Protein AF-0000000078013774 (afdb_homodimer)

Solvent-accessible surface area (backbone atoms only — not comparable to full-atom values): 55124 Å² total; per-residue (Å²): 116,83,86,61,81,76,75,61,69,45,79,46,66,41,76,89,61,37,30,29,32,62,32,47,60,67,56,46,52,55,38,48,50,50,49,50,28,40,75,67,67,68,34,90,62,67,68,72,53,64,69,54,53,68,85,49,68,51,45,74,60,80,77,76,83,80,83,87,81,87,75,79,74,72,76,68,76,72,75,56,80,78,71,54,80,72,62,84,61,72,70,81,76,43,47,41,57,32,49,48,34,25,52,51,40,51,54,38,51,59,55,63,69,50,75,80,60,71,46,20,76,64,46,51,44,51,51,28,47,47,43,35,52,53,22,43,51,50,44,40,52,52,42,60,54,20,75,74,36,95,52,56,60,60,62,47,75,78,45,40,63,32,43,49,48,28,32,51,25,50,41,51,42,38,51,49,56,54,43,37,44,73,57,35,76,83,39,58,72,61,42,56,56,44,50,54,36,48,44,52,32,45,50,29,49,26,45,26,26,41,14,52,59,51,64,35,64,61,39,25,53,52,22,44,54,50,33,54,54,30,46,33,53,40,29,17,47,49,16,28,44,54,30,69,43,70,82,73,67,50,60,76,78,58,81,78,53,53,64,68,44,54,50,24,20,51,50,19,29,49,52,42,46,53,51,48,51,53,48,52,47,56,54,53,56,54,60,72,61,54,80,75,77,54,92,46,69,71,25,46,66,50,43,53,39,50,51,51,29,50,50,31,46,52,51,27,44,51,35,49,48,52,37,51,54,51,51,55,54,55,64,67,43,85,63,90,50,69,69,69,57,52,69,64,54,46,52,49,49,47,27,39,49,39,49,37,55,49,48,33,51,52,24,43,54,50,24,52,51,41,55,50,36,51,44,39,84,84,45,88,52,60,56,68,56,32,46,51,24,38,51,52,24,31,50,32,40,44,51,47,30,51,52,49,42,52,53,45,53,42,48,39,71,44,41,84,47,76,70,41,52,58,48,51,51,38,38,52,50,26,41,50,28,22,50,49,26,36,53,33,37,49,52,42,44,52,48,47,50,54,49,49,52,49,44,54,53,44,46,60,53,42,58,66,65,61,72,65,80,82,76,81,82,81,85,82,80,82,81,80,78,81,81,79,82,83,69,62,73,46,50,55,56,54,48,49,50,52,50,55,60,59,66,66,60,79,77,133,124,84,88,61,81,78,75,61,70,44,79,47,68,42,74,89,60,38,30,29,31,61,33,46,62,66,55,46,54,56,39,48,48,50,47,49,30,39,74,68,65,67,34,89,60,66,69,72,54,64,69,51,55,65,85,50,69,52,45,73,61,80,79,77,83,80,86,87,79,88,74,81,76,73,77,68,76,71,77,57,76,78,70,52,79,73,62,85,63,71,70,82,76,42,47,41,57,31,50,48,31,25,52,50,40,52,52,37,52,59,54,62,69,49,72,83,60,71,45,21,74,64,46,51,44,52,50,27,46,46,42,35,52,54,23,45,50,51,45,42,52,53,42,60,53,19,74,75,35,95,52,56,61,60,62,48,74,77,45,39,64,33,43,48,48,28,34,50,26,48,42,51,41,36,52,51,57,53,43,38,44,74,57,35,74,82,39,58,73,62,42,55,57,43,50,53,36,49,43,50,31,46,49,29,50,26,45,26,26,41,14,53,60,50,65,34,64,61,40,25,52,53,22,44,54,49,32,55,53,30,47,33,53,38,29,16,48,48,15,29,43,57,32,69,42,70,86,73,67,49,62,78,77,57,82,78,54,54,66,68,45,55,51,24,19,51,49,19,28,51,52,42,47,52,51,48,51,53,48,52,47,54,55,52,57,55,58,72,62,54,79,75,77,53,92,46,71,72,27,47,66,50,43,53,40,49,51,50,30,49,50,32,45,51,52,27,45,50,36,49,48,52,41,50,53,49,50,55,55,56,62,69,44,83,61,89,51,69,69,69,57,53,68,63,55,48,52,50,50,49,26,42,49,39,50,36,54,50,48,35,51,54,24,42,53,50,24,52,52,42,54,50,37,52,43,38,85,84,45,88,50,60,55,67,58,34,46,50,24,38,50,51,25,31,52,34,39,44,52,47,31,50,51,51,43,50,52,45,52,42,48,37,70,44,40,83,48,74,72,41,52,60,48,51,52,39,39,53,50,26,41,50,29,22,51,48,25,37,54,34,36,50,52,42,45,53,50,45,51,54,49,50,53,50,46,52,52,45,47,59,53,42,59,66,63,62,72,66,79,82,74,80,83,82,83,81,80,81,76,82,78,80,78,78,84,82,68,63,74,56,51,53,57,55,47,49,52,52,50,56,60,58,65,66,59,78,76,133

pLDDT: mean 70.12, std 23.45, range [17.61, 98.38]

Radius of gyration: 36.24 Å; Cα contacts (8 Å, |Δi|>4): 1149; chains: 2; bounding box: 91×122×96 Å

Foldseek 3Di:
DPPPPPFDWDWAADPVLQKIWTDTPVLVVVLVVLCVCVVVVNNPADNVLSPLPLPTQMARNDDDDDPDDDDDDPPCPDPPVVPPPPPPPPPLPPDDPVRLVVVLVVVVVVVVPDPPPPFDLLLLLLVLLVLLLVLLVQLLVLLVVVVVPVDQSPNVPRSVVSLSSNVSSLVSNQVSLVCVCVVFPPCVVLSVVLNNLSVQLVSLSSQLVSCSVNVRSSSSVVSSVSNLVSSLSNLLSSLLVLLQGADRGPNPPCVPGDPSSLVSSLNSLLVNLLVLLVVLLVVLVVLLPPPLPDVDPLSVLLVVLLNQLSVLVNQLSVLVNVLSVLLVVLVVPDQPDDQLDDSVLSSLLSSLLSVLSVLLSVLSVQLSVLSSVSSVVPDDRPLVSNLVSLVSNLVSLQVNLVSLVLSLLRSCVRDVDPSSVVSVVSSVVSNVSSVSSNVSSVVSNVSSVVVVVVVVVVVVVVVVVPVPDPDPDDDDDPDDPPPDDDNPVSVVSVVVSVVVVVPPDDDD/DPPPPPFDWDWADDPVLQKIWTDTPVLVVVLVVLLVCVVVVNNPADNVLSPLPLPTQMARNDDDDDPDDDDDDPPCPDPPCVPPPPPPPPPLPPDDPVRLVVVLVVVVVVVVPDPPPPFDLLLLLLVLLVLLLVLLVQLLVLLVVVVVPVDQSPNVPRSVVSLSSNVSSLVSNQVSLVCVCVRFPPCVVLSVVLNNLSVQLVSLSSQLVSCSVNVRSSSSVVSSVSNVVSSLSNLLSSLLVLLVGADRGPNPPCVPGDPSSLVSSLNSLLVNLLVLLVVLLVVLVVLLPPPLPDVDPLSVLLVVLLNQLSVLVNQLSVLVNVLSVLLVVLVVPDQPDDQLDDSVLSSLLSSLLSVLSVLLSVLSVQLSVLSSVSSVVPDDRPLVSNLVSLVSNLVSLQVNLVSLVLSLVRSCVRDVDPSSVVSVVSSVSSNVSSVSSNVSSVSSNVSSVVVVVVVVVVVVVVCVPPVPDPDPDDDPPPDDPPPDDDPPPSVVSVVVSVVVVVPPPDDD

Organism: NCBI:txid55544

InterPro domains:
  IPR056523 KIF14, four-helical bundle [PF23313] (126-248)

Sequence (1016 aa):
MNGEPTTVCIRVTNTKLGICTLWNLEKFEERLVSLREMYQGSYDGNGDSLFYDLTGTWEAVVKPPSPNRGRSPLSRQTSGKLLGKVPLDAPVQNASCAAVCKLLIDSAMEALGKEEESGSLLLKMLLDLKAVLDSSAAIAQACEQCVYSTAMVSDDSSIQPHCIKVSSAIDQLAVCVRLLETCAPGSGALKDHLEAEVKKLGGNVAFLLNGCECEITSMILESKEQIEQSVIAVASWLGQLMVAVGPEANLERTEFLPNNVTKAVTGGAESYIDMQIDKNTEELLDLQRQNLSSGKQLAEEVRRPLLSVGSYLQCFMEKCKIFWREFESLKKQKSEKPPSLSFQERVSCYKTLSCDLNALQVTWKQASTIALQCLKADQDPDLAKLKQATETFSKTAVLLAKTFDALCSAAHAESPHHSVYQLAVVTKQTEAAASQIHSSARDLLQLAQRLGCDNCLRSGMETLKNKRQLPMNPGPDSSIRLRGRSGNYVRVAVAKLNRALIKREPLPMNGEPTTVCIRVTNTKLGICTLWNLEKFEERLVSLREMYQGSYDGNGDSLFYDLTGTWEAVVKPPSPNRGRSPLSRQTSGKLLGKVPLDAPVQNASCAAVCKLLIDSAMEALGKEEESGSLLLKMLLDLKAVLDSSAAIAQACEQCVYSTAMVSDDSSIQPHCIKVSSAIDQLAVCVRLLETCAPGSGALKDHLEAEVKKLGGNVAFLLNGCECEITSMILESKEQIEQSVIAVASWLGQLMVAVGPEANLERTEFLPNNVTKAVTGGAESYIDMQIDKNTEELLDLQRQNLSSGKQLAEEVRRPLLSVGSYLQCFMEKCKIFWREFESLKKQKSEKPPSLSFQERVSCYKTLSCDLNALQVTWKQASTIALQCLKADQDPDLAKLKQATETFSKTAVLLAKTFDALCSAAHAESPHHSVYQLAVVTKQTEAAASQIHSSARDLLQLAQRLGCDNCLRSGMETLKNKRQLPMNPGPDSSIRLRGRSGNYVRVAVAKLNRALIKREPLP

Structure (mmCIF, N/CA/C/O backbone):
data_AF-0000000078013774-model_v1
#
loop_
_entity.id
_entity.type
_entity.pdbx_description
1 polymer 'Alpha-2,8-sialyltransferase 8F'
#
loop_
_atom_site.group_PDB
_atom_site.id
_atom_site.type_symbol
_atom_site.label_atom_id
_atom_site.label_alt_id
_atom_site.label_comp_id
_atom_site.label_asym_id
_atom_site.label_entity_id
_atom_site.label_seq_id
_atom_site.pdbx_PDB_ins_code
_atom_site.Cartn_x
_atom_site.Cartn_y
_atom_site.Cartn_z
_atom_site.occupancy
_atom_site.B_iso_or_equiv
_atom_site.auth_seq_id
_atom_site.auth_comp_id
_atom_site.auth_asym_id
_atom_site.auth_atom_id
_atom_site.pdbx_PDB_model_num
ATOM 1 N N . MET A 1 1 ? -5.719 -26.453 -49.625 1 29.47 1 MET A N 1
ATOM 2 C CA . MET A 1 1 ? -5.066 -27.734 -49.844 1 29.47 1 MET A CA 1
ATOM 3 C C . MET A 1 1 ? -5.535 -28.781 -48.812 1 29.47 1 MET A C 1
ATOM 5 O O . MET A 1 1 ? -5.879 -28.438 -47.688 1 29.47 1 MET A O 1
ATOM 9 N N . ASN A 1 2 ? -6.098 -30.016 -48.281 1 31.59 2 ASN A N 1
ATOM 10 C CA . ASN A 1 2 ? -7.531 -30.031 -48.031 1 31.59 2 ASN A CA 1
ATOM 11 C C . ASN A 1 2 ? -7.949 -28.891 -47.094 1 31.59 2 ASN A C 1
ATOM 13 O O . ASN A 1 2 ? -7.113 -28.328 -46.375 1 31.59 2 ASN A O 1
ATOM 17 N N . GLY A 1 3 ? -9.164 -28.125 -47.094 1 34.81 3 GLY A N 1
ATOM 18 C CA . GLY A 1 3 ? -9.859 -26.938 -46.656 1 34.81 3 GLY A CA 1
ATOM 19 C C . GLY A 1 3 ? -9.477 -26.531 -45.219 1 34.81 3 GLY A C 1
ATOM 20 O O . GLY A 1 3 ? -10.25 -25.859 -44.531 1 34.81 3 GLY A O 1
ATOM 21 N N . GLU A 1 4 ? -8.719 -27.422 -44.562 1 36.5 4 GLU A N 1
ATOM 22 C CA . GLU A 1 4 ? -8.43 -27.078 -43.156 1 36.5 4 GLU A CA 1
ATOM 23 C C . GLU A 1 4 ? -7.684 -25.766 -43.062 1 36.5 4 GLU A C 1
ATOM 25 O O . GLU A 1 4 ? -6.871 -25.438 -43.938 1 36.5 4 GLU A O 1
ATOM 30 N N . PRO A 1 5 ? -8.32 -24.672 -42.531 1 42.69 5 PRO A N 1
ATOM 31 C CA . PRO A 1 5 ? -7.617 -23.406 -42.344 1 42.69 5 PRO A CA 1
ATOM 32 C C . PRO A 1 5 ? -6.145 -23.594 -42 1 42.69 5 PRO A C 1
ATOM 34 O O . PRO A 1 5 ? -5.805 -24.438 -41.188 1 42.69 5 PRO A O 1
ATOM 37 N N . THR A 1 6 ? -5.289 -23.5 -43.031 1 42.56 6 THR A N 1
ATOM 38 C CA . THR A 1 6 ? -3.836 -23.516 -42.875 1 42.56 6 THR A CA 1
ATOM 39 C C . THR A 1 6 ? -3.387 -22.562 -41.781 1 42.56 6 THR A C 1
ATOM 41 O O . THR A 1 6 ? -3.637 -21.359 -41.875 1 42.56 6 THR A O 1
ATOM 44 N N . THR A 1 7 ? -3.488 -22.969 -40.594 1 49.28 7 THR A N 1
ATOM 45 C CA . THR A 1 7 ? -2.934 -22.156 -39.531 1 49.28 7 THR A CA 1
ATOM 46 C C . THR A 1 7 ? -1.45 -21.891 -39.75 1 49.28 7 THR A C 1
ATOM 48 O O . THR A 1 7 ? -0.679 -22.812 -40 1 49.28 7 THR A O 1
ATOM 51 N N . VAL A 1 8 ? -1.128 -20.719 -40.344 1 55.44 8 VAL A N 1
ATOM 52 C CA . VAL A 1 8 ? 0.258 -20.297 -40.531 1 55.44 8 VAL A CA 1
ATOM 53 C C . VAL A 1 8 ? 0.977 -20.25 -39.188 1 55.44 8 VAL A C 1
ATOM 55 O O . VAL A 1 8 ? 0.465 -19.672 -38.25 1 55.44 8 VAL A O 1
ATOM 58 N N . CYS A 1 9 ? 1.896 -21.172 -39 1 57.75 9 CYS A N 1
ATOM 59 C CA . CYS A 1 9 ? 2.781 -21.109 -37.844 1 57.75 9 CYS A CA 1
ATOM 60 C C . CYS A 1 9 ? 4.152 -20.562 -38.25 1 57.75 9 CYS A C 1
ATOM 62 O O . CYS A 1 9 ? 4.684 -20.906 -39.281 1 57.75 9 CYS A O 1
ATOM 64 N N . ILE A 1 10 ? 4.605 -19.484 -37.594 1 60.5 10 ILE A N 1
ATOM 65 C CA . ILE A 1 10 ? 5.91 -18.875 -37.844 1 60.5 10 ILE A CA 1
ATOM 66 C C . ILE A 1 10 ? 6.906 -19.359 -36.781 1 60.5 10 ILE A C 1
ATOM 68 O O . ILE A 1 10 ? 6.668 -19.219 -35.594 1 60.5 10 ILE A O 1
ATOM 72 N N . ARG A 1 11 ? 8.008 -19.938 -37.25 1 63.56 11 ARG A N 1
ATOM 73 C CA . ARG A 1 11 ? 9.078 -20.359 -36.344 1 63.56 11 ARG A CA 1
ATOM 74 C C . ARG A 1 11 ? 10.008 -19.188 -36.031 1 63.56 11 ARG A C 1
ATOM 76 O O . ARG A 1 11 ? 10.539 -18.531 -36.938 1 63.56 11 ARG A O 1
ATOM 83 N N . VAL A 1 12 ? 10.062 -18.859 -34.781 1 62.97 12 VAL A N 1
ATOM 84 C CA . VAL A 1 12 ? 10.984 -17.844 -34.312 1 62.97 12 VAL A CA 1
ATOM 85 C C . VAL A 1 12 ? 12.148 -18.5 -33.562 1 62.97 12 VAL A C 1
ATOM 87 O O . VAL A 1 12 ? 11.945 -19.297 -32.656 1 62.97 12 VAL A O 1
ATOM 90 N N . THR A 1 13 ? 13.406 -18.234 -34.062 1 59.84 13 THR A N 1
ATOM 91 C CA . THR A 1 13 ? 14.594 -18.875 -33.531 1 59.84 13 THR A CA 1
ATOM 92 C C . THR A 1 13 ? 15.5 -17.859 -32.844 1 59.84 13 THR A C 1
ATOM 94 O O . THR A 1 13 ? 15.758 -16.781 -33.375 1 59.84 13 THR A O 1
ATOM 97 N N . ASN A 1 14 ? 15.75 -18.172 -31.625 1 55.75 14 ASN A N 1
ATOM 98 C CA . ASN A 1 14 ? 16.844 -17.5 -30.938 1 55.75 14 ASN A CA 1
ATOM 99 C C . ASN A 1 14 ? 18.188 -18.172 -31.219 1 55.75 14 ASN A C 1
ATOM 101 O O . ASN A 1 14 ? 18.516 -19.188 -30.625 1 55.75 14 ASN A O 1
ATOM 105 N N . THR A 1 15 ? 18.797 -17.609 -32.219 1 61.28 15 THR A N 1
ATOM 106 C CA . THR A 1 15 ? 20.016 -18.234 -32.719 1 61.28 15 THR A CA 1
ATOM 107 C C . THR A 1 15 ? 21.094 -18.25 -31.625 1 61.28 15 THR A C 1
ATOM 109 O O . THR A 1 15 ? 21.938 -19.156 -31.578 1 61.28 15 THR A O 1
ATOM 112 N N . LYS A 1 16 ? 20.953 -17.234 -30.797 1 59.78 16 LYS A N 1
ATOM 113 C CA . LYS A 1 16 ? 21.953 -17.141 -29.75 1 59.78 16 LYS A CA 1
ATOM 114 C C . LYS A 1 16 ? 21.828 -18.312 -28.781 1 59.78 16 LYS A C 1
ATOM 116 O O . LYS A 1 16 ? 22.828 -18.891 -28.344 1 59.78 16 LYS A O 1
ATOM 121 N N . LEU A 1 17 ? 20.594 -18.719 -28.516 1 55.28 17 LEU A N 1
ATOM 122 C CA . LEU A 1 17 ? 20.359 -19.75 -27.5 1 55.28 17 LEU A CA 1
ATOM 123 C C . LEU A 1 17 ? 20.094 -21.094 -28.172 1 55.28 17 LEU A C 1
ATOM 125 O O . LEU A 1 17 ? 20.047 -22.125 -27.5 1 55.28 17 LEU A O 1
ATOM 129 N N . GLY A 1 18 ? 20.062 -21.109 -29.5 1 56.12 18 GLY A N 1
ATOM 130 C CA . GLY A 1 18 ? 19.75 -22.328 -30.234 1 56.12 18 GLY A CA 1
ATOM 131 C C . GLY A 1 18 ? 18.359 -22.875 -29.922 1 56.12 18 GLY A C 1
ATOM 132 O O . GLY A 1 18 ? 18.203 -24.078 -29.719 1 56.12 18 GLY A O 1
ATOM 133 N N . ILE A 1 19 ? 17.422 -21.938 -29.578 1 59.44 19 ILE A N 1
ATOM 134 C CA . ILE A 1 19 ? 16.062 -22.375 -29.266 1 59.44 19 ILE A CA 1
ATOM 135 C C . ILE A 1 19 ? 15.07 -21.734 -30.25 1 59.44 19 ILE A C 1
ATOM 137 O O . ILE A 1 19 ? 15.383 -20.734 -30.891 1 59.44 19 ILE A O 1
ATOM 141 N N . CYS A 1 20 ? 13.969 -22.359 -30.484 1 60.53 20 CYS A N 1
ATOM 142 C CA . CYS A 1 20 ? 12.961 -21.812 -31.391 1 60.53 20 CYS A CA 1
ATOM 143 C C . CYS A 1 20 ? 11.562 -21.969 -30.812 1 60.53 20 CYS A C 1
ATOM 145 O O . CYS A 1 20 ? 11.352 -22.766 -29.891 1 60.53 20 CYS A O 1
ATOM 147 N N . THR A 1 21 ? 10.68 -21.016 -31.078 1 65.38 21 THR A N 1
ATOM 148 C CA . THR A 1 21 ? 9.266 -21.109 -30.719 1 65.38 21 THR A CA 1
ATOM 149 C C . THR A 1 21 ? 8.391 -20.844 -31.953 1 65.38 21 THR A C 1
ATOM 151 O O . THR A 1 21 ? 8.891 -20.422 -33 1 65.38 21 THR A O 1
ATOM 154 N N . LEU A 1 22 ? 7.086 -21.266 -31.938 1 63.47 22 LEU A N 1
ATOM 155 C CA . LEU A 1 22 ? 6.141 -21.047 -33.031 1 63.47 22 LEU A CA 1
ATOM 156 C C . LEU A 1 22 ? 5.125 -19.969 -32.656 1 63.47 22 LEU A C 1
ATOM 158 O O . LEU A 1 22 ? 4.566 -19.984 -31.562 1 63.47 22 LEU A O 1
ATOM 162 N N . TRP A 1 23 ? 5.121 -18.969 -33.438 1 63.06 23 TRP A N 1
ATOM 163 C CA . TRP A 1 23 ? 4.105 -17.938 -33.281 1 63.06 23 TRP A CA 1
ATOM 164 C C . TRP A 1 23 ? 2.969 -18.141 -34.281 1 63.06 23 TRP A C 1
ATOM 166 O O . TRP A 1 23 ? 3.193 -18.609 -35.406 1 63.06 23 TRP A O 1
ATOM 176 N N . ASN A 1 24 ? 1.727 -17.844 -33.781 1 63 24 ASN A N 1
ATOM 177 C CA . ASN A 1 24 ? 0.667 -17.703 -34.781 1 63 24 ASN A CA 1
ATOM 178 C C . ASN A 1 24 ? 0.757 -16.344 -35.5 1 63 24 ASN A C 1
ATOM 180 O O . ASN A 1 24 ? 1.601 -15.516 -35.156 1 63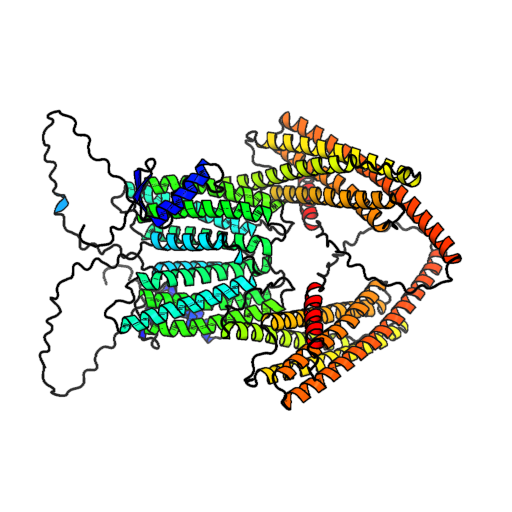 24 ASN A O 1
ATOM 184 N N . LEU A 1 25 ? 0.028 -16.234 -36.562 1 61.66 25 LEU A N 1
ATOM 185 C CA . LEU A 1 25 ? 0.106 -15.047 -37.406 1 61.66 25 LEU A CA 1
ATOM 186 C C . LEU A 1 25 ? -0.208 -13.789 -36.594 1 61.66 25 LEU A C 1
ATOM 188 O O . LEU A 1 25 ? 0.455 -12.758 -36.781 1 61.66 25 LEU A O 1
ATOM 192 N N . GLU A 1 26 ? -1.132 -13.898 -35.75 1 65.75 26 GLU A N 1
ATOM 193 C CA . GLU A 1 26 ? -1.54 -12.727 -34.969 1 65.75 26 GLU A CA 1
ATOM 194 C C . GLU A 1 26 ? -0.422 -12.266 -34.031 1 65.75 26 GLU A C 1
ATOM 196 O O . GLU A 1 26 ? -0.102 -11.078 -34 1 65.75 26 GLU A O 1
ATOM 201 N N . LYS A 1 27 ? 0.135 -13.242 -33.344 1 66.94 27 LYS A N 1
ATOM 202 C CA . LYS A 1 27 ? 1.235 -12.914 -32.438 1 66.94 27 LYS A CA 1
ATOM 203 C C . LYS A 1 27 ? 2.428 -12.352 -33.188 1 66.94 27 LYS A C 1
ATOM 205 O O . LYS A 1 27 ? 3.078 -11.406 -32.719 1 66.94 27 LYS A O 1
ATOM 210 N N . PHE A 1 28 ? 2.684 -12.922 -34.281 1 63.28 28 PHE A N 1
ATOM 211 C CA . PHE A 1 28 ? 3.801 -12.469 -35.125 1 63.28 28 PHE A CA 1
ATOM 212 C C . PHE A 1 28 ? 3.592 -11.023 -35.562 1 63.28 28 PHE A C 1
ATOM 214 O O . PHE A 1 28 ? 4.52 -10.211 -35.5 1 63.28 28 PHE A O 1
ATOM 221 N N . GLU A 1 29 ? 2.414 -10.688 -35.906 1 64.19 29 GLU A N 1
ATOM 222 C CA . GLU A 1 29 ? 2.123 -9.328 -36.375 1 64.19 29 GLU A CA 1
ATOM 223 C C . GLU A 1 29 ? 2.266 -8.328 -35.219 1 64.19 29 GLU A C 1
ATOM 225 O O . GLU A 1 29 ? 2.797 -7.227 -35.406 1 64.19 29 GLU A O 1
ATOM 230 N N . GLU A 1 30 ? 1.809 -8.75 -34.031 1 68.62 30 GLU A N 1
ATOM 231 C CA . GLU A 1 30 ? 1.919 -7.883 -32.875 1 68.62 30 GLU A CA 1
ATOM 232 C C . GLU A 1 30 ? 3.379 -7.617 -32.531 1 68.62 30 GLU A C 1
ATOM 234 O O . GLU A 1 30 ? 3.752 -6.484 -32.219 1 68.62 30 GLU A O 1
ATOM 239 N N . ARG A 1 31 ? 4.133 -8.727 -32.656 1 65.38 31 ARG A N 1
ATOM 240 C CA . ARG A 1 31 ? 5.543 -8.602 -32.312 1 65.38 31 ARG A CA 1
ATOM 241 C C . ARG A 1 31 ? 6.312 -7.844 -33.375 1 65.38 31 ARG A C 1
ATOM 243 O O . ARG A 1 31 ? 7.281 -7.141 -33.062 1 65.38 31 ARG A O 1
ATOM 250 N N . LEU A 1 32 ? 5.809 -7.934 -34.594 1 63.91 32 LEU A N 1
ATOM 251 C CA . LEU A 1 32 ? 6.418 -7.195 -35.688 1 63.91 32 LEU A CA 1
ATOM 252 C C . LEU A 1 32 ? 6.25 -5.691 -35.5 1 63.91 32 LEU A C 1
ATOM 254 O O . LEU A 1 32 ? 7.156 -4.918 -35.812 1 63.91 32 LEU A O 1
ATOM 258 N N . VAL A 1 33 ? 5.191 -5.398 -34.938 1 65.94 33 VAL A N 1
ATOM 259 C CA . VAL A 1 33 ? 4.977 -3.98 -34.656 1 65.94 33 VAL A CA 1
ATOM 260 C C . VAL A 1 33 ? 5.941 -3.51 -33.594 1 65.94 33 VAL A C 1
ATOM 262 O O . VAL A 1 33 ? 6.562 -2.451 -33.719 1 65.94 33 VAL A O 1
ATOM 265 N N . SER A 1 34 ? 6.043 -4.336 -32.562 1 64.31 34 SER A N 1
ATOM 266 C CA . SER A 1 34 ? 6.949 -3.984 -31.484 1 64.31 34 SER A CA 1
ATOM 267 C C . SER A 1 34 ? 8.398 -3.938 -31.953 1 64.31 34 SER A C 1
ATOM 269 O O . SER A 1 34 ? 9.172 -3.082 -31.516 1 64.31 34 SER A O 1
ATOM 271 N N . LEU A 1 35 ? 8.742 -4.793 -32.844 1 59.44 35 LEU A N 1
ATOM 272 C CA . LEU A 1 35 ? 10.078 -4.816 -33.438 1 59.44 35 LEU A CA 1
ATOM 273 C C . LEU A 1 35 ? 10.328 -3.566 -34.25 1 59.44 35 LEU A C 1
ATOM 275 O O . LEU A 1 35 ? 11.422 -3.002 -34.219 1 59.44 35 LEU A O 1
ATOM 279 N N . ARG A 1 36 ? 9.312 -3.26 -34.938 1 57.22 36 ARG A N 1
ATOM 280 C CA . ARG A 1 36 ? 9.414 -2.025 -35.688 1 57.22 36 ARG A CA 1
ATOM 281 C C . ARG A 1 36 ? 9.641 -0.827 -34.781 1 57.22 36 ARG A C 1
ATOM 283 O O . ARG A 1 36 ? 10.492 0.024 -35.062 1 57.22 36 ARG A O 1
ATOM 290 N N . GLU A 1 37 ? 8.914 -0.88 -33.719 1 60.09 37 GLU A N 1
ATOM 291 C CA . GLU A 1 37 ? 9.062 0.221 -32.75 1 60.09 37 GLU A CA 1
ATOM 292 C C . GLU A 1 37 ? 10.445 0.214 -32.125 1 60.09 37 GLU A C 1
ATOM 294 O O . GLU A 1 37 ? 11.023 1.272 -31.875 1 60.09 37 GLU A O 1
ATOM 299 N N . MET A 1 38 ? 10.922 -0.949 -31.859 1 56.69 38 MET A N 1
ATOM 300 C CA . MET A 1 38 ? 12.266 -1.09 -31.312 1 56.69 38 MET A CA 1
ATOM 301 C C . MET A 1 38 ? 13.312 -0.561 -32.312 1 56.69 38 MET A C 1
ATOM 303 O O . MET A 1 38 ? 14.227 0.165 -31.906 1 56.69 38 MET A O 1
ATOM 307 N N . TYR A 1 39 ? 13.164 -0.953 -33.531 1 53.19 39 TYR A N 1
ATOM 308 C CA . TYR A 1 39 ? 14.109 -0.51 -34.562 1 53.19 39 TYR A CA 1
ATOM 309 C C . TYR A 1 39 ? 14.008 0.996 -34.781 1 53.19 39 TYR A C 1
ATOM 311 O O . TYR A 1 39 ? 15 1.646 -35.094 1 53.19 39 TYR A O 1
ATOM 319 N N . GLN A 1 40 ? 12.844 1.435 -34.531 1 53.16 40 GLN A N 1
ATOM 320 C CA . GLN A 1 40 ? 12.656 2.867 -34.75 1 53.16 40 GLN A CA 1
ATOM 321 C C . GLN A 1 40 ? 12.992 3.645 -33.469 1 53.16 40 GLN A C 1
ATOM 323 O O . GLN A 1 40 ? 12.969 4.879 -33.469 1 53.16 40 GLN A O 1
ATOM 328 N N . GLY A 1 41 ? 13.508 2.891 -32.438 1 56.38 41 GLY A N 1
ATOM 329 C CA . GLY A 1 41 ? 13.93 3.531 -31.188 1 56.38 41 GLY A CA 1
ATOM 330 C C . GLY A 1 41 ? 12.773 3.943 -30.312 1 56.38 41 GLY A C 1
ATOM 331 O O . GLY A 1 41 ? 12.961 4.691 -29.344 1 56.38 41 GLY A O 1
ATOM 332 N N . SER A 1 42 ? 11.633 3.713 -30.75 1 53.66 42 SER A N 1
ATOM 333 C CA . SER A 1 42 ? 10.453 4.152 -30.016 1 53.66 42 SER A CA 1
ATOM 334 C C . SER A 1 42 ? 9.953 3.068 -29.062 1 53.66 42 SER A C 1
ATOM 336 O O . SER A 1 42 ? 8.875 3.191 -28.484 1 53.66 42 SER A O 1
ATOM 338 N N . TYR A 1 43 ? 10.602 2.057 -29.203 1 49.06 43 TYR A N 1
ATOM 339 C CA . TYR A 1 43 ? 10.203 0.94 -28.344 1 49.06 43 TYR A CA 1
ATOM 340 C C . TYR A 1 43 ? 10.672 1.154 -26.906 1 49.06 43 TYR A C 1
ATOM 342 O O . TYR A 1 43 ? 11.859 1.37 -26.672 1 49.06 43 TYR A O 1
ATOM 350 N N . ASP A 1 44 ? 9.859 1.521 -26.016 1 50.91 44 ASP A N 1
ATOM 351 C CA . ASP A 1 44 ? 10.172 1.761 -24.609 1 50.91 44 ASP A CA 1
ATOM 352 C C . ASP A 1 44 ? 10.609 0.473 -23.922 1 50.91 44 ASP A C 1
ATOM 354 O O . ASP A 1 44 ? 11.016 0.495 -22.75 1 50.91 44 ASP A O 1
ATOM 358 N N . GLY A 1 45 ? 10.422 -0.725 -24.609 1 45.75 45 GLY A N 1
ATOM 359 C CA . GLY A 1 45 ? 10.75 -1.948 -23.891 1 45.75 45 GLY A CA 1
ATOM 360 C C . GLY A 1 45 ? 12.086 -2.537 -24.297 1 45.75 45 GLY A C 1
ATOM 361 O O . GLY A 1 45 ? 12.766 -2.002 -25.188 1 45.75 45 GLY A O 1
ATOM 362 N N . ASN A 1 46 ? 12.812 -3.332 -23.531 1 43.41 46 ASN A N 1
ATOM 363 C CA . ASN A 1 46 ? 14.023 -4.047 -23.922 1 43.41 46 ASN A CA 1
ATOM 364 C C . ASN A 1 46 ? 13.766 -5 -25.078 1 43.41 46 ASN A C 1
ATOM 366 O O . ASN A 1 46 ? 12.781 -5.738 -25.078 1 43.41 46 ASN A O 1
ATOM 370 N N . GLY A 1 47 ? 14.383 -4.711 -26.328 1 46.66 47 GLY A N 1
ATOM 371 C CA . GLY A 1 47 ? 14.32 -5.504 -27.531 1 46.66 47 GLY A CA 1
ATOM 372 C C . GLY A 1 47 ? 14.336 -6.996 -27.281 1 46.66 47 GLY A C 1
ATOM 373 O O . GLY A 1 47 ? 13.68 -7.766 -28 1 46.66 47 GLY A O 1
ATOM 374 N N . ASP A 1 48 ? 14.984 -7.336 -26.375 1 47.34 48 ASP A N 1
ATOM 375 C CA . ASP A 1 48 ? 15.086 -8.773 -26.125 1 47.34 48 ASP A CA 1
ATOM 376 C C . ASP A 1 48 ? 13.766 -9.336 -25.609 1 47.34 48 ASP A C 1
ATOM 378 O O . ASP A 1 48 ? 13.438 -10.5 -25.859 1 47.34 48 ASP A O 1
ATOM 382 N N . SER A 1 49 ? 13.07 -8.5 -25.047 1 47.66 49 SER A N 1
ATOM 383 C CA . SER A 1 49 ? 11.805 -8.906 -24.469 1 47.66 49 SER A CA 1
ATOM 384 C C . SER A 1 49 ? 10.742 -9.125 -25.547 1 47.66 49 SER A C 1
ATOM 386 O O . SER A 1 49 ? 9.695 -9.719 -25.281 1 47.66 49 SER A O 1
ATOM 388 N N . LEU A 1 50 ? 10.945 -8.523 -26.688 1 50.84 50 LEU A N 1
ATOM 389 C CA . LEU A 1 50 ? 10.008 -8.633 -27.797 1 50.84 50 LEU A CA 1
ATOM 390 C C . LEU A 1 50 ? 9.82 -10.086 -28.219 1 50.84 50 LEU A C 1
ATOM 392 O O . LEU A 1 50 ? 8.758 -10.469 -28.719 1 50.84 50 LEU A O 1
ATOM 396 N N . PHE A 1 51 ? 10.859 -10.781 -28.062 1 48.84 51 PHE A N 1
ATOM 397 C CA . PHE A 1 51 ? 10.828 -12.156 -28.531 1 48.84 51 PHE A CA 1
ATOM 398 C C . PHE A 1 51 ? 10.406 -13.102 -27.422 1 48.84 51 PHE A C 1
ATOM 400 O O . PHE A 1 51 ? 10.195 -14.297 -27.656 1 48.84 51 PHE A O 1
ATOM 407 N N . TYR A 1 52 ? 10.477 -12.43 -26.359 1 43 52 TYR A N 1
ATOM 408 C CA . TYR A 1 52 ? 10.133 -13.305 -25.25 1 43 52 TYR A CA 1
ATOM 409 C C . TYR A 1 52 ? 8.633 -13.547 -25.188 1 43 52 TYR A C 1
ATOM 411 O O . TYR A 1 52 ? 7.863 -12.625 -24.891 1 43 52 TYR A O 1
ATOM 419 N N . ASP A 1 53 ? 8.211 -14.336 -26.047 1 43.66 53 ASP A N 1
ATOM 420 C CA . ASP A 1 53 ? 6.836 -14.82 -25.953 1 43.66 53 ASP A CA 1
ATOM 421 C C . ASP A 1 53 ? 6.605 -15.555 -24.641 1 43.66 53 ASP A C 1
ATOM 423 O O . ASP A 1 53 ? 7.113 -16.672 -24.453 1 43.66 53 ASP A O 1
ATOM 427 N N . LEU A 1 54 ? 6.266 -14.914 -23.672 1 44.62 54 LEU A N 1
ATOM 428 C CA . LEU A 1 54 ? 5.992 -15.5 -22.375 1 44.62 54 LEU A CA 1
ATOM 429 C C . LEU A 1 54 ? 5.078 -16.719 -22.5 1 44.62 54 LEU A C 1
ATOM 431 O O . LEU A 1 54 ? 5.137 -17.625 -21.688 1 44.62 54 LEU A O 1
ATOM 435 N N . THR A 1 55 ? 4.242 -16.734 -23.562 1 41.88 55 THR A N 1
ATOM 436 C CA . THR A 1 55 ? 3.205 -17.766 -23.625 1 41.88 55 THR A CA 1
ATOM 437 C C . THR A 1 55 ? 3.629 -18.906 -24.547 1 41.88 55 THR A C 1
ATOM 439 O O . THR A 1 55 ? 2.949 -19.938 -24.625 1 41.88 55 THR A O 1
ATOM 442 N N . GLY A 1 56 ? 4.824 -18.891 -25.297 1 47.41 56 GLY A N 1
ATOM 443 C CA . GLY A 1 56 ? 5.105 -19.906 -26.281 1 47.41 56 GLY A CA 1
ATOM 444 C C . GLY A 1 56 ? 5.973 -21.031 -25.75 1 47.41 56 GLY A C 1
ATOM 445 O O . GLY A 1 56 ? 6.609 -20.891 -24.719 1 47.41 56 GLY A O 1
ATOM 446 N N . THR A 1 57 ? 5.754 -22.344 -26.219 1 52.12 57 THR A N 1
ATOM 447 C CA . THR A 1 57 ? 6.641 -23.469 -25.969 1 52.12 57 THR A CA 1
ATOM 448 C C . THR A 1 57 ? 7.922 -23.344 -26.781 1 52.12 57 THR A C 1
ATOM 450 O O . THR A 1 57 ? 7.883 -22.969 -27.953 1 52.12 57 THR A O 1
ATOM 453 N N . TRP A 1 58 ? 9.07 -23.422 -26.141 1 51.75 58 TRP A N 1
ATOM 454 C CA . TRP A 1 58 ? 10.359 -23.312 -26.828 1 51.75 58 TRP A CA 1
ATOM 455 C C . TRP A 1 58 ? 11 -24.688 -27 1 51.75 58 TRP A C 1
ATOM 457 O O . TRP A 1 58 ? 10.781 -25.594 -26.172 1 51.75 58 TRP A O 1
ATOM 467 N N . GLU A 1 59 ? 11.594 -25.016 -28.281 1 54.03 59 GLU A N 1
ATOM 468 C CA . GLU A 1 59 ? 12.328 -26.25 -28.578 1 54.03 59 GLU A CA 1
ATOM 469 C C . GLU A 1 59 ? 13.781 -25.938 -28.938 1 54.03 59 GLU A C 1
ATOM 471 O O . GLU A 1 59 ? 14.07 -24.906 -29.531 1 54.03 59 GLU A O 1
ATOM 476 N N . ALA A 1 60 ? 14.727 -26.703 -28.438 1 54.81 60 ALA A N 1
ATOM 477 C CA . ALA A 1 60 ? 16.125 -26.578 -28.859 1 54.81 60 ALA A CA 1
ATOM 478 C C . ALA A 1 60 ? 16.281 -26.891 -30.344 1 54.81 60 ALA A C 1
ATOM 480 O O . ALA A 1 60 ? 15.664 -27.828 -30.859 1 54.81 60 ALA A O 1
ATOM 481 N N . VAL A 1 61 ? 16.953 -26.062 -31.109 1 52.72 61 VAL A N 1
ATOM 482 C CA . VAL A 1 61 ? 17.219 -26.281 -32.531 1 52.72 61 VAL A CA 1
ATOM 483 C C . VAL A 1 61 ? 18.312 -27.328 -32.688 1 52.72 61 VAL A C 1
ATOM 485 O O . VAL A 1 61 ? 19.422 -27.156 -32.188 1 52.72 61 VAL A O 1
ATOM 488 N N . VAL A 1 62 ? 18.125 -28.547 -32.969 1 43.81 62 VAL A N 1
ATOM 489 C CA . VAL A 1 62 ? 19.125 -29.562 -33.25 1 43.81 62 VAL A CA 1
ATOM 490 C C . VAL A 1 62 ? 19.734 -29.328 -34.625 1 43.81 62 VAL A C 1
ATOM 492 O O . VAL A 1 62 ? 19.016 -29.234 -35.625 1 43.81 62 VAL A O 1
ATOM 495 N N . LYS A 1 63 ? 21.094 -28.922 -34.875 1 45.5 63 LYS A N 1
ATOM 496 C CA . LYS A 1 63 ? 21.812 -28.812 -36.156 1 45.5 63 LYS A CA 1
ATOM 497 C C . LYS A 1 63 ? 21.844 -30.141 -36.906 1 45.5 63 LYS A C 1
ATOM 499 O O . LYS A 1 63 ? 22.109 -31.188 -36.281 1 45.5 63 LYS A O 1
ATOM 504 N N . PRO A 1 64 ? 21.359 -30.219 -38.031 1 35.72 64 PRO A N 1
ATOM 505 C CA . PRO A 1 64 ? 21.656 -31.438 -38.812 1 35.72 64 PRO A CA 1
ATOM 506 C C . PRO A 1 64 ? 23.141 -31.703 -38.969 1 35.72 64 PRO A C 1
ATOM 508 O O . PRO A 1 64 ? 23.953 -30.75 -38.969 1 35.72 64 PRO A O 1
ATOM 511 N N . PRO A 1 65 ? 23.766 -32.875 -38.812 1 32.72 65 PRO A N 1
ATOM 512 C CA . PRO A 1 65 ? 25.156 -33.219 -39.031 1 32.72 65 PRO A CA 1
ATOM 513 C C . PRO A 1 65 ? 25.672 -32.75 -40.406 1 32.72 65 PRO A C 1
ATOM 515 O O . PRO A 1 65 ? 24.906 -32.656 -41.375 1 32.72 65 PRO A O 1
ATOM 518 N N . SER A 1 66 ? 26.703 -32.031 -40.531 1 31.08 66 SER A N 1
ATOM 519 C CA . SER A 1 66 ? 27.438 -31.672 -41.75 1 31.08 66 SER A CA 1
ATOM 520 C C . SER A 1 66 ? 27.75 -32.906 -42.562 1 31.08 66 SER A C 1
ATOM 522 O O . SER A 1 66 ? 28.125 -33.938 -42.031 1 31.08 66 SER A O 1
ATOM 524 N N . PRO A 1 67 ? 27.578 -33.156 -43.906 1 32.78 67 PRO A N 1
ATOM 525 C CA . PRO A 1 67 ? 27.938 -34.25 -44.812 1 32.78 67 PRO A CA 1
ATOM 526 C C . PRO A 1 67 ? 29.438 -34.406 -45 1 32.78 67 PRO A C 1
ATOM 528 O O . PRO A 1 67 ? 29.891 -34.969 -46 1 32.78 67 PRO A O 1
ATOM 531 N N . ASN A 1 68 ? 30.578 -34.031 -44.438 1 28.78 68 ASN A N 1
ATOM 532 C CA . ASN A 1 68 ? 31.938 -34.312 -44.875 1 28.78 68 ASN A CA 1
ATOM 533 C C . ASN A 1 68 ? 32.125 -35.781 -45.219 1 28.78 68 ASN A C 1
ATOM 535 O O . ASN A 1 68 ? 31.453 -36.656 -44.656 1 28.78 68 ASN A O 1
ATOM 539 N N . ARG A 1 69 ? 33.281 -36.375 -46.219 1 29.09 69 ARG A N 1
ATOM 540 C CA . ARG A 1 69 ? 33.906 -37.469 -46.969 1 29.09 69 ARG A CA 1
ATOM 541 C C . ARG A 1 69 ? 34.312 -38.594 -46.031 1 29.09 69 ARG A C 1
ATOM 543 O O . ARG A 1 69 ? 34.312 -39.75 -46.438 1 29.09 69 ARG A O 1
ATOM 550 N N . GLY A 1 70 ? 35.594 -38.562 -45.375 1 26.27 70 GLY A N 1
ATOM 551 C CA . GLY A 1 70 ? 36.406 -39.75 -45.25 1 26.27 70 GLY A CA 1
ATOM 552 C C . GLY A 1 70 ? 35.625 -40.938 -44.656 1 26.27 70 GLY A C 1
ATOM 553 O O . GLY A 1 70 ? 34.531 -40.75 -44.156 1 26.27 70 GLY A O 1
ATOM 554 N N . ARG A 1 71 ? 36.281 -42.344 -44.688 1 26.14 71 ARG A N 1
ATOM 555 C CA . ARG A 1 71 ? 36.281 -43.781 -44.469 1 26.14 71 ARG A CA 1
ATOM 556 C C . ARG A 1 71 ? 35.844 -44.125 -43.062 1 26.14 71 ARG A C 1
ATOM 558 O O . ARG A 1 71 ? 35.75 -45.312 -42.719 1 26.14 71 ARG A O 1
ATOM 565 N N . SER A 1 72 ? 36.375 -43.281 -42.156 1 23.12 72 SER A N 1
ATOM 566 C CA . SER A 1 72 ? 36.594 -44.094 -40.969 1 23.12 72 SER A CA 1
ATOM 567 C C . SER A 1 72 ? 35.375 -44.969 -40.625 1 23.12 72 SER A C 1
ATOM 569 O O . SER A 1 72 ? 34.25 -44.625 -41 1 23.12 72 SER A O 1
ATOM 571 N N . PRO A 1 73 ? 35.688 -46.344 -40.25 1 23.69 73 PRO A N 1
ATOM 572 C CA . PRO A 1 73 ? 34.844 -47.531 -39.969 1 23.69 73 PRO A CA 1
ATOM 573 C C . PRO A 1 73 ? 33.562 -47.188 -39.219 1 23.69 73 PRO A C 1
ATOM 575 O O . PRO A 1 73 ? 33.469 -46.125 -38.594 1 23.69 73 PRO A O 1
ATOM 578 N N . LEU A 1 74 ? 32.469 -47.812 -39.719 1 23.25 74 LEU A N 1
ATOM 579 C CA . LEU A 1 74 ? 31.125 -48 -39.219 1 23.25 74 LEU A CA 1
ATOM 580 C C . LEU A 1 74 ? 31.109 -48.281 -37.719 1 23.25 74 LEU A C 1
ATOM 582 O O . LEU A 1 74 ? 30.141 -48.812 -37.188 1 23.25 74 LEU A O 1
ATOM 586 N N . SER A 1 75 ? 32.219 -47.938 -37.062 1 20.31 75 SER A N 1
ATOM 587 C CA . SER A 1 75 ? 31.984 -48.594 -35.781 1 20.31 75 SER A CA 1
ATOM 588 C C . SER A 1 75 ? 30.531 -48.531 -35.344 1 20.31 75 SER A C 1
ATOM 590 O O . SER A 1 75 ? 29.906 -47.469 -35.438 1 20.31 75 SER A O 1
ATOM 592 N N . ARG A 1 76 ? 29.875 -49.719 -35.375 1 22.95 76 ARG A N 1
ATOM 593 C CA . ARG A 1 76 ? 28.641 -50.406 -34.969 1 22.95 76 ARG A CA 1
ATOM 594 C C . ARG A 1 76 ? 28.109 -49.844 -33.656 1 22.95 76 ARG A C 1
ATOM 596 O O . ARG A 1 76 ? 28.172 -50.5 -32.625 1 22.95 76 ARG A O 1
ATOM 603 N N . GLN A 1 77 ? 28.734 -48.812 -33.281 1 21.92 77 GLN A N 1
ATOM 604 C CA . GLN A 1 77 ? 28.156 -48.688 -31.938 1 21.92 77 GLN A CA 1
ATOM 605 C C . GLN A 1 77 ? 26.641 -48.844 -31.984 1 21.92 77 GLN A C 1
ATOM 607 O O . GLN A 1 77 ? 25.953 -48.125 -32.719 1 21.92 77 GLN A O 1
ATOM 612 N N . THR A 1 78 ? 26.141 -50.094 -31.844 1 19.81 78 THR A N 1
ATOM 613 C CA . THR A 1 78 ? 24.844 -50.719 -31.562 1 19.81 78 THR A CA 1
ATOM 614 C C . THR A 1 78 ? 23.906 -49.719 -30.891 1 19.81 78 THR A C 1
ATOM 616 O O . THR A 1 78 ? 24.312 -48.969 -29.984 1 19.81 78 THR A O 1
ATOM 619 N N . SER A 1 79 ? 23 -49.219 -31.609 1 23.28 79 SER A N 1
ATOM 620 C CA . SER A 1 79 ? 21.656 -48.656 -31.391 1 23.28 79 SER A CA 1
ATOM 621 C C . SER A 1 79 ? 20.969 -49.344 -30.219 1 23.28 79 SER A C 1
ATOM 623 O O . SER A 1 79 ? 19.797 -49.719 -30.312 1 23.28 79 SER A O 1
ATOM 625 N N . GLY A 1 80 ? 21.688 -50.25 -29.578 1 22.8 80 GLY A N 1
ATOM 626 C CA . GLY A 1 80 ? 21 -51.125 -28.641 1 22.8 80 GLY A CA 1
ATOM 627 C C . GLY A 1 80 ? 20.016 -50.375 -27.75 1 22.8 80 GLY A C 1
ATOM 628 O O . GLY A 1 80 ? 19.156 -51 -27.109 1 22.8 80 GLY A O 1
ATOM 629 N N . LYS A 1 81 ? 20.438 -49.375 -27.172 1 24.69 81 LYS A N 1
ATOM 630 C CA . LYS A 1 81 ? 19.672 -48.844 -26.047 1 24.69 81 LYS A CA 1
ATOM 631 C C . LYS A 1 81 ? 18.297 -48.344 -26.5 1 24.69 81 LYS A C 1
ATOM 633 O O . LYS A 1 81 ? 17.625 -47.625 -25.766 1 24.69 81 LYS A O 1
ATOM 638 N N . LEU A 1 82 ? 17.719 -48.406 -27.703 1 25.19 82 LEU A N 1
ATOM 639 C CA . LEU A 1 82 ? 16.359 -48.375 -28.219 1 25.19 82 LEU A CA 1
ATOM 640 C C . LEU A 1 82 ? 15.438 -49.281 -27.406 1 25.19 82 LEU A C 1
ATOM 642 O O . LEU A 1 82 ? 14.227 -49.062 -27.344 1 25.19 82 LEU A O 1
ATOM 646 N N . LEU A 1 83 ? 15.75 -50.625 -27.375 1 24.55 83 LEU A N 1
ATOM 647 C CA . LEU A 1 83 ? 15.016 -51.719 -26.781 1 24.55 83 LEU A CA 1
ATOM 648 C C . LEU A 1 83 ? 14.867 -51.531 -25.266 1 24.55 83 LEU A C 1
ATOM 650 O O . LEU A 1 83 ? 14.531 -52.469 -24.547 1 24.55 83 LEU A O 1
ATOM 654 N N . GLY A 1 84 ? 15.758 -50.906 -24.719 1 25.44 84 GLY A N 1
ATOM 655 C CA . GLY A 1 84 ? 15.859 -51.156 -23.281 1 25.44 84 GLY A CA 1
ATOM 656 C C . GLY A 1 84 ? 14.523 -51.094 -22.578 1 25.44 84 GLY A C 1
ATOM 657 O O . GLY A 1 84 ? 13.547 -50.562 -23.109 1 25.44 84 GLY A O 1
ATOM 658 N N . LYS A 1 85 ? 14.305 -51.969 -21.484 1 28.05 85 LYS A N 1
ATOM 659 C CA . LYS A 1 85 ? 13.156 -52.094 -20.578 1 28.05 85 LYS A CA 1
ATOM 660 C C . LYS A 1 85 ? 12.531 -50.719 -20.281 1 28.05 85 LYS A C 1
ATOM 662 O O . LYS A 1 85 ? 13.203 -49.844 -19.781 1 28.05 85 LYS A O 1
ATOM 667 N N . VAL A 1 86 ? 11.688 -50.312 -21.047 1 30.17 86 VAL A N 1
ATOM 668 C CA . VAL A 1 86 ? 10.672 -49.312 -20.703 1 30.17 86 VAL A CA 1
ATOM 669 C C . VAL A 1 86 ? 10.438 -49.312 -19.188 1 30.17 86 VAL A C 1
ATOM 671 O O . VAL A 1 86 ? 9.805 -50.25 -18.656 1 30.17 86 VAL A O 1
ATOM 674 N N . PRO A 1 87 ? 11.492 -49.312 -18.422 1 29.61 87 PRO A N 1
ATOM 675 C CA . PRO A 1 87 ? 11.023 -49.438 -17.031 1 29.61 87 PRO A CA 1
ATOM 676 C C . PRO A 1 87 ? 9.703 -48.719 -16.797 1 29.61 87 PRO A C 1
ATOM 678 O O . PRO A 1 87 ? 9.398 -47.75 -17.5 1 29.61 87 PRO A O 1
ATOM 681 N N . LEU A 1 88 ? 8.625 -49.406 -16.422 1 28.3 88 LEU A N 1
ATOM 682 C CA . LEU A 1 88 ? 7.418 -48.938 -15.758 1 28.3 88 LEU A CA 1
ATOM 683 C C . LEU A 1 88 ? 7.684 -47.625 -15 1 28.3 88 LEU A C 1
ATOM 685 O O . LEU A 1 88 ? 7.707 -47.625 -13.773 1 28.3 88 LEU A O 1
ATOM 689 N N . ASP A 1 89 ? 8.766 -47.031 -15.32 1 31.25 89 ASP A N 1
ATOM 690 C CA . ASP A 1 89 ? 9.055 -45.812 -14.602 1 31.25 89 ASP A CA 1
ATOM 691 C C . ASP A 1 89 ? 7.84 -44.875 -14.586 1 31.25 89 ASP A C 1
ATOM 693 O O . ASP A 1 89 ? 7.281 -44.562 -15.633 1 31.25 89 ASP A O 1
ATOM 697 N N . ALA A 1 90 ? 7.199 -44.938 -13.562 1 33.34 90 ALA A N 1
ATOM 698 C CA . ALA A 1 90 ? 6.031 -44.156 -13.148 1 33.34 90 ALA A CA 1
ATOM 699 C C . ALA A 1 90 ? 6.07 -42.75 -13.734 1 33.34 90 ALA A C 1
ATOM 701 O O . ALA A 1 90 ? 7.086 -42.062 -13.625 1 33.34 90 ALA A O 1
ATOM 702 N N . PRO A 1 91 ? 5.543 -42.375 -14.891 1 32.81 91 PRO A N 1
ATOM 703 C CA . PRO A 1 91 ? 5.414 -41.031 -15.477 1 32.81 91 PRO A CA 1
ATOM 704 C C . PRO A 1 91 ? 5.586 -39.938 -14.445 1 32.81 91 PRO A C 1
ATOM 706 O O . PRO A 1 91 ? 5.184 -40.094 -13.289 1 32.81 91 PRO A O 1
ATOM 709 N N . VAL A 1 92 ? 6.715 -39.219 -14.406 1 36.78 92 VAL A N 1
ATOM 710 C CA . VAL A 1 92 ? 6.926 -37.969 -13.656 1 36.78 92 VAL A CA 1
ATOM 711 C C . VAL A 1 92 ? 5.594 -37.281 -13.445 1 36.78 92 VAL A C 1
ATOM 713 O O . VAL A 1 92 ? 4.926 -36.875 -14.406 1 36.78 92 VAL A O 1
ATOM 716 N N . GLN A 1 93 ? 4.785 -37.656 -12.594 1 40.25 93 GLN A N 1
ATOM 717 C CA . GLN A 1 93 ? 3.471 -37.188 -12.188 1 40.25 93 GLN A CA 1
ATOM 718 C C . GLN A 1 93 ? 3.439 -35.656 -12.109 1 40.25 93 GLN A C 1
ATOM 720 O O . GLN A 1 93 ? 4 -35.062 -11.18 1 40.25 93 GLN A O 1
ATOM 725 N N . ASN A 1 94 ? 3.713 -34.781 -13.375 1 47.97 94 ASN A N 1
ATOM 726 C CA . ASN A 1 94 ? 3.441 -33.375 -13.492 1 47.97 94 ASN A CA 1
ATOM 727 C C . ASN A 1 94 ? 2.275 -32.938 -12.602 1 47.97 94 ASN A C 1
ATOM 729 O O . ASN A 1 94 ? 1.253 -33.625 -12.547 1 47.97 94 ASN A O 1
ATOM 733 N N . ALA A 1 95 ? 2.68 -32.188 -11.578 1 58.16 95 ALA A N 1
ATOM 734 C CA . ALA A 1 95 ? 1.623 -31.719 -10.695 1 58.16 95 ALA A CA 1
ATOM 735 C C . ALA A 1 95 ? 0.522 -31.016 -11.484 1 58.16 95 ALA A C 1
ATOM 737 O O . ALA A 1 95 ? 0.792 -30.391 -12.508 1 58.16 95 ALA A O 1
ATOM 738 N N . SER A 1 96 ? -0.7 -31.422 -11.367 1 72.62 96 SER A N 1
ATOM 739 C CA . SER A 1 96 ? -1.848 -30.734 -11.953 1 72.62 96 SER A CA 1
ATOM 740 C C . SER A 1 96 ? -1.799 -29.234 -11.664 1 72.62 96 SER A C 1
ATOM 742 O O . SER A 1 96 ? -1.089 -28.797 -10.758 1 72.62 96 SER A O 1
ATOM 744 N N . CYS A 1 97 ? -2.18 -28.391 -12.492 1 79.62 97 CYS A N 1
ATOM 745 C CA . CYS A 1 97 ? -2.303 -26.953 -12.297 1 79.62 97 CYS A CA 1
ATOM 746 C C . CYS A 1 97 ? -2.887 -26.625 -10.922 1 79.62 97 CYS A C 1
ATOM 748 O O . CYS A 1 97 ? -2.396 -25.734 -10.227 1 79.62 97 CYS A O 1
ATOM 750 N N . ALA A 1 98 ? -3.809 -27.469 -10.531 1 82 98 ALA A N 1
ATOM 751 C CA . ALA A 1 98 ? -4.453 -27.281 -9.234 1 82 98 ALA A CA 1
ATOM 752 C C . ALA A 1 98 ? -3.471 -27.516 -8.094 1 82 98 ALA A C 1
ATOM 754 O O . ALA A 1 98 ? -3.482 -26.797 -7.09 1 82 98 ALA A O 1
ATOM 755 N N . ALA A 1 99 ? -2.652 -28.484 -8.258 1 83.12 99 ALA A N 1
ATOM 756 C CA . ALA A 1 99 ? -1.667 -28.797 -7.23 1 83.12 99 ALA A CA 1
ATOM 757 C C . ALA A 1 99 ? -0.671 -27.656 -7.051 1 83.12 99 ALA A C 1
ATOM 759 O O . ALA A 1 99 ? -0.324 -27.297 -5.922 1 83.12 99 ALA A O 1
ATOM 760 N N . VAL A 1 100 ? -0.19 -27.109 -8.141 1 84.25 100 VAL A N 1
ATOM 761 C CA . VAL A 1 100 ? 0.762 -26.016 -8.102 1 84.25 100 VAL A CA 1
ATOM 762 C C . VAL A 1 100 ? 0.101 -24.781 -7.48 1 84.25 100 VAL A C 1
ATOM 764 O O . VAL A 1 100 ? 0.703 -24.094 -6.652 1 84.25 100 VAL A O 1
ATOM 767 N N . CYS A 1 101 ? -1.104 -24.469 -7.891 1 89 101 CYS A N 1
ATOM 768 C CA . CYS A 1 101 ? -1.839 -23.328 -7.352 1 89 101 CYS A CA 1
ATOM 769 C C . CYS A 1 101 ? -2.049 -23.484 -5.852 1 89 101 CYS A C 1
ATOM 771 O O . CYS A 1 101 ? -1.978 -22.5 -5.113 1 89 101 CYS A O 1
ATOM 773 N N . LYS A 1 102 ? -2.303 -24.672 -5.457 1 87 102 LYS A N 1
ATOM 774 C CA . LYS A 1 102 ? -2.445 -24.938 -4.031 1 87 102 LYS A CA 1
ATOM 775 C C . LYS A 1 102 ? -1.17 -24.578 -3.273 1 87 102 LYS A C 1
ATOM 777 O O . LYS A 1 102 ? -1.229 -23.984 -2.191 1 87 102 LYS A O 1
ATOM 782 N N . LEU A 1 103 ? -0.079 -24.984 -3.809 1 84.88 103 LEU A N 1
ATOM 783 C CA . LEU A 1 103 ? 1.202 -24.672 -3.18 1 84.88 103 LEU A CA 1
ATOM 784 C C . LEU A 1 103 ? 1.433 -23.172 -3.113 1 84.88 103 LEU A C 1
ATOM 786 O O . LEU A 1 103 ? 2.004 -22.672 -2.143 1 84.88 103 LEU A O 1
ATOM 790 N N . LEU A 1 104 ? 1.021 -22.5 -4.156 1 86.88 104 LEU A N 1
ATOM 791 C CA . LEU A 1 104 ? 1.138 -21.047 -4.184 1 86.88 104 LEU A CA 1
ATOM 792 C C . LEU A 1 104 ? 0.314 -20.406 -3.066 1 86.88 104 LEU A C 1
ATOM 794 O O . LEU A 1 104 ? 0.782 -19.5 -2.389 1 86.88 104 LEU A O 1
ATOM 798 N N . ILE A 1 105 ? -0.855 -20.844 -2.844 1 90.69 105 ILE A N 1
ATOM 799 C CA . ILE A 1 105 ? -1.745 -20.328 -1.814 1 90.69 105 ILE A CA 1
ATOM 800 C C . ILE A 1 105 ? -1.167 -20.625 -0.433 1 90.69 105 ILE A C 1
ATOM 802 O O . ILE A 1 105 ? -1.16 -19.75 0.444 1 90.69 105 ILE A O 1
ATOM 806 N N . ASP A 1 106 ? -0.673 -21.797 -0.316 1 83.94 106 ASP A N 1
ATOM 807 C CA . ASP A 1 106 ? -0.068 -22.188 0.955 1 83.94 106 ASP A CA 1
ATOM 808 C C . ASP A 1 106 ? 1.103 -21.266 1.305 1 83.94 106 ASP A C 1
ATOM 810 O O . ASP A 1 106 ? 1.255 -20.859 2.457 1 83.94 106 ASP A O 1
ATOM 814 N N . SER A 1 107 ? 1.856 -21.047 0.343 1 83 107 SER A N 1
ATOM 815 C CA . SER A 1 107 ? 3 -20.172 0.545 1 83 107 SER A CA 1
ATOM 816 C C . SER A 1 107 ? 2.553 -18.766 0.933 1 83 107 SER A C 1
ATOM 818 O O . SER A 1 107 ? 3.141 -18.141 1.82 1 83 107 SER A O 1
ATOM 820 N N . ALA A 1 108 ? 1.558 -18.25 0.273 1 88 108 ALA A N 1
ATOM 821 C CA . ALA A 1 108 ? 1.034 -16.922 0.564 1 88 108 ALA A CA 1
ATOM 822 C C . ALA A 1 108 ? 0.453 -16.859 1.975 1 88 108 ALA A C 1
ATOM 824 O O . ALA A 1 108 ? 0.65 -15.875 2.689 1 88 108 ALA A O 1
ATOM 825 N N . MET A 1 109 ? -0.243 -17.875 2.426 1 87.06 109 MET A N 1
ATOM 826 C CA . MET A 1 109 ? -0.87 -17.906 3.744 1 87.06 109 MET A CA 1
ATOM 827 C C . MET A 1 109 ? 0.181 -18.016 4.844 1 87.06 109 MET A C 1
ATOM 829 O O . MET A 1 109 ? 0.012 -17.453 5.93 1 87.06 109 MET A O 1
ATOM 833 N N . GLU A 1 110 ? 1.19 -18.703 4.57 1 80.56 110 GLU A N 1
ATOM 834 C CA . GLU A 1 110 ? 2.289 -18.797 5.527 1 80.56 110 GLU A CA 1
ATOM 835 C C . GLU A 1 110 ? 2.969 -17.453 5.73 1 80.56 110 GLU A C 1
ATOM 837 O O . GLU A 1 110 ? 3.361 -17.109 6.844 1 80.56 110 GLU A O 1
ATOM 842 N N . ALA A 1 111 ? 3.072 -16.672 4.684 1 80.62 111 ALA A N 1
ATOM 843 C CA . ALA A 1 111 ? 3.707 -15.359 4.742 1 80.62 111 ALA A CA 1
ATOM 844 C C . ALA A 1 111 ? 2.822 -14.352 5.469 1 80.62 111 ALA A C 1
ATOM 846 O O . ALA A 1 111 ? 3.322 -13.422 6.109 1 80.62 111 ALA A O 1
ATOM 847 N N . LEU A 1 112 ? 1.478 -14.234 5.312 1 83.31 112 LEU A N 1
ATOM 848 C CA . LEU A 1 112 ? 0.518 -13.305 5.895 1 83.31 112 LEU A CA 1
ATOM 849 C C . LEU A 1 112 ? 0.579 -13.344 7.418 1 83.31 112 LEU A C 1
ATOM 851 O O . LEU A 1 112 ? 0.403 -12.312 8.078 1 83.31 112 LEU A O 1
ATOM 855 N N . GLY A 1 113 ? 1.019 -14.352 8.141 1 65.75 113 GLY A N 1
ATOM 856 C CA . GLY A 1 113 ? 1.047 -14.461 9.594 1 65.75 113 GLY A CA 1
ATOM 857 C C . GLY A 1 113 ? 2.412 -14.156 10.188 1 65.75 113 GLY A C 1
ATOM 858 O O . GLY A 1 113 ? 2.543 -13.984 11.398 1 65.75 113 GLY A O 1
ATOM 859 N N . LYS A 1 114 ? 3.318 -14.094 9.445 1 67.12 114 LYS A N 1
ATOM 860 C CA . LYS A 1 114 ? 4.66 -13.938 10 1 67.12 114 LYS A CA 1
ATOM 861 C C . LYS A 1 114 ? 5.016 -12.461 10.172 1 67.12 114 LYS A C 1
ATOM 863 O O . LYS A 1 114 ? 4.742 -11.641 9.297 1 67.12 114 LYS A O 1
ATOM 868 N N . GLU A 1 115 ? 4.789 -11.883 11.477 1 57.25 115 GLU A N 1
ATOM 869 C CA . GLU A 1 115 ? 4.977 -10.539 12.023 1 57.25 115 GLU A CA 1
ATOM 870 C C . GLU A 1 115 ? 6.102 -9.797 11.297 1 57.25 115 GLU A C 1
ATOM 872 O O . GLU A 1 115 ? 6.156 -8.57 11.32 1 57.25 115 GLU A O 1
ATOM 877 N N . GLU A 1 116 ? 6.984 -10.531 10.859 1 53.19 116 GLU A N 1
ATOM 878 C CA . GLU A 1 116 ? 8.234 -9.82 10.586 1 53.19 116 GLU A CA 1
ATOM 879 C C . GLU A 1 116 ? 8.016 -8.664 9.617 1 53.19 116 GLU A C 1
ATOM 881 O O . GLU A 1 116 ? 8.789 -7.711 9.594 1 53.19 116 GLU A O 1
ATOM 886 N N . GLU A 1 117 ? 7.098 -8.82 8.672 1 51.59 117 GLU A N 1
ATOM 887 C CA . GLU A 1 117 ? 7.363 -8.023 7.477 1 51.59 117 GLU A CA 1
ATOM 888 C C . GLU A 1 117 ? 6.617 -6.695 7.52 1 51.59 117 GLU A C 1
ATOM 890 O O . GLU A 1 117 ? 6.016 -6.281 6.523 1 51.59 117 GLU A O 1
ATOM 895 N N . SER A 1 118 ? 6.027 -6.371 8.602 1 51.72 118 SER A N 1
ATOM 896 C CA . SER A 1 118 ? 5.332 -5.09 8.602 1 51.72 118 SER A CA 1
ATOM 897 C C . SER A 1 118 ? 6.125 -4.031 7.848 1 51.72 118 SER A C 1
ATOM 899 O O . SER A 1 118 ? 5.988 -2.836 8.117 1 51.72 118 SER A O 1
ATOM 901 N N . GLY A 1 119 ? 7.191 -4.383 7.195 1 59.31 119 GLY A N 1
ATOM 902 C CA . GLY A 1 119 ? 8.125 -3.365 6.75 1 59.31 119 GLY A CA 1
ATOM 903 C C . GLY A 1 119 ? 7.566 -2.482 5.648 1 59.31 119 GLY A C 1
ATOM 904 O O . GLY A 1 119 ? 6.445 -2.697 5.184 1 59.31 119 GLY A O 1
ATOM 905 N N . SER A 1 120 ? 8.117 -1.446 5.363 1 73.75 120 SER A N 1
ATOM 906 C CA . SER A 1 120 ? 7.988 -0.459 4.297 1 73.75 120 SER A CA 1
ATOM 907 C C . SER A 1 120 ? 7.797 -1.131 2.943 1 73.75 120 SER A C 1
ATOM 909 O O . SER A 1 120 ? 8.25 -2.26 2.734 1 73.75 120 SER A O 1
ATOM 911 N N . LEU A 1 121 ? 6.75 -0.738 2.195 1 82.88 121 LEU A N 1
ATOM 912 C CA . LEU A 1 121 ? 6.508 -1.178 0.825 1 82.88 121 LEU A CA 1
ATOM 913 C C . LEU A 1 121 ? 7.824 -1.382 0.08 1 82.88 121 LEU A C 1
ATOM 915 O O . LEU A 1 121 ? 7.992 -2.377 -0.628 1 82.88 121 LEU A O 1
ATOM 919 N N . LEU A 1 122 ? 8.805 -0.584 0.316 1 86.5 122 LEU A N 1
ATOM 920 C CA . LEU A 1 122 ? 10.078 -0.644 -0.393 1 86.5 122 LEU A CA 1
ATOM 921 C C . LEU A 1 122 ? 10.922 -1.815 0.1 1 86.5 122 LEU A C 1
ATOM 923 O O . LEU A 1 122 ? 11.57 -2.498 -0.696 1 86.5 122 LEU A O 1
ATOM 927 N N . LEU A 1 123 ? 10.906 -1.993 1.416 1 86.31 123 LEU A N 1
ATOM 928 C CA . LEU A 1 123 ? 11.625 -3.139 1.957 1 86.31 123 LEU A CA 1
ATOM 929 C C . LEU A 1 123 ? 11.055 -4.445 1.424 1 86.31 123 LEU A C 1
ATOM 931 O O . LEU A 1 123 ? 11.805 -5.371 1.105 1 86.31 123 LEU A O 1
ATOM 935 N N . LYS A 1 124 ? 9.766 -4.523 1.408 1 87.06 124 LYS A N 1
ATOM 936 C CA . LYS A 1 124 ? 9.125 -5.715 0.861 1 87.06 124 LYS A CA 1
ATOM 937 C C . LYS A 1 124 ? 9.57 -5.969 -0.576 1 87.06 124 LYS A C 1
ATOM 939 O O . LYS A 1 124 ? 9.852 -7.109 -0.952 1 87.06 124 LYS A O 1
ATOM 944 N N . MET A 1 125 ? 9.617 -4.977 -1.386 1 92.19 125 MET A N 1
ATOM 945 C CA . MET A 1 125 ? 10.039 -5.117 -2.777 1 92.19 125 MET A CA 1
ATOM 946 C C . MET A 1 125 ? 11.484 -5.59 -2.865 1 92.19 125 MET A C 1
ATOM 948 O O . MET A 1 125 ? 11.82 -6.414 -3.719 1 92.19 125 MET A O 1
ATOM 952 N N . LEU A 1 126 ? 12.305 -5.086 -1.964 1 92.88 126 LEU A N 1
ATOM 953 C CA . LEU A 1 126 ? 13.703 -5.5 -1.953 1 92.88 126 LEU A CA 1
ATOM 954 C C . LEU A 1 126 ? 13.828 -6.969 -1.569 1 92.88 126 LEU A C 1
ATOM 956 O O . LEU A 1 126 ? 14.656 -7.691 -2.129 1 92.88 126 LEU A O 1
ATOM 960 N N . LEU A 1 127 ? 13.047 -7.359 -0.641 1 91.12 127 LEU A N 1
ATOM 961 C CA . LEU A 1 127 ? 13.055 -8.766 -0.236 1 91.12 127 LEU A CA 1
ATOM 962 C C . LEU A 1 127 ? 12.547 -9.656 -1.361 1 91.12 127 LEU A C 1
ATOM 964 O O . LEU A 1 127 ? 13.023 -10.781 -1.526 1 91.12 127 LEU A O 1
ATOM 968 N N . ASP A 1 128 ? 11.555 -9.188 -2.059 1 93.94 128 ASP A N 1
ATOM 969 C CA . ASP A 1 128 ? 11.086 -9.93 -3.229 1 93.94 128 ASP A CA 1
ATOM 970 C C . ASP A 1 128 ? 12.195 -10.07 -4.27 1 93.94 128 ASP A C 1
ATOM 972 O O . ASP A 1 128 ? 12.328 -11.117 -4.898 1 93.94 128 ASP A O 1
ATOM 976 N N . LEU A 1 129 ? 12.953 -9.008 -4.484 1 97.06 129 LEU A N 1
ATOM 977 C CA . LEU A 1 129 ? 14.07 -9.07 -5.418 1 97.06 129 LEU A CA 1
ATOM 978 C C . LEU A 1 129 ? 15.094 -10.117 -4.969 1 97.06 129 LEU A C 1
ATOM 980 O O . LEU A 1 129 ? 15.625 -10.867 -5.79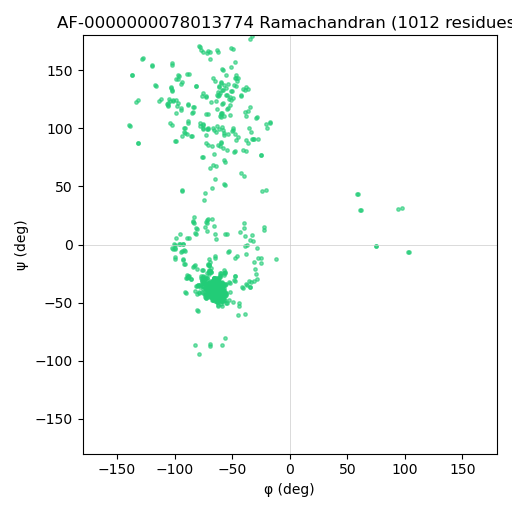7 1 97.06 129 LEU A O 1
ATOM 984 N N . LYS A 1 130 ? 15.336 -10.133 -3.711 1 96.31 130 LYS A N 1
ATOM 985 C CA . LYS A 1 130 ? 16.234 -11.148 -3.174 1 96.31 130 LYS A CA 1
ATOM 986 C C . LYS A 1 130 ? 15.711 -12.555 -3.455 1 96.31 130 LYS A C 1
ATOM 988 O O . LYS A 1 130 ? 16.469 -13.445 -3.822 1 96.31 130 LYS A O 1
ATOM 993 N N . ALA A 1 131 ? 14.43 -12.734 -3.205 1 95.25 131 ALA A N 1
ATOM 994 C CA . ALA A 1 131 ? 13.812 -14.031 -3.457 1 95.25 131 ALA A CA 1
ATOM 995 C C . ALA A 1 131 ? 13.961 -14.438 -4.922 1 95.25 131 ALA A C 1
ATOM 997 O O . ALA A 1 131 ? 14.188 -15.609 -5.227 1 95.25 131 ALA A O 1
ATOM 998 N N . VAL A 1 132 ? 13.781 -13.508 -5.836 1 97.81 132 VAL A N 1
ATOM 999 C CA . VAL A 1 132 ? 13.93 -13.766 -7.266 1 97.81 132 VAL A CA 1
ATOM 1000 C C . VAL A 1 132 ? 15.367 -14.211 -7.562 1 97.81 132 VAL A C 1
ATOM 1002 O O . VAL A 1 132 ? 15.578 -15.195 -8.273 1 97.81 132 VAL A O 1
ATOM 1005 N N . LEU A 1 133 ? 16.312 -13.516 -7.004 1 97.75 133 LEU A N 1
ATOM 1006 C CA . LEU A 1 133 ? 17.719 -13.844 -7.219 1 97.75 133 LEU A CA 1
ATOM 1007 C C . LEU A 1 133 ? 18.031 -15.234 -6.672 1 97.75 133 LEU A C 1
ATOM 1009 O O . LEU A 1 133 ? 18.625 -16.062 -7.371 1 97.75 133 LEU A O 1
ATOM 1013 N N . ASP A 1 134 ? 17.625 -15.469 -5.449 1 96.5 134 ASP A N 1
ATOM 1014 C CA . ASP A 1 134 ? 17.906 -16.734 -4.793 1 96.5 134 ASP A CA 1
ATOM 1015 C C . ASP A 1 134 ? 17.281 -17.906 -5.559 1 96.5 134 ASP A C 1
ATOM 1017 O O . ASP A 1 134 ? 17.938 -18.922 -5.785 1 96.5 134 ASP A O 1
ATOM 1021 N N . SER A 1 135 ? 16.062 -17.75 -5.914 1 96.75 135 SER A N 1
ATOM 1022 C CA . SER A 1 135 ? 15.336 -18.828 -6.582 1 96.75 135 SER A CA 1
ATOM 1023 C C . SER A 1 135 ? 15.891 -19.078 -7.984 1 96.75 135 SER A C 1
ATOM 1025 O O . SER A 1 135 ? 16.016 -20.234 -8.406 1 96.75 135 SER A O 1
ATOM 1027 N N . SER A 1 136 ? 16.188 -18.047 -8.766 1 96.5 136 SER A N 1
ATOM 1028 C CA . SER A 1 136 ? 16.75 -18.219 -10.094 1 96.5 136 SER A CA 1
ATOM 1029 C C . SER A 1 136 ? 18.125 -18.875 -10.039 1 96.5 136 SER A C 1
ATOM 1031 O O . SER A 1 136 ? 18.453 -19.703 -10.891 1 96.5 136 SER A O 1
ATOM 1033 N N . ALA A 1 137 ? 18.875 -18.5 -9.023 1 95.56 137 ALA A N 1
ATOM 1034 C CA . ALA A 1 137 ? 20.188 -19.125 -8.828 1 95.56 137 ALA A CA 1
ATOM 1035 C C . ALA A 1 137 ? 20.047 -20.609 -8.492 1 95.56 137 ALA A C 1
ATOM 1037 O O . ALA A 1 137 ? 20.812 -21.453 -8.984 1 95.56 137 ALA A O 1
ATOM 1038 N N . ALA A 1 138 ? 19.109 -20.922 -7.625 1 94.56 138 ALA A N 1
ATOM 1039 C CA . ALA A 1 138 ? 18.875 -22.297 -7.238 1 94.56 138 ALA A CA 1
ATOM 1040 C C . ALA A 1 138 ? 18.422 -23.141 -8.43 1 94.56 138 ALA A C 1
ATOM 1042 O O . ALA A 1 138 ? 18.844 -24.281 -8.586 1 94.56 138 ALA A O 1
ATOM 1043 N N . ILE A 1 139 ? 17.547 -22.609 -9.281 1 92.75 139 ILE A N 1
ATOM 1044 C CA . ILE A 1 139 ? 17.078 -23.297 -10.469 1 92.75 139 ILE A CA 1
ATOM 1045 C C . ILE A 1 139 ? 18.25 -23.562 -11.414 1 92.75 139 ILE A C 1
ATOM 1047 O O . ILE A 1 139 ? 18.406 -24.672 -11.938 1 92.75 139 ILE A O 1
ATOM 1051 N N . ALA A 1 140 ? 19.047 -22.547 -11.648 1 91.56 140 ALA A N 1
ATOM 1052 C CA . ALA A 1 140 ? 20.203 -22.688 -12.531 1 91.56 140 ALA A CA 1
ATOM 1053 C C . ALA A 1 140 ? 21.188 -23.734 -12.008 1 91.56 140 ALA A C 1
ATOM 1055 O O . ALA A 1 140 ? 21.719 -24.531 -12.773 1 91.56 140 ALA A O 1
ATOM 1056 N N . GLN A 1 141 ? 21.406 -23.734 -10.727 1 89.88 141 GLN A N 1
ATOM 1057 C CA . GLN A 1 141 ? 22.312 -24.703 -10.109 1 89.88 141 GLN A CA 1
ATOM 1058 C C . GLN A 1 141 ? 21.781 -26.125 -10.258 1 89.88 141 GLN A C 1
ATOM 1060 O O . GLN A 1 141 ? 22.547 -27.047 -10.516 1 89.88 141 GLN A O 1
ATOM 1065 N N . ALA A 1 142 ? 20.5 -26.312 -10 1 85.62 142 ALA A N 1
ATOM 1066 C CA . ALA A 1 142 ? 19.891 -27.625 -10.141 1 85.62 142 ALA A CA 1
ATOM 1067 C C . ALA A 1 142 ? 20 -28.141 -11.578 1 85.62 142 ALA A C 1
ATOM 1069 O O . ALA A 1 142 ? 20.188 -29.328 -11.805 1 85.62 142 ALA A O 1
ATOM 1070 N N . CYS A 1 143 ? 19.906 -27.297 -12.562 1 79.19 143 CYS A N 1
ATOM 1071 C CA . CYS A 1 143 ? 19.984 -27.656 -13.969 1 79.19 143 CYS A CA 1
ATOM 1072 C C . CYS A 1 143 ? 21.406 -28.031 -14.359 1 79.19 143 CYS A C 1
ATOM 1074 O O . CYS A 1 143 ? 21.625 -28.922 -15.172 1 79.19 143 CYS A O 1
ATOM 1076 N N . GLU A 1 144 ? 22.375 -27.344 -13.805 1 78.31 144 GLU A N 1
ATOM 1077 C CA . GLU A 1 144 ? 23.766 -27.641 -14.078 1 78.31 144 GLU A CA 1
ATOM 1078 C C . GLU A 1 144 ? 24.141 -29.016 -13.531 1 78.31 144 GLU A C 1
ATOM 1080 O O . GLU A 1 144 ? 24.938 -29.75 -14.148 1 78.31 144 GLU A O 1
ATOM 1085 N N . GLN A 1 145 ? 23.578 -29.375 -12.453 1 75.25 145 GLN A N 1
ATOM 1086 C CA . GLN A 1 145 ? 23.859 -30.672 -11.852 1 75.25 145 GLN A CA 1
ATOM 1087 C C . GLN A 1 145 ? 23.188 -31.797 -12.633 1 75.25 145 GLN A C 1
ATOM 1089 O O . GLN A 1 145 ? 23.688 -32.938 -12.641 1 75.25 145 GLN A O 1
ATOM 1094 N N . CYS A 1 146 ? 22.031 -31.516 -13.203 1 63.94 146 CYS A N 1
ATOM 1095 C CA . CYS A 1 146 ? 21.297 -32.531 -13.961 1 63.94 146 CYS A CA 1
ATOM 1096 C C . CYS A 1 146 ? 22.016 -32.844 -15.258 1 63.94 146 CYS A C 1
ATOM 1098 O O . CYS A 1 146 ? 21.891 -33.969 -15.773 1 63.94 146 CYS A O 1
ATOM 1100 N N . VAL A 1 147 ? 22.578 -31.875 -15.867 1 58.31 147 VAL A N 1
ATOM 1101 C CA . VAL A 1 147 ? 23.328 -32.125 -17.094 1 58.31 147 VAL A CA 1
ATOM 1102 C C . VAL A 1 147 ? 24.344 -33.25 -16.875 1 58.31 147 VAL A C 1
ATOM 1104 O O . VAL A 1 147 ? 24.547 -34.094 -17.75 1 58.31 147 VAL A O 1
ATOM 1107 N N . TYR A 1 148 ? 24.812 -33.281 -15.734 1 55.91 148 TYR A N 1
ATOM 1108 C CA . TYR A 1 148 ? 25.812 -34.281 -15.445 1 55.91 148 TYR A CA 1
ATOM 1109 C C . TYR A 1 148 ? 25.156 -35.594 -14.977 1 55.91 148 TYR A C 1
ATOM 1111 O O . TYR A 1 148 ? 25.75 -36.656 -15.055 1 55.91 148 TYR A O 1
ATOM 1119 N N . SER A 1 149 ? 23.969 -35.344 -14.391 1 52.09 149 SER A N 1
ATOM 1120 C CA . SER A 1 149 ? 23.281 -36.531 -13.906 1 52.09 149 SER A CA 1
ATOM 1121 C C . SER A 1 149 ? 22.125 -36.906 -14.828 1 52.09 149 SER A C 1
ATOM 1123 O O . SER A 1 149 ? 21.625 -36.062 -15.586 1 52.09 149 SER A O 1
ATOM 1125 N N . THR A 1 150 ? 21.984 -38.125 -15.445 1 46.03 150 THR A N 1
ATOM 1126 C CA . THR A 1 150 ? 20.906 -38.656 -16.281 1 46.03 150 THR A CA 1
ATOM 1127 C C . THR A 1 150 ? 19.547 -38.188 -15.773 1 46.03 150 THR A C 1
ATOM 1129 O O . THR A 1 150 ? 18.5 -38.594 -16.297 1 46.03 150 THR A O 1
ATOM 1132 N N . ALA A 1 151 ? 19.547 -37.438 -14.719 1 46.84 151 ALA A N 1
ATOM 1133 C CA . ALA A 1 151 ? 18.25 -37.094 -14.156 1 46.84 151 ALA A CA 1
ATOM 1134 C C . ALA A 1 151 ? 17.656 -35.875 -14.867 1 46.84 151 ALA A C 1
ATOM 1136 O O . ALA A 1 151 ? 18.391 -35.031 -15.352 1 46.84 151 ALA A O 1
ATOM 1137 N N . MET A 1 152 ? 16.609 -36.062 -15.57 1 48.34 152 MET A N 1
ATOM 1138 C CA . MET A 1 152 ? 15.922 -34.969 -16.297 1 48.34 152 MET A CA 1
ATOM 1139 C C . MET A 1 152 ? 15.578 -33.812 -15.367 1 48.34 152 MET A C 1
ATOM 1141 O O . MET A 1 152 ? 15.227 -34.031 -14.211 1 48.34 152 MET A O 1
ATOM 1145 N N . VAL A 1 153 ? 16.141 -32.625 -15.602 1 51.19 153 VAL A N 1
ATOM 1146 C CA . VAL A 1 153 ? 15.898 -31.391 -14.883 1 51.19 153 VAL A CA 1
ATOM 1147 C C . VAL A 1 153 ? 14.438 -31.312 -14.453 1 51.19 153 VAL A C 1
ATOM 1149 O O . VAL A 1 153 ? 14.125 -30.75 -13.398 1 51.19 153 VAL A O 1
ATOM 1152 N N . SER A 1 154 ? 13.695 -31.953 -15.359 1 47.88 154 SER A N 1
ATOM 1153 C CA . SER A 1 154 ? 12.266 -31.844 -15.094 1 47.88 154 SER A CA 1
ATOM 1154 C C . SER A 1 154 ? 11.867 -32.656 -13.859 1 47.88 154 SER A C 1
ATOM 1156 O O . SER A 1 154 ? 10.695 -32.656 -13.469 1 47.88 154 SER A O 1
ATOM 1158 N N . ASP A 1 155 ? 13.008 -33.594 -13.438 1 50.06 155 ASP A N 1
ATOM 1159 C CA . ASP A 1 155 ? 12.602 -34.312 -12.227 1 50.06 155 ASP A CA 1
ATOM 1160 C C . ASP A 1 155 ? 12.242 -33.312 -11.109 1 50.06 155 ASP A C 1
ATOM 1162 O O . ASP A 1 155 ? 13.117 -32.656 -10.547 1 50.06 155 ASP A O 1
ATOM 1166 N N . ASP A 1 156 ? 11.039 -32.656 -11.312 1 56.53 156 ASP A N 1
ATOM 1167 C CA . ASP A 1 156 ? 10.062 -31.609 -10.977 1 56.53 156 ASP A CA 1
ATOM 1168 C C . ASP A 1 156 ? 10.109 -31.281 -9.492 1 56.53 156 ASP A C 1
ATOM 1170 O O . ASP A 1 156 ? 9.945 -30.109 -9.109 1 56.53 156 ASP A O 1
ATOM 1174 N N . SER A 1 157 ? 10.836 -32.281 -8.688 1 64.31 157 SER A N 1
ATOM 1175 C CA . SER A 1 157 ? 10.516 -32.094 -7.281 1 64.31 157 SER A CA 1
ATOM 1176 C C . SER A 1 157 ? 11.477 -31.094 -6.629 1 64.31 157 SER A C 1
ATOM 1178 O O . SER A 1 157 ? 11.102 -30.375 -5.691 1 64.31 157 SER A O 1
ATOM 1180 N N . SER A 1 158 ? 12.742 -31 -7.195 1 74.94 158 SER A N 1
ATOM 1181 C CA . SER A 1 158 ? 13.711 -30.141 -6.527 1 74.94 158 SER A CA 1
ATOM 1182 C C . SER A 1 158 ? 13.57 -28.703 -6.98 1 74.94 158 SER A C 1
ATOM 1184 O O . SER A 1 158 ? 13.883 -27.766 -6.23 1 74.94 158 SER A O 1
ATOM 1186 N N . ILE A 1 159 ? 13.117 -28.484 -8.25 1 85.25 159 ILE A N 1
ATOM 1187 C CA . ILE A 1 159 ? 13.078 -27.125 -8.805 1 85.25 159 ILE A CA 1
ATOM 1188 C C . ILE A 1 159 ? 11.719 -26.5 -8.531 1 85.25 159 ILE A C 1
ATOM 1190 O O . ILE A 1 159 ? 11.586 -25.266 -8.57 1 85.25 159 ILE A O 1
ATOM 1194 N N . GLN A 1 160 ? 10.789 -27.344 -8.195 1 85.06 160 GLN A N 1
ATOM 1195 C CA . GLN A 1 160 ? 9.398 -26.922 -8.086 1 85.06 160 GLN A CA 1
ATOM 1196 C C . GLN A 1 160 ? 9.234 -25.812 -7.039 1 85.06 160 GLN A C 1
ATOM 1198 O O . GLN A 1 160 ? 8.617 -24.781 -7.305 1 85.06 160 GLN A O 1
ATOM 1203 N N . PRO A 1 161 ? 9.859 -25.938 -5.828 1 86.69 161 PRO A N 1
ATOM 1204 C CA . PRO A 1 161 ? 9.703 -24.875 -4.828 1 86.69 161 PRO A CA 1
ATOM 1205 C C . PRO A 1 161 ? 10.289 -23.547 -5.281 1 86.69 161 PRO A C 1
ATOM 1207 O O . PRO A 1 161 ? 9.766 -22.484 -4.941 1 86.69 161 PRO A O 1
ATOM 1210 N N . HIS A 1 162 ? 11.289 -23.641 -6.055 1 92.94 162 HIS A N 1
ATOM 1211 C CA . HIS A 1 162 ? 11.938 -22.422 -6.516 1 92.94 162 HIS A CA 1
ATOM 1212 C C . HIS A 1 162 ? 11.133 -21.766 -7.629 1 92.94 162 HIS A C 1
ATOM 1214 O O . HIS A 1 162 ? 11.117 -20.531 -7.746 1 92.94 162 HIS A O 1
ATOM 1220 N N . CYS A 1 163 ? 10.484 -22.594 -8.484 1 91.06 163 CYS A N 1
ATOM 1221 C CA . CYS A 1 163 ? 9.594 -22.047 -9.508 1 91.06 163 CYS A CA 1
ATOM 1222 C C . CYS A 1 163 ? 8.43 -21.297 -8.867 1 91.06 163 CYS A C 1
ATOM 1224 O O . CYS A 1 163 ? 8.062 -20.203 -9.312 1 91.06 163 CYS A O 1
ATOM 1226 N N . ILE A 1 164 ? 7.941 -21.859 -7.836 1 89.5 164 ILE A N 1
ATOM 1227 C CA . ILE A 1 164 ? 6.809 -21.266 -7.129 1 89.5 164 ILE A CA 1
ATOM 1228 C C . ILE A 1 164 ? 7.246 -19.969 -6.441 1 89.5 164 ILE A C 1
ATOM 1230 O O . ILE A 1 164 ? 6.57 -18.953 -6.551 1 89.5 164 ILE A O 1
ATOM 1234 N N . LYS A 1 165 ? 8.383 -20.016 -5.789 1 92.25 165 LYS A N 1
ATOM 1235 C CA . LYS A 1 165 ? 8.883 -18.859 -5.035 1 92.25 165 LYS A CA 1
ATOM 1236 C C . LYS A 1 165 ? 9.172 -17.688 -5.957 1 92.25 165 LYS A C 1
ATOM 1238 O O . LYS A 1 165 ? 8.836 -16.547 -5.633 1 92.25 165 LYS A O 1
ATOM 1243 N N . VAL A 1 166 ? 9.805 -17.953 -7.031 1 95.25 166 VAL A N 1
ATOM 1244 C CA . VAL A 1 166 ? 10.164 -16.875 -7.945 1 95.25 166 VAL A CA 1
ATOM 1245 C C . VAL A 1 166 ? 8.898 -16.266 -8.547 1 95.25 166 VAL A C 1
ATOM 1247 O O . VAL A 1 166 ? 8.812 -15.055 -8.734 1 95.25 166 VAL A O 1
ATOM 1250 N N . SER A 1 167 ? 7.953 -17.094 -8.914 1 92.38 167 SER A N 1
ATOM 1251 C CA . SER A 1 167 ? 6.695 -16.609 -9.477 1 92.38 167 SER A CA 1
ATOM 1252 C C . SER A 1 167 ? 5.93 -15.766 -8.461 1 92.38 167 SER A C 1
ATOM 1254 O O . SER A 1 167 ? 5.371 -14.719 -8.805 1 92.38 167 SER A O 1
ATOM 1256 N N . SER A 1 168 ? 5.895 -16.234 -7.207 1 90.69 168 SER A N 1
ATOM 1257 C CA . SER A 1 168 ? 5.23 -15.5 -6.137 1 90.69 168 SER A CA 1
ATOM 1258 C C . SER A 1 168 ? 5.887 -14.148 -5.906 1 90.69 168 SER A C 1
ATOM 1260 O O . SER A 1 168 ? 5.199 -13.141 -5.711 1 90.69 168 SER A O 1
ATOM 1262 N N . ALA A 1 169 ? 7.172 -14.117 -5.891 1 94.56 169 ALA A N 1
ATOM 1263 C CA . ALA A 1 169 ? 7.906 -12.867 -5.688 1 94.56 169 ALA A CA 1
ATOM 1264 C C . ALA A 1 169 ? 7.582 -11.852 -6.781 1 94.56 169 ALA A C 1
ATOM 1266 O O . ALA A 1 169 ? 7.41 -10.664 -6.504 1 94.56 169 ALA A O 1
ATOM 1267 N N . ILE A 1 170 ? 7.496 -12.305 -8.031 1 95.12 170 ILE A N 1
ATOM 1268 C CA . ILE A 1 170 ? 7.195 -11.422 -9.156 1 95.12 170 ILE A CA 1
ATOM 1269 C C . ILE A 1 170 ? 5.773 -10.883 -9.016 1 95.12 170 ILE A C 1
ATOM 1271 O O . ILE A 1 170 ? 5.523 -9.703 -9.281 1 95.12 170 ILE A O 1
ATOM 1275 N N . ASP A 1 171 ? 4.91 -11.766 -8.672 1 90.31 171 ASP A N 1
ATOM 1276 C CA . ASP A 1 171 ? 3.525 -11.344 -8.469 1 90.31 171 ASP A CA 1
ATOM 1277 C C . ASP A 1 171 ? 3.424 -10.289 -7.371 1 90.31 171 ASP A C 1
ATOM 1279 O O . ASP A 1 171 ? 2.705 -9.305 -7.516 1 90.31 171 ASP A O 1
ATOM 1283 N N . GLN A 1 172 ? 4.105 -10.539 -6.293 1 90.81 172 GLN A N 1
ATOM 1284 C CA . GLN A 1 172 ? 4.105 -9.602 -5.176 1 90.81 172 GLN A CA 1
ATOM 1285 C C . GLN A 1 172 ? 4.688 -8.25 -5.594 1 90.81 172 GLN A C 1
ATOM 1287 O O . GLN A 1 172 ? 4.164 -7.203 -5.219 1 90.81 172 GLN A O 1
ATOM 1292 N N . LEU A 1 173 ? 5.758 -8.281 -6.332 1 93.62 173 LEU A N 1
ATOM 1293 C CA . LEU A 1 173 ? 6.367 -7.051 -6.836 1 93.62 173 LEU A CA 1
ATOM 1294 C C . LEU A 1 173 ? 5.371 -6.262 -7.684 1 93.62 173 LEU A C 1
ATOM 1296 O O . LEU A 1 173 ? 5.281 -5.039 -7.562 1 93.62 173 LEU A O 1
ATOM 1300 N N . ALA A 1 174 ? 4.711 -6.98 -8.531 1 91.62 174 ALA A N 1
ATOM 1301 C CA . ALA A 1 174 ? 3.734 -6.34 -9.406 1 91.62 174 ALA A CA 1
ATOM 1302 C C . ALA A 1 174 ? 2.648 -5.641 -8.594 1 91.62 174 ALA A C 1
ATOM 1304 O O . ALA A 1 174 ? 2.262 -4.508 -8.906 1 91.62 174 ALA A O 1
ATOM 1305 N N . VAL A 1 175 ? 2.164 -6.254 -7.57 1 87.69 175 VAL A N 1
ATOM 1306 C CA . VAL A 1 175 ? 1.13 -5.672 -6.723 1 87.69 175 VAL A CA 1
ATOM 1307 C C . VAL A 1 175 ? 1.679 -4.441 -6.008 1 87.69 175 VAL A C 1
ATOM 1309 O O . VAL A 1 175 ? 0.999 -3.416 -5.91 1 87.69 175 VAL A O 1
ATOM 1312 N N . CYS A 1 176 ? 2.877 -4.547 -5.469 1 89.12 176 CYS A N 1
ATOM 1313 C CA . CYS A 1 176 ? 3.492 -3.428 -4.766 1 89.12 176 CYS A CA 1
ATOM 1314 C C . CYS A 1 176 ? 3.627 -2.217 -5.684 1 89.12 176 CYS A C 1
ATOM 1316 O O . CYS A 1 176 ? 3.377 -1.086 -5.266 1 89.12 176 CYS A O 1
ATOM 1318 N N . VAL A 1 177 ? 4.027 -2.469 -6.93 1 91.19 177 VAL A N 1
ATOM 1319 C CA . VAL A 1 177 ? 4.188 -1.372 -7.879 1 91.19 177 VAL A CA 1
ATOM 1320 C C . VAL A 1 177 ? 2.832 -0.728 -8.156 1 91.19 177 VAL A C 1
ATOM 1322 O O . VAL A 1 177 ? 2.73 0.497 -8.266 1 91.19 177 VAL A O 1
ATOM 1325 N N . ARG A 1 178 ? 1.86 -1.514 -8.234 1 85.5 178 ARG A N 1
ATOM 1326 C CA . ARG A 1 178 ? 0.517 -1.007 -8.5 1 85.5 178 ARG A CA 1
ATOM 1327 C C . ARG A 1 178 ? 0.028 -0.134 -7.348 1 85.5 178 ARG A C 1
ATOM 1329 O O . ARG A 1 178 ? -0.687 0.847 -7.566 1 85.5 178 ARG A O 1
ATOM 1336 N N . LEU A 1 179 ? 0.426 -0.452 -6.141 1 82.56 179 LEU A N 1
ATOM 1337 C CA . LEU A 1 179 ? -0.056 0.243 -4.953 1 82.56 179 LEU A CA 1
ATOM 1338 C C . LEU A 1 179 ? 0.876 1.391 -4.578 1 82.56 179 LEU A C 1
ATOM 1340 O O . LEU A 1 179 ? 0.628 2.105 -3.605 1 82.56 179 LEU A O 1
ATOM 1344 N N . LEU A 1 180 ? 1.898 1.553 -5.355 1 85.88 180 LEU A N 1
ATOM 1345 C CA . LEU A 1 180 ? 2.955 2.494 -5 1 85.88 180 LEU A CA 1
ATOM 1346 C C . LEU A 1 180 ? 2.398 3.906 -4.855 1 85.88 180 LEU A C 1
ATOM 1348 O O . LEU A 1 180 ? 2.691 4.594 -3.875 1 85.88 180 LEU A O 1
ATOM 1352 N N . GLU A 1 181 ? 1.575 4.379 -5.715 1 80.56 181 GLU A N 1
ATOM 1353 C CA . GLU A 1 181 ? 1.073 5.75 -5.688 1 80.56 181 GLU A CA 1
ATOM 1354 C C . GLU A 1 181 ? 0.108 5.957 -4.523 1 80.56 181 GLU A C 1
ATOM 1356 O O . GLU A 1 181 ? 0.013 7.062 -3.98 1 80.56 181 GLU A O 1
ATOM 1361 N N . THR A 1 182 ? -0.609 4.898 -4.227 1 76.62 182 THR A N 1
ATOM 1362 C CA . THR A 1 182 ? -1.521 4.98 -3.092 1 76.62 182 THR A CA 1
ATOM 1363 C C . THR A 1 182 ? -0.747 5.094 -1.783 1 76.62 182 THR A C 1
ATOM 1365 O O . THR A 1 182 ? -1.157 5.816 -0.873 1 76.62 182 THR A O 1
ATOM 1368 N N . CYS A 1 183 ? 0.316 4.352 -1.705 1 76.12 183 CYS A N 1
ATOM 1369 C CA . CYS A 1 183 ? 1.122 4.324 -0.49 1 76.12 183 CYS A CA 1
ATOM 1370 C C . CYS A 1 183 ? 2.035 5.543 -0.415 1 76.12 183 CYS A C 1
ATOM 1372 O O . CYS A 1 183 ? 2.371 6.008 0.676 1 76.12 183 CYS A O 1
ATOM 1374 N N . ALA A 1 184 ? 2.484 5.957 -1.56 1 78.31 184 ALA A N 1
ATOM 1375 C CA . ALA A 1 184 ? 3.389 7.102 -1.637 1 78.31 184 ALA A CA 1
ATOM 1376 C C . ALA A 1 184 ? 2.932 8.094 -2.705 1 78.31 184 ALA A C 1
ATOM 1378 O O . ALA A 1 184 ? 3.428 8.07 -3.834 1 78.31 184 ALA A O 1
ATOM 1379 N N . PRO A 1 185 ? 2.068 8.953 -2.182 1 76 185 PRO A N 1
ATOM 1380 C CA . PRO A 1 185 ? 1.581 9.938 -3.152 1 76 185 PRO A CA 1
ATOM 1381 C C . PRO A 1 185 ? 2.707 10.758 -3.781 1 76 185 PRO A C 1
ATOM 1383 O O . PRO A 1 185 ? 3.67 11.109 -3.098 1 76 185 PRO A O 1
ATOM 1386 N N . GLY A 1 186 ? 2.836 10.984 -5.016 1 74.81 186 GLY A N 1
ATOM 1387 C CA . GLY A 1 186 ? 3.865 11.719 -5.73 1 74.81 186 GLY A CA 1
ATOM 1388 C C . GLY A 1 186 ? 4.863 10.82 -6.434 1 74.81 186 GLY A C 1
ATOM 1389 O O . GLY A 1 186 ? 5.758 11.305 -7.133 1 74.81 186 GLY A O 1
ATOM 1390 N N . SER A 1 187 ? 4.734 9.586 -6.195 1 80.5 187 SER A N 1
ATOM 1391 C CA . SER A 1 187 ? 5.672 8.641 -6.797 1 80.5 187 SER A CA 1
ATOM 1392 C C . SER A 1 187 ? 5.281 8.312 -8.234 1 80.5 187 SER A C 1
ATOM 1394 O O . SER A 1 187 ? 5.82 7.383 -8.836 1 80.5 187 SER A O 1
ATOM 1396 N N . GLY A 1 188 ? 4.391 9.062 -8.852 1 80.5 188 GLY A N 1
ATOM 1397 C CA . GLY A 1 188 ? 3.824 8.719 -10.148 1 80.5 188 GLY A CA 1
ATOM 1398 C C . GLY A 1 188 ? 4.871 8.578 -11.234 1 80.5 188 GLY A C 1
ATOM 1399 O O . GLY A 1 188 ? 4.902 7.578 -11.953 1 80.5 188 GLY A O 1
ATOM 1400 N N . ALA A 1 189 ? 5.758 9.555 -11.32 1 82.12 189 ALA A N 1
ATOM 1401 C CA . ALA A 1 189 ? 6.762 9.523 -12.383 1 82.12 189 ALA A CA 1
ATOM 1402 C C . ALA A 1 189 ? 7.727 8.359 -12.195 1 82.12 189 ALA A C 1
ATOM 1404 O O . ALA A 1 189 ? 8.078 7.672 -13.156 1 82.12 189 ALA A O 1
ATOM 1405 N N . LEU A 1 190 ? 8.133 8.148 -11.078 1 89 190 LEU A N 1
ATOM 1406 C CA . LEU A 1 190 ? 9.07 7.074 -10.797 1 89 190 LEU A CA 1
ATOM 1407 C C . LEU A 1 190 ? 8.383 5.715 -10.898 1 89 190 LEU A C 1
ATOM 1409 O O . LEU A 1 190 ? 9.023 4.719 -11.258 1 89 190 LEU A O 1
ATOM 1413 N N . LYS A 1 191 ? 7.086 5.652 -10.633 1 90.12 191 LYS A N 1
ATOM 1414 C CA . LYS A 1 191 ? 6.301 4.422 -10.727 1 90.12 191 LYS A CA 1
ATOM 1415 C C . LYS A 1 191 ? 6.316 3.869 -12.148 1 90.12 191 LYS A C 1
ATOM 1417 O O . LYS A 1 191 ? 6.43 2.658 -12.352 1 90.12 191 LYS A O 1
ATOM 1422 N N . ASP A 1 192 ? 6.188 4.742 -13.141 1 88.56 192 ASP A N 1
ATOM 1423 C CA . ASP A 1 192 ? 6.172 4.312 -14.539 1 88.56 192 ASP A CA 1
ATOM 1424 C C . ASP A 1 192 ? 7.473 3.605 -14.906 1 88.56 192 ASP A C 1
ATOM 1426 O O . ASP A 1 192 ? 7.453 2.566 -15.57 1 88.56 192 ASP A O 1
ATOM 1430 N N . HIS A 1 193 ? 8.57 4.168 -14.5 1 90.81 193 HIS A N 1
ATOM 1431 C CA . HIS A 1 193 ? 9.867 3.559 -14.766 1 90.81 193 HIS A CA 1
ATOM 1432 C C . HIS A 1 193 ? 10.016 2.227 -14.039 1 90.81 193 HIS A C 1
ATOM 1434 O O . HIS A 1 193 ? 10.531 1.261 -14.602 1 90.81 193 HIS A O 1
ATOM 1440 N N . LEU A 1 194 ? 9.555 2.211 -12.828 1 94.12 194 LEU A N 1
ATOM 1441 C CA . LEU A 1 194 ? 9.625 0.982 -12.047 1 94.12 194 LEU A CA 1
ATOM 1442 C C . LEU A 1 194 ? 8.75 -0.105 -12.664 1 94.12 194 LEU A C 1
ATOM 1444 O O . LEU A 1 194 ? 9.133 -1.276 -12.688 1 94.12 194 LEU A O 1
ATOM 1448 N N . GLU A 1 195 ? 7.551 0.319 -13.125 1 92.75 195 GLU A N 1
ATOM 1449 C CA . GLU A 1 195 ? 6.641 -0.612 -13.789 1 92.75 195 GLU A CA 1
ATOM 1450 C C . GLU A 1 195 ? 7.293 -1.253 -15.008 1 92.75 195 GLU A C 1
ATOM 1452 O O . GLU A 1 195 ? 7.195 -2.465 -15.203 1 92.75 195 GLU A O 1
ATOM 1457 N N . ALA A 1 196 ? 7.965 -0.456 -15.797 1 91.19 196 ALA A N 1
ATOM 1458 C CA . ALA A 1 196 ? 8.633 -0.954 -16.984 1 91.19 196 ALA A CA 1
ATOM 1459 C C . ALA A 1 196 ? 9.75 -1.937 -16.625 1 91.19 196 ALA A C 1
ATOM 1461 O O . ALA A 1 196 ? 9.891 -2.98 -17.266 1 91.19 196 ALA A O 1
ATOM 1462 N N . GLU A 1 197 ? 10.523 -1.616 -15.648 1 94.94 197 GLU A N 1
ATOM 1463 C CA . GLU A 1 197 ? 11.633 -2.469 -15.25 1 94.94 197 GLU A CA 1
ATOM 1464 C C . GLU A 1 197 ? 11.133 -3.777 -14.641 1 94.94 197 GLU A C 1
ATOM 1466 O O . GLU A 1 197 ? 11.758 -4.824 -14.812 1 94.94 197 GLU A O 1
ATOM 1471 N N . VAL A 1 198 ? 10.039 -3.736 -13.883 1 96.31 198 VAL A N 1
ATOM 1472 C CA . VAL A 1 198 ? 9.484 -4.941 -13.281 1 96.31 198 VAL A CA 1
ATOM 1473 C C . VAL A 1 198 ? 8.898 -5.84 -14.367 1 96.31 198 VAL A C 1
ATOM 1475 O O . VAL A 1 198 ? 8.977 -7.066 -14.273 1 96.31 198 VAL A O 1
ATOM 1478 N N . LYS A 1 199 ? 8.289 -5.219 -15.383 1 90.88 199 LYS A N 1
ATOM 1479 C CA . LYS A 1 199 ? 7.801 -6 -16.516 1 90.88 199 LYS A CA 1
ATOM 1480 C C . LYS A 1 199 ? 8.945 -6.734 -17.219 1 90.88 199 LYS A C 1
ATOM 1482 O O . LYS A 1 199 ? 8.805 -7.902 -17.578 1 90.88 199 LYS A O 1
ATOM 1487 N N . LYS A 1 200 ? 10.023 -6.023 -17.375 1 91.5 200 LYS A N 1
ATOM 1488 C CA . LYS A 1 200 ? 11.211 -6.641 -17.969 1 91.5 200 LYS A CA 1
ATOM 1489 C C . LYS A 1 200 ? 11.695 -7.805 -17.109 1 91.5 200 LYS A C 1
ATOM 1491 O O . LYS A 1 200 ? 12.039 -8.867 -17.641 1 91.5 200 LYS A O 1
ATOM 1496 N N . LEU A 1 201 ? 11.75 -7.605 -15.828 1 97 201 LEU A N 1
ATOM 1497 C CA . LEU A 1 201 ? 12.141 -8.656 -14.898 1 97 201 LEU A CA 1
ATOM 1498 C C . LEU A 1 201 ? 11.203 -9.852 -15 1 97 201 LEU A C 1
ATOM 1500 O O . LEU A 1 201 ? 11.648 -11 -15.055 1 97 201 LEU A O 1
ATOM 1504 N N . GLY A 1 202 ? 9.875 -9.562 -14.984 1 94.94 202 GLY A N 1
ATOM 1505 C CA . GLY A 1 202 ? 8.898 -10.617 -15.164 1 94.94 202 GLY A CA 1
ATOM 1506 C C . GLY A 1 202 ? 9.094 -11.406 -16.438 1 94.94 202 GLY A C 1
ATOM 1507 O O . GLY A 1 202 ? 8.984 -12.633 -16.453 1 94.94 202 GLY A O 1
ATOM 1508 N N . GLY A 1 203 ? 9.391 -10.703 -17.5 1 89.56 203 GLY A N 1
ATOM 1509 C CA . GLY A 1 203 ? 9.68 -11.359 -18.766 1 89.56 203 GLY A CA 1
ATOM 1510 C C . GLY A 1 203 ? 10.883 -12.281 -18.703 1 89.56 203 GLY A C 1
ATOM 1511 O O . GLY A 1 203 ? 10.852 -13.391 -19.234 1 89.56 203 GLY A O 1
ATOM 1512 N N . ASN A 1 204 ? 11.93 -11.812 -18.094 1 92.31 204 ASN A N 1
ATOM 1513 C CA . ASN A 1 204 ? 13.133 -12.625 -17.938 1 92.31 204 ASN A CA 1
ATOM 1514 C C . ASN A 1 204 ? 12.867 -13.867 -17.094 1 92.31 204 ASN A C 1
ATOM 1516 O O . ASN A 1 204 ? 13.43 -14.93 -17.359 1 92.31 204 ASN A O 1
ATOM 1520 N N . VAL A 1 205 ? 12.062 -13.742 -16.047 1 95.62 205 VAL A N 1
ATOM 1521 C CA . VAL A 1 205 ? 11.719 -14.883 -15.211 1 95.62 205 VAL A CA 1
ATOM 1522 C C . VAL A 1 205 ? 10.859 -15.867 -16 1 95.62 205 VAL A C 1
ATOM 1524 O O . VAL A 1 205 ? 11.031 -17.078 -15.891 1 95.62 205 VAL A O 1
ATOM 1527 N N . ALA A 1 206 ? 9.906 -15.32 -16.781 1 90.06 206 ALA A N 1
ATOM 1528 C CA . ALA A 1 206 ? 9.102 -16.188 -17.656 1 90.06 206 ALA A CA 1
ATOM 1529 C C . ALA A 1 206 ? 9.992 -16.969 -18.609 1 90.06 206 ALA A C 1
ATOM 1531 O O . ALA A 1 206 ? 9.734 -18.141 -18.891 1 90.06 206 ALA A O 1
ATOM 1532 N N . PHE A 1 207 ? 11.023 -16.297 -19.109 1 86.88 207 PHE A N 1
ATOM 1533 C CA . PHE A 1 207 ? 11.984 -16.938 -20 1 86.88 207 PHE A CA 1
ATOM 1534 C C . PHE A 1 207 ? 12.727 -18.047 -19.281 1 86.88 207 PHE A C 1
ATOM 1536 O O . PHE A 1 207 ? 12.984 -19.109 -19.859 1 86.88 207 PHE A O 1
ATOM 1543 N N . LEU A 1 208 ? 13.102 -17.875 -18.078 1 91.38 208 LEU A N 1
ATOM 1544 C CA . LEU A 1 208 ? 13.734 -18.891 -17.25 1 91.38 208 LEU A CA 1
ATOM 1545 C C . LEU A 1 208 ? 12.828 -20.109 -17.094 1 91.38 208 LEU A C 1
ATOM 1547 O O . LEU A 1 208 ? 13.273 -21.234 -17.25 1 91.38 208 LEU A O 1
ATOM 1551 N N . LEU A 1 209 ? 11.578 -19.875 -16.797 1 89.12 209 LEU A N 1
ATOM 1552 C CA . LEU A 1 209 ? 10.617 -20.938 -16.578 1 89.12 209 LEU A CA 1
ATOM 1553 C C . LEU A 1 209 ? 10.352 -21.703 -17.875 1 89.12 209 LEU A C 1
ATOM 1555 O O . LEU A 1 209 ? 10.117 -22.906 -17.859 1 89.12 209 LEU A O 1
ATOM 1559 N N . ASN A 1 210 ? 10.422 -20.969 -19.016 1 83 210 ASN A N 1
ATOM 1560 C CA . ASN A 1 210 ? 10.328 -21.625 -20.312 1 83 210 ASN A CA 1
ATOM 1561 C C . ASN A 1 210 ? 11.477 -22.609 -20.516 1 83 210 ASN A C 1
ATOM 1563 O O . ASN A 1 210 ? 11.273 -23.703 -21.047 1 83 210 ASN A O 1
ATOM 1567 N N . GLY A 1 211 ? 12.617 -22.172 -20.156 1 82.31 211 GLY A N 1
ATOM 1568 C CA . GLY A 1 211 ? 13.758 -23.078 -20.219 1 82.31 211 GLY A CA 1
ATOM 1569 C C . GLY A 1 211 ? 13.586 -24.328 -19.375 1 82.31 211 GLY A C 1
ATOM 1570 O O . GLY A 1 211 ? 13.969 -25.422 -19.797 1 82.31 211 GLY A O 1
ATOM 1571 N N . CYS A 1 212 ? 13.031 -24.172 -18.172 1 82.12 212 CYS A N 1
ATOM 1572 C CA . CYS A 1 212 ? 12.758 -25.297 -17.297 1 82.12 212 CYS A CA 1
ATOM 1573 C C . CYS A 1 212 ? 11.711 -26.234 -17.906 1 82.12 212 CYS A C 1
ATOM 1575 O O . CYS A 1 212 ? 11.867 -27.453 -17.875 1 82.12 212 CYS A O 1
ATOM 1577 N N . GLU A 1 213 ? 10.625 -25.609 -18.406 1 76.19 213 GLU A N 1
ATOM 1578 C CA . GLU A 1 213 ? 9.531 -26.359 -19 1 76.19 213 GLU A CA 1
ATOM 1579 C C . GLU A 1 213 ? 10.023 -27.188 -20.188 1 76.19 213 GLU A C 1
ATOM 1581 O O . GLU A 1 213 ? 9.625 -28.344 -20.359 1 76.19 213 GLU A O 1
ATOM 1586 N N . CYS A 1 214 ? 10.969 -26.609 -20.984 1 71.75 214 CYS A N 1
ATOM 1587 C CA . CYS A 1 214 ? 11.438 -27.25 -22.219 1 71.75 214 CYS A CA 1
ATOM 1588 C C . CYS A 1 214 ? 12.773 -27.953 -22 1 71.75 214 CYS A C 1
ATOM 1590 O O . CYS A 1 214 ? 13.352 -28.5 -22.938 1 71.75 214 CYS A O 1
ATOM 1592 N N . GLU A 1 215 ? 13.281 -27.875 -20.812 1 74.81 215 GLU A N 1
ATOM 1593 C CA . GLU A 1 215 ? 14.531 -28.516 -20.422 1 74.81 215 GLU A CA 1
ATOM 1594 C C . GLU A 1 215 ? 15.695 -28.031 -21.281 1 74.81 215 GLU A C 1
ATOM 1596 O O . GLU A 1 215 ? 16.438 -28.844 -21.828 1 74.81 215 GLU A O 1
ATOM 1601 N N . ILE A 1 216 ? 15.766 -26.797 -21.516 1 74.44 216 ILE A N 1
ATOM 1602 C CA . ILE A 1 216 ? 16.844 -26.156 -22.266 1 74.44 216 ILE A CA 1
ATOM 1603 C C . ILE A 1 216 ? 17.781 -25.438 -21.297 1 74.44 216 ILE A C 1
ATOM 1605 O O . ILE A 1 216 ? 17.469 -24.359 -20.812 1 74.44 216 ILE A O 1
ATOM 1609 N N . THR A 1 217 ? 18.922 -26 -21.047 1 77.81 217 THR A N 1
ATOM 1610 C CA . THR A 1 217 ? 19.859 -25.5 -20.047 1 77.81 217 THR A CA 1
ATOM 1611 C C . THR A 1 217 ? 20.438 -24.156 -20.469 1 77.81 217 THR A C 1
ATOM 1613 O O . THR A 1 217 ? 20.672 -23.281 -19.641 1 77.81 217 THR A O 1
ATOM 1616 N N . SER A 1 218 ? 20.781 -23.953 -21.781 1 78.25 218 SER A N 1
ATOM 1617 C CA . SER A 1 218 ? 21.344 -22.703 -22.25 1 78.25 218 SER A CA 1
ATOM 1618 C C . SER A 1 218 ? 20.375 -21.531 -21.984 1 78.25 218 SER A C 1
ATOM 1620 O O . SER A 1 218 ? 20.812 -20.438 -21.641 1 78.25 218 SER A O 1
ATOM 1622 N N . MET A 1 219 ? 19.078 -21.766 -22.188 1 80.69 219 MET A N 1
ATOM 1623 C CA . MET A 1 219 ? 18.062 -20.75 -21.922 1 80.69 219 MET A CA 1
ATOM 1624 C C . MET A 1 219 ? 18.016 -20.406 -20.438 1 80.69 219 MET A C 1
ATOM 1626 O O . MET A 1 219 ? 17.844 -19.234 -20.078 1 80.69 219 MET A O 1
ATOM 1630 N N . ILE A 1 220 ? 18.141 -21.406 -19.562 1 88.06 220 ILE A N 1
ATOM 1631 C CA . ILE A 1 220 ? 18.109 -21.219 -18.125 1 88.06 220 ILE A CA 1
ATOM 1632 C C . ILE A 1 220 ? 19.281 -20.375 -17.672 1 88.06 220 ILE A C 1
ATOM 1634 O O . ILE A 1 220 ? 19.109 -19.391 -16.938 1 88.06 220 ILE A O 1
ATOM 1638 N N . LEU A 1 221 ? 20.438 -20.641 -18.172 1 87.5 221 LEU A N 1
ATOM 1639 C CA . LEU A 1 221 ? 21.656 -19.938 -17.766 1 87.5 221 LEU A CA 1
ATOM 1640 C C . LEU A 1 221 ? 21.641 -18.5 -18.281 1 87.5 221 LEU A C 1
ATOM 1642 O O . LEU A 1 221 ? 22.031 -17.578 -17.562 1 87.5 221 LEU A O 1
ATOM 1646 N N . GLU A 1 222 ? 21.234 -18.25 -19.516 1 86.12 222 GLU A N 1
ATOM 1647 C CA . GLU A 1 222 ? 21.125 -16.906 -20.078 1 86.12 222 GLU A CA 1
ATOM 1648 C C . GLU A 1 222 ? 20.094 -16.078 -19.297 1 86.12 222 GLU A C 1
ATOM 1650 O O . GLU A 1 222 ? 20.328 -14.898 -19.016 1 86.12 222 GLU A O 1
ATOM 1655 N N . SER A 1 223 ? 18.984 -16.688 -19.047 1 91.56 223 SER A N 1
ATOM 1656 C CA . SER A 1 223 ? 17.938 -15.984 -18.312 1 91.56 223 SER A CA 1
ATOM 1657 C C . SER A 1 223 ? 18.406 -15.578 -16.922 1 91.56 223 SER A C 1
ATOM 1659 O O . SER A 1 223 ? 18.047 -14.516 -16.422 1 91.56 223 SER A O 1
ATOM 1661 N N . LYS A 1 224 ? 19.156 -16.453 -16.266 1 94.69 224 LYS A N 1
ATOM 1662 C CA . LYS A 1 224 ? 19.688 -16.156 -14.945 1 94.69 224 LYS A CA 1
ATOM 1663 C C . LYS A 1 224 ? 20.516 -14.875 -14.953 1 94.69 224 LYS A C 1
ATOM 1665 O O . LYS A 1 224 ? 20.359 -14.031 -14.062 1 94.69 224 LYS A O 1
ATOM 1670 N N . GLU A 1 225 ? 21.297 -14.688 -15.93 1 92.62 225 GLU A N 1
ATOM 1671 C CA . GLU A 1 225 ? 22.109 -13.477 -16.062 1 92.62 225 GLU A CA 1
ATOM 1672 C C . GLU A 1 225 ? 21.234 -12.25 -16.312 1 92.62 225 GLU A C 1
ATOM 1674 O O . GLU A 1 225 ? 21.469 -11.188 -15.742 1 92.62 225 GLU A O 1
ATOM 1679 N N . GLN A 1 226 ? 20.297 -12.43 -17.188 1 91.69 226 GLN A N 1
ATOM 1680 C CA . GLN A 1 226 ? 19.375 -11.336 -17.5 1 91.69 226 GLN A CA 1
ATOM 1681 C C . GLN A 1 226 ? 18.578 -10.938 -16.266 1 91.69 226 GLN A C 1
ATOM 1683 O O . GLN A 1 226 ? 18.297 -9.75 -16.062 1 91.69 226 GLN A O 1
ATOM 1688 N N . ILE A 1 227 ? 18.188 -11.891 -15.484 1 97.38 227 ILE A N 1
ATOM 1689 C CA . ILE A 1 227 ? 17.438 -11.648 -14.258 1 97.38 227 ILE A CA 1
ATOM 1690 C C . ILE A 1 227 ? 18.281 -10.836 -13.281 1 97.38 227 ILE A C 1
ATOM 1692 O O . ILE A 1 227 ? 17.797 -9.875 -12.672 1 97.38 227 ILE A O 1
ATOM 1696 N N . GLU A 1 228 ? 19.5 -11.172 -13.141 1 97.12 228 GLU A N 1
ATOM 1697 C CA . GLU A 1 228 ? 20.406 -10.445 -12.242 1 97.12 228 GLU A CA 1
ATOM 1698 C C . GLU A 1 228 ? 20.516 -8.977 -12.656 1 97.12 228 GLU A C 1
ATOM 1700 O O . GLU A 1 228 ? 20.453 -8.086 -11.805 1 97.12 228 GLU A O 1
ATOM 1705 N N . GLN A 1 229 ? 20.641 -8.75 -13.961 1 95.31 229 GLN A N 1
ATOM 1706 C CA . GLN A 1 229 ? 20.734 -7.387 -14.469 1 95.31 229 GLN A CA 1
ATOM 1707 C C . GLN A 1 229 ? 19.438 -6.617 -14.227 1 95.31 229 GLN A C 1
ATOM 1709 O O . GLN A 1 229 ? 19.469 -5.449 -13.836 1 95.31 229 GLN A O 1
ATOM 1714 N N . SER A 1 230 ? 18.375 -7.285 -14.508 1 96.62 230 SER A N 1
ATOM 1715 C CA . SER A 1 230 ? 17.062 -6.648 -14.32 1 96.62 230 SER A CA 1
ATOM 1716 C C . SER A 1 230 ? 16.812 -6.336 -12.852 1 96.62 230 SER A C 1
ATOM 1718 O O . SER A 1 230 ? 16.188 -5.32 -12.523 1 96.62 230 SER A O 1
ATOM 1720 N N . VAL A 1 231 ? 17.219 -7.246 -11.938 1 98.38 231 VAL A N 1
ATOM 1721 C CA . VAL A 1 231 ? 17.062 -7.023 -10.508 1 98.38 231 VAL A CA 1
ATOM 1722 C C . VAL A 1 231 ? 17.828 -5.766 -10.094 1 98.38 231 VAL A C 1
ATOM 1724 O O . VAL A 1 231 ? 17.328 -4.957 -9.312 1 98.38 231 VAL A O 1
ATOM 1727 N N . ILE A 1 232 ? 19.031 -5.57 -10.641 1 97.62 232 ILE A N 1
ATOM 1728 C CA . ILE A 1 232 ? 19.859 -4.406 -10.328 1 97.62 232 ILE A CA 1
ATOM 1729 C C . ILE A 1 232 ? 19.156 -3.137 -10.812 1 97.62 232 ILE A C 1
ATOM 1731 O O . ILE A 1 232 ? 19.156 -2.119 -10.117 1 97.62 232 ILE A O 1
ATOM 1735 N N . ALA A 1 233 ? 18.578 -3.207 -11.992 1 96.88 233 ALA A N 1
ATOM 1736 C CA . ALA A 1 233 ? 17.875 -2.053 -12.539 1 96.88 233 ALA A CA 1
ATOM 1737 C C . ALA A 1 233 ? 16.688 -1.681 -11.656 1 96.88 233 ALA A C 1
ATOM 1739 O O . ALA A 1 233 ? 16.469 -0.504 -11.352 1 96.88 233 ALA A O 1
ATOM 1740 N N . VAL A 1 234 ? 15.906 -2.682 -11.242 1 98.19 234 VAL A N 1
ATOM 1741 C CA . VAL A 1 234 ? 14.758 -2.432 -10.375 1 98.19 234 VAL A CA 1
ATOM 1742 C C . VAL A 1 234 ? 15.234 -1.869 -9.039 1 98.19 234 VAL A C 1
ATOM 1744 O O . VAL A 1 234 ? 14.648 -0.923 -8.508 1 98.19 234 VAL A O 1
ATOM 1747 N N . ALA A 1 235 ? 16.281 -2.451 -8.5 1 97.5 235 ALA A N 1
ATOM 1748 C CA . ALA A 1 235 ? 16.844 -1.989 -7.23 1 97.5 235 ALA A CA 1
ATOM 1749 C C . ALA A 1 235 ? 17.281 -0.533 -7.324 1 97.5 235 ALA A C 1
ATOM 1751 O O . ALA A 1 235 ? 17.094 0.243 -6.387 1 97.5 235 ALA A O 1
ATOM 1752 N N . SER A 1 236 ? 17.875 -0.163 -8.43 1 96.88 236 SER A N 1
ATOM 1753 C CA . SER A 1 236 ? 18.312 1.215 -8.641 1 96.88 236 SER A CA 1
ATOM 1754 C C . SER A 1 236 ? 17.125 2.176 -8.609 1 96.88 236 SER A C 1
ATOM 1756 O O . SER A 1 236 ? 17.203 3.24 -7.996 1 96.88 236 SER A O 1
ATOM 1758 N N . TRP A 1 237 ? 16.125 1.805 -9.266 1 95.5 237 TRP A N 1
ATOM 1759 C CA . TRP A 1 237 ? 14.93 2.645 -9.281 1 95.5 237 TRP A CA 1
ATOM 1760 C C . TRP A 1 237 ? 14.297 2.711 -7.898 1 95.5 237 TRP A C 1
ATOM 1762 O O . TRP A 1 237 ? 13.727 3.738 -7.516 1 95.5 237 TRP A O 1
ATOM 1772 N N . LEU A 1 238 ? 14.336 1.607 -7.141 1 94 238 LEU A N 1
ATOM 1773 C CA . LEU A 1 238 ? 13.844 1.621 -5.766 1 94 238 LEU A CA 1
ATOM 1774 C C . LEU A 1 238 ? 14.656 2.584 -4.91 1 94 238 LEU A C 1
ATOM 1776 O O . LEU A 1 238 ? 14.109 3.238 -4.016 1 94 238 LEU A O 1
ATOM 1780 N N . GLY A 1 239 ? 15.953 2.672 -5.203 1 94 239 GLY A N 1
ATOM 1781 C CA . GLY A 1 239 ? 16.781 3.654 -4.52 1 94 239 GLY A CA 1
ATOM 1782 C C . GLY A 1 239 ? 16.328 5.086 -4.77 1 94 239 GLY A C 1
ATOM 1783 O O . GLY A 1 239 ? 16.266 5.891 -3.842 1 94 239 GLY A O 1
ATOM 1784 N N . GLN A 1 240 ? 16.031 5.379 -6.004 1 93.88 240 GLN A N 1
ATOM 1785 C CA . GLN A 1 240 ? 15.516 6.703 -6.344 1 93.88 240 GLN A CA 1
ATOM 1786 C C . GLN A 1 240 ? 14.219 6.992 -5.605 1 93.88 240 GLN A C 1
ATOM 1788 O O . GLN A 1 240 ? 14.031 8.086 -5.062 1 93.88 240 GLN A O 1
ATOM 1793 N N . LEU A 1 241 ? 13.43 5.969 -5.559 1 91.19 241 LEU A N 1
ATOM 1794 C CA . LEU A 1 241 ? 12.125 6.113 -4.922 1 91.19 241 LEU A CA 1
ATOM 1795 C C . LEU A 1 241 ? 12.273 6.336 -3.42 1 91.19 241 LEU A C 1
ATOM 1797 O O . LEU A 1 241 ? 11.516 7.105 -2.822 1 91.19 241 LEU A O 1
ATOM 1801 N N . MET A 1 242 ? 13.148 5.641 -2.857 1 89.12 242 MET A N 1
ATOM 1802 C CA . MET A 1 242 ? 13.359 5.723 -1.416 1 89.12 242 MET A CA 1
ATOM 1803 C C . MET A 1 242 ? 13.703 7.148 -0.999 1 89.12 242 MET A C 1
ATOM 1805 O O . MET A 1 242 ? 13.273 7.613 0.059 1 89.12 242 MET A O 1
ATOM 1809 N N . VAL A 1 243 ? 14.414 7.805 -1.814 1 89.81 243 VAL A N 1
ATOM 1810 C CA . VAL A 1 243 ? 14.852 9.156 -1.464 1 89.81 243 VAL A CA 1
ATOM 1811 C C . VAL A 1 243 ? 13.797 10.172 -1.897 1 89.81 243 VAL A C 1
ATOM 1813 O O . VAL A 1 243 ? 13.695 11.25 -1.312 1 89.81 243 VAL A O 1
ATOM 1816 N N . ALA A 1 244 ? 13.125 9.75 -2.893 1 87.06 244 ALA A N 1
ATOM 1817 C CA . ALA A 1 244 ? 12.109 10.672 -3.4 1 87.06 244 ALA A CA 1
ATOM 1818 C C . ALA A 1 244 ? 10.906 10.727 -2.461 1 87.06 244 ALA A C 1
ATOM 1820 O O . ALA A 1 244 ? 10.242 11.766 -2.359 1 87.06 244 ALA A O 1
ATOM 1821 N N . VAL A 1 245 ? 10.641 9.461 -1.919 1 77.19 245 VAL A N 1
ATOM 1822 C CA . VAL A 1 245 ? 9.414 9.367 -1.126 1 77.19 245 VAL A CA 1
ATOM 1823 C C . VAL A 1 245 ? 9.742 9.578 0.351 1 77.19 245 VAL A C 1
ATOM 1825 O O . VAL A 1 245 ? 10.812 9.172 0.82 1 77.19 245 VAL A O 1
ATOM 1828 N N . GLY A 1 246 ? 9.297 10.5 0.966 1 59.31 246 GLY A N 1
ATOM 1829 C CA . GLY A 1 246 ? 9.492 10.977 2.326 1 59.31 246 GLY A CA 1
ATOM 1830 C C . GLY A 1 246 ? 9.711 9.852 3.324 1 59.31 246 GLY A C 1
ATOM 1831 O O . GLY A 1 246 ? 9.82 8.688 2.941 1 59.31 246 GLY A O 1
ATOM 1832 N N . PRO A 1 247 ? 9.961 10.008 4.594 1 53.03 247 PRO A N 1
ATOM 1833 C CA . PRO A 1 247 ? 10.531 9.305 5.746 1 53.03 247 PRO A CA 1
ATOM 1834 C C . PRO A 1 247 ? 9.898 7.93 5.961 1 53.03 247 PRO A C 1
ATOM 1836 O O . PRO A 1 247 ? 10.398 7.137 6.766 1 53.03 247 PRO A O 1
ATOM 1839 N N . GLU A 1 248 ? 8.938 7.414 5.348 1 58.47 248 GLU A N 1
ATOM 1840 C CA . GLU A 1 248 ? 8.258 6.238 5.875 1 58.47 248 GLU A CA 1
ATOM 1841 C C . GLU A 1 248 ? 8.992 4.957 5.5 1 58.47 248 GLU A C 1
ATOM 1843 O O . GLU A 1 248 ? 8.562 3.859 5.863 1 58.47 248 GLU A O 1
ATOM 1848 N N . ALA A 1 249 ? 10.391 5.082 5.082 1 59.16 249 ALA A N 1
ATOM 1849 C CA . ALA A 1 249 ? 10.922 3.785 4.672 1 59.16 249 ALA A CA 1
ATOM 1850 C C . ALA A 1 249 ? 11.742 3.148 5.793 1 59.16 249 ALA A C 1
ATOM 1852 O O . ALA A 1 249 ? 12.789 3.668 6.18 1 59.16 249 ALA A O 1
ATOM 1853 N N . ASN A 1 250 ? 11.031 2.367 6.668 1 63.75 250 ASN A N 1
ATOM 1854 C CA . ASN A 1 250 ? 11.781 1.604 7.66 1 63.75 250 ASN A CA 1
ATOM 1855 C C . ASN A 1 250 ? 12.539 0.445 7.02 1 63.75 250 ASN A C 1
ATOM 1857 O O . ASN A 1 250 ? 11.93 -0.511 6.539 1 63.75 250 ASN A O 1
ATOM 1861 N N . LEU A 1 251 ? 13.844 0.677 6.793 1 69.88 251 LEU A N 1
ATOM 1862 C CA . LEU A 1 251 ? 14.695 -0.342 6.184 1 69.88 251 LEU A CA 1
ATOM 1863 C C . LEU A 1 251 ? 15.398 -1.174 7.254 1 69.88 251 LEU A C 1
ATOM 1865 O O . LEU A 1 251 ? 16.562 -1.523 7.102 1 69.88 251 LEU A O 1
ATOM 1869 N N . GLU A 1 252 ? 14.508 -1.522 8.172 1 66.38 252 GLU A N 1
ATOM 1870 C CA . GLU A 1 252 ? 15.086 -2.391 9.188 1 66.38 252 GLU A CA 1
ATOM 1871 C C . GLU A 1 252 ? 15.281 -3.809 8.656 1 66.38 252 GLU A C 1
ATOM 1873 O O . GLU A 1 252 ? 14.594 -4.23 7.727 1 66.38 252 GLU A O 1
ATOM 1878 N N . ARG A 1 253 ? 16.469 -4.527 8.773 1 64.25 253 ARG A N 1
ATOM 1879 C CA . ARG A 1 253 ? 16.766 -5.918 8.461 1 64.25 253 ARG A CA 1
ATOM 1880 C C . ARG A 1 253 ? 17.328 -6.051 7.055 1 64.25 253 ARG A C 1
ATOM 1882 O O . ARG A 1 253 ? 16.953 -6.949 6.305 1 64.25 253 ARG A O 1
ATOM 1889 N N . THR A 1 254 ? 17.953 -5.113 6.68 1 77 254 THR A N 1
ATOM 1890 C CA . THR A 1 254 ? 18.516 -5.121 5.332 1 77 254 THR A CA 1
ATOM 1891 C C . THR A 1 254 ? 19.828 -5.906 5.293 1 77 254 THR A C 1
ATOM 1893 O O . THR A 1 254 ? 20.484 -5.969 4.258 1 77 254 THR A O 1
ATOM 1896 N N . GLU A 1 255 ? 20.109 -6.586 6.441 1 77.75 255 GLU A N 1
ATOM 1897 C CA . GLU A 1 255 ? 21.359 -7.332 6.527 1 77.75 255 GLU A CA 1
ATOM 1898 C C . GLU A 1 255 ? 21.328 -8.555 5.613 1 77.75 255 GLU A C 1
ATOM 1900 O O . GLU A 1 255 ? 22.391 -9.047 5.207 1 77.75 255 GLU A O 1
ATOM 1905 N N . PHE A 1 256 ? 20.156 -8.906 5.227 1 83.31 256 PHE A N 1
ATOM 1906 C CA . PHE A 1 256 ? 20.047 -10.125 4.441 1 83.31 256 PHE A CA 1
ATOM 1907 C C . PHE A 1 256 ? 20.031 -9.812 2.949 1 83.31 256 PHE A C 1
ATOM 1909 O O . PHE A 1 256 ? 20.078 -10.719 2.117 1 83.31 256 PHE A O 1
ATOM 1916 N N . LEU A 1 257 ? 20.109 -8.617 2.582 1 91.31 257 LEU A N 1
ATOM 1917 C CA . LEU A 1 257 ? 20.078 -8.258 1.17 1 91.31 257 LEU A CA 1
ATOM 1918 C C . LEU A 1 257 ? 21.453 -8.438 0.536 1 91.31 257 LEU A C 1
ATOM 1920 O O . LEU A 1 257 ? 22.484 -8.148 1.164 1 91.31 257 LEU A O 1
ATOM 1924 N N . PRO A 1 258 ? 21.484 -8.977 -0.585 1 93.31 258 PRO A N 1
ATOM 1925 C CA . PRO A 1 258 ? 22.766 -9.109 -1.286 1 93.31 258 PRO A CA 1
ATOM 1926 C C . PRO A 1 258 ? 23.453 -7.77 -1.53 1 93.31 258 PRO A C 1
ATOM 1928 O O . PRO A 1 258 ? 22.781 -6.758 -1.748 1 93.31 258 PRO A O 1
ATOM 1931 N N . ASN A 1 259 ? 24.766 -7.785 -1.581 1 91.06 259 ASN A N 1
ATOM 1932 C CA . ASN A 1 259 ? 25.562 -6.574 -1.731 1 91.06 259 ASN A CA 1
ATOM 1933 C C . ASN A 1 259 ? 25.281 -5.871 -3.055 1 91.06 259 ASN A C 1
ATOM 1935 O O . ASN A 1 259 ? 25.25 -4.641 -3.115 1 91.06 259 ASN A O 1
ATOM 1939 N N . ASN A 1 260 ? 25.156 -6.645 -4.086 1 92.75 260 ASN A N 1
ATOM 1940 C CA . ASN A 1 260 ? 24.891 -6.051 -5.395 1 92.75 260 ASN A CA 1
ATOM 1941 C C . ASN A 1 260 ? 23.578 -5.273 -5.402 1 92.75 260 ASN A C 1
ATOM 1943 O O . ASN A 1 260 ? 23.469 -4.246 -6.074 1 92.75 260 ASN A O 1
ATOM 1947 N N . VAL A 1 261 ? 22.641 -5.797 -4.633 1 95.56 261 VAL A N 1
ATOM 1948 C CA . VAL A 1 261 ? 21.344 -5.129 -4.559 1 95.56 261 VAL A CA 1
ATOM 1949 C C . VAL A 1 261 ? 21.469 -3.846 -3.74 1 95.56 261 VAL A C 1
ATOM 1951 O O . VAL A 1 261 ? 20.984 -2.789 -4.152 1 95.56 261 VAL A O 1
ATOM 1954 N N . THR A 1 262 ? 22.125 -3.887 -2.588 1 93.38 262 THR A N 1
ATOM 1955 C CA . THR A 1 262 ? 22.297 -2.711 -1.741 1 93.38 262 THR A CA 1
ATOM 1956 C C . THR A 1 262 ? 23.094 -1.63 -2.467 1 93.38 262 THR A C 1
ATOM 1958 O O . THR A 1 262 ? 22.797 -0.441 -2.338 1 93.38 262 THR A O 1
ATOM 1961 N N . LYS A 1 263 ? 24.078 -2.023 -3.211 1 92.69 263 LYS A N 1
ATOM 1962 C CA . LYS A 1 263 ? 24.875 -1.079 -3.998 1 92.69 263 LYS A CA 1
ATOM 1963 C C . LYS A 1 263 ? 24.016 -0.418 -5.078 1 92.69 263 LYS A C 1
ATOM 1965 O O . LYS A 1 263 ? 24.156 0.781 -5.332 1 92.69 263 LYS A O 1
ATOM 1970 N N . ALA A 1 264 ? 23.172 -1.197 -5.727 1 96.06 264 ALA A N 1
ATOM 1971 C CA . ALA A 1 264 ? 22.297 -0.659 -6.762 1 96.06 264 ALA A CA 1
ATOM 1972 C C . ALA A 1 264 ? 21.312 0.354 -6.176 1 96.06 264 ALA A C 1
ATOM 1974 O O . ALA A 1 264 ? 21.047 1.392 -6.789 1 96.06 264 ALA A O 1
ATOM 1975 N N . VAL A 1 265 ? 20.797 0.038 -4.996 1 95 265 VAL A N 1
ATOM 1976 C CA . VAL A 1 265 ? 19.859 0.94 -4.324 1 95 265 VAL A CA 1
ATOM 1977 C C . VAL A 1 265 ? 20.562 2.258 -4.004 1 95 265 VAL A C 1
ATOM 1979 O O . VAL A 1 265 ? 20.031 3.336 -4.281 1 95 265 VAL A O 1
ATOM 1982 N N . THR A 1 266 ? 21.734 2.158 -3.408 1 93.19 266 THR A N 1
ATOM 1983 C CA . THR A 1 266 ? 22.484 3.352 -3.047 1 93.19 266 THR A CA 1
ATOM 1984 C C . THR A 1 266 ? 22.844 4.164 -4.289 1 93.19 266 THR A C 1
ATOM 1986 O O . THR A 1 266 ? 22.781 5.395 -4.27 1 93.19 266 THR A O 1
ATOM 1989 N N . GLY A 1 267 ? 23.25 3.465 -5.281 1 94.12 267 GLY A N 1
ATOM 1990 C CA . GLY A 1 267 ? 23.531 4.141 -6.535 1 94.12 267 GLY A CA 1
ATOM 1991 C C . GLY A 1 267 ? 22.344 4.875 -7.109 1 94.12 267 GLY A C 1
ATOM 1992 O O . GLY A 1 267 ? 22.484 5.98 -7.637 1 94.12 267 GLY A O 1
ATOM 1993 N N . GLY A 1 268 ? 21.188 4.234 -7.082 1 95.56 268 GLY A N 1
ATOM 1994 C CA . GLY A 1 268 ? 19.969 4.898 -7.52 1 95.56 268 GLY A CA 1
ATOM 1995 C C . GLY A 1 268 ? 19.656 6.145 -6.715 1 95.56 268 GLY A C 1
ATOM 1996 O O . GLY A 1 268 ? 19.266 7.172 -7.277 1 95.56 268 GLY A O 1
ATOM 1997 N N . ALA A 1 269 ? 19.781 6.027 -5.426 1 94.5 269 ALA A N 1
ATOM 1998 C CA . ALA A 1 269 ? 19.562 7.168 -4.543 1 94.5 269 ALA A CA 1
ATOM 1999 C C . ALA A 1 269 ? 20.484 8.328 -4.902 1 94.5 269 ALA A C 1
ATOM 2001 O O . ALA A 1 269 ? 20.062 9.484 -4.957 1 94.5 269 ALA A O 1
ATOM 2002 N N . GLU A 1 270 ? 21.688 8 -5.133 1 94.94 270 GLU A N 1
ATOM 2003 C CA . GLU A 1 270 ? 22.688 9.008 -5.488 1 94.94 270 GLU A CA 1
ATOM 2004 C C . GLU A 1 270 ? 22.344 9.68 -6.812 1 94.94 270 GLU A C 1
ATOM 2006 O O . GLU A 1 270 ? 22.484 10.898 -6.945 1 94.94 270 GLU A O 1
ATOM 2011 N N . SER A 1 271 ? 21.953 8.883 -7.707 1 94.44 271 SER A N 1
ATOM 2012 C CA . SER A 1 271 ? 21.562 9.43 -9 1 94.44 271 SER A CA 1
ATOM 2013 C C . SER A 1 271 ? 20.391 10.398 -8.867 1 94.44 271 SER A C 1
ATOM 2015 O O . SER A 1 271 ? 20.328 11.406 -9.57 1 94.44 271 SER A O 1
ATOM 2017 N N . TYR A 1 272 ? 19.531 10.086 -8.016 1 95.06 272 TYR A N 1
ATOM 2018 C CA . TYR A 1 272 ? 18.375 10.961 -7.805 1 95.06 272 TYR A CA 1
ATOM 2019 C C . TYR A 1 272 ? 18.812 12.297 -7.215 1 95.06 272 TYR A C 1
ATOM 2021 O O . TYR A 1 272 ? 18.312 13.352 -7.609 1 95.06 272 TYR A O 1
ATOM 2029 N N . ILE A 1 273 ? 19.672 12.227 -6.262 1 95.19 273 ILE A N 1
ATOM 2030 C CA . ILE A 1 273 ? 20.172 13.438 -5.625 1 95.19 273 ILE A CA 1
ATOM 2031 C C . ILE A 1 273 ? 20.891 14.297 -6.656 1 95.19 273 ILE A C 1
ATOM 2033 O O . ILE A 1 273 ? 20.734 15.523 -6.672 1 95.19 273 ILE A O 1
ATOM 2037 N N . ASP A 1 274 ? 21.641 13.672 -7.453 1 95.06 274 ASP A N 1
ATOM 2038 C CA . ASP A 1 274 ? 22.328 14.367 -8.523 1 95.06 274 ASP A CA 1
ATOM 2039 C C . ASP A 1 274 ? 21.359 15.117 -9.422 1 95.06 274 ASP A C 1
ATOM 2041 O O . ASP A 1 274 ? 21.547 16.297 -9.719 1 95.06 274 ASP A O 1
ATOM 2045 N N . MET A 1 275 ? 20.359 14.461 -9.797 1 93.31 275 MET A N 1
ATOM 2046 C CA . MET A 1 275 ? 19.328 15.047 -10.641 1 93.31 275 MET A CA 1
ATOM 2047 C C . MET A 1 275 ? 18.641 16.203 -9.922 1 93.31 275 MET A C 1
ATOM 2049 O O . MET A 1 275 ? 18.344 17.234 -10.531 1 93.31 275 MET A O 1
ATOM 2053 N N . GLN A 1 276 ? 18.359 16 -8.656 1 93 276 GLN A N 1
ATOM 2054 C CA . GLN A 1 276 ? 17.703 17.031 -7.855 1 93 276 GLN A CA 1
ATOM 2055 C C . GLN A 1 276 ? 18.547 18.297 -7.77 1 93 276 GLN A C 1
ATOM 2057 O O . GLN A 1 276 ? 18.016 19.406 -7.875 1 93 276 GLN A O 1
ATOM 2062 N N . ILE A 1 277 ? 19.812 18.109 -7.539 1 94.5 277 ILE A N 1
ATOM 2063 C CA . ILE A 1 277 ? 20.719 19.25 -7.441 1 94.5 277 ILE A CA 1
ATOM 2064 C C . ILE A 1 277 ? 20.75 20 -8.773 1 94.5 277 ILE A C 1
ATOM 2066 O O . ILE A 1 277 ? 20.672 21.234 -8.797 1 94.5 277 ILE A O 1
ATOM 2070 N N . ASP A 1 278 ? 20.828 19.297 -9.836 1 92.62 278 ASP A N 1
ATOM 2071 C CA . ASP A 1 278 ? 20.844 19.906 -11.164 1 92.62 278 ASP A CA 1
ATOM 2072 C C . ASP A 1 278 ? 19.547 20.672 -11.422 1 92.62 278 ASP A C 1
ATOM 2074 O O . ASP A 1 278 ? 19.562 21.797 -11.914 1 92.62 278 ASP A O 1
ATOM 2078 N N . LYS A 1 279 ? 18.484 20.078 -11.07 1 89.38 279 LYS A N 1
ATOM 2079 C CA . LYS A 1 279 ? 17.172 20.703 -11.289 1 89.38 279 LYS A CA 1
ATOM 2080 C C . LYS A 1 279 ? 17.031 21.969 -10.461 1 89.38 279 LYS A C 1
ATOM 2082 O O . LYS A 1 279 ? 16.531 22.984 -10.953 1 89.38 279 LYS A O 1
ATOM 2087 N N . ASN A 1 280 ? 17.406 21.859 -9.188 1 90 280 ASN A N 1
ATOM 2088 C CA . ASN A 1 280 ? 17.328 23.031 -8.305 1 90 280 ASN A CA 1
ATOM 2089 C C . ASN A 1 280 ? 18.188 24.172 -8.82 1 90 280 ASN A C 1
ATOM 2091 O O . ASN A 1 280 ? 17.797 25.344 -8.727 1 90 280 ASN A O 1
ATOM 2095 N N . THR A 1 281 ? 19.328 23.844 -9.352 1 88.12 281 THR A N 1
ATOM 2096 C CA . THR A 1 281 ? 20.234 24.844 -9.867 1 88.12 281 THR A CA 1
ATOM 2097 C C . THR A 1 281 ? 19.672 25.516 -11.117 1 88.12 281 THR A C 1
ATOM 2099 O O . THR A 1 281 ? 19.75 26.734 -11.266 1 88.12 281 THR A O 1
ATOM 2102 N N . GLU A 1 282 ? 19.016 24.797 -11.938 1 85.75 282 GLU A N 1
ATOM 2103 C CA . GLU A 1 282 ? 18.422 25.328 -13.172 1 85.75 282 GLU A CA 1
ATOM 2104 C C . GLU A 1 282 ? 17.219 26.203 -12.875 1 85.75 282 GLU A C 1
ATOM 2106 O O . GLU A 1 282 ? 17.047 27.25 -13.5 1 85.75 282 GLU A O 1
ATOM 2111 N N . GLU A 1 283 ? 16.422 25.844 -11.922 1 81.19 283 GLU A N 1
ATOM 2112 C CA . GLU A 1 283 ? 15.203 26.594 -11.578 1 81.19 283 GLU A CA 1
ATOM 2113 C C . GLU A 1 283 ? 15.539 27.922 -10.914 1 81.19 283 GLU A C 1
ATOM 2115 O O . GLU A 1 283 ? 14.828 28.906 -11.094 1 81.19 283 GLU A O 1
ATOM 2120 N N . LEU A 1 284 ? 16.578 27.969 -10.141 1 77.75 284 LEU A N 1
ATOM 2121 C CA . LEU A 1 284 ? 17 29.188 -9.484 1 77.75 284 LEU A CA 1
ATOM 2122 C C . LEU A 1 284 ? 17.5 30.219 -10.5 1 77.75 284 LEU A C 1
ATOM 2124 O O . LEU A 1 284 ? 17.219 31.406 -10.375 1 77.75 284 LEU A O 1
ATOM 2128 N N . LEU A 1 285 ? 18.156 29.812 -11.469 1 67 285 LEU A N 1
ATOM 2129 C CA . LEU A 1 285 ? 18.656 30.703 -12.508 1 67 285 LEU A CA 1
ATOM 2130 C C . LEU A 1 285 ? 17.5 31.375 -13.258 1 67 285 LEU A C 1
ATOM 2132 O O . LEU A 1 285 ? 17.578 32.562 -13.594 1 67 285 LEU A O 1
ATOM 2136 N N . ASP A 1 286 ? 16.422 30.75 -13.336 1 67.5 286 ASP A N 1
ATOM 2137 C CA . ASP A 1 286 ? 15.258 31.266 -14.062 1 67.5 286 ASP A CA 1
ATOM 2138 C C . ASP A 1 286 ? 14.562 32.375 -13.281 1 67.5 286 ASP A C 1
ATOM 2140 O O . ASP A 1 286 ? 14.148 33.375 -13.852 1 67.5 286 ASP A O 1
ATOM 2144 N N . LEU A 1 287 ? 14.523 32.281 -12.016 1 64.31 287 LEU A N 1
ATOM 2145 C CA . LEU A 1 287 ? 13.852 33.25 -11.172 1 64.31 287 LEU A CA 1
ATOM 2146 C C . LEU A 1 287 ? 14.648 34.562 -11.125 1 64.31 287 LEU A C 1
ATOM 2148 O O . LEU A 1 287 ? 14.062 35.656 -11.109 1 64.31 287 LEU A O 1
ATOM 2152 N N . GLN A 1 288 ? 15.969 34.438 -11.148 1 62.72 288 GLN A N 1
ATOM 2153 C CA . GLN A 1 288 ? 16.828 35.625 -11.078 1 62.72 288 GLN A CA 1
ATOM 2154 C C . GLN A 1 288 ? 16.734 36.438 -12.359 1 62.72 288 GLN A C 1
ATOM 2156 O O . GLN A 1 288 ? 16.922 37.656 -12.336 1 62.72 288 GLN A O 1
ATOM 2161 N N . ARG A 1 289 ? 16.344 35.75 -13.406 1 59.56 289 ARG A N 1
ATOM 2162 C CA . ARG A 1 289 ? 16.234 36.406 -14.688 1 59.56 289 ARG A CA 1
ATOM 2163 C C . ARG A 1 289 ? 14.93 37.188 -14.797 1 59.56 289 ARG A C 1
ATOM 2165 O O . ARG A 1 289 ? 14.789 38.062 -15.648 1 59.56 289 ARG A O 1
ATOM 2172 N N . GLN A 1 290 ? 13.992 36.812 -13.969 1 58.22 290 GLN A N 1
ATOM 2173 C CA . GLN A 1 290 ? 12.711 37.5 -14.07 1 58.22 290 GLN A CA 1
ATOM 2174 C C . GLN A 1 290 ? 12.844 38.969 -13.688 1 58.22 290 GLN A C 1
ATOM 2176 O O . GLN A 1 290 ? 13.562 39.312 -12.742 1 58.22 290 GLN A O 1
ATOM 2181 N N . ASN A 1 291 ? 12.953 39.875 -14.711 1 50.06 291 ASN A N 1
ATOM 2182 C CA . ASN A 1 291 ? 13.039 41.344 -14.734 1 50.06 291 ASN A CA 1
ATOM 2183 C C . ASN A 1 291 ? 12.133 41.969 -13.68 1 50.06 291 ASN A C 1
ATOM 2185 O O . ASN A 1 291 ? 10.914 42 -13.844 1 50.06 291 ASN A O 1
ATOM 2189 N N . LEU A 1 292 ? 12.57 42 -12.5 1 53.94 292 LEU A N 1
ATOM 2190 C CA . LEU A 1 292 ? 11.891 42.625 -11.375 1 53.94 292 LEU A CA 1
ATOM 2191 C C . LEU A 1 292 ? 11.922 44.156 -11.5 1 53.94 292 LEU A C 1
ATOM 2193 O O . LEU A 1 292 ? 12.625 44.812 -10.742 1 53.94 292 LEU A O 1
ATOM 2197 N N . SER A 1 293 ? 12.094 44.75 -12.648 1 49.16 293 SER A N 1
ATOM 2198 C CA . SER A 1 293 ? 12.18 46.219 -12.734 1 49.16 293 SER A CA 1
ATOM 2199 C C . SER A 1 293 ? 10.875 46.875 -12.305 1 49.16 293 SER A C 1
ATOM 2201 O O . SER A 1 293 ? 9.852 46.75 -12.977 1 49.16 293 SER A O 1
ATOM 2203 N N . SER A 1 294 ? 10.539 46.781 -11.062 1 51.97 294 SER A N 1
ATOM 2204 C CA . SER A 1 294 ? 9.445 47.719 -10.844 1 51.97 294 SER A CA 1
ATOM 2205 C C . SER A 1 294 ? 9.961 49.094 -10.469 1 51.97 294 SER A C 1
ATOM 2207 O O . SER A 1 294 ? 11.055 49.219 -9.914 1 51.97 294 SER A O 1
ATOM 2209 N N . GLY A 1 295 ? 9.938 50.156 -11.312 1 52.09 295 GLY A N 1
ATOM 2210 C CA . GLY A 1 295 ? 10.203 51.594 -11.148 1 52.09 295 GLY A CA 1
ATOM 2211 C C . GLY A 1 295 ? 9.922 52.094 -9.75 1 52.09 295 GLY A C 1
ATOM 2212 O O . GLY A 1 295 ? 10.211 53.25 -9.422 1 52.09 295 GLY A O 1
ATOM 2213 N N . LYS A 1 296 ? 9.312 51.406 -8.883 1 58 296 LYS A N 1
ATOM 2214 C CA . LYS A 1 296 ? 8.945 52.031 -7.621 1 58 296 LYS A CA 1
ATOM 2215 C C . LYS A 1 296 ? 10.008 51.781 -6.551 1 58 296 LYS A C 1
ATOM 2217 O O . LYS A 1 296 ? 10.656 50.719 -6.551 1 58 296 LYS A O 1
ATOM 2222 N N . GLN A 1 297 ? 10.391 52.719 -5.723 1 58.34 297 GLN A N 1
ATOM 2223 C CA . GLN A 1 297 ? 11.414 52.75 -4.68 1 58.34 297 GLN A CA 1
ATOM 2224 C C . GLN A 1 297 ? 11.289 51.531 -3.756 1 58.34 297 GLN A C 1
ATOM 2226 O O . GLN A 1 297 ? 12.289 50.906 -3.416 1 58.34 297 GLN A O 1
ATOM 2231 N N . LEU A 1 298 ? 10.031 51.219 -3.234 1 60.03 298 LEU A N 1
ATOM 2232 C CA . LEU A 1 298 ? 9.789 50.094 -2.33 1 60.03 298 LEU A CA 1
ATOM 2233 C C . LEU A 1 298 ? 10.156 48.781 -2.998 1 60.03 298 LEU A C 1
ATOM 2235 O O . LEU A 1 298 ? 10.711 47.875 -2.354 1 60.03 298 LEU A O 1
ATOM 2239 N N . ALA A 1 299 ? 9.969 48.781 -4.246 1 63.62 299 ALA A N 1
ATOM 2240 C CA . ALA A 1 299 ? 10.273 47.594 -5.023 1 63.62 299 ALA A CA 1
ATOM 2241 C C . ALA A 1 299 ? 11.781 47.344 -5.082 1 63.62 299 ALA A C 1
ATOM 2243 O O . ALA A 1 299 ? 12.234 46.188 -4.988 1 63.62 299 ALA A O 1
ATOM 2244 N N . GLU A 1 300 ? 12.43 48.5 -5.121 1 68.44 300 GLU A N 1
ATOM 2245 C CA . GLU A 1 300 ? 13.875 48.344 -5.211 1 68.44 300 GLU A CA 1
ATOM 2246 C C . GLU A 1 300 ? 14.477 47.906 -3.877 1 68.44 300 GLU A C 1
ATOM 2248 O O . GLU A 1 300 ? 15.469 47.188 -3.842 1 68.44 300 GLU A O 1
ATOM 2253 N N . GLU A 1 301 ? 13.875 48.375 -2.762 1 72.5 301 GLU A N 1
ATOM 2254 C CA . GLU A 1 301 ? 14.352 48.031 -1.424 1 72.5 301 GLU A CA 1
ATOM 2255 C C . GLU A 1 301 ? 14.18 46.531 -1.143 1 72.5 301 GLU A C 1
ATOM 2257 O O . GLU A 1 301 ? 14.961 45.938 -0.393 1 72.5 301 GLU A O 1
ATOM 2262 N N . VAL A 1 302 ? 13.227 45.938 -1.735 1 73.44 302 VAL A N 1
ATOM 2263 C CA . VAL A 1 302 ? 12.984 44.531 -1.535 1 73.44 302 VAL A CA 1
ATOM 2264 C C . VAL A 1 302 ? 13.781 43.719 -2.557 1 73.44 302 VAL A C 1
ATOM 2266 O O . VAL A 1 302 ? 14.258 42.625 -2.254 1 73.44 302 VAL A O 1
ATOM 2269 N N . ARG A 1 303 ? 13.969 44.344 -3.617 1 73.94 303 ARG A N 1
ATOM 2270 C CA . ARG A 1 303 ? 14.617 43.656 -4.73 1 73.94 303 ARG A CA 1
ATOM 2271 C C . ARG A 1 303 ? 16.078 43.375 -4.414 1 73.94 303 ARG A C 1
ATOM 2273 O O . ARG A 1 303 ? 16.578 42.281 -4.719 1 73.94 303 ARG A O 1
ATOM 2280 N N . ARG A 1 304 ? 16.781 44.312 -3.811 1 78.75 304 ARG A N 1
ATOM 2281 C CA . ARG A 1 304 ? 18.219 44.188 -3.57 1 78.75 304 ARG A CA 1
ATOM 2282 C C . ARG A 1 304 ? 18.516 43 -2.646 1 78.75 304 ARG A C 1
ATOM 2284 O O . ARG A 1 304 ? 19.312 42.125 -2.979 1 78.75 304 ARG A O 1
ATOM 2291 N N . PRO A 1 305 ? 17.828 43 -1.491 1 80.88 305 PRO A N 1
ATOM 2292 C CA . PRO A 1 305 ? 18.078 41.844 -0.625 1 80.88 305 PRO A CA 1
ATOM 2293 C C . PRO A 1 305 ? 17.672 40.5 -1.269 1 80.88 305 PRO A C 1
ATOM 2295 O O . PRO A 1 305 ? 18.312 39.469 -1.057 1 80.88 305 PRO A O 1
ATOM 2298 N N . LEU A 1 306 ? 16.625 40.594 -2.018 1 81.38 306 LEU A N 1
ATOM 2299 C CA . LEU A 1 306 ? 16.156 39.375 -2.68 1 81.38 306 LEU A CA 1
ATOM 2300 C C . LEU A 1 306 ? 17.188 38.875 -3.691 1 81.38 306 LEU A C 1
ATOM 2302 O O . LEU A 1 306 ? 17.453 37.656 -3.777 1 81.38 306 LEU A O 1
ATOM 2306 N N . LEU A 1 307 ? 17.75 39.75 -4.438 1 81.25 307 LEU A N 1
ATOM 2307 C CA . LEU A 1 307 ? 18.75 39.406 -5.43 1 81.25 307 LEU A CA 1
ATOM 2308 C C . LEU A 1 307 ? 20.016 38.906 -4.754 1 81.25 307 LEU A C 1
ATOM 2310 O O . LEU A 1 307 ? 20.688 38 -5.277 1 81.25 307 LEU A O 1
ATOM 2314 N N . SER A 1 308 ? 20.312 39.5 -3.605 1 85.31 308 SER A N 1
ATOM 2315 C CA . SER A 1 308 ? 21.484 39.062 -2.859 1 85.31 308 SER A CA 1
ATOM 2316 C C . SER A 1 308 ? 21.312 37.625 -2.387 1 85.31 308 SER A C 1
ATOM 2318 O O . SER A 1 308 ? 22.219 36.781 -2.541 1 85.31 308 SER A O 1
ATOM 2320 N N . VAL A 1 309 ? 20.156 37.312 -1.859 1 87.75 309 VAL A N 1
ATOM 2321 C CA . VAL A 1 309 ? 19.875 35.969 -1.397 1 87.75 309 VAL A CA 1
ATOM 2322 C C . VAL A 1 309 ? 19.922 35 -2.578 1 87.75 309 VAL A C 1
ATOM 2324 O O . VAL A 1 309 ? 20.453 33.906 -2.463 1 87.75 309 VAL A O 1
ATOM 2327 N N . GLY A 1 310 ? 19.375 35.406 -3.637 1 86 310 GLY A N 1
ATOM 2328 C CA . GLY A 1 310 ? 19.375 34.594 -4.832 1 86 310 GLY A CA 1
ATOM 2329 C C . GLY A 1 310 ? 20.766 34.25 -5.336 1 86 310 GLY A C 1
ATOM 2330 O O . GLY A 1 310 ? 21.031 33.125 -5.754 1 86 310 GLY A O 1
ATOM 2331 N N . SER A 1 311 ? 21.609 35.219 -5.293 1 87.12 311 SER A N 1
ATOM 2332 C CA . SER A 1 311 ? 22.984 35 -5.746 1 87.12 311 SER A CA 1
ATOM 2333 C C . SER A 1 311 ? 23.734 34.031 -4.828 1 87.12 311 SER A C 1
ATOM 2335 O O . SER A 1 311 ? 24.5 33.188 -5.297 1 87.12 311 SER A O 1
ATOM 2337 N N . TYR A 1 312 ? 23.547 34.25 -3.553 1 89.69 312 TYR A N 1
ATOM 2338 C CA . TYR A 1 312 ? 24.188 33.375 -2.6 1 89.69 312 TYR A CA 1
ATOM 2339 C C . TYR A 1 312 ? 23.641 31.938 -2.73 1 89.69 312 TYR A C 1
ATOM 2341 O O . TYR A 1 312 ? 24.359 30.969 -2.539 1 89.69 312 TYR A O 1
ATOM 2349 N N . LEU A 1 313 ? 22.344 31.875 -2.996 1 91.62 313 LEU A N 1
ATOM 2350 C CA . LEU A 1 313 ? 21.734 30.562 -3.205 1 91.62 313 LEU A CA 1
ATOM 2351 C C . LEU A 1 313 ? 22.328 29.875 -4.43 1 91.62 313 LEU A C 1
ATOM 2353 O O . LEU A 1 313 ? 22.578 28.672 -4.406 1 91.62 313 LEU A O 1
ATOM 2357 N N . GLN A 1 314 ? 22.547 30.625 -5.477 1 89.38 314 GLN A N 1
ATOM 2358 C CA . GLN A 1 314 ? 23.172 30.078 -6.676 1 89.38 314 GLN A CA 1
ATOM 2359 C C . GLN A 1 314 ? 24.578 29.562 -6.379 1 89.38 314 GLN A C 1
ATOM 2361 O O . GLN A 1 314 ? 24.953 28.484 -6.844 1 89.38 314 GLN A O 1
ATOM 2366 N N . CYS A 1 315 ? 25.25 30.344 -5.621 1 90.38 315 CYS A N 1
ATOM 2367 C CA . CYS A 1 315 ? 26.594 29.938 -5.223 1 90.38 315 CYS A CA 1
ATOM 2368 C C . CYS A 1 315 ? 26.547 28.672 -4.379 1 90.38 315 CYS A C 1
ATOM 2370 O O . CYS A 1 315 ? 27.359 27.75 -4.586 1 90.38 315 CYS A O 1
ATOM 2372 N N . PHE A 1 316 ? 25.656 28.641 -3.543 1 94.31 316 PHE A N 1
ATOM 2373 C CA . PHE A 1 316 ? 25.5 27.484 -2.666 1 94.31 316 PHE A CA 1
ATOM 2374 C C . PHE A 1 316 ? 25.188 26.219 -3.473 1 94.31 316 PHE A C 1
ATOM 2376 O O . PHE A 1 316 ? 25.797 25.172 -3.256 1 94.31 316 PHE A O 1
ATOM 2383 N N . MET A 1 317 ? 24.266 26.344 -4.395 1 93.75 317 MET A N 1
ATOM 2384 C CA . MET A 1 317 ? 23.875 25.203 -5.203 1 93.75 317 MET A CA 1
ATOM 2385 C C . MET A 1 317 ? 25.016 24.734 -6.086 1 93.75 317 MET A C 1
ATOM 2387 O O . MET A 1 317 ? 25.172 23.531 -6.324 1 93.75 317 MET A O 1
ATOM 2391 N N . GLU A 1 318 ? 25.766 25.594 -6.566 1 92.44 318 GLU A N 1
ATOM 2392 C CA . GLU A 1 318 ? 26.938 25.234 -7.355 1 92.44 318 GLU A CA 1
ATOM 2393 C C . GLU A 1 318 ? 27.938 24.453 -6.523 1 92.44 318 GLU A C 1
ATOM 2395 O O . GLU A 1 318 ? 28.531 23.469 -7.004 1 92.44 318 GLU A O 1
ATOM 2400 N N . LYS A 1 319 ? 28.172 24.953 -5.32 1 93.75 319 LYS A N 1
ATOM 2401 C CA . LYS A 1 319 ? 29.078 24.234 -4.434 1 93.75 319 LYS A CA 1
ATOM 2402 C C . LYS A 1 319 ? 28.547 22.844 -4.105 1 93.75 319 LYS A C 1
ATOM 2404 O O . LYS A 1 319 ? 29.312 21.875 -4 1 93.75 319 LYS A O 1
ATOM 2409 N N . CYS A 1 320 ? 27.25 22.75 -3.93 1 94.25 320 CYS A N 1
ATOM 2410 C CA . CYS A 1 320 ? 26.625 21.453 -3.695 1 94.25 320 CYS A CA 1
ATOM 2411 C C . CYS A 1 320 ? 26.859 20.516 -4.875 1 94.25 320 CYS A C 1
ATOM 2413 O O . CYS A 1 320 ? 27.109 19.328 -4.691 1 94.25 320 CYS A O 1
ATOM 2415 N N . LYS A 1 321 ? 26.766 21.062 -6.027 1 94.38 321 LYS A N 1
ATOM 2416 C CA . LYS A 1 321 ? 26.969 20.281 -7.246 1 94.38 321 LYS A CA 1
ATOM 2417 C C . LYS A 1 321 ? 28.391 19.75 -7.332 1 94.38 321 LYS A C 1
ATOM 2419 O O . LYS A 1 321 ? 28.609 18.578 -7.652 1 94.38 321 LYS A O 1
ATOM 2424 N N . ILE A 1 322 ? 29.297 20.578 -7.035 1 94.25 322 ILE A N 1
ATOM 2425 C CA . ILE A 1 322 ? 30.703 20.188 -7.066 1 94.25 322 ILE A CA 1
ATOM 2426 C C . ILE A 1 322 ? 30.984 19.141 -5.988 1 94.25 322 ILE A C 1
ATOM 2428 O O . ILE A 1 322 ? 31.672 18.156 -6.234 1 94.25 322 ILE A O 1
ATOM 2432 N N . PHE A 1 323 ? 30.469 19.375 -4.887 1 93.88 323 PHE A N 1
ATOM 2433 C CA . PHE A 1 323 ? 30.625 18.422 -3.797 1 93.88 323 PHE A CA 1
ATOM 2434 C C . PHE A 1 323 ? 30.141 17.047 -4.215 1 93.88 323 PHE A C 1
ATOM 2436 O O . PHE A 1 323 ? 30.828 16.047 -4.016 1 93.88 323 PHE A O 1
ATOM 2443 N N . TRP A 1 324 ? 28.953 17.047 -4.75 1 94.62 324 TRP A N 1
ATOM 2444 C CA . TRP A 1 324 ? 28.312 15.773 -5.055 1 94.62 324 TRP A CA 1
ATOM 2445 C C . TRP A 1 324 ? 29.078 15.023 -6.137 1 94.62 324 TRP A C 1
ATOM 2447 O O . TRP A 1 324 ? 29.25 13.797 -6.055 1 94.62 324 TRP A O 1
ATOM 2457 N N . ARG A 1 325 ? 29.547 15.727 -7.066 1 91.44 325 ARG A N 1
ATOM 2458 C CA . ARG A 1 325 ? 30.359 15.117 -8.125 1 91.44 325 ARG A CA 1
ATOM 2459 C C . ARG A 1 325 ? 31.641 14.516 -7.562 1 91.44 325 ARG A C 1
ATOM 2461 O O . ARG A 1 325 ? 32.031 13.406 -7.934 1 91.44 325 ARG A O 1
ATOM 2468 N N . GLU A 1 326 ? 32.25 15.25 -6.672 1 89.5 326 GLU A N 1
ATOM 2469 C CA . GLU A 1 326 ? 33.469 14.766 -6.039 1 89.5 326 GLU A CA 1
ATOM 2470 C C . GLU A 1 326 ? 33.188 13.562 -5.148 1 89.5 326 GLU A C 1
ATOM 2472 O O . GLU A 1 326 ? 34 12.633 -5.078 1 89.5 326 GLU A O 1
ATOM 2477 N N . PHE A 1 327 ? 32.156 13.625 -4.535 1 90.44 327 PHE A N 1
ATOM 2478 C CA . PHE A 1 327 ? 31.75 12.555 -3.631 1 90.44 327 PHE A CA 1
ATOM 2479 C C . PHE A 1 327 ? 31.484 11.266 -4.398 1 90.44 327 PHE A C 1
ATOM 2481 O O . PHE A 1 327 ? 31.953 10.188 -3.994 1 90.44 327 PHE A O 1
ATOM 2488 N N . GLU A 1 328 ? 30.766 11.328 -5.484 1 88.38 328 GLU A N 1
ATOM 2489 C CA . GLU A 1 328 ? 30.469 10.172 -6.32 1 88.38 328 GLU A CA 1
ATOM 2490 C C . GLU A 1 328 ? 31.734 9.586 -6.93 1 88.38 328 GLU A C 1
ATOM 2492 O O . GLU A 1 328 ? 31.875 8.359 -7.039 1 88.38 328 GLU A O 1
ATOM 2497 N N . SER A 1 329 ? 32.625 10.461 -7.297 1 85.38 329 SER A N 1
ATOM 2498 C CA . SER A 1 329 ? 33.875 10.031 -7.891 1 85.38 329 SER A CA 1
ATOM 2499 C C . SER A 1 329 ? 34.75 9.266 -6.887 1 85.38 329 SER A C 1
ATOM 2501 O O . SER A 1 329 ? 35.406 8.281 -7.238 1 85.38 329 SER A O 1
ATOM 2503 N N . LEU A 1 330 ? 34.75 9.703 -5.672 1 83.12 330 LEU A N 1
ATOM 2504 C CA . LEU A 1 330 ? 35.531 9.047 -4.613 1 83.12 330 LEU A CA 1
ATOM 2505 C C . LEU A 1 330 ? 34.969 7.652 -4.332 1 83.12 330 LEU A C 1
ATOM 2507 O O . LEU A 1 330 ? 35.75 6.727 -4.062 1 83.12 330 LEU A O 1
ATOM 2511 N N . LYS A 1 331 ? 33.719 7.473 -4.371 1 80.5 331 LYS A N 1
ATOM 2512 C CA . LYS A 1 331 ? 33.062 6.199 -4.078 1 80.5 331 LYS A CA 1
ATOM 2513 C C . LYS A 1 331 ? 33.375 5.164 -5.156 1 80.5 331 LYS A C 1
ATOM 2515 O O . LYS A 1 331 ? 33.469 3.967 -4.871 1 80.5 331 LYS A O 1
ATOM 2520 N N . LYS A 1 332 ? 33.406 5.668 -6.301 1 78.5 332 LYS A N 1
ATOM 2521 C CA . LYS A 1 332 ? 33.688 4.766 -7.414 1 78.5 332 LYS A CA 1
ATOM 2522 C C . LYS A 1 332 ? 35.125 4.258 -7.352 1 78.5 332 LYS A C 1
ATOM 2524 O O . LYS A 1 332 ? 35.438 3.189 -7.883 1 78.5 332 LYS A O 1
ATOM 2529 N N . GLN A 1 333 ? 35.844 5.047 -6.699 1 73.94 333 GLN A N 1
ATOM 2530 C CA . GLN A 1 333 ? 37.25 4.621 -6.566 1 73.94 333 GLN A CA 1
ATOM 2531 C C . GLN A 1 333 ? 37.375 3.539 -5.5 1 73.94 333 GLN A C 1
ATOM 2533 O O . GLN A 1 333 ? 36.688 3.555 -4.492 1 73.94 333 GLN A O 1
ATOM 2538 N N . LYS A 1 334 ? 37.562 2.232 -5.961 1 59.94 334 LYS A N 1
ATOM 2539 C CA . LYS A 1 334 ? 37.625 0.961 -5.25 1 59.94 334 LYS A CA 1
ATOM 2540 C C . LYS A 1 334 ? 38.219 1.148 -3.852 1 59.94 334 LYS A C 1
ATOM 2542 O O . LYS A 1 334 ? 39.344 1.589 -3.703 1 59.94 334 LYS A O 1
ATOM 2547 N N . SER A 1 335 ? 37.188 1.39 -2.955 1 57.97 335 SER A N 1
ATOM 2548 C CA . SER A 1 335 ? 37.75 1.379 -1.601 1 57.97 335 SER A CA 1
ATOM 2549 C C . SER A 1 335 ? 37.75 -0.032 -1.022 1 57.97 335 SER A C 1
ATOM 2551 O O . SER A 1 335 ? 36.812 -0.805 -1.233 1 57.97 335 SER A O 1
ATOM 2553 N N . GLU A 1 336 ? 38.906 -0.504 -0.675 1 58.16 336 GLU A N 1
ATOM 2554 C CA . GLU A 1 336 ? 39.125 -1.786 -0.013 1 58.16 336 GLU A CA 1
ATOM 2555 C C . GLU A 1 336 ? 38.406 -1.833 1.346 1 58.16 336 GLU A C 1
ATOM 2557 O O . GLU A 1 336 ? 38.188 -2.912 1.889 1 58.16 336 GLU A O 1
ATOM 2562 N N . LYS A 1 337 ? 38.219 -0.748 1.874 1 58.25 337 LYS A N 1
ATOM 2563 C CA . LYS A 1 337 ? 37.719 -0.773 3.254 1 58.25 337 LYS A CA 1
ATOM 2564 C C . LYS A 1 337 ? 36.219 -0.84 3.307 1 58.25 337 LYS A C 1
ATOM 2566 O O . LYS A 1 337 ? 35.531 -0.327 2.416 1 58.25 337 LYS A O 1
ATOM 2571 N N . PRO A 1 338 ? 35.781 -1.458 4.242 1 61.12 338 PRO A N 1
ATOM 2572 C CA . PRO A 1 338 ? 34.312 -1.49 4.438 1 61.12 338 PRO A CA 1
ATOM 2573 C C . PRO A 1 338 ? 33.719 -0.099 4.625 1 61.12 338 PRO A C 1
ATOM 2575 O O . PRO A 1 338 ? 34.344 0.782 5.203 1 61.12 338 PRO A O 1
ATOM 2578 N N . PRO A 1 339 ? 32.656 0.083 4.035 1 63.44 339 PRO A N 1
ATOM 2579 C CA . PRO A 1 339 ? 32 1.395 4.168 1 63.44 339 PRO A CA 1
ATOM 2580 C C . PRO A 1 339 ? 31.781 1.793 5.625 1 63.44 339 PRO A C 1
ATOM 2582 O O . PRO A 1 339 ? 31.422 0.948 6.453 1 63.44 339 PRO A O 1
ATOM 2585 N N . SER A 1 340 ? 32.188 2.912 5.949 1 70.94 340 SER A N 1
ATOM 2586 C CA . SER A 1 340 ? 32.031 3.459 7.293 1 70.94 340 SER A CA 1
ATOM 2587 C C . SER A 1 340 ? 30.562 3.531 7.691 1 70.94 340 SER A C 1
ATOM 2589 O O . SER A 1 340 ? 30.219 3.252 8.836 1 70.94 340 SER A O 1
ATOM 2591 N N . LEU A 1 341 ? 29.781 3.777 6.668 1 78.56 341 LEU A N 1
ATOM 2592 C CA . LEU A 1 341 ? 28.359 3.865 6.938 1 78.56 341 LEU A CA 1
ATOM 2593 C C . LEU A 1 341 ? 27.641 2.59 6.512 1 78.56 341 LEU A C 1
ATOM 2595 O O . LEU A 1 341 ? 27.938 2.025 5.457 1 78.56 341 LEU A O 1
ATOM 2599 N N . SER A 1 342 ? 26.828 2.148 7.469 1 82.44 342 SER A N 1
ATOM 2600 C CA . SER A 1 342 ? 25.984 1.017 7.105 1 82.44 342 SER A CA 1
ATOM 2601 C C . SER A 1 342 ? 25.031 1.379 5.969 1 82.44 342 SER A C 1
ATOM 2603 O O . SER A 1 342 ? 24.891 2.553 5.621 1 82.44 342 SER A O 1
ATOM 2605 N N . PHE A 1 343 ? 24.484 0.499 5.418 1 88.12 343 PHE A N 1
ATOM 2606 C CA . PHE A 1 343 ? 23.531 0.714 4.324 1 88.12 343 PHE A CA 1
ATOM 2607 C C . PHE A 1 343 ? 22.375 1.603 4.77 1 88.12 343 PHE A C 1
ATOM 2609 O O . PHE A 1 343 ? 22.031 2.561 4.082 1 88.12 343 PHE A O 1
ATOM 2616 N N . GLN A 1 344 ? 21.828 1.243 5.895 1 82 344 GLN A N 1
ATOM 2617 C CA . GLN A 1 344 ? 20.688 1.982 6.43 1 82 344 GLN A CA 1
ATOM 2618 C C . GLN A 1 344 ? 21.062 3.436 6.707 1 82 344 GLN A C 1
ATOM 2620 O O . GLN A 1 344 ? 20.266 4.344 6.453 1 82 344 GLN A O 1
ATOM 2625 N N . GLU A 1 345 ? 22.25 3.67 7.172 1 83.19 345 GLU A N 1
ATOM 2626 C CA . GLU A 1 345 ? 22.703 5.02 7.488 1 83.19 345 GLU A CA 1
ATOM 2627 C C . GLU A 1 345 ? 22.891 5.848 6.223 1 83.19 345 GLU A C 1
ATOM 2629 O O . GLU A 1 345 ? 22.562 7.035 6.191 1 83.19 345 GLU A O 1
ATOM 2634 N N . ARG A 1 346 ? 23.438 5.219 5.27 1 85.88 346 ARG A N 1
ATOM 2635 C CA . ARG A 1 346 ? 23.656 5.91 4.004 1 85.88 346 ARG A CA 1
ATOM 2636 C C . ARG A 1 346 ? 22.344 6.332 3.365 1 85.88 346 ARG A C 1
ATOM 2638 O O . ARG A 1 346 ? 22.203 7.48 2.934 1 85.88 346 ARG A O 1
ATOM 2645 N N . VAL A 1 347 ? 21.422 5.426 3.377 1 86.81 347 VAL A N 1
ATOM 2646 C CA . VAL A 1 347 ? 20.141 5.707 2.766 1 86.81 347 VAL A CA 1
ATOM 2647 C C . VAL A 1 347 ? 19.422 6.797 3.559 1 86.81 347 VAL A C 1
ATOM 2649 O O . VAL A 1 347 ? 18.766 7.668 2.979 1 86.81 347 VAL A O 1
ATOM 2652 N N . SER A 1 348 ? 19.547 6.699 4.848 1 83.81 348 SER A N 1
ATOM 2653 C CA . SER A 1 348 ? 18.938 7.719 5.695 1 83.81 348 SER A CA 1
ATOM 2654 C C . SER A 1 348 ? 19.531 9.094 5.426 1 83.81 348 SER A C 1
ATOM 2656 O O . SER A 1 348 ? 18.812 10.094 5.418 1 83.81 348 SER A O 1
ATOM 2658 N N . CYS A 1 349 ? 20.828 9.156 5.215 1 86.94 349 CYS A N 1
ATOM 2659 C CA . CYS A 1 349 ? 21.516 10.414 4.902 1 86.94 349 CYS A CA 1
ATOM 2660 C C . CYS A 1 349 ? 21.031 10.969 3.568 1 86.94 349 CYS A C 1
ATOM 2662 O O . CYS A 1 349 ? 20.781 12.172 3.447 1 86.94 349 CYS A O 1
ATOM 2664 N N . TYR A 1 350 ? 20.953 10.102 2.611 1 91.19 350 TYR A N 1
ATOM 2665 C CA . TYR A 1 350 ? 20.5 10.531 1.289 1 91.19 350 TYR A CA 1
ATOM 2666 C C . TYR A 1 350 ? 19.062 11 1.325 1 91.19 350 TYR A C 1
ATOM 2668 O O . TYR A 1 350 ? 18.688 11.953 0.634 1 91.19 350 TYR A O 1
ATOM 2676 N N . LYS A 1 351 ? 18.312 10.328 2.102 1 88.88 351 LYS A N 1
ATOM 2677 C CA . LYS A 1 351 ? 16.922 10.742 2.256 1 88.88 351 LYS A CA 1
ATOM 2678 C C . LYS A 1 351 ? 16.828 12.133 2.867 1 88.88 351 LYS A C 1
ATOM 2680 O O . LYS A 1 351 ? 16.031 12.961 2.422 1 88.88 351 LYS A O 1
ATOM 2685 N N . THR A 1 352 ? 17.562 12.383 3.881 1 87.56 352 THR A N 1
ATOM 2686 C CA . THR A 1 352 ? 17.594 13.695 4.52 1 87.56 352 THR A CA 1
ATOM 2687 C C . THR A 1 352 ? 18.031 14.766 3.527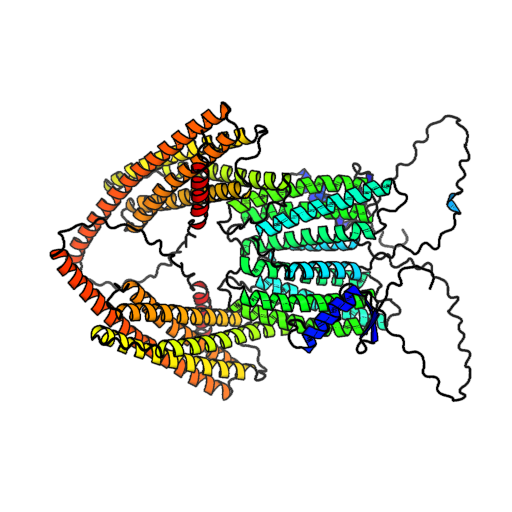 1 87.56 352 THR A C 1
ATOM 2689 O O . THR A 1 352 ? 17.453 15.852 3.479 1 87.56 352 THR A O 1
ATOM 2692 N N . LEU A 1 353 ? 19.047 14.414 2.803 1 92.25 353 LEU A N 1
ATOM 2693 C CA . LEU A 1 353 ? 19.562 15.336 1.795 1 92.25 353 LEU A CA 1
ATOM 2694 C C . LEU A 1 353 ? 18.484 15.672 0.77 1 92.25 353 LEU A C 1
ATOM 2696 O O . LEU A 1 353 ? 18.297 16.844 0.42 1 92.25 353 LEU A O 1
ATOM 2700 N N . SER A 1 354 ? 17.828 14.68 0.3 1 92.88 354 SER A N 1
ATOM 2701 C CA . SER A 1 354 ? 16.766 14.883 -0.691 1 92.88 354 SER A CA 1
ATOM 2702 C C . SER A 1 354 ? 15.641 15.742 -0.133 1 92.88 354 SER A C 1
ATOM 2704 O O . SER A 1 354 ? 15.141 16.641 -0.812 1 92.88 354 SER A O 1
ATOM 2706 N N . CYS A 1 355 ? 15.266 15.477 1.103 1 89.31 355 CYS A N 1
ATOM 2707 C CA . CYS A 1 355 ? 14.203 16.234 1.753 1 89.31 355 CYS A CA 1
ATOM 2708 C C . CYS A 1 355 ? 14.594 17.703 1.898 1 89.31 355 CYS A C 1
ATOM 2710 O O . CYS A 1 355 ? 13.789 18.594 1.604 1 89.31 355 CYS A O 1
ATOM 2712 N N . ASP A 1 356 ? 15.789 17.922 2.312 1 91.62 356 ASP A N 1
ATOM 2713 C CA . ASP A 1 356 ? 16.25 19.297 2.527 1 91.62 356 ASP A CA 1
ATOM 2714 C C . ASP A 1 356 ? 16.406 20.031 1.201 1 91.62 356 ASP A C 1
ATOM 2716 O O . ASP A 1 356 ? 16.172 21.234 1.124 1 91.62 356 ASP A O 1
ATOM 2720 N N . LEU A 1 357 ? 16.906 19.344 0.204 1 93.12 357 LEU A N 1
ATOM 2721 C CA . LEU A 1 357 ? 17.016 19.953 -1.118 1 93.12 357 LEU A CA 1
ATOM 2722 C C . LEU A 1 357 ? 15.648 20.375 -1.642 1 93.12 357 LEU A C 1
ATOM 2724 O O . LEU A 1 357 ? 15.508 21.453 -2.217 1 93.12 357 LEU A O 1
ATOM 2728 N N . ASN A 1 358 ? 14.695 19.578 -1.45 1 90.75 358 ASN A N 1
ATOM 2729 C CA . ASN A 1 358 ? 13.336 19.906 -1.856 1 90.75 358 ASN A CA 1
ATOM 2730 C C . ASN A 1 358 ? 12.766 21.062 -1.041 1 90.75 358 ASN A C 1
ATOM 2732 O O . ASN A 1 358 ? 12.117 21.953 -1.591 1 90.75 358 ASN A O 1
ATOM 2736 N N . ALA A 1 359 ? 12.984 20.953 0.252 1 90.25 359 ALA A N 1
ATOM 2737 C CA . ALA A 1 359 ? 12.5 22.016 1.133 1 90.25 359 ALA A CA 1
ATOM 2738 C C . ALA A 1 359 ? 13.125 23.359 0.759 1 90.25 359 ALA A C 1
ATOM 2740 O O . ALA A 1 359 ? 12.445 24.391 0.796 1 90.25 359 ALA A O 1
ATOM 2741 N N . LEU A 1 360 ? 14.406 23.344 0.473 1 92.31 360 LEU A N 1
ATOM 2742 C CA . LEU A 1 360 ? 15.117 24.547 0.079 1 92.31 360 LEU A CA 1
ATOM 2743 C C . LEU A 1 360 ? 14.477 25.172 -1.158 1 92.31 360 LEU A C 1
ATOM 2745 O O . LEU A 1 360 ? 14.25 26.391 -1.2 1 92.31 360 LEU A O 1
ATOM 2749 N N . GLN A 1 361 ? 14.195 24.406 -2.072 1 90.25 361 GLN A N 1
ATOM 2750 C CA . GLN A 1 361 ? 13.609 24.875 -3.326 1 90.25 361 GLN A CA 1
ATOM 2751 C C . GLN A 1 361 ? 12.203 25.422 -3.105 1 90.25 361 GLN A C 1
ATOM 2753 O O . GLN A 1 361 ? 11.867 26.5 -3.609 1 90.25 361 GLN A O 1
ATOM 2758 N N . VAL A 1 362 ? 11.398 24.734 -2.373 1 89.56 362 VAL A N 1
ATOM 2759 C CA . VAL A 1 362 ? 10.008 25.109 -2.154 1 89.56 362 VAL A CA 1
ATOM 2760 C C . VAL A 1 362 ? 9.945 26.406 -1.354 1 89.56 362 VAL A C 1
ATOM 2762 O O . VAL A 1 362 ? 9.172 27.312 -1.69 1 89.56 362 VAL A O 1
ATOM 2765 N N . THR A 1 363 ? 10.711 26.469 -0.338 1 89.06 363 THR A N 1
ATOM 2766 C CA . THR A 1 363 ? 10.672 27.641 0.527 1 89.06 363 THR A CA 1
ATOM 2767 C C . THR A 1 363 ? 11.242 28.859 -0.191 1 89.06 363 THR A C 1
ATOM 2769 O O . THR A 1 363 ? 10.766 29.984 0.007 1 89.06 363 THR A O 1
ATOM 2772 N N . TRP A 1 364 ? 12.242 28.672 -1.001 1 89.56 364 TRP A N 1
ATOM 2773 C CA . TRP A 1 364 ? 12.781 29.781 -1.789 1 89.56 364 TRP A CA 1
ATOM 2774 C C . TRP A 1 364 ? 11.742 30.297 -2.781 1 89.56 364 TRP A C 1
ATOM 2776 O O . TRP A 1 364 ? 11.562 31.5 -2.928 1 89.56 364 TRP A O 1
ATOM 2786 N N . LYS A 1 365 ? 11.117 29.438 -3.463 1 87.69 365 LYS A N 1
ATOM 2787 C CA . LYS A 1 365 ? 10.078 29.828 -4.41 1 87.69 365 LYS A CA 1
ATOM 2788 C C . LYS A 1 365 ? 8.953 30.594 -3.709 1 87.69 365 LYS A C 1
ATOM 2790 O O . LYS A 1 365 ? 8.438 31.578 -4.246 1 87.69 365 LYS A O 1
ATOM 2795 N N . GLN A 1 366 ? 8.656 30.109 -2.533 1 86.5 366 GLN A N 1
ATOM 2796 C CA . GLN A 1 366 ? 7.617 30.781 -1.762 1 86.5 366 GLN A CA 1
ATOM 2797 C C . GLN A 1 366 ? 8.062 32.188 -1.342 1 86.5 366 GLN A C 1
ATOM 2799 O O . GLN A 1 366 ? 7.316 33.156 -1.501 1 86.5 366 GLN A O 1
ATOM 2804 N N . ALA A 1 367 ? 9.25 32.25 -0.816 1 83.94 367 ALA A N 1
ATOM 2805 C CA . ALA A 1 367 ? 9.781 33.531 -0.354 1 83.94 367 ALA A CA 1
ATOM 2806 C C . ALA A 1 367 ? 9.922 34.531 -1.511 1 83.94 367 ALA A C 1
ATOM 2808 O O . ALA A 1 367 ? 9.555 35.688 -1.383 1 83.94 367 ALA A O 1
ATOM 2809 N N . SER A 1 368 ? 10.422 34.062 -2.623 1 83.5 368 SER A N 1
ATOM 2810 C CA . SER A 1 368 ? 10.633 34.938 -3.779 1 83.5 368 SER A CA 1
ATOM 2811 C C . SER A 1 368 ? 9.305 35.406 -4.375 1 83.5 368 SER A C 1
ATOM 2813 O O . SER A 1 368 ? 9.18 36.531 -4.801 1 83.5 368 SER A O 1
ATOM 2815 N N . THR A 1 369 ? 8.344 34.5 -4.367 1 82.69 369 THR A N 1
ATOM 2816 C CA . THR A 1 369 ? 7.031 34.844 -4.91 1 82.69 369 THR A CA 1
ATOM 2817 C C . THR A 1 369 ? 6.348 35.906 -4.043 1 82.69 369 THR A C 1
ATOM 2819 O O . THR A 1 369 ? 5.77 36.875 -4.566 1 82.69 369 THR A O 1
ATOM 2822 N N . ILE A 1 370 ? 6.434 35.719 -2.754 1 80.19 370 ILE A N 1
ATOM 2823 C CA . ILE A 1 370 ? 5.812 36.688 -1.844 1 80.19 370 ILE A CA 1
ATOM 2824 C C . ILE A 1 370 ? 6.551 38 -1.918 1 80.19 370 ILE A C 1
ATOM 2826 O O . ILE A 1 370 ? 5.922 39.062 -1.913 1 80.19 370 ILE A O 1
ATOM 2830 N N . ALA A 1 371 ? 7.887 37.969 -1.946 1 76.62 371 ALA A N 1
ATOM 2831 C CA . ALA A 1 371 ? 8.688 39.156 -2.035 1 76.62 371 ALA A CA 1
ATOM 2832 C C . ALA A 1 371 ? 8.383 39.938 -3.318 1 76.62 371 ALA A C 1
ATOM 2834 O O . ALA A 1 371 ? 8.336 41.156 -3.312 1 76.62 371 ALA A O 1
ATOM 2835 N N . LEU A 1 372 ? 8.117 39.25 -4.367 1 76.12 372 LEU A N 1
ATOM 2836 C CA . LEU A 1 372 ? 7.809 39.875 -5.645 1 76.12 372 LEU A CA 1
ATOM 2837 C C . LEU A 1 372 ? 6.406 40.469 -5.629 1 76.12 372 LEU A C 1
ATOM 2839 O O . LEU A 1 372 ? 6.148 41.5 -6.289 1 76.12 372 LEU A O 1
ATOM 2843 N N . GLN A 1 373 ? 5.555 39.812 -4.914 1 74.44 373 GLN A N 1
ATOM 2844 C CA . GLN A 1 373 ? 4.207 40.375 -4.77 1 74.44 373 GLN A CA 1
ATOM 2845 C C . GLN A 1 373 ? 4.227 41.688 -3.986 1 74.44 373 GLN A C 1
ATOM 2847 O O . GLN A 1 373 ? 3.389 42.562 -4.211 1 74.44 373 GLN A O 1
ATOM 2852 N N . CYS A 1 374 ? 5.082 41.75 -3.029 1 66.12 374 CYS A N 1
ATOM 2853 C CA . CYS A 1 374 ? 5.23 42.969 -2.279 1 66.12 374 CYS A CA 1
ATOM 2854 C C . CYS A 1 374 ? 5.66 44.125 -3.195 1 66.12 374 CYS A C 1
ATOM 2856 O O . CYS A 1 374 ? 5.367 45.281 -2.922 1 66.12 374 CYS A O 1
ATOM 2858 N N . LEU A 1 375 ? 6.316 43.719 -4.211 1 64.25 375 LEU A N 1
ATOM 2859 C CA . LEU A 1 375 ? 6.789 44.719 -5.168 1 64.25 375 LEU A CA 1
ATOM 2860 C C . LEU A 1 375 ? 5.648 45.188 -6.055 1 64.25 375 LEU A C 1
ATOM 2862 O O . LEU A 1 375 ? 5.645 46.344 -6.484 1 64.25 375 LEU A O 1
ATOM 2866 N N . LYS A 1 376 ? 4.793 44.188 -6.09 1 62 376 LYS A N 1
ATOM 2867 C CA . LYS A 1 376 ? 3.678 44.594 -6.953 1 62 376 LYS A CA 1
ATOM 2868 C C . LYS A 1 376 ? 2.559 45.25 -6.152 1 62 376 LYS A C 1
ATOM 2870 O O . LYS A 1 376 ? 2.338 44.906 -4.988 1 62 376 LYS A O 1
ATOM 2875 N N . ALA A 1 377 ? 2.424 46.625 -6.102 1 53.66 377 ALA A N 1
ATOM 2876 C CA . ALA A 1 377 ? 1.575 47.594 -5.398 1 53.66 377 ALA A CA 1
ATOM 2877 C C . ALA A 1 377 ? 0.202 47 -5.102 1 53.66 377 ALA A C 1
ATOM 2879 O O . ALA A 1 377 ? -0.52 47.5 -4.23 1 53.66 377 ALA A O 1
ATOM 2880 N N . ASP A 1 378 ? -0.2 46.031 -5.777 1 52.25 378 ASP A N 1
ATOM 2881 C CA . ASP A 1 378 ? -1.642 45.812 -5.746 1 52.25 378 ASP A CA 1
ATOM 2882 C C . ASP A 1 378 ? -2.016 44.781 -4.672 1 52.25 378 ASP A C 1
ATOM 2884 O O . ASP A 1 378 ? -3.199 44.562 -4.406 1 52.25 378 ASP A O 1
ATOM 2888 N N . GLN A 1 379 ? -1.041 44.188 -4.078 1 56.81 379 GLN A N 1
ATOM 2889 C CA . GLN A 1 379 ? -1.521 43.094 -3.209 1 56.81 379 GLN A CA 1
ATOM 2890 C C . GLN A 1 379 ? -0.853 43.156 -1.839 1 56.81 379 GLN A C 1
ATOM 2892 O O . GLN A 1 379 ? 0.28 43.625 -1.715 1 56.81 379 GLN A O 1
ATOM 2897 N N . ASP A 1 380 ? -1.627 43.25 -0.752 1 61.28 380 ASP A N 1
ATOM 2898 C CA . ASP A 1 380 ? -1.131 43.156 0.618 1 61.28 380 ASP A CA 1
ATOM 2899 C C . ASP A 1 380 ? -0.323 41.875 0.834 1 61.28 380 ASP A C 1
ATOM 2901 O O . ASP A 1 380 ? -0.888 40.781 0.893 1 61.28 380 ASP A O 1
ATOM 2905 N N . PRO A 1 381 ? 0.985 42.094 0.675 1 67.62 381 PRO A N 1
ATOM 2906 C CA . PRO A 1 381 ? 1.79 40.875 0.811 1 67.62 381 PRO A CA 1
ATOM 2907 C C . PRO A 1 381 ? 1.674 40.219 2.195 1 67.62 381 PRO A C 1
ATOM 2909 O O . PRO A 1 381 ? 1.512 40.938 3.191 1 67.62 381 PRO A O 1
ATOM 2912 N N . ASP A 1 382 ? 1.52 38.969 2.287 1 76.25 382 ASP A N 1
ATOM 2913 C CA . ASP A 1 382 ? 1.504 38.219 3.545 1 76.25 382 ASP A CA 1
ATOM 2914 C C . ASP A 1 382 ? 2.896 38.156 4.168 1 76.25 382 ASP A C 1
ATOM 2916 O O . ASP A 1 382 ? 3.645 37.219 3.945 1 76.25 382 ASP A O 1
ATOM 2920 N N . LEU A 1 383 ? 3.184 39.188 4.914 1 76.19 383 LEU A N 1
ATOM 2921 C CA . LEU A 1 383 ? 4.523 39.344 5.469 1 76.19 383 LEU A CA 1
ATOM 2922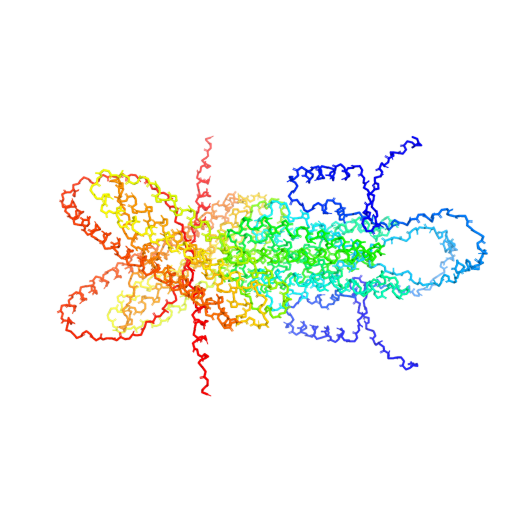 C C . LEU A 1 383 ? 4.848 38.25 6.469 1 76.19 383 LEU A C 1
ATOM 2924 O O . LEU A 1 383 ? 6.012 37.875 6.645 1 76.19 383 LEU A O 1
ATOM 2928 N N . ALA A 1 384 ? 3.83 37.781 7.066 1 79.44 384 ALA A N 1
ATOM 2929 C CA . ALA A 1 384 ? 4.039 36.656 7.996 1 79.44 384 ALA A CA 1
ATOM 2930 C C . ALA A 1 384 ? 4.523 35.406 7.258 1 79.44 384 ALA A C 1
ATOM 2932 O O . ALA A 1 384 ? 5.422 34.719 7.73 1 79.44 384 ALA A O 1
ATOM 2933 N N . LYS A 1 385 ? 3.963 35.25 6.102 1 83.62 385 LYS A N 1
ATOM 2934 C CA . LYS A 1 385 ? 4.355 34.094 5.289 1 83.62 385 LYS A CA 1
ATOM 2935 C C . LYS A 1 385 ? 5.762 34.281 4.719 1 83.62 385 LYS A C 1
ATOM 2937 O O . LYS A 1 385 ? 6.508 33.312 4.57 1 83.62 385 LYS A O 1
ATOM 2942 N N . LEU A 1 386 ? 6.078 35.469 4.395 1 83.38 386 LEU A N 1
ATOM 2943 C CA . LEU A 1 386 ? 7.422 35.781 3.9 1 83.38 386 LEU A CA 1
ATOM 2944 C C . LEU A 1 386 ? 8.469 35.5 4.977 1 83.38 386 LEU A C 1
ATOM 2946 O O . LEU A 1 386 ? 9.523 34.938 4.695 1 83.38 386 LEU A O 1
ATOM 2950 N N . LYS A 1 387 ? 8.102 35.938 6.172 1 83.81 387 LYS A N 1
ATOM 2951 C CA . LYS A 1 387 ? 9.008 35.719 7.293 1 83.81 387 LYS A CA 1
ATOM 2952 C C . LYS A 1 387 ? 9.211 34.25 7.551 1 83.81 387 LYS A C 1
ATOM 2954 O O . LYS A 1 387 ? 10.352 33.781 7.715 1 83.81 387 LYS A O 1
ATOM 2959 N N . GLN A 1 388 ? 8.18 33.531 7.543 1 87.44 388 GLN A N 1
ATOM 2960 C CA . GLN A 1 388 ? 8.242 32.094 7.805 1 87.44 388 GLN A CA 1
ATOM 2961 C C . GLN A 1 388 ? 9.039 31.359 6.715 1 87.44 388 GLN A C 1
ATOM 2963 O O . GLN A 1 388 ? 9.883 30.516 7.012 1 87.44 388 GLN A O 1
ATOM 2968 N N . ALA A 1 389 ? 8.766 31.703 5.492 1 88.12 389 ALA A N 1
ATOM 2969 C CA . ALA A 1 389 ? 9.438 31.062 4.363 1 88.12 389 ALA A CA 1
ATOM 2970 C C . ALA A 1 389 ? 10.93 31.375 4.363 1 88.12 389 ALA A C 1
ATOM 2972 O O . ALA A 1 389 ? 11.758 30.5 4.078 1 88.12 389 ALA A O 1
ATOM 2973 N N . THR A 1 390 ? 11.227 32.562 4.676 1 88.25 390 THR A N 1
ATOM 2974 C CA . THR A 1 390 ? 12.625 33 4.672 1 88.25 390 THR A CA 1
ATOM 2975 C C . THR A 1 390 ? 13.391 32.344 5.812 1 88.25 390 THR A C 1
ATOM 2977 O O . THR A 1 390 ? 14.555 31.953 5.645 1 88.25 390 THR A O 1
ATOM 2980 N N . GLU A 1 391 ? 12.781 32.219 6.906 1 88.75 391 GLU A N 1
ATOM 2981 C CA . GLU A 1 391 ? 13.414 31.562 8.039 1 88.75 391 GLU A CA 1
ATOM 2982 C C . GLU A 1 391 ? 13.68 30.094 7.746 1 88.75 391 GLU A C 1
ATOM 2984 O O . GLU A 1 391 ? 14.766 29.578 8.023 1 88.75 391 GLU A O 1
ATOM 2989 N N . THR A 1 392 ? 12.664 29.422 7.25 1 89.56 392 THR A N 1
ATOM 2990 C CA . THR A 1 392 ? 12.789 28.016 6.922 1 89.56 392 THR A CA 1
ATOM 2991 C C . THR A 1 392 ? 13.852 27.797 5.852 1 89.56 392 THR A C 1
ATOM 2993 O O . THR A 1 392 ? 14.633 26.844 5.93 1 89.56 392 THR A O 1
ATOM 2996 N N . PHE A 1 393 ? 13.836 28.688 4.91 1 89.88 393 PHE A N 1
ATOM 2997 C CA . PHE A 1 393 ? 14.805 28.641 3.826 1 89.88 393 PHE A CA 1
ATOM 2998 C C . PHE A 1 393 ? 16.219 28.75 4.367 1 89.88 393 PHE A C 1
ATOM 3000 O O . PHE A 1 393 ? 17.094 27.938 4.027 1 89.88 393 PHE A O 1
ATOM 3007 N N . SER A 1 394 ? 16.422 29.75 5.168 1 90.62 394 SER A N 1
ATOM 3008 C CA . SER A 1 394 ? 17.734 29.984 5.734 1 90.62 394 SER A CA 1
ATOM 3009 C C . SER A 1 394 ? 18.188 28.812 6.594 1 90.62 394 SER A C 1
ATOM 3011 O O . SER A 1 394 ? 19.344 28.391 6.516 1 90.62 394 SER A O 1
ATOM 3013 N N . LYS A 1 395 ? 17.344 28.281 7.379 1 91.12 395 LYS A N 1
ATOM 3014 C CA . LYS A 1 395 ? 17.656 27.141 8.242 1 91.12 395 LYS A CA 1
ATOM 3015 C C . LYS A 1 395 ? 17.969 25.906 7.414 1 91.12 395 LYS A C 1
ATOM 3017 O O . LYS A 1 395 ? 18.875 25.141 7.762 1 91.12 395 LYS A O 1
ATOM 3022 N N . THR A 1 396 ? 17.25 25.656 6.375 1 93 396 THR A N 1
ATOM 3023 C CA . THR A 1 396 ? 17.422 24.484 5.523 1 93 396 THR A CA 1
ATOM 3024 C C . THR A 1 396 ? 18.797 24.5 4.855 1 93 396 THR A C 1
ATOM 3026 O O . THR A 1 396 ? 19.422 23.453 4.695 1 93 396 THR A O 1
ATOM 3029 N N . ALA A 1 397 ? 19.234 25.656 4.465 1 92.94 397 ALA A N 1
ATOM 3030 C CA . ALA A 1 397 ? 20.547 25.766 3.848 1 92.94 397 ALA A CA 1
ATOM 3031 C C . ALA A 1 397 ? 21.641 25.344 4.816 1 92.94 397 ALA A C 1
ATOM 3033 O O . ALA A 1 397 ? 22.594 24.641 4.426 1 92.94 397 ALA A O 1
ATOM 3034 N N . VAL A 1 398 ? 21.469 25.734 6.035 1 92.62 398 VAL A N 1
ATOM 3035 C CA . VAL A 1 398 ? 22.453 25.391 7.055 1 92.62 398 VAL A CA 1
ATOM 3036 C C . VAL A 1 398 ? 22.422 23.891 7.32 1 92.62 398 VAL A C 1
ATOM 3038 O O . VAL A 1 398 ? 23.469 23.25 7.477 1 92.62 398 VAL A O 1
ATOM 3041 N N . LEU A 1 399 ? 21.266 23.344 7.359 1 91.69 399 LEU A N 1
ATOM 3042 C CA . LEU A 1 399 ? 21.109 21.906 7.586 1 91.69 399 LEU A CA 1
ATOM 3043 C C . LEU A 1 399 ? 21.734 21.109 6.445 1 91.69 399 LEU A C 1
ATOM 3045 O O . LEU A 1 399 ? 22.359 20.078 6.68 1 91.69 399 LEU A O 1
ATOM 3049 N N . LEU A 1 400 ? 21.531 21.562 5.262 1 93.5 400 LEU A N 1
ATOM 3050 C CA . LEU A 1 400 ? 22.109 20.906 4.098 1 93.5 400 LEU A CA 1
ATOM 3051 C C . LEU A 1 400 ? 23.641 20.891 4.195 1 93.5 400 LEU A C 1
ATOM 3053 O O . LEU A 1 400 ? 24.266 19.859 3.918 1 93.5 400 LEU A O 1
ATOM 3057 N N . ALA A 1 401 ? 24.156 21.984 4.594 1 92.94 401 ALA A N 1
ATOM 3058 C CA . ALA A 1 401 ? 25.609 22.078 4.742 1 92.94 401 ALA A CA 1
ATOM 3059 C C . ALA A 1 401 ? 26.125 21.094 5.793 1 92.94 401 ALA A C 1
ATOM 3061 O O . ALA A 1 401 ? 27.172 20.484 5.621 1 92.94 401 ALA A O 1
ATOM 3062 N N . LYS A 1 402 ? 25.391 20.906 6.789 1 90.06 402 LYS A N 1
ATOM 3063 C CA . LYS A 1 402 ? 25.766 19.969 7.836 1 90.06 402 LYS A CA 1
ATOM 3064 C C . LYS A 1 402 ? 25.719 18.531 7.324 1 90.06 402 LYS A C 1
ATOM 3066 O O . LYS A 1 402 ? 26.547 17.703 7.715 1 90.06 402 LYS A O 1
ATOM 3071 N N . THR A 1 403 ? 24.766 18.25 6.566 1 90.56 403 THR A N 1
ATOM 3072 C CA . THR A 1 403 ? 24.656 16.906 6 1 90.56 403 THR A CA 1
ATOM 3073 C C . THR A 1 403 ? 25.828 16.609 5.078 1 90.56 403 THR A C 1
ATOM 3075 O O . THR A 1 403 ? 26.359 15.5 5.07 1 90.56 403 THR A O 1
ATOM 3078 N N . PHE A 1 404 ? 26.203 17.547 4.285 1 91.94 404 PHE A N 1
ATOM 3079 C CA . PHE A 1 404 ? 27.375 17.391 3.43 1 91.94 404 PHE A CA 1
ATOM 3080 C C . PHE A 1 404 ? 28.625 17.172 4.266 1 91.94 404 PHE A C 1
ATOM 3082 O O . PHE A 1 404 ? 29.5 16.375 3.895 1 91.94 404 PHE A O 1
ATOM 3089 N N . ASP A 1 405 ? 28.641 17.859 5.332 1 90.44 405 ASP A N 1
ATOM 3090 C CA . ASP A 1 405 ? 29.781 17.688 6.238 1 90.44 405 ASP A CA 1
ATOM 3091 C C . ASP A 1 405 ? 29.812 16.266 6.809 1 90.44 405 ASP A C 1
ATOM 3093 O O . ASP A 1 405 ? 30.891 15.672 6.926 1 90.44 405 ASP A O 1
ATOM 3097 N N . ALA A 1 406 ? 28.734 15.766 7.145 1 86.94 406 ALA A N 1
ATOM 3098 C CA . ALA A 1 406 ? 28.641 14.398 7.656 1 86.94 406 ALA A CA 1
ATOM 3099 C C . ALA A 1 406 ? 29.094 13.383 6.605 1 86.94 406 ALA A C 1
ATOM 3101 O O . ALA A 1 406 ? 29.781 12.414 6.926 1 86.94 406 ALA A O 1
ATOM 3102 N N . LEU A 1 407 ? 28.672 13.594 5.406 1 87.75 407 LEU A N 1
ATOM 3103 C CA . LEU A 1 407 ? 29.047 12.703 4.316 1 87.75 407 LEU A CA 1
ATOM 3104 C C . LEU A 1 407 ? 30.547 12.766 4.062 1 87.75 407 LEU A C 1
ATOM 3106 O O . LEU A 1 407 ? 31.188 11.742 3.795 1 87.75 407 LEU A O 1
ATOM 3110 N N . CYS A 1 408 ? 31.062 13.93 4.172 1 87.56 408 CYS A N 1
ATOM 3111 C CA . CYS A 1 408 ? 32.5 14.117 3.998 1 87.56 408 CYS A CA 1
ATOM 3112 C C . CYS A 1 408 ? 33.281 13.391 5.086 1 87.56 408 CYS A C 1
ATOM 3114 O O . CYS A 1 408 ? 34.281 12.727 4.801 1 87.56 408 CYS A O 1
ATOM 3116 N N . SER A 1 409 ? 32.812 13.508 6.266 1 84.62 409 SER A N 1
ATOM 3117 C CA . SER A 1 409 ? 33.469 12.836 7.383 1 84.62 409 SER A CA 1
ATOM 3118 C C . SER A 1 409 ? 33.438 11.32 7.211 1 84.62 409 SER A C 1
ATOM 3120 O O . SER A 1 409 ? 34.406 10.641 7.531 1 84.62 409 SER A O 1
ATOM 3122 N N . ALA A 1 410 ? 32.375 10.867 6.754 1 82.38 410 ALA A N 1
ATOM 3123 C CA . ALA A 1 410 ? 32.25 9.43 6.516 1 82.38 410 ALA A CA 1
ATOM 3124 C C . ALA A 1 410 ? 33.188 8.977 5.402 1 82.38 410 ALA A C 1
ATOM 3126 O O . ALA A 1 410 ? 33.75 7.883 5.473 1 82.38 410 ALA A O 1
ATOM 3127 N N . ALA A 1 411 ? 33.312 9.758 4.383 1 81.94 411 ALA A N 1
ATOM 3128 C CA . ALA A 1 411 ? 34.188 9.438 3.275 1 81.94 411 ALA A CA 1
ATOM 3129 C C . ALA A 1 411 ? 35.656 9.445 3.729 1 81.94 411 ALA A C 1
ATOM 3131 O O . ALA A 1 411 ? 36.469 8.641 3.262 1 81.94 411 ALA A O 1
ATOM 3132 N N . HIS A 1 412 ? 35.969 10.336 4.605 1 78.88 412 HIS A N 1
ATOM 3133 C CA . HIS A 1 412 ? 37.312 10.438 5.145 1 78.88 412 HIS A CA 1
ATOM 3134 C C . HIS A 1 412 ? 37.688 9.195 5.941 1 78.88 412 HIS A C 1
ATOM 3136 O O . HIS A 1 412 ? 38.844 8.766 5.926 1 78.88 412 HIS A O 1
ATOM 3142 N N . ALA A 1 413 ? 36.719 8.695 6.57 1 74.44 413 ALA A N 1
ATOM 3143 C CA . ALA A 1 413 ? 36.969 7.492 7.363 1 74.44 413 ALA A CA 1
ATOM 3144 C C . ALA A 1 413 ? 37.25 6.289 6.469 1 74.44 413 ALA A C 1
ATOM 3146 O O . ALA A 1 413 ? 37.969 5.379 6.859 1 74.44 413 ALA A O 1
ATOM 3147 N N . GLU A 1 414 ? 36.781 6.387 5.27 1 72.56 414 GLU A N 1
ATOM 3148 C CA . GLU A 1 414 ? 36.906 5.262 4.348 1 72.56 414 GLU A CA 1
ATOM 3149 C C . GLU A 1 414 ? 38.219 5.355 3.561 1 72.56 414 GLU A C 1
ATOM 3151 O O . GLU A 1 414 ? 38.781 4.332 3.152 1 72.56 414 GLU A O 1
ATOM 3156 N N . SER A 1 415 ? 38.625 6.562 3.092 1 70.69 415 SER A N 1
ATOM 3157 C CA . SER A 1 415 ? 39.875 6.703 2.334 1 70.69 415 SER A CA 1
ATOM 3158 C C . SER A 1 415 ? 40.625 7.957 2.742 1 70.69 415 SER A C 1
ATOM 3160 O O . SER A 1 415 ? 40.188 9.078 2.457 1 70.69 415 SER A O 1
ATOM 3162 N N . PRO A 1 416 ? 41.688 7.746 3.582 1 64.62 416 PRO A N 1
ATOM 3163 C CA . PRO A 1 416 ? 42.406 8.953 3.988 1 64.62 416 PRO A CA 1
ATOM 3164 C C . PRO A 1 416 ? 43.219 9.555 2.852 1 64.62 416 PRO A C 1
ATOM 3166 O O . PRO A 1 416 ? 44 10.484 3.076 1 64.62 416 PRO A O 1
ATOM 3169 N N . HIS A 1 417 ? 42.938 9.211 1.616 1 65.31 417 HIS A N 1
ATOM 3170 C CA . HIS A 1 417 ? 43.812 9.656 0.539 1 65.31 417 HIS A CA 1
ATOM 3171 C C . HIS A 1 417 ? 43.562 11.109 0.175 1 65.31 417 HIS A C 1
ATOM 3173 O O . HIS A 1 417 ? 42.594 11.711 0.655 1 65.31 417 HIS A O 1
ATOM 3179 N N . HIS A 1 418 ? 44.438 11.664 -0.646 1 63.81 418 HIS A N 1
ATOM 3180 C CA . HIS A 1 418 ? 44.5 13.023 -1.172 1 63.81 418 HIS A CA 1
ATOM 3181 C C . HIS A 1 418 ? 43.125 13.453 -1.705 1 63.81 418 HIS A C 1
ATOM 3183 O O . HIS A 1 418 ? 42.75 14.617 -1.564 1 63.81 418 HIS A O 1
ATOM 3189 N N . SER A 1 419 ? 42.375 12.516 -2.197 1 69.5 419 SER A N 1
ATOM 3190 C CA . SER A 1 419 ? 41.094 12.836 -2.82 1 69.5 419 SER A CA 1
ATOM 3191 C C . SER A 1 419 ? 40.062 13.266 -1.78 1 69.5 419 SER A C 1
ATOM 3193 O O . SER A 1 419 ? 39.188 14.086 -2.066 1 69.5 419 SER A O 1
ATOM 3195 N N . VAL A 1 420 ? 40.312 12.961 -0.552 1 77.19 420 VAL A N 1
ATOM 3196 C CA . VAL A 1 420 ? 39.375 13.328 0.518 1 77.19 420 VAL A CA 1
ATOM 3197 C C . VAL A 1 420 ? 39.625 14.773 0.939 1 77.19 420 VAL A C 1
ATOM 3199 O O . VAL A 1 420 ? 38.719 15.438 1.443 1 77.19 420 VAL A O 1
ATOM 3202 N N . TYR A 1 421 ? 40.844 15.211 0.547 1 81.38 421 TYR A N 1
ATOM 3203 C CA . TYR A 1 421 ? 41.188 16.594 0.875 1 81.38 421 TYR A CA 1
ATOM 3204 C C . TYR A 1 421 ? 40.344 17.562 0.043 1 81.38 421 TYR A C 1
ATOM 3206 O O . TYR A 1 421 ? 39.844 18.578 0.556 1 81.38 421 TYR A O 1
ATOM 3214 N N . GLN A 1 422 ? 40.156 17.297 -1.22 1 84.25 422 GLN A N 1
ATOM 3215 C CA . GLN A 1 422 ? 39.344 18.141 -2.086 1 84.25 422 GLN A CA 1
ATOM 3216 C C . GLN A 1 422 ? 37.906 18.188 -1.605 1 84.25 422 GLN A C 1
ATOM 3218 O O . GLN A 1 422 ? 37.281 19.25 -1.656 1 84.25 422 GLN A O 1
ATOM 3223 N N . LEU A 1 423 ? 37.438 17.062 -1.097 1 88.31 423 LEU A N 1
ATOM 3224 C CA . LEU A 1 423 ? 36.062 17 -0.594 1 88.31 423 LEU A CA 1
ATOM 3225 C C . LEU A 1 423 ? 35.906 17.844 0.666 1 88.31 423 LEU A C 1
ATOM 3227 O O . LEU A 1 423 ? 34.875 18.5 0.855 1 88.31 423 LEU A O 1
ATOM 3231 N N . ALA A 1 424 ? 36.938 17.844 1.438 1 89.56 424 ALA A N 1
ATOM 3232 C CA . ALA A 1 424 ? 36.938 18.625 2.668 1 89.56 424 ALA A CA 1
ATOM 3233 C C . ALA A 1 424 ? 36.906 20.125 2.361 1 89.56 424 ALA A C 1
ATOM 3235 O O . ALA A 1 424 ? 36.219 20.891 3.043 1 89.56 424 ALA A O 1
ATOM 3236 N N . VAL A 1 425 ? 37.594 20.516 1.322 1 90.69 425 VAL A N 1
ATOM 3237 C CA . VAL A 1 425 ? 37.625 21.906 0.919 1 90.69 425 VAL A CA 1
ATOM 3238 C C . VAL A 1 425 ? 36.25 22.359 0.424 1 90.69 425 VAL A C 1
ATOM 3240 O O . VAL A 1 425 ? 35.781 23.422 0.812 1 90.69 425 VAL A O 1
ATOM 3243 N N . VAL A 1 426 ? 35.688 21.562 -0.393 1 91.25 426 VAL A N 1
ATOM 3244 C CA . VAL A 1 426 ? 34.406 21.922 -0.954 1 91.25 426 VAL A CA 1
ATOM 3245 C C . VAL A 1 426 ? 33.344 21.953 0.155 1 91.25 426 VAL A C 1
ATOM 3247 O O . VAL A 1 426 ? 32.438 22.766 0.115 1 91.25 426 VAL A O 1
ATOM 3250 N N . THR A 1 427 ? 33.531 21.094 1.144 1 92.25 427 THR A N 1
ATOM 3251 C CA . THR A 1 427 ? 32.594 21.062 2.275 1 92.25 427 THR A CA 1
ATOM 3252 C C . THR A 1 427 ? 32.656 22.391 3.037 1 92.25 427 THR A C 1
ATOM 3254 O O . THR A 1 427 ? 31.609 22.922 3.422 1 92.25 427 THR A O 1
ATOM 3257 N N . LYS A 1 428 ? 33.844 22.906 3.217 1 92.88 428 LYS A N 1
ATOM 3258 C CA . LYS A 1 428 ? 33.969 24.188 3.893 1 92.88 428 LYS A CA 1
ATOM 3259 C C . LYS A 1 428 ? 33.375 25.328 3.064 1 92.88 428 LYS A C 1
ATOM 3261 O O . LYS A 1 428 ? 32.812 26.266 3.617 1 92.88 428 LYS A O 1
ATOM 3266 N N . GLN A 1 429 ? 33.531 25.172 1.797 1 91.81 429 GLN A N 1
ATOM 3267 C CA . GLN A 1 429 ? 32.969 26.172 0.906 1 91.81 429 GLN A CA 1
ATOM 3268 C C . GLN A 1 429 ? 31.438 26.141 0.959 1 91.81 429 GLN A C 1
ATOM 3270 O O . GLN A 1 429 ? 30.781 27.188 0.905 1 91.81 429 GLN A O 1
ATOM 3275 N N . THR A 1 430 ? 30.875 24.938 1.005 1 92.25 430 THR A N 1
ATOM 3276 C CA . THR A 1 430 ? 29.422 24.812 1.115 1 92.25 430 THR A CA 1
ATOM 3277 C C . THR A 1 430 ? 28.922 25.406 2.424 1 92.25 430 THR A C 1
ATOM 3279 O O . THR A 1 430 ? 27.875 26.062 2.453 1 92.25 430 THR A O 1
ATOM 3282 N N . GLU A 1 431 ? 29.688 25.234 3.49 1 93 431 GLU A N 1
ATOM 3283 C CA . GLU A 1 431 ? 29.328 25.797 4.793 1 93 431 GLU A CA 1
ATOM 3284 C C . GLU A 1 431 ? 29.359 27.328 4.762 1 93 431 GLU A C 1
ATOM 3286 O O . GLU A 1 431 ? 28.484 27.984 5.316 1 93 431 GLU A O 1
ATOM 3291 N N . ALA A 1 432 ? 30.359 27.781 4.133 1 93.19 432 ALA A N 1
ATOM 3292 C CA . ALA A 1 432 ? 30.5 29.234 4.016 1 93.19 432 ALA A CA 1
ATOM 3293 C C . ALA A 1 432 ? 29.359 29.828 3.201 1 93.19 432 ALA A C 1
ATOM 3295 O O . ALA A 1 432 ? 28.812 30.875 3.555 1 93.19 432 ALA A O 1
ATOM 3296 N N . ALA A 1 433 ? 29.062 29.172 2.129 1 92.56 433 ALA A N 1
ATOM 3297 C CA . ALA A 1 433 ? 27.984 29.656 1.279 1 92.56 433 ALA A CA 1
ATOM 3298 C C . ALA A 1 433 ? 26.656 29.625 2.025 1 92.56 433 ALA A C 1
ATOM 3300 O O . ALA A 1 433 ? 25.828 30.531 1.867 1 92.56 433 ALA A O 1
ATOM 3301 N N . ALA A 1 434 ? 26.422 28.578 2.83 1 94.06 434 ALA A N 1
ATOM 3302 C CA . ALA A 1 434 ? 25.203 28.469 3.625 1 94.06 434 ALA A CA 1
ATOM 3303 C C . ALA A 1 434 ? 25.125 29.609 4.648 1 94.06 434 ALA A C 1
ATOM 3305 O O . ALA A 1 434 ? 24.047 30.141 4.902 1 94.06 434 ALA A O 1
ATOM 3306 N N . SER A 1 435 ? 26.266 30 5.199 1 93.12 435 SER A N 1
ATOM 3307 C CA . SER A 1 435 ? 26.312 31.094 6.164 1 93.12 435 SER A CA 1
ATOM 3308 C C . SER A 1 435 ? 25.969 32.438 5.5 1 93.12 435 SER A C 1
ATOM 3310 O O . SER A 1 435 ? 25.344 33.281 6.117 1 93.12 435 SER A O 1
ATOM 3312 N N . GLN A 1 436 ? 26.406 32.562 4.25 1 91.56 436 GLN A N 1
ATOM 3313 C CA . GLN A 1 436 ? 26.094 33.781 3.504 1 91.56 436 GLN A CA 1
ATOM 3314 C C . GLN A 1 436 ? 24.594 33.875 3.229 1 91.56 436 GLN A C 1
ATOM 3316 O O . GLN A 1 436 ? 24.031 34.969 3.295 1 91.56 436 GLN A O 1
ATOM 3321 N N . ILE A 1 437 ? 23.969 32.781 2.898 1 92.44 437 ILE A N 1
ATOM 3322 C CA . ILE A 1 437 ? 22.531 32.781 2.701 1 92.44 437 ILE A CA 1
ATOM 3323 C C . ILE A 1 437 ? 21.828 33.156 4 1 92.44 437 ILE A C 1
ATOM 3325 O O . ILE A 1 437 ? 20.891 33.969 3.986 1 92.44 437 ILE A O 1
ATOM 3329 N N . HIS A 1 438 ? 22.344 32.594 5.113 1 91.44 438 HIS A N 1
ATOM 3330 C CA . HIS A 1 438 ? 21.75 32.844 6.418 1 91.44 438 HIS A CA 1
ATOM 3331 C C . HIS A 1 438 ? 21.812 34.344 6.75 1 91.44 438 HIS A C 1
ATOM 3333 O O . HIS A 1 438 ? 20.828 34.938 7.223 1 91.44 438 HIS A O 1
ATOM 3339 N N . SER A 1 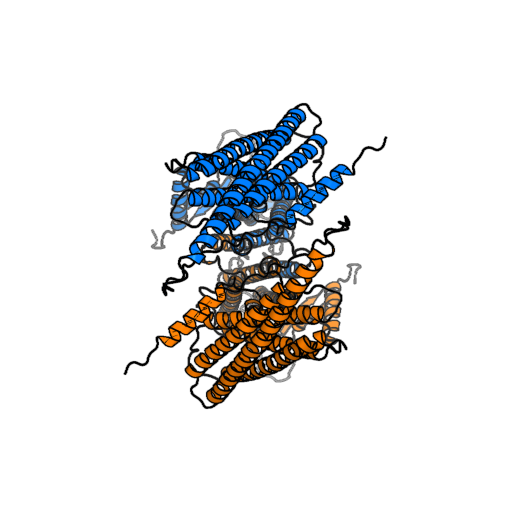439 ? 22.922 35 6.43 1 89.38 439 SER A N 1
ATOM 3340 C CA . SER A 1 439 ? 23.109 36.406 6.695 1 89.38 439 SER A CA 1
ATOM 3341 C C . SER A 1 439 ? 22.234 37.281 5.785 1 89.38 439 SER A C 1
ATOM 3343 O O . SER A 1 439 ? 21.594 38.219 6.246 1 89.38 439 SER A O 1
ATOM 3345 N N . SER A 1 440 ? 22.234 36.875 4.547 1 89.12 440 SER A N 1
ATOM 3346 C CA . SER A 1 440 ? 21.438 37.656 3.594 1 89.12 440 SER A CA 1
ATOM 3347 C C . SER A 1 440 ? 19.953 37.5 3.863 1 89.12 440 SER A C 1
ATOM 3349 O O . SER A 1 440 ? 19.172 38.406 3.633 1 89.12 440 SER A O 1
ATOM 3351 N N . ALA A 1 441 ? 19.547 36.312 4.242 1 89.69 441 ALA A N 1
ATOM 3352 C CA . ALA A 1 441 ? 18.156 36.062 4.582 1 89.69 441 ALA A CA 1
ATOM 3353 C C . ALA A 1 441 ? 17.719 36.906 5.781 1 89.69 441 ALA A C 1
ATOM 3355 O O . ALA A 1 441 ? 16.578 37.344 5.863 1 89.69 441 ALA A O 1
ATOM 3356 N N . ARG A 1 442 ? 18.656 37.094 6.727 1 86.5 442 ARG A N 1
ATOM 3357 C CA . ARG A 1 442 ? 18.375 37.969 7.883 1 86.5 442 ARG A CA 1
ATOM 3358 C C . ARG A 1 442 ? 18.109 39.406 7.449 1 86.5 442 ARG A C 1
ATOM 3360 O O . ARG A 1 442 ? 17.25 40.062 8.016 1 86.5 442 ARG A O 1
ATOM 3367 N N . ASP A 1 443 ? 18.797 39.812 6.422 1 84.94 443 ASP A N 1
ATOM 3368 C CA . ASP A 1 443 ? 18.594 41.156 5.883 1 84.94 443 ASP A CA 1
ATOM 3369 C C . ASP A 1 443 ? 17.203 41.281 5.262 1 84.94 443 ASP A C 1
ATOM 3371 O O . ASP A 1 443 ? 16.531 42.312 5.426 1 84.94 443 ASP A O 1
ATOM 3375 N N . LEU A 1 444 ? 16.828 40.312 4.574 1 82.69 444 LEU A N 1
ATOM 3376 C CA . LEU A 1 444 ? 15.508 40.312 3.957 1 82.69 444 LEU A CA 1
ATOM 3377 C C . LEU A 1 444 ? 14.414 40.25 5.016 1 82.69 444 LEU A C 1
ATOM 3379 O O . LEU A 1 444 ? 13.375 40.906 4.867 1 82.69 444 LEU A O 1
ATOM 3383 N N . LEU A 1 445 ? 14.672 39.562 6.117 1 84.25 445 LEU A N 1
ATOM 3384 C CA . LEU A 1 445 ? 13.727 39.469 7.219 1 84.25 445 LEU A CA 1
ATOM 3385 C C . LEU A 1 445 ? 13.578 40.812 7.926 1 84.25 445 LEU A C 1
ATOM 3387 O O . LEU A 1 445 ? 12.477 41.219 8.305 1 84.25 445 LEU A O 1
ATOM 3391 N N . GLN A 1 446 ? 14.633 41.5 8.086 1 82.75 446 GLN A N 1
ATOM 3392 C CA . GLN A 1 446 ? 14.609 42.812 8.719 1 82.75 446 GLN A CA 1
ATOM 3393 C C . GLN A 1 446 ? 13.859 43.844 7.855 1 82.75 446 GLN A C 1
ATOM 3395 O O . GLN A 1 446 ? 13.117 44.656 8.375 1 82.75 446 GLN A O 1
ATOM 3400 N N . LEU A 1 447 ? 14.055 43.625 6.609 1 75.88 447 LEU A N 1
ATOM 3401 C CA . LEU A 1 447 ? 13.336 44.531 5.695 1 75.88 447 LEU A CA 1
ATOM 3402 C C . LEU A 1 447 ? 11.836 44.25 5.738 1 75.88 447 LEU A C 1
ATOM 3404 O O . LEU A 1 447 ? 11.023 45.156 5.727 1 75.88 447 LEU A O 1
ATOM 3408 N N . ALA A 1 448 ? 11.477 43 5.754 1 73.81 448 ALA A N 1
ATOM 3409 C CA . ALA A 1 448 ? 10.07 42.625 5.824 1 73.81 448 ALA A CA 1
ATOM 3410 C C . ALA A 1 448 ? 9.422 43.125 7.109 1 73.81 448 ALA A C 1
ATOM 3412 O O . ALA A 1 448 ? 8.266 43.562 7.102 1 73.81 448 ALA A O 1
ATOM 3413 N N . GLN A 1 449 ? 10.172 43.094 8.18 1 75.06 449 GLN A N 1
ATOM 3414 C CA . GLN A 1 449 ? 9.672 43.594 9.453 1 75.06 449 GLN A CA 1
ATOM 3415 C C . GLN A 1 449 ? 9.492 45.094 9.414 1 75.06 449 GLN A C 1
ATOM 3417 O O . GLN A 1 449 ? 8.516 45.625 9.953 1 75.06 449 GLN A O 1
ATOM 3422 N N . ARG A 1 450 ? 10.43 45.719 8.727 1 73.56 450 ARG A N 1
ATOM 3423 C CA . ARG A 1 450 ? 10.344 47.188 8.609 1 73.56 450 ARG A CA 1
ATOM 3424 C C . ARG A 1 450 ? 9.148 47.594 7.758 1 73.56 450 ARG A C 1
ATOM 3426 O O . ARG A 1 450 ? 8.438 48.531 8.094 1 73.56 450 ARG A O 1
ATOM 3433 N N . LEU A 1 451 ? 8.922 46.75 6.836 1 68.44 451 LEU A N 1
ATOM 3434 C CA . LEU A 1 451 ? 7.805 47.062 5.949 1 68.44 451 LEU A CA 1
ATOM 3435 C C . LEU A 1 451 ? 6.473 46.719 6.613 1 68.44 451 LEU A C 1
ATOM 3437 O O . LEU A 1 451 ? 5.465 47.375 6.355 1 68.44 451 LEU A O 1
ATOM 3441 N N . GLY A 1 452 ? 6.371 45.531 7.336 1 61.19 452 GLY A N 1
ATOM 3442 C CA . GLY A 1 452 ? 5.172 45.188 8.086 1 61.19 452 GLY A CA 1
ATOM 3443 C C . GLY A 1 452 ? 4.824 46.219 9.156 1 61.19 452 GLY A C 1
ATOM 3444 O O . GLY A 1 452 ? 3.648 46.5 9.391 1 61.19 452 GLY A O 1
ATOM 3445 N N . CYS A 1 453 ? 5.82 46.75 9.852 1 52.09 453 CYS A N 1
ATOM 3446 C CA . CYS A 1 453 ? 5.605 47.781 10.844 1 52.09 453 CYS A CA 1
ATOM 3447 C C . CYS A 1 453 ? 5.148 49.094 10.188 1 52.09 453 CYS A C 1
ATOM 3449 O O . CYS A 1 453 ? 4.301 49.781 10.727 1 52.09 453 CYS A O 1
ATOM 3451 N N . ASP A 1 454 ? 5.602 49.25 9.094 1 52.53 454 ASP A N 1
ATOM 3452 C CA . ASP A 1 454 ? 5.199 50.469 8.398 1 52.53 454 ASP A CA 1
ATOM 3453 C C . ASP A 1 454 ? 3.77 50.375 7.875 1 52.53 454 ASP A C 1
ATOM 3455 O O . ASP A 1 454 ? 3.014 51.344 7.906 1 52.53 454 ASP A O 1
ATOM 3459 N N . ASN A 1 455 ? 3.398 49.094 7.512 1 49.78 455 ASN A N 1
ATOM 3460 C CA . ASN A 1 455 ? 2.014 48.875 7.105 1 49.78 455 ASN A CA 1
ATOM 3461 C C . ASN A 1 455 ? 1.066 48.906 8.297 1 49.78 455 ASN A C 1
ATOM 3463 O O . ASN A 1 455 ? -0.066 49.406 8.188 1 49.78 455 ASN A O 1
ATOM 3467 N N . CYS A 1 456 ? 1.417 48.219 9.422 1 44.97 456 CYS A N 1
ATOM 3468 C CA . CYS A 1 456 ? 0.62 48.375 10.633 1 44.97 456 CYS A CA 1
ATOM 3469 C C . CYS A 1 456 ? 0.529 49.844 11.023 1 44.97 456 CYS A C 1
ATOM 3471 O O . CYS A 1 456 ? -0.509 50.312 11.508 1 44.97 456 CYS A O 1
ATOM 3473 N N . LEU A 1 457 ? 1.535 50.625 10.805 1 42.34 457 LEU A N 1
ATOM 3474 C CA . LEU A 1 457 ? 1.479 52.062 11.102 1 42.34 457 LEU A CA 1
ATOM 3475 C C . LEU A 1 457 ? 0.613 52.781 10.078 1 42.34 457 LEU A C 1
ATOM 3477 O O . LEU A 1 457 ? -0.108 53.719 10.43 1 42.34 457 LEU A O 1
ATOM 3481 N N . ARG A 1 458 ? 0.587 52.281 8.961 1 43.47 458 ARG A N 1
ATOM 3482 C CA . ARG A 1 458 ? -0.294 52.906 7.977 1 43.47 458 ARG A CA 1
ATOM 3483 C C . ARG A 1 458 ? -1.738 52.438 8.172 1 43.47 458 ARG A C 1
ATOM 3485 O O . ARG A 1 458 ? -2.666 53.25 8.047 1 43.47 458 ARG A O 1
ATOM 3492 N N . SER A 1 459 ? -1.925 51.094 8.43 1 42.28 459 SER A N 1
ATOM 3493 C CA . SER A 1 459 ? -3.287 50.656 8.695 1 42.28 459 SER A CA 1
ATOM 3494 C C . SER A 1 459 ? -3.826 51.25 9.984 1 42.28 459 SER A C 1
ATOM 3496 O O . SER A 1 459 ? -5.012 51.594 10.078 1 42.28 459 SER A O 1
ATOM 3498 N N . GLY A 1 460 ? -3.059 51.375 10.992 1 38.09 460 GLY A N 1
ATOM 3499 C CA . GLY A 1 460 ? -3.496 52.094 12.18 1 38.09 460 GLY A CA 1
ATOM 3500 C C . GLY A 1 460 ? -3.807 53.562 11.914 1 38.09 460 GLY A C 1
ATOM 3501 O O . GLY A 1 460 ? -4.711 54.125 12.531 1 38.09 460 GLY A O 1
ATOM 3502 N N . MET A 1 461 ? -3.115 54.062 11 1 37.72 461 MET A N 1
ATOM 3503 C CA . MET A 1 461 ? -3.445 55.438 10.672 1 37.72 461 MET A CA 1
ATOM 3504 C C . MET A 1 461 ? -4.664 55.5 9.758 1 37.72 461 MET A C 1
ATOM 3506 O O . MET A 1 461 ? -5.48 56.438 9.875 1 37.72 461 MET A O 1
ATOM 3510 N N . GLU A 1 462 ? -4.758 54.469 8.836 1 39.59 462 GLU A N 1
ATOM 3511 C CA . GLU A 1 462 ? -5.918 54.531 7.949 1 39.59 462 GLU A CA 1
ATOM 3512 C C . GLU A 1 462 ? -7.184 54.062 8.664 1 39.59 462 GLU A C 1
ATOM 3514 O O . GLU A 1 462 ? -8.281 54.531 8.367 1 39.59 462 GLU A O 1
ATOM 3519 N N . THR A 1 463 ? -7.137 53.031 9.562 1 38.28 463 THR A N 1
ATOM 3520 C CA . THR A 1 463 ? -8.352 52.688 10.305 1 38.28 463 THR A CA 1
ATOM 3521 C C . THR A 1 463 ? -8.859 53.906 11.078 1 38.28 463 THR A C 1
ATOM 3523 O O . THR A 1 463 ? -9.992 53.906 11.562 1 38.28 463 THR A O 1
ATOM 3526 N N . LEU A 1 464 ? -8.023 54.875 11.422 1 33.19 464 LEU A N 1
ATOM 3527 C CA . LEU A 1 464 ? -8.648 56.031 12.008 1 33.19 464 LEU A CA 1
ATOM 3528 C C . LEU A 1 464 ? -9.492 56.781 10.977 1 33.19 464 LEU A C 1
ATOM 3530 O O . LEU A 1 464 ? -10.461 57.469 11.32 1 33.19 464 LEU A O 1
ATOM 3534 N N . LYS A 1 465 ? -9.039 56.812 9.773 1 34.16 465 LYS A N 1
ATOM 3535 C CA . LYS A 1 465 ? -9.906 57.625 8.914 1 34.16 465 LYS A CA 1
ATOM 3536 C C . LYS A 1 465 ? -11.133 56.812 8.477 1 34.16 465 LYS A C 1
ATOM 3538 O O . LYS A 1 465 ? -12.242 57.344 8.422 1 34.16 465 LYS A O 1
ATOM 3543 N N . ASN A 1 466 ? -10.93 55.562 7.793 1 30.47 466 ASN A N 1
ATOM 3544 C CA . ASN A 1 466 ? -12.016 55 7.008 1 30.47 466 ASN A CA 1
ATOM 3545 C C . ASN A 1 466 ? -12.984 54.188 7.883 1 30.47 466 ASN A C 1
ATOM 3547 O O . ASN A 1 466 ? -13.742 53.375 7.379 1 30.47 466 ASN A O 1
ATOM 3551 N N . LYS A 1 467 ? -13.125 54.281 9.234 1 32.09 467 LYS A N 1
ATOM 3552 C CA . LYS A 1 467 ? -14.266 53.688 9.914 1 32.09 467 LYS A CA 1
ATOM 3553 C C . LYS A 1 467 ? -15.57 54 9.188 1 32.09 467 LYS A C 1
ATOM 3555 O O . LYS A 1 467 ? -16.656 53.75 9.695 1 32.09 467 LYS A O 1
ATOM 3560 N N . ARG A 1 468 ? -15.484 54.906 8.195 1 28.36 468 ARG A N 1
ATOM 3561 C CA . ARG A 1 468 ? -16.875 55.125 7.789 1 28.36 468 ARG A CA 1
ATOM 3562 C C . ARG A 1 468 ? -17.438 53.875 7.102 1 28.36 468 ARG A C 1
ATOM 3564 O O . ARG A 1 468 ? -18.562 53.469 7.41 1 28.36 468 ARG A O 1
ATOM 3571 N N . GLN A 1 469 ? -17.281 53.688 5.727 1 24.53 469 GLN A N 1
ATOM 3572 C CA . GLN A 1 469 ? -18.328 53.062 4.898 1 24.53 469 GLN A CA 1
ATOM 3573 C C . GLN A 1 469 ? -18.141 51.562 4.809 1 24.53 469 GLN A C 1
ATOM 3575 O O . GLN A 1 469 ? -17.062 51.062 4.426 1 24.53 469 GLN A O 1
ATOM 3580 N N . LEU A 1 470 ? -18.797 50.719 5.617 1 22.83 470 LEU A N 1
ATOM 3581 C CA . LEU A 1 470 ? -18.844 49.281 5.832 1 22.83 470 LEU A CA 1
ATOM 3582 C C . LEU A 1 470 ? -19.188 48.562 4.535 1 22.83 470 LEU A C 1
ATOM 3584 O O . LEU A 1 470 ? -20.359 48.438 4.176 1 22.83 470 LEU A O 1
ATOM 3588 N N . PRO A 1 471 ? -18.484 48.812 3.328 1 20.98 471 PRO A N 1
ATOM 3589 C CA . PRO A 1 471 ? -19.141 48.094 2.232 1 20.98 471 PRO A CA 1
ATOM 3590 C C . PRO A 1 471 ? -19.047 46.562 2.369 1 20.98 471 PRO A C 1
ATOM 3592 O O . PRO A 1 471 ? -18.141 46.062 3.037 1 20.98 471 PRO A O 1
ATOM 3595 N N . MET A 1 472 ? -20.109 45.781 1.98 1 19.94 472 MET A N 1
ATOM 3596 C CA . MET A 1 472 ? -20.672 44.438 2.016 1 19.94 472 MET A CA 1
ATOM 3597 C C . MET A 1 472 ? -19.891 43.5 1.116 1 19.94 472 MET A C 1
ATOM 3599 O O . MET A 1 472 ? -20.25 42.344 0.956 1 19.94 472 MET A O 1
ATOM 3603 N N . ASN A 1 473 ? -18.672 43.844 0.571 1 18.7 473 ASN A N 1
ATOM 3604 C CA . ASN A 1 473 ? -18.484 43.062 -0.648 1 18.7 473 ASN A CA 1
ATOM 3605 C C . ASN A 1 473 ? -18.203 41.594 -0.338 1 18.7 473 ASN A C 1
ATOM 3607 O O . ASN A 1 473 ? -17.703 41.281 0.738 1 18.7 473 ASN A O 1
ATOM 3611 N N . PRO A 1 474 ? -18.344 40.719 -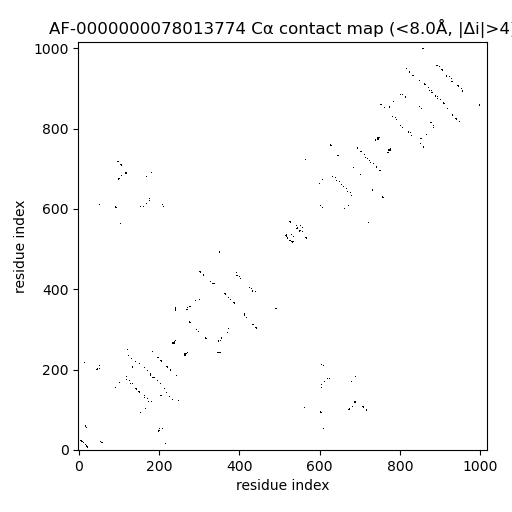1.432 1 19.52 474 PRO A N 1
ATOM 3612 C CA . PRO A 1 474 ? -18.75 39.344 -1.739 1 19.52 474 PRO A CA 1
ATOM 3613 C C . PRO A 1 474 ? -17.641 38.344 -1.503 1 19.52 474 PRO A C 1
ATOM 3615 O O . PRO A 1 474 ? -17.828 37.344 -0.795 1 19.52 474 PRO A O 1
ATOM 3618 N N . GLY A 1 475 ? -16.703 38.062 -2.479 1 19.39 475 GLY A N 1
ATOM 3619 C CA . GLY A 1 475 ? -16.547 36.812 -3.158 1 19.39 475 GLY A CA 1
ATOM 3620 C C . GLY A 1 475 ? -15.453 35.938 -2.564 1 19.39 47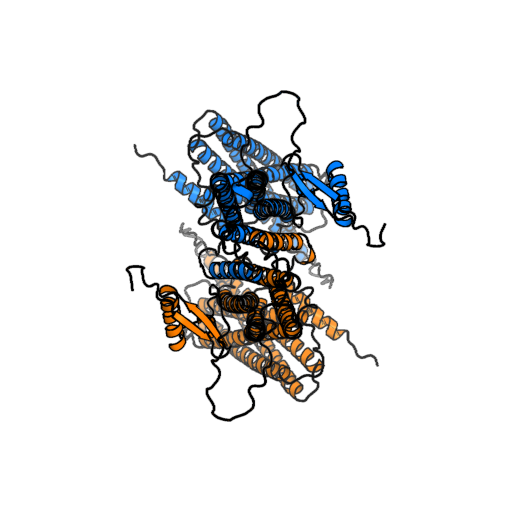5 GLY A C 1
ATOM 3621 O O . GLY A 1 475 ? -14.453 36.438 -2.068 1 19.39 475 GLY A O 1
ATOM 3622 N N . PRO A 1 476 ? -15.742 34.656 -2.033 1 19.7 476 PRO A N 1
ATOM 3623 C CA . PRO A 1 476 ? -15.078 33.656 -1.192 1 19.7 476 PRO A CA 1
ATOM 3624 C C . PRO A 1 476 ? -13.906 33 -1.896 1 19.7 476 PRO A C 1
ATOM 3626 O O . PRO A 1 476 ? -14.094 32.312 -2.9 1 19.7 476 PRO A O 1
ATOM 3629 N N . ASP A 1 477 ? -12.789 33.688 -2.229 1 17.78 477 ASP A N 1
ATOM 3630 C CA . ASP A 1 477 ? -11.75 33.062 -3.016 1 17.78 477 ASP A CA 1
ATOM 3631 C C . ASP A 1 477 ? -11.164 31.859 -2.273 1 17.78 477 ASP A C 1
ATOM 3633 O O . ASP A 1 477 ? -11.008 31.891 -1.05 1 17.78 477 ASP A O 1
ATOM 3637 N N . SER A 1 478 ? -11.086 30.641 -2.953 1 19.36 478 SER A N 1
ATOM 3638 C CA . SER A 1 478 ? -10.859 29.203 -2.861 1 19.36 478 SER A CA 1
ATOM 3639 C C . SER A 1 478 ? -9.383 28.891 -2.629 1 19.36 478 SER A C 1
ATOM 3641 O O . SER A 1 478 ? -8.852 27.906 -3.176 1 19.36 478 SER A O 1
ATOM 3643 N N . SER A 1 479 ? -8.648 29.562 -1.762 1 17.61 479 SER A N 1
ATOM 3644 C CA . SER A 1 479 ? -7.203 29.375 -1.77 1 17.61 479 SER A CA 1
ATOM 3645 C C . SER A 1 479 ? -6.812 27.984 -1.296 1 17.61 479 SER A C 1
ATOM 3647 O O . SER A 1 479 ? -7.402 27.453 -0.353 1 17.61 479 SER A O 1
ATOM 3649 N N . ILE A 1 480 ? -6.059 27.219 -2.15 1 20.03 480 ILE A N 1
ATOM 3650 C CA . ILE A 1 480 ? -5.461 25.891 -2.268 1 20.03 480 ILE A CA 1
ATOM 3651 C C . ILE A 1 480 ? -4.34 25.734 -1.239 1 20.03 480 ILE A C 1
ATOM 3653 O O . ILE A 1 480 ? -3.334 26.438 -1.299 1 20.03 480 ILE A O 1
ATOM 3657 N N . ARG A 1 481 ? -4.605 25.359 -0.017 1 21.17 481 ARG A N 1
ATOM 3658 C CA . ARG A 1 481 ? -3.631 25.219 1.059 1 21.17 481 ARG A CA 1
ATOM 3659 C C . ARG A 1 481 ? -2.75 23.984 0.831 1 21.17 481 ARG A C 1
ATOM 3661 O O . ARG A 1 481 ? -3.252 22.859 0.737 1 21.17 481 ARG A O 1
ATOM 3668 N N . LEU A 1 482 ? -1.627 24.156 0.219 1 18.83 482 LEU A N 1
ATOM 3669 C CA . LEU A 1 482 ? -0.525 23.219 0.039 1 18.83 482 LEU A CA 1
ATOM 3670 C C . LEU A 1 482 ? 0.002 22.734 1.385 1 18.83 482 LEU A C 1
ATOM 3672 O O . LEU A 1 482 ? 0.477 23.531 2.195 1 18.83 482 LEU A O 1
ATOM 3676 N N . ARG A 1 483 ? -0.592 21.75 1.997 1 20.28 483 ARG A N 1
ATOM 3677 C CA . ARG A 1 483 ? -0.249 21.125 3.27 1 20.28 483 ARG A CA 1
ATOM 3678 C C . ARG A 1 483 ? 1.135 20.484 3.211 1 20.28 483 ARG A C 1
ATOM 3680 O O . ARG A 1 483 ? 1.36 19.547 2.441 1 20.28 483 ARG A O 1
ATOM 3687 N N . GLY A 1 484 ? 2.312 21.156 3.451 1 20.84 484 GLY A N 1
ATOM 3688 C CA . GLY A 1 484 ? 3.719 20.781 3.512 1 20.84 484 GLY A CA 1
ATOM 3689 C C . GLY A 1 484 ? 4.035 19.812 4.629 1 20.84 484 GLY A C 1
ATOM 3690 O O . GLY A 1 484 ? 3.602 20 5.766 1 20.84 484 GLY A O 1
ATOM 3691 N N . ARG A 1 485 ? 4.109 18.484 4.379 1 24.48 485 ARG A N 1
ATOM 3692 C CA . ARG A 1 485 ? 4.531 17.312 5.125 1 24.48 485 ARG A CA 1
ATOM 3693 C C . ARG A 1 485 ? 5.898 17.531 5.766 1 24.48 485 ARG A C 1
ATOM 3695 O O . ARG A 1 485 ? 6.871 17.844 5.078 1 24.48 485 ARG A O 1
ATOM 3702 N N . SER A 1 486 ? 6.062 17.859 7.055 1 24.41 486 SER A N 1
ATOM 3703 C CA . SER A 1 486 ? 7.203 18.234 7.887 1 24.41 486 SER A CA 1
ATOM 3704 C C . SER A 1 486 ? 8.203 17.078 7.992 1 24.41 486 SER A C 1
ATOM 3706 O O . SER A 1 486 ? 7.816 15.914 8.062 1 24.41 486 SER A O 1
ATOM 3708 N N . GLY A 1 487 ? 9.477 17.219 7.633 1 26.23 487 GLY A N 1
ATOM 3709 C CA . GLY A 1 487 ? 10.828 16.672 7.59 1 26.23 487 GLY A CA 1
ATOM 3710 C C . GLY A 1 487 ? 11.352 16.266 8.953 1 26.23 487 GLY A C 1
ATOM 3711 O O . GLY A 1 487 ? 12.547 16.016 9.117 1 26.23 487 GLY A O 1
ATOM 3712 N N . ASN A 1 488 ? 10.68 16.219 10 1 28.12 488 ASN A N 1
ATOM 3713 C CA . ASN A 1 488 ? 11.391 16.188 11.273 1 28.12 488 ASN A CA 1
ATOM 3714 C C . ASN A 1 488 ? 11.977 14.805 11.555 1 28.12 488 ASN A C 1
ATOM 3716 O O . ASN A 1 488 ? 12.953 14.68 12.297 1 28.12 488 ASN A O 1
ATOM 3720 N N . TYR A 1 489 ? 11.367 13.773 11.07 1 28.91 489 TYR A N 1
ATOM 3721 C CA . TYR A 1 489 ? 11.852 12.484 11.547 1 28.91 489 TYR A CA 1
ATOM 3722 C C . TYR A 1 489 ? 13.258 12.195 11.016 1 28.91 489 TYR A C 1
ATOM 3724 O O . TYR A 1 489 ? 14.078 11.609 11.711 1 28.91 489 TYR A O 1
ATOM 3732 N N . VAL A 1 490 ? 13.555 12.617 9.844 1 35.12 490 VAL A N 1
ATOM 3733 C CA . VAL A 1 490 ? 14.844 12.32 9.234 1 35.12 490 VAL A CA 1
ATOM 3734 C C . VAL A 1 490 ? 15.945 13.086 9.953 1 35.12 490 VAL A C 1
ATOM 3736 O O . VAL A 1 490 ? 17.094 12.648 9.984 1 35.12 490 VAL A O 1
ATOM 3739 N N . ARG A 1 491 ? 15.617 14.07 10.672 1 35.06 491 ARG A N 1
ATOM 3740 C CA . ARG A 1 491 ? 16.625 14.891 11.336 1 35.06 491 ARG A CA 1
ATOM 3741 C C . ARG A 1 491 ? 17.188 14.18 12.562 1 35.06 491 ARG A C 1
ATOM 3743 O O . ARG A 1 491 ? 18.391 14.273 12.836 1 35.06 491 ARG A O 1
ATOM 3750 N N . VAL A 1 492 ? 16.375 13.43 13.148 1 38.59 492 VAL A N 1
ATOM 3751 C CA . VAL A 1 492 ? 16.859 12.766 14.359 1 38.59 492 VAL A CA 1
ATOM 3752 C C . VAL A 1 492 ? 17.891 11.695 14 1 38.59 492 VAL A C 1
ATOM 3754 O O . VAL A 1 492 ? 18.922 11.57 14.656 1 38.59 492 VAL A O 1
ATOM 3757 N N . ALA A 1 493 ? 17.719 11.109 12.898 1 36.12 493 ALA A N 1
ATOM 3758 C CA . ALA A 1 493 ? 18.656 10.055 12.531 1 36.12 493 ALA A CA 1
ATOM 3759 C C . ALA A 1 493 ? 20.016 10.641 12.133 1 36.12 493 ALA A C 1
ATOM 3761 O O . ALA A 1 493 ? 21.062 10.109 12.5 1 36.12 493 ALA A O 1
ATOM 3762 N N . VAL A 1 494 ? 20 11.719 11.461 1 43.44 494 VAL A N 1
ATOM 3763 C CA . VAL A 1 494 ? 21.25 12.375 11.102 1 43.44 494 VAL A CA 1
ATOM 3764 C C . VAL A 1 494 ? 21.938 12.898 12.359 1 43.44 494 VAL A C 1
ATOM 3766 O O . VAL A 1 494 ? 23.172 12.82 12.492 1 43.44 494 VAL A O 1
ATOM 3769 N N . ALA A 1 495 ? 21.188 13.312 13.352 1 43.09 495 ALA A N 1
ATOM 3770 C CA . ALA A 1 495 ? 21.766 13.773 14.609 1 43.09 495 ALA A CA 1
ATOM 3771 C C . ALA A 1 495 ? 22.422 12.617 15.367 1 43.09 495 ALA A C 1
ATOM 3773 O O . ALA A 1 495 ? 23.516 12.766 15.906 1 43.09 495 ALA A O 1
ATOM 3774 N N . LYS A 1 496 ? 21.828 11.539 15.328 1 44.53 496 LYS A N 1
ATOM 3775 C CA . LYS A 1 496 ? 22.438 10.383 15.977 1 44.53 496 LYS A CA 1
ATOM 3776 C C . LYS A 1 496 ? 23.734 9.961 15.266 1 44.53 496 LYS A C 1
ATOM 3778 O O . LYS A 1 496 ? 24.719 9.609 15.906 1 44.53 496 LYS A O 1
ATOM 3783 N N . LEU A 1 497 ? 23.641 10.086 13.984 1 40.72 497 LEU A N 1
ATOM 3784 C CA . LEU A 1 497 ? 24.859 9.789 13.219 1 40.72 497 LEU A CA 1
ATOM 3785 C C . LEU A 1 497 ? 25.969 10.766 13.562 1 40.72 497 LEU A C 1
ATOM 3787 O O . LEU A 1 497 ? 27.125 10.359 13.742 1 40.72 497 LEU A O 1
ATOM 3791 N N . ASN A 1 498 ? 25.594 11.906 13.703 1 42.38 498 ASN A N 1
ATOM 3792 C CA . ASN A 1 498 ? 26.609 12.891 14.078 1 42.38 498 ASN A CA 1
ATOM 3793 C C . ASN A 1 498 ? 27.141 12.656 15.484 1 42.38 498 ASN A C 1
ATOM 3795 O O . ASN A 1 498 ? 28.328 12.789 15.734 1 42.38 498 ASN A O 1
ATOM 3799 N N . ARG A 1 499 ? 26.281 12.281 16.375 1 43 499 ARG A N 1
ATOM 3800 C CA . ARG A 1 499 ? 26.719 12.008 17.734 1 43 499 ARG A CA 1
ATOM 3801 C C . ARG A 1 499 ? 27.594 10.758 17.781 1 43 499 ARG A C 1
ATOM 3803 O O . ARG A 1 499 ? 28.578 10.719 18.516 1 43 499 ARG A O 1
ATOM 3810 N N . ALA A 1 500 ? 27.25 9.766 17.062 1 41.31 500 ALA A N 1
ATOM 3811 C CA . ALA A 1 500 ? 28.047 8.547 17.078 1 41.31 500 ALA A CA 1
ATOM 3812 C C . ALA A 1 500 ? 29.422 8.789 16.469 1 41.31 500 ALA A C 1
ATOM 3814 O O . ALA A 1 500 ? 30.406 8.188 16.906 1 41.31 500 ALA A O 1
ATOM 3815 N N . LEU A 1 501 ? 29.453 9.547 15.508 1 35.91 501 LEU A N 1
ATOM 3816 C CA . LEU A 1 501 ? 30.75 9.867 14.914 1 35.91 501 LEU A CA 1
ATOM 3817 C C . LEU A 1 501 ? 31.609 10.672 15.883 1 35.91 501 LEU A C 1
ATOM 3819 O O . LEU A 1 501 ? 32.844 10.547 15.891 1 35.91 501 LEU A O 1
ATOM 3823 N N . ILE A 1 502 ? 31 11.461 16.719 1 36.84 502 ILE A N 1
ATOM 3824 C CA . ILE A 1 502 ? 31.75 12.219 17.703 1 36.84 502 ILE A CA 1
ATOM 3825 C C . ILE A 1 502 ? 32.281 11.281 18.797 1 36.84 502 ILE A C 1
ATOM 3827 O O . ILE A 1 502 ? 33.406 11.461 19.297 1 36.84 502 ILE A O 1
ATOM 3831 N N . LYS A 1 503 ? 31.5 10.297 19.219 1 39.56 503 LYS A N 1
ATOM 3832 C CA . LYS A 1 503 ? 31.984 9.484 20.328 1 39.56 503 LYS A CA 1
ATOM 3833 C C . LYS A 1 503 ? 33.156 8.609 19.906 1 39.56 503 LYS A C 1
ATOM 3835 O O . LYS A 1 503 ? 33.719 7.887 20.734 1 39.56 503 LYS A O 1
ATOM 3840 N N . ARG A 1 504 ? 33.375 8.281 18.719 1 36.84 504 ARG A N 1
ATOM 3841 C CA . ARG A 1 504 ? 34.5 7.418 18.422 1 36.84 504 ARG A CA 1
ATOM 3842 C C . ARG A 1 504 ? 35.812 8.188 18.531 1 36.84 504 ARG A C 1
ATOM 3844 O O . ARG A 1 504 ? 36.312 8.711 17.547 1 36.84 504 ARG A O 1
ATOM 3851 N N . GLU A 1 505 ? 35.875 9.102 19.562 1 30.56 505 GLU A N 1
ATOM 3852 C CA . GLU A 1 505 ? 37.219 9.578 19.875 1 30.56 505 GLU A CA 1
ATOM 3853 C C . GLU A 1 505 ? 38.188 8.414 20.141 1 30.56 505 GLU A C 1
ATOM 3855 O O . GLU A 1 505 ? 37.781 7.406 20.719 1 30.56 505 GLU A O 1
ATOM 3860 N N . PRO A 1 506 ? 39.438 8.43 19.656 1 29.47 506 PRO A N 1
ATOM 3861 C CA . PRO A 1 506 ? 40.625 7.574 19.797 1 29.47 506 PRO A CA 1
ATOM 3862 C C . PRO A 1 506 ? 40.969 7.312 21.266 1 29.47 506 PRO A C 1
ATOM 3864 O O . PRO A 1 506 ? 40.719 8.156 22.125 1 29.47 506 PRO A O 1
ATOM 3867 N N . LEU A 1 507 ? 41 6.09 21.797 1 27.56 507 LEU A N 1
ATOM 3868 C CA . LEU A 1 507 ? 41.969 5.691 22.797 1 27.56 507 LEU A CA 1
ATOM 3869 C C . LEU A 1 507 ? 43.344 6.281 22.5 1 27.56 507 LEU A C 1
ATOM 3871 O O . LEU A 1 507 ? 43.75 6.363 21.328 1 27.56 507 LEU A O 1
ATOM 3875 N N . PRO A 1 508 ? 44.031 6.875 23.547 1 25.64 508 PRO A N 1
ATOM 3876 C CA . PRO A 1 508 ? 45.5 7.016 23.406 1 25.64 508 PRO A CA 1
ATOM 3877 C C . PRO A 1 508 ? 46.188 5.695 23.062 1 25.64 508 PRO A C 1
ATOM 3879 O O . PRO A 1 508 ? 45.688 4.625 23.422 1 25.64 508 PRO A O 1
ATOM 3882 N N . MET B 1 1 ? 7.418 -54.688 11.109 1 28.31 1 MET B N 1
ATOM 3883 C CA . MET B 1 1 ? 7.863 -55.688 10.133 1 28.31 1 MET B CA 1
ATOM 3884 C C . MET B 1 1 ? 9.352 -55.531 9.836 1 28.31 1 MET B C 1
ATOM 3886 O O . MET B 1 1 ? 9.945 -54.5 10.18 1 28.31 1 MET B O 1
ATOM 3890 N N . ASN B 1 2 ? 10.102 -55.875 8.82 1 29.94 2 ASN B N 1
ATOM 3891 C CA . ASN B 1 2 ? 11.547 -55.75 8.727 1 29.94 2 ASN B CA 1
ATOM 3892 C C . ASN B 1 2 ? 11.984 -54.281 8.82 1 29.94 2 ASN B C 1
ATOM 3894 O O . ASN B 1 2 ? 11.297 -53.375 8.328 1 29.94 2 ASN B O 1
ATOM 3898 N N . GLY B 1 3 ? 12.859 -53.562 9.562 1 36.44 3 GLY B N 1
ATOM 3899 C CA . GLY B 1 3 ? 13.539 -52.438 10.18 1 36.44 3 GLY B CA 1
ATOM 3900 C C . GLY B 1 3 ? 13.117 -51.094 9.586 1 36.44 3 GLY B C 1
ATOM 3901 O O . GLY B 1 3 ? 13.852 -50.094 9.688 1 36.44 3 GLY B O 1
ATOM 3902 N N . GLU B 1 4 ? 12.406 -51.062 8.445 1 36.38 4 GLU B N 1
ATOM 3903 C CA . GLU B 1 4 ? 12.062 -49.812 7.824 1 36.38 4 GLU B CA 1
ATOM 3904 C C . GLU B 1 4 ? 11.219 -48.938 8.758 1 36.38 4 GLU B C 1
ATOM 3906 O O . GLU B 1 4 ? 10.398 -49.469 9.516 1 36.38 4 GLU B O 1
ATOM 3911 N N . PRO B 1 5 ? 11.766 -47.812 9.234 1 42.78 5 PRO B N 1
ATOM 3912 C CA . PRO B 1 5 ? 10.984 -46.906 10.094 1 42.78 5 PRO B CA 1
ATOM 3913 C C . PRO B 1 5 ? 9.508 -46.844 9.688 1 42.78 5 PRO B C 1
ATOM 3915 O O . PRO B 1 5 ? 9.195 -46.781 8.5 1 42.78 5 PRO B O 1
ATOM 3918 N N . THR B 1 6 ? 8.664 -47.562 10.398 1 42.84 6 THR B N 1
ATOM 3919 C CA . THR B 1 6 ? 7.207 -47.562 10.266 1 42.84 6 THR B CA 1
ATOM 3920 C C . THR B 1 6 ? 6.676 -46.125 10.25 1 42.84 6 THR B C 1
ATOM 3922 O O . THR B 1 6 ? 6.863 -45.375 11.211 1 42.84 6 THR B O 1
ATOM 3925 N N . THR B 1 7 ? 6.785 -45.5 9.125 1 49.06 7 THR B N 1
ATOM 3926 C CA . THR B 1 7 ? 6.156 -44.188 9.039 1 49.06 7 THR B CA 1
ATOM 3927 C C . THR B 1 7 ? 4.664 -44.281 9.328 1 49.06 7 THR B C 1
ATOM 3929 O O . THR B 1 7 ? 3.961 -45.125 8.75 1 49.06 7 THR B O 1
ATOM 3932 N N . VAL B 1 8 ? 4.258 -43.969 10.57 1 56.38 8 VAL B N 1
ATOM 3933 C CA . VAL B 1 8 ? 2.852 -43.938 10.961 1 56.38 8 VAL B CA 1
ATOM 3934 C C . VAL B 1 8 ? 2.098 -42.906 10.094 1 56.38 8 VAL B C 1
ATOM 3936 O O . VAL B 1 8 ? 2.543 -41.781 9.922 1 56.38 8 VAL B O 1
ATOM 3939 N N . CYS B 1 9 ? 1.249 -43.438 9.227 1 58.22 9 CYS B N 1
ATOM 3940 C CA . CYS B 1 9 ? 0.33 -42.562 8.477 1 58.22 9 CYS B CA 1
ATOM 3941 C C . CYS B 1 9 ? -1.062 -42.594 9.094 1 58.22 9 CYS B C 1
ATOM 3943 O O . CYS B 1 9 ? -1.54 -43.656 9.516 1 58.22 9 CYS B O 1
ATOM 3945 N N . ILE B 1 10 ? -1.606 -41.469 9.469 1 60.69 10 ILE B N 1
ATOM 3946 C CA . ILE B 1 10 ? -2.941 -41.312 10.047 1 60.69 10 ILE B CA 1
ATOM 3947 C C . ILE B 1 10 ? -3.932 -40.906 8.961 1 60.69 10 ILE B C 1
ATOM 3949 O O . ILE B 1 10 ? -3.742 -39.875 8.305 1 60.69 10 ILE B O 1
ATOM 3953 N N . ARG B 1 11 ? -4.98 -41.719 8.781 1 63.94 11 ARG B N 1
ATOM 3954 C CA . ARG B 1 11 ? -6.043 -41.375 7.84 1 63.94 11 ARG B CA 1
ATOM 3955 C C . ARG B 1 11 ? -7.059 -40.438 8.477 1 63.94 11 ARG B C 1
ATOM 3957 O O . ARG B 1 11 ? -7.609 -40.719 9.539 1 63.94 11 ARG B O 1
ATOM 3964 N N . VAL B 1 12 ? -7.172 -39.281 7.91 1 63.38 12 VAL B N 1
ATOM 3965 C CA . VAL B 1 12 ? -8.172 -38.312 8.336 1 63.38 12 VAL B CA 1
ATOM 3966 C C . VAL B 1 12 ? -9.312 -38.25 7.316 1 63.38 12 VAL B C 1
ATOM 3968 O O . VAL B 1 12 ? -9.078 -38.062 6.121 1 63.38 12 VAL B O 1
ATOM 3971 N N . THR B 1 13 ? -10.578 -38.562 7.801 1 60.25 13 THR B N 1
ATOM 3972 C CA . THR B 1 13 ? -11.734 -38.625 6.914 1 60.25 13 THR B CA 1
ATOM 3973 C C . THR B 1 13 ? -12.727 -37.5 7.203 1 60.25 13 THR B C 1
ATOM 3975 O O . THR B 1 13 ? -13.039 -37.219 8.359 1 60.25 13 THR B O 1
ATOM 3978 N N . ASN B 1 14 ? -12.984 -36.812 6.16 1 55.72 14 ASN B N 1
ATOM 3979 C CA . ASN B 1 14 ? -14.141 -35.938 6.188 1 55.72 14 ASN B CA 1
ATOM 3980 C C . ASN B 1 14 ? -15.422 -36.656 5.812 1 55.72 14 ASN B C 1
ATOM 3982 O O . ASN B 1 14 ? -15.688 -36.906 4.633 1 55.72 14 ASN B O 1
ATOM 3986 N N . THR B 1 15 ? -16.047 -37.094 6.867 1 61.47 15 THR B N 1
ATOM 3987 C CA . THR B 1 15 ? -17.203 -37.969 6.664 1 61.47 15 THR B CA 1
ATOM 3988 C C . THR B 1 15 ? -18.297 -37.219 5.914 1 61.47 15 THR B C 1
ATOM 3990 O O . THR B 1 15 ? -19.078 -37.812 5.172 1 61.47 15 THR B O 1
ATOM 3993 N N . LYS B 1 16 ? -18.25 -35.938 6.168 1 59.75 16 LYS B N 1
ATOM 3994 C CA . LYS B 1 16 ? -19.281 -35.156 5.512 1 59.75 16 LYS B CA 1
ATOM 3995 C C . LYS B 1 16 ? -19.109 -35.156 3.998 1 59.75 16 LYS B C 1
ATOM 3997 O O . LYS B 1 16 ? -20.078 -35.25 3.252 1 59.75 16 LYS B O 1
ATOM 4002 N N . LEU B 1 17 ? -17.875 -35.125 3.564 1 54.97 17 LEU B N 1
ATOM 4003 C CA . LEU B 1 17 ? -17.578 -35 2.139 1 54.97 17 LEU B CA 1
ATOM 4004 C C . LEU B 1 17 ? -17.203 -36.344 1.552 1 54.97 17 LEU B C 1
ATOM 4006 O O . LEU B 1 17 ? -17.109 -36.5 0.331 1 54.97 17 LEU B O 1
ATOM 4010 N N . GLY B 1 18 ? -17.125 -37.375 2.389 1 55.97 18 GLY B N 1
ATOM 4011 C CA . GLY B 1 18 ? -16.719 -38.719 1.952 1 55.97 18 GLY B CA 1
ATOM 4012 C C . GLY B 1 18 ? -15.305 -38.75 1.39 1 55.97 18 GLY B C 1
ATOM 4013 O O . GLY B 1 18 ? -15.062 -39.344 0.349 1 55.97 18 GLY B O 1
ATOM 4014 N N . ILE B 1 19 ? -14.43 -37.812 1.916 1 59.69 19 ILE B N 1
ATOM 4015 C CA . ILE B 1 19 ? -13.062 -37.781 1.425 1 59.69 19 ILE B CA 1
ATOM 4016 C C . ILE B 1 19 ? -12.094 -38.031 2.574 1 59.69 19 ILE B C 1
ATOM 4018 O O . ILE B 1 19 ? -12.453 -37.906 3.744 1 59.69 19 ILE B O 1
ATOM 4022 N N . CYS B 1 20 ? -10.945 -38.531 2.309 1 60.94 20 CYS B N 1
ATOM 4023 C CA . CYS B 1 20 ? -9.961 -38.812 3.348 1 60.94 20 CYS B CA 1
ATOM 4024 C C . CYS B 1 20 ? -8.57 -38.375 2.898 1 60.94 20 CYS B C 1
ATOM 4026 O O . CYS B 1 20 ? -8.328 -38.188 1.707 1 60.94 20 CYS B O 1
ATOM 4028 N N . THR B 1 21 ? -7.734 -37.906 3.83 1 65.44 21 THR B N 1
ATOM 4029 C CA . THR B 1 21 ? -6.328 -37.594 3.578 1 65.44 21 THR B CA 1
ATOM 4030 C C . THR B 1 21 ? -5.441 -38.281 4.609 1 65.44 21 THR B C 1
ATOM 4032 O O . THR B 1 21 ? -5.934 -38.844 5.598 1 65.44 21 THR B O 1
ATOM 4035 N N . LEU B 1 22 ? -4.113 -38.469 4.336 1 63.88 22 LEU B N 1
ATOM 4036 C CA . LEU B 1 22 ? -3.154 -39.094 5.238 1 63.88 22 LEU B CA 1
ATOM 4037 C C . LEU B 1 22 ? -2.229 -38.062 5.855 1 63.88 22 LEU B C 1
ATOM 4039 O O . LEU B 1 22 ? -1.702 -37.188 5.148 1 63.88 22 LEU B O 1
ATOM 4043 N N . TRP B 1 23 ? -2.264 -37.969 7.109 1 63.19 23 TRP B N 1
ATOM 4044 C CA . TRP B 1 23 ? -1.327 -37.125 7.836 1 63.19 23 TRP B CA 1
ATOM 4045 C C . TRP B 1 23 ? -0.153 -37.938 8.367 1 63.19 23 TRP B C 1
ATOM 4047 O O . TRP B 1 23 ? -0.313 -39.094 8.742 1 63.19 23 TRP B O 1
ATOM 4057 N N . ASN B 1 24 ? 1.051 -37.312 8.32 1 63.28 24 ASN B N 1
ATOM 4058 C CA . ASN B 1 24 ? 2.123 -37.875 9.117 1 63.28 24 ASN B CA 1
ATOM 4059 C C . ASN B 1 24 ? 1.962 -37.562 10.602 1 63.28 24 ASN B C 1
ATOM 4061 O O . ASN B 1 24 ? 1.057 -36.812 10.984 1 63.28 24 ASN B O 1
ATOM 4065 N N . LEU B 1 25 ? 2.705 -38.25 11.406 1 61.66 25 LEU B N 1
ATOM 4066 C CA . LEU B 1 25 ? 2.57 -38.125 12.852 1 61.66 25 LEU B CA 1
ATOM 4067 C C . LEU B 1 25 ? 2.775 -36.688 13.305 1 61.66 25 LEU B C 1
ATOM 4069 O O . LEU B 1 25 ? 2.051 -36.188 14.172 1 61.66 25 LEU B O 1
ATOM 4073 N N . GLU B 1 26 ? 3.68 -36.031 12.68 1 65.94 26 GLU B N 1
ATOM 4074 C CA . GLU B 1 26 ? 3.986 -34.688 13.078 1 65.94 26 GLU B CA 1
ATOM 4075 C C . GLU B 1 26 ? 2.814 -33.75 12.789 1 65.94 26 GLU B C 1
ATOM 4077 O O . GLU B 1 26 ? 2.416 -32.969 13.648 1 65.94 26 GLU B O 1
ATOM 4082 N N . LYS B 1 27 ? 2.305 -33.875 11.57 1 67.12 27 LYS B N 1
ATOM 4083 C CA . LYS B 1 27 ? 1.16 -33.062 11.188 1 67.12 27 LYS B CA 1
ATOM 4084 C C . LYS B 1 27 ? -0.045 -33.344 12.078 1 67.12 27 LYS B C 1
ATOM 4086 O O . LYS B 1 27 ? -0.772 -32.438 12.469 1 67.12 27 LYS B O 1
ATOM 4091 N N . PHE B 1 28 ? -0.227 -34.562 12.344 1 63.31 28 PHE B N 1
ATOM 4092 C CA . PHE B 1 28 ? -1.349 -34.969 13.188 1 63.31 28 PHE B CA 1
ATOM 4093 C C . PHE B 1 28 ? -1.227 -34.344 14.578 1 63.31 28 PHE B C 1
ATOM 4095 O O . PHE B 1 28 ? -2.207 -33.844 15.133 1 63.31 28 PHE B O 1
ATOM 4102 N N . GLU B 1 29 ? -0.058 -34.344 15.117 1 64.38 29 GLU B N 1
ATOM 4103 C CA . GLU B 1 29 ? 0.153 -33.781 16.453 1 64.38 29 GLU B CA 1
ATOM 4104 C C . GLU B 1 29 ? -0.09 -32.281 16.469 1 64.38 29 GLU B C 1
ATOM 4106 O O . GLU B 1 29 ? -0.687 -31.734 17.406 1 64.38 29 GLU B O 1
ATOM 4111 N N . GLU B 1 30 ? 0.353 -31.625 15.375 1 68.56 30 GLU B N 1
ATOM 4112 C CA . GLU B 1 30 ? 0.151 -30.172 15.273 1 68.56 30 GLU B CA 1
ATOM 4113 C C . GLU B 1 30 ? -1.334 -29.828 15.195 1 68.56 30 GLU B C 1
ATOM 4115 O O . GLU B 1 30 ? -1.792 -28.891 15.836 1 68.56 30 GLU B O 1
ATOM 4120 N N . ARG B 1 31 ? -2.008 -30.703 14.422 1 65.5 31 ARG B N 1
ATOM 4121 C CA . ARG B 1 31 ? -3.434 -30.438 14.234 1 65.5 31 ARG B CA 1
ATOM 4122 C C . ARG B 1 31 ? -4.223 -30.812 15.484 1 65.5 31 ARG B C 1
ATOM 4124 O O . ARG B 1 31 ? -5.242 -30.188 15.789 1 65.5 31 ARG B O 1
ATOM 4131 N N . LEU B 1 32 ? -3.676 -31.75 16.219 1 64.12 32 LEU B N 1
ATOM 4132 C CA . LEU B 1 32 ? -4.305 -32.156 17.484 1 64.12 32 LEU B CA 1
ATOM 4133 C C . LEU B 1 32 ? -4.246 -31.016 18.5 1 64.12 32 LEU B C 1
ATOM 4135 O O . LEU B 1 32 ? -5.199 -30.797 19.25 1 64.12 32 LEU B O 1
ATOM 4139 N N . VAL B 1 33 ? -3.23 -30.328 18.406 1 66 33 VAL B N 1
ATOM 4140 C CA . VAL B 1 33 ? -3.123 -29.188 19.297 1 66 33 VAL B CA 1
ATOM 4141 C C . VAL B 1 33 ? -4.145 -28.125 18.922 1 66 33 VAL B C 1
ATOM 4143 O O . VAL B 1 33 ? -4.836 -27.578 19.781 1 66 33 VAL B O 1
ATOM 4146 N N . SER B 1 34 ? -4.211 -27.906 17.625 1 64.44 34 SER B N 1
ATOM 4147 C CA . SER B 1 34 ? -5.164 -26.906 17.141 1 64.44 34 SER B CA 1
ATOM 4148 C C . SER B 1 34 ? -6.602 -27.344 17.438 1 64.44 34 SER B C 1
ATOM 4150 O O . SER B 1 34 ? -7.441 -26.5 17.781 1 64.44 34 SER B O 1
ATOM 4152 N N . LEU B 1 35 ? -6.859 -28.578 17.344 1 59.59 35 LEU B N 1
ATOM 4153 C CA . LEU B 1 35 ? -8.172 -29.125 17.672 1 59.59 35 LEU B CA 1
ATOM 4154 C C . LEU B 1 35 ? -8.484 -28.969 19.156 1 59.59 35 LEU B C 1
ATOM 4156 O O . LEU B 1 35 ? -9.609 -28.641 19.516 1 59.59 35 LEU B O 1
ATOM 4160 N N . ARG B 1 36 ? -7.477 -29.203 19.859 1 57.34 36 ARG B N 1
ATOM 4161 C CA . ARG B 1 36 ? -7.641 -29 21.297 1 57.34 36 ARG B CA 1
ATOM 4162 C C . ARG B 1 36 ? -7.977 -27.531 21.609 1 57.34 36 ARG B C 1
ATOM 4164 O O . ARG B 1 36 ? -8.867 -27.25 22.406 1 57.34 36 ARG B O 1
ATOM 4171 N N . GLU B 1 37 ? -7.266 -26.703 20.891 1 60.34 37 GLU B N 1
ATOM 4172 C CA . GLU B 1 37 ? -7.508 -25.281 21.094 1 60.34 37 GLU B CA 1
ATOM 4173 C C . GLU B 1 37 ? -8.906 -24.891 20.625 1 60.34 37 GLU B C 1
ATOM 4175 O O . GLU B 1 37 ? -9.562 -24.047 21.25 1 60.34 37 GLU B O 1
ATOM 4180 N N . MET B 1 38 ? -9.312 -25.484 19.562 1 56.53 38 MET B N 1
ATOM 4181 C CA . MET B 1 38 ? -10.656 -25.25 19.047 1 56.53 38 MET B CA 1
ATOM 4182 C C . MET B 1 38 ? -11.711 -25.703 20.047 1 56.53 38 MET B C 1
ATOM 4184 O O . MET B 1 38 ? -12.688 -25 20.312 1 56.53 38 MET B O 1
ATOM 4188 N N . TYR B 1 39 ? -11.492 -26.891 20.578 1 53.28 39 TYR B N 1
ATOM 4189 C CA . TYR B 1 39 ? -12.438 -27.438 21.547 1 53.28 39 TYR B CA 1
ATOM 4190 C C . TYR B 1 39 ? -12.445 -26.609 22.828 1 53.28 39 TYR B C 1
ATOM 4192 O O . TYR B 1 39 ? -13.469 -26.5 23.5 1 53.28 39 TYR B O 1
ATOM 4200 N N . GLN B 1 40 ? -11.32 -26.094 23.047 1 53.19 40 GLN B N 1
ATOM 4201 C CA . GLN B 1 40 ? -11.227 -25.297 24.281 1 53.19 40 GLN B CA 1
ATOM 4202 C C . GLN B 1 40 ? -11.648 -23.844 24.016 1 53.19 40 GLN B C 1
ATOM 4204 O O . GLN B 1 40 ? -11.719 -23.047 24.953 1 53.19 40 GLN B O 1
ATOM 4209 N N . GLY B 1 41 ? -12.141 -23.578 22.766 1 55.62 41 GLY B N 1
ATOM 4210 C CA . GLY B 1 41 ? -12.641 -22.266 22.422 1 55.62 41 GLY B CA 1
ATOM 4211 C C . GLY B 1 41 ? -11.539 -21.234 22.203 1 55.62 41 GLY B C 1
ATOM 4212 O O . GLY B 1 41 ? -11.797 -20.047 22.125 1 55.62 41 GLY B O 1
ATOM 4213 N N . SER B 1 42 ? -10.383 -21.641 22.375 1 53.59 42 SER B N 1
ATOM 4214 C CA . SER B 1 42 ? -9.258 -20.719 22.266 1 53.59 42 SER B CA 1
ATOM 4215 C C . SER B 1 42 ? -8.711 -20.672 20.844 1 53.59 42 SER B C 1
ATOM 4217 O O . SER B 1 42 ? -7.66 -20.078 20.609 1 53.59 42 SER B O 1
ATOM 4219 N N . TYR B 1 43 ? -9.258 -21.484 20.125 1 49.12 43 TYR B N 1
ATOM 4220 C CA . TYR B 1 43 ? -8.805 -21.531 18.75 1 49.12 43 TYR B CA 1
ATOM 4221 C C . TYR B 1 43 ? -9.336 -20.344 17.953 1 49.12 43 TYR B C 1
ATOM 4223 O O . TYR B 1 43 ? -10.547 -20.109 17.906 1 49.12 43 TYR B O 1
ATOM 4231 N N . ASP B 1 44 ? -8.578 -19.359 17.672 1 51.19 44 ASP B N 1
ATOM 4232 C CA . ASP B 1 44 ? -8.961 -18.156 16.922 1 51.19 44 ASP B CA 1
ATOM 4233 C C . ASP B 1 44 ? -9.32 -18.5 15.477 1 51.19 44 ASP B C 1
ATOM 4235 O O . ASP B 1 44 ? -9.742 -17.641 14.703 1 51.19 44 ASP B O 1
ATOM 4239 N N . GLY B 1 45 ? -9.039 -19.812 15.039 1 45.72 45 GLY B N 1
ATOM 4240 C CA . GLY B 1 45 ? -9.305 -20.094 13.641 1 45.72 45 GLY B CA 1
ATOM 4241 C C . GLY B 1 45 ? -10.586 -20.875 13.422 1 45.72 45 GLY B C 1
ATOM 4242 O O . GLY B 1 45 ? -11.266 -21.234 14.383 1 45.72 45 GLY B O 1
ATOM 4243 N N . ASN B 1 46 ? -11.289 -20.844 12.297 1 43.44 46 ASN B N 1
ATOM 4244 C CA . ASN B 1 46 ? -12.438 -21.688 11.969 1 43.44 46 ASN B CA 1
ATOM 4245 C C . ASN B 1 46 ? -12.078 -23.172 12.016 1 43.44 46 ASN B C 1
ATOM 4247 O O . ASN B 1 46 ? -11.023 -23.578 11.508 1 43.44 46 ASN B O 1
ATOM 4251 N N . GLY B 1 47 ? -12.68 -23.969 13.016 1 46.59 47 GLY B N 1
ATOM 4252 C CA . GLY B 1 47 ? -12.523 -25.406 13.211 1 46.59 47 GLY B CA 1
ATOM 4253 C C . GLY B 1 47 ? -12.445 -26.188 11.914 1 46.59 47 GLY B C 1
ATOM 4254 O O . GLY B 1 47 ? -11.719 -27.172 11.82 1 46.59 47 GLY B O 1
ATOM 4255 N N . ASP B 1 48 ? -13.086 -25.766 11.039 1 47.31 48 ASP B N 1
ATOM 4256 C CA . ASP B 1 48 ? -13.094 -26.516 9.789 1 47.31 48 ASP B CA 1
ATOM 4257 C C . ASP B 1 48 ? -11.758 -26.391 9.07 1 47.31 48 ASP B C 1
ATOM 4259 O O . ASP B 1 48 ? -11.344 -27.312 8.359 1 47.31 48 ASP B O 1
ATOM 4263 N N . SER B 1 49 ? -11.148 -25.391 9.359 1 47.47 49 SER B N 1
ATOM 4264 C CA . SER B 1 49 ? -9.867 -25.125 8.711 1 47.47 49 SER B CA 1
ATOM 4265 C C . SER B 1 49 ? -8.766 -26 9.281 1 47.47 49 SER B C 1
ATOM 4267 O O . SER B 1 49 ? -7.688 -26.109 8.688 1 47.47 49 SER B O 1
ATOM 4269 N N . LEU B 1 50 ? -8.977 -26.484 10.484 1 50.88 50 LEU B N 1
ATOM 4270 C CA . LEU B 1 50 ? -7.996 -27.344 11.148 1 50.88 50 LEU B CA 1
ATOM 4271 C C . LEU B 1 50 ? -7.695 -28.578 10.32 1 50.88 50 LEU B C 1
ATOM 4273 O O . LEU B 1 50 ? -6.594 -29.125 10.391 1 50.88 50 LEU B O 1
ATOM 4277 N N . PHE B 1 51 ? -8.688 -29 9.664 1 48.91 51 PHE B N 1
ATOM 4278 C CA . PHE B 1 51 ? -8.539 -30.25 8.93 1 48.91 51 PHE B CA 1
ATOM 4279 C C . PHE B 1 51 ? -8.102 -29.984 7.496 1 48.91 51 PHE B C 1
ATOM 4281 O O . PHE B 1 51 ? -7.801 -30.922 6.758 1 48.91 51 PHE B O 1
ATOM 4288 N N . TYR B 1 52 ? -8.258 -28.75 7.32 1 43.06 52 TYR B N 1
ATOM 4289 C CA . TYR B 1 52 ? -7.891 -28.453 5.941 1 43.06 52 TYR B CA 1
ATOM 4290 C C . TYR B 1 52 ? -6.375 -28.469 5.766 1 43.06 52 TYR B C 1
ATOM 4292 O O . TYR B 1 52 ? -5.68 -27.594 6.293 1 43.06 52 TYR B O 1
ATOM 4300 N N . ASP B 1 53 ? -5.879 -29.609 5.738 1 43.66 53 ASP B N 1
ATOM 4301 C CA . ASP B 1 53 ? -4.48 -29.75 5.352 1 43.66 53 ASP B CA 1
ATOM 4302 C C . ASP B 1 53 ? -4.246 -29.203 3.941 1 43.66 53 ASP B C 1
ATOM 4304 O O . ASP B 1 53 ? -4.68 -29.812 2.959 1 43.66 53 ASP B O 1
ATOM 4308 N N . LEU B 1 54 ? -3.992 -28.031 3.811 1 44.44 54 LEU B N 1
ATOM 4309 C CA . LEU B 1 54 ? -3.721 -27.406 2.525 1 44.44 54 LEU B CA 1
ATOM 4310 C C . LEU B 1 54 ? -2.723 -28.219 1.716 1 44.44 54 LEU B C 1
ATOM 4312 O O . LEU B 1 54 ? -2.742 -28.203 0.484 1 44.44 54 LEU B O 1
ATOM 4316 N N . THR B 1 55 ? -1.844 -28.984 2.422 1 41.97 55 THR B N 1
ATOM 4317 C CA . THR B 1 55 ? -0.74 -29.625 1.709 1 41.97 55 THR B CA 1
ATOM 4318 C C . THR B 1 55 ? -1.051 -31.094 1.427 1 41.97 55 THR B C 1
ATOM 4320 O O . THR B 1 55 ? -0.299 -31.766 0.719 1 41.97 55 THR B O 1
ATOM 4323 N N . GLY B 1 56 ? -2.221 -31.719 1.881 1 47.75 56 GLY B N 1
ATOM 4324 C CA . GLY B 1 56 ? -2.395 -33.156 1.732 1 47.75 56 GLY B CA 1
ATOM 4325 C C . GLY B 1 56 ? -3.203 -33.531 0.506 1 47.75 56 GLY B C 1
ATOM 4326 O O . GLY B 1 56 ? -3.877 -32.688 -0.086 1 47.75 56 GLY B O 1
ATOM 4327 N N . THR B 1 57 ? -2.885 -34.719 -0.176 1 52.53 57 THR B N 1
ATOM 4328 C CA . THR B 1 57 ? -3.699 -35.312 -1.226 1 52.53 57 THR B CA 1
ATOM 4329 C C . THR B 1 57 ? -4.965 -35.938 -0.639 1 52.53 57 THR B C 1
ATOM 4331 O O . THR B 1 57 ? -4.914 -36.594 0.408 1 52.53 57 THR B O 1
ATOM 4334 N N . TRP B 1 58 ? -6.125 -35.594 -1.154 1 52.12 58 TRP B N 1
ATOM 4335 C CA . TRP B 1 58 ? -7.398 -36.125 -0.678 1 52.12 58 TRP B CA 1
ATOM 4336 C C . TRP B 1 58 ? -7.934 -37.188 -1.633 1 52.12 58 TRP B C 1
ATOM 4338 O O . TRP B 1 58 ? -7.68 -37.125 -2.84 1 52.12 58 TRP B O 1
ATOM 4348 N N . GLU B 1 59 ? -8.453 -38.438 -1.061 1 54.31 59 GLU B N 1
ATOM 4349 C CA . GLU B 1 59 ? -9.094 -39.5 -1.83 1 54.31 59 GLU B CA 1
ATOM 4350 C C . GLU B 1 59 ? -10.555 -39.688 -1.413 1 54.31 59 GLU B C 1
ATOM 4352 O O . GLU B 1 59 ? -10.898 -39.469 -0.25 1 54.31 59 GLU B O 1
ATOM 4357 N N . ALA B 1 60 ? -11.469 -39.844 -2.352 1 55 60 ALA B N 1
ATOM 4358 C CA . ALA B 1 60 ? -12.852 -40.188 -2.035 1 55 60 ALA B CA 1
ATOM 4359 C C . ALA B 1 60 ? -12.945 -41.531 -1.307 1 55 60 ALA B C 1
ATOM 4361 O O . ALA B 1 60 ? -12.25 -42.469 -1.663 1 55 60 ALA B O 1
ATOM 4362 N N . VAL B 1 61 ? -13.641 -41.625 -0.215 1 52.94 61 VAL B N 1
ATOM 4363 C CA . VAL B 1 61 ? -13.844 -42.875 0.538 1 52.94 61 VAL B CA 1
ATOM 4364 C C . VAL B 1 61 ? -14.844 -43.75 -0.191 1 52.94 61 VAL B C 1
ATOM 4366 O O . VAL B 1 61 ? -15.984 -43.344 -0.429 1 52.94 61 VAL B O 1
ATOM 4369 N N . VAL B 1 62 ? -14.547 -44.719 -0.942 1 43.88 62 VAL B N 1
ATOM 4370 C CA . VAL B 1 62 ? -15.453 -45.688 -1.562 1 43.88 62 VAL B CA 1
ATOM 4371 C C . VAL B 1 62 ? -16.031 -46.625 -0.498 1 43.88 62 VAL B C 1
ATOM 4373 O O . VAL B 1 62 ? -15.273 -47.25 0.248 1 43.88 62 VAL B O 1
ATOM 4376 N N . LYS B 1 63 ? -17.406 -46.688 -0.063 1 45.34 63 LYS B N 1
ATOM 4377 C CA . LYS B 1 63 ? -18.094 -47.625 0.815 1 45.34 63 LYS B CA 1
ATOM 4378 C C . LYS B 1 63 ? -17.984 -49.062 0.284 1 45.34 63 LYS B C 1
ATOM 4380 O O . LYS B 1 63 ? -18.188 -49.312 -0.906 1 45.34 63 LYS B O 1
ATOM 4385 N N . PRO B 1 64 ? -17.469 -49.969 0.986 1 35.94 64 PRO B N 1
ATOM 4386 C CA . PRO B 1 64 ? -17.625 -51.344 0.562 1 35.94 64 PRO B CA 1
ATOM 4387 C C . PRO B 1 64 ? -19.094 -51.75 0.403 1 35.94 64 PRO B C 1
ATOM 4389 O O . PRO B 1 64 ? -19.969 -51.219 1.071 1 35.94 64 PRO B O 1
ATOM 4392 N N . PRO B 1 65 ? -19.609 -52.469 -0.604 1 32.75 65 PRO B N 1
ATOM 4393 C CA . PRO B 1 65 ? -20.969 -52.969 -0.774 1 32.75 65 PRO B CA 1
ATOM 4394 C C . PRO B 1 65 ? -21.469 -53.75 0.453 1 32.75 65 PRO B C 1
ATOM 4396 O O . PRO B 1 65 ? -20.688 -54.375 1.157 1 32.75 65 PRO B O 1
ATOM 4399 N N . SER B 1 66 ? -22.562 -53.469 1.045 1 31.05 66 SER B N 1
ATOM 4400 C CA . SER B 1 66 ? -23.281 -54.219 2.078 1 31.05 66 SER B CA 1
ATOM 4401 C C . SER B 1 66 ? -23.484 -55.656 1.671 1 31.05 66 SER B C 1
ATOM 4403 O O . SER B 1 66 ? -23.797 -55.938 0.514 1 31.05 66 SER B O 1
ATOM 4405 N N . PRO B 1 67 ? -23.266 -56.844 2.361 1 32.81 67 PRO B N 1
ATOM 4406 C CA . PRO B 1 67 ? -23.5 -58.281 2.092 1 32.81 67 PRO B CA 1
ATOM 4407 C C . PRO B 1 67 ? -24.984 -58.625 2.049 1 32.81 67 PRO B C 1
ATOM 4409 O O . PRO B 1 67 ? -25.359 -59.781 2.26 1 32.81 67 PRO B O 1
ATOM 4412 N N . ASN B 1 68 ? -26.172 -58.031 1.848 1 28.59 68 ASN B N 1
ATOM 4413 C CA . ASN B 1 68 ? -27.484 -58.656 1.875 1 28.59 68 ASN B CA 1
ATOM 4414 C C . ASN B 1 68 ? -27.547 -59.906 0.982 1 28.59 68 ASN B C 1
ATOM 4416 O O . ASN B 1 68 ? -26.828 -60 -0.012 1 28.59 68 ASN B O 1
ATOM 4420 N N . ARG B 1 69 ? -28.531 -61.156 1.215 1 29.03 69 ARG B N 1
ATOM 4421 C CA . ARG B 1 69 ? -29 -62.5 0.848 1 29.03 69 ARG B CA 1
ATOM 4422 C C . ARG B 1 69 ? -29.422 -62.531 -0.615 1 29.03 69 ARG B C 1
ATOM 4424 O O . ARG B 1 69 ? -29.453 -63.594 -1.228 1 29.03 69 ARG B O 1
ATOM 4431 N N . GLY B 1 70 ? -30.703 -62.031 -0.995 1 26.06 70 GLY B N 1
ATOM 4432 C CA . GLY B 1 70 ? -31.516 -62.688 -2.008 1 26.06 70 GLY B CA 1
ATOM 4433 C C . GLY B 1 70 ? -30.75 -63 -3.279 1 26.06 70 GLY B C 1
ATOM 4434 O O . GLY B 1 70 ? -29.641 -62.5 -3.484 1 26.06 70 GLY B O 1
ATOM 4435 N N . ARG B 1 71 ? -31.391 -63.938 -4.352 1 25.56 71 ARG B N 1
ATOM 4436 C CA . ARG B 1 71 ? -31.375 -64.75 -5.57 1 25.56 71 ARG B CA 1
ATOM 4437 C C . ARG B 1 71 ? -30.906 -63.906 -6.762 1 25.56 71 ARG B C 1
ATOM 4439 O O . ARG B 1 71 ? -30.734 -64.438 -7.863 1 25.56 71 ARG B O 1
ATOM 4446 N N . SER B 1 72 ? -31.469 -62.688 -6.781 1 22.78 72 SER B N 1
ATOM 4447 C CA . SER B 1 72 ? -31.672 -62.344 -8.188 1 22.78 72 SER B CA 1
ATOM 4448 C C . SER B 1 72 ? -30.438 -62.656 -9.016 1 22.78 72 SER B C 1
ATOM 4450 O O . SER B 1 72 ? -29.328 -62.688 -8.5 1 22.78 72 SER B O 1
ATOM 4452 N N . PRO B 1 73 ? -30.703 -63.219 -10.367 1 23.58 73 PRO B N 1
ATOM 4453 C CA . PRO B 1 73 ? -29.891 -63.781 -11.469 1 23.58 73 PRO B CA 1
ATOM 4454 C C . PRO B 1 73 ? -28.594 -63 -11.68 1 23.58 73 PRO B C 1
ATOM 4456 O O . PRO B 1 73 ? -28.516 -61.812 -11.297 1 23.58 73 PRO B O 1
ATOM 4459 N N . LEU B 1 74 ? -27.5 -63.75 -11.812 1 23.22 74 LEU B N 1
ATOM 4460 C CA . LEU B 1 74 ? -26.141 -63.5 -12.266 1 23.22 74 LEU B CA 1
ATOM 4461 C C . LEU B 1 74 ? -26.156 -62.562 -13.484 1 23.22 74 LEU B C 1
ATOM 4463 O O . LEU B 1 74 ? -25.312 -62.719 -14.383 1 23.22 74 LEU B O 1
ATOM 4467 N N . SER B 1 75 ? -27.281 -61.906 -13.742 1 20.34 75 SER B N 1
ATOM 4468 C CA . SER B 1 75 ? -27.047 -61.406 -15.086 1 20.34 75 SER B CA 1
ATOM 4469 C C . SER B 1 75 ? -25.609 -60.938 -15.273 1 20.34 75 SER B C 1
ATOM 4471 O O . SER B 1 75 ? -25.047 -60.25 -14.406 1 20.34 75 SER B O 1
ATOM 4473 N N . ARG B 1 76 ? -24.875 -61.688 -16.156 1 23.12 76 ARG B N 1
ATOM 4474 C CA . ARG B 1 76 ? -23.609 -61.781 -16.891 1 23.12 76 ARG B CA 1
ATOM 4475 C C . ARG B 1 76 ? -23.125 -60.375 -17.297 1 23.12 76 ARG B C 1
ATOM 4477 O O . ARG B 1 76 ? -23.141 -60.031 -18.484 1 23.12 76 ARG B O 1
ATOM 4484 N N . GLN B 1 77 ? -23.844 -59.438 -16.859 1 22.11 77 GLN B N 1
ATOM 4485 C CA . GLN B 1 77 ? -23.312 -58.312 -17.609 1 22.11 77 GLN B CA 1
ATOM 4486 C C . GLN B 1 77 ? -21.781 -58.312 -17.625 1 22.11 77 GLN B C 1
ATOM 4488 O O . GLN B 1 77 ? -21.141 -58.375 -16.562 1 22.11 77 GLN B O 1
ATOM 4493 N N . THR B 1 78 ? -21.188 -58.938 -18.672 1 20.03 78 THR B N 1
ATOM 4494 C CA . THR B 1 78 ? -19.875 -59.031 -19.266 1 20.03 78 THR B CA 1
ATOM 4495 C C . THR B 1 78 ? -18.984 -57.875 -18.859 1 20.03 78 THR B C 1
ATOM 4497 O O . THR B 1 78 ? -19.422 -56.719 -18.906 1 20.03 78 THR B O 1
ATOM 4500 N N . SER B 1 79 ? -18.125 -58.031 -17.953 1 23.38 79 SER B N 1
ATOM 4501 C CA . SER B 1 79 ? -16.828 -57.531 -17.547 1 23.38 79 SER B CA 1
ATOM 4502 C C . SER B 1 79 ? -16.016 -57.062 -18.766 1 23.38 79 SER B C 1
ATOM 4504 O O . SER B 1 79 ? -14.781 -57.156 -18.75 1 23.38 79 SER B O 1
ATOM 4506 N N . GLY B 1 80 ? -16.625 -57.25 -19.969 1 22.97 80 GLY B N 1
ATOM 4507 C CA . GLY B 1 80 ? -15.836 -57.062 -21.172 1 22.97 80 GLY B CA 1
ATOM 4508 C C . GLY B 1 80 ? -14.953 -55.844 -21.156 1 22.97 80 GLY B C 1
ATOM 4509 O O . GLY B 1 80 ? -14 -55.75 -21.938 1 22.97 80 GLY B O 1
ATOM 4510 N N . LYS B 1 81 ? -15.531 -54.75 -20.891 1 24.27 81 LYS B N 1
ATOM 4511 C CA . LYS B 1 81 ? -14.867 -53.5 -21.281 1 24.27 81 LYS B CA 1
ATOM 4512 C C . LYS B 1 81 ? -13.562 -53.312 -20.5 1 24.27 81 LYS B C 1
ATOM 4514 O O . LYS B 1 81 ? -13.062 -52.188 -20.391 1 24.27 81 LYS B O 1
ATOM 4519 N N . LEU B 1 82 ? -12.906 -54.156 -19.688 1 24.98 82 LEU B N 1
ATOM 4520 C CA . LEU B 1 82 ? -11.531 -54.375 -19.25 1 24.98 82 LEU B CA 1
ATOM 4521 C C . LEU B 1 82 ? -10.555 -54.156 -20.406 1 24.98 82 LEU B C 1
ATOM 4523 O O . LEU B 1 82 ? -9.367 -53.906 -20.172 1 24.98 82 LEU B O 1
ATOM 4527 N N . LEU B 1 83 ? -10.742 -54.969 -21.5 1 24.27 83 LEU B N 1
ATOM 4528 C CA . LEU B 1 83 ? -9.922 -55.062 -22.703 1 24.27 83 LEU B CA 1
ATOM 4529 C C . LEU B 1 83 ? -9.875 -53.719 -23.406 1 24.27 83 LEU B C 1
ATOM 4531 O O . LEU B 1 83 ? -9.508 -53.625 -24.594 1 24.27 83 LEU B O 1
ATOM 4535 N N . GLY B 1 84 ? -10.805 -52.969 -23.203 1 25.17 84 GLY B N 1
ATOM 4536 C CA . GLY B 1 84 ? -10.992 -51.938 -24.203 1 25.17 84 GLY B CA 1
ATOM 4537 C C . GLY B 1 84 ? -9.695 -51.25 -24.609 1 25.17 84 GLY B C 1
ATOM 4538 O O . GLY B 1 84 ? -8.695 -51.344 -23.891 1 25.17 84 GLY B O 1
ATOM 4539 N N . LYS B 1 85 ? -9.516 -50.875 -25.938 1 27.55 85 LYS B N 1
ATOM 4540 C CA . LYS B 1 85 ? -8.406 -50.188 -26.594 1 27.55 85 LYS B CA 1
ATOM 4541 C C . LYS B 1 85 ? -7.816 -49.094 -25.703 1 27.55 85 LYS B C 1
ATOM 4543 O O . LYS B 1 85 ? -8.539 -48.219 -25.219 1 27.55 85 LYS B O 1
ATOM 4548 N N . VAL B 1 86 ? -6.883 -49.375 -24.922 1 30.16 86 VAL B N 1
ATOM 4549 C CA . VAL B 1 86 ? -5.883 -48.438 -24.391 1 30.16 86 VAL B CA 1
ATOM 4550 C C . VAL B 1 86 ? -5.805 -47.219 -25.281 1 30.16 86 VAL B C 1
ATOM 4552 O O . VAL B 1 86 ? -5.246 -47.25 -26.375 1 30.16 86 VAL B O 1
ATOM 4555 N N . PRO B 1 87 ? -6.957 -46.656 -25.656 1 29.53 87 PRO B N 1
ATOM 4556 C CA . PRO B 1 87 ? -6.68 -45.594 -26.609 1 29.53 87 PRO B CA 1
ATOM 4557 C C . PRO B 1 87 ? -5.391 -44.844 -26.297 1 29.53 87 PRO B C 1
ATOM 4559 O O . PRO B 1 87 ? -5 -44.75 -25.125 1 29.53 87 PRO B O 1
ATOM 4562 N N . LEU B 1 88 ? -4.379 -44.906 -27.125 1 28.48 88 LEU B N 1
ATOM 4563 C CA . LEU B 1 88 ? -3.252 -43.969 -27.266 1 28.48 88 LEU B CA 1
ATOM 4564 C C . LEU B 1 88 ? -3.602 -42.594 -26.734 1 28.48 88 LEU B C 1
ATOM 4566 O O . LEU B 1 88 ? -3.699 -41.625 -27.5 1 28.48 88 LEU B O 1
ATOM 4570 N N . ASP B 1 89 ? -4.684 -42.531 -26.047 1 31.48 89 ASP B N 1
ATOM 4571 C CA . ASP B 1 89 ? -5.074 -41.219 -25.531 1 31.48 89 ASP B CA 1
ATOM 4572 C C . ASP B 1 89 ? -3.908 -40.562 -24.812 1 31.48 89 ASP B C 1
ATOM 4574 O O . ASP B 1 89 ? -3.332 -41.125 -23.875 1 31.48 89 ASP B O 1
ATOM 4578 N N . ALA B 1 90 ? -3.309 -39.781 -25.484 1 34.56 90 ALA B N 1
ATOM 4579 C CA . ALA B 1 90 ? -2.193 -38.906 -25.141 1 34.56 90 ALA B CA 1
ATOM 4580 C C . ALA B 1 90 ? -2.283 -38.438 -23.688 1 34.56 90 ALA B C 1
ATOM 4582 O O . ALA B 1 90 ? -3.328 -37.938 -23.25 1 34.56 90 ALA B O 1
ATOM 4583 N N . PRO B 1 91 ? -1.756 -39.031 -22.641 1 32.94 91 PRO B N 1
ATOM 4584 C CA . PRO B 1 91 ? -1.688 -38.562 -21.25 1 32.94 91 PRO B CA 1
ATOM 4585 C C . PRO B 1 91 ? -1.946 -37.062 -21.094 1 32.94 91 PRO B C 1
ATOM 4587 O O . PRO B 1 91 ? -1.549 -36.281 -21.953 1 32.94 91 PRO B O 1
ATOM 4590 N N . VAL B 1 92 ? -3.121 -36.656 -20.625 1 36.44 92 VAL B N 1
ATOM 4591 C CA . VAL B 1 92 ? -3.432 -35.281 -20.188 1 36.44 92 VAL B CA 1
ATOM 4592 C C . VAL B 1 92 ? -2.15 -34.562 -19.766 1 36.44 92 VAL B C 1
ATOM 4594 O O . VAL B 1 92 ? -1.466 -35 -18.828 1 36.44 92 VAL B O 1
ATOM 4597 N N . GLN B 1 93 ? -1.363 -34.125 -20.594 1 40.12 93 GLN B N 1
ATOM 4598 C CA . GLN B 1 93 ? -0.099 -33.406 -20.484 1 40.12 93 GLN B CA 1
ATOM 4599 C C . GLN B 1 93 ? -0.157 -32.375 -19.359 1 40.12 93 GLN B C 1
ATOM 4601 O O . GLN B 1 93 ? -0.783 -31.328 -19.516 1 40.12 93 GLN B O 1
ATOM 4606 N N . ASN B 1 94 ? -0.442 -32.812 -17.906 1 47.5 94 ASN B N 1
ATOM 4607 C CA . ASN B 1 94 ? -0.244 -31.969 -16.734 1 47.5 94 ASN B CA 1
ATOM 4608 C C . ASN B 1 94 ? 0.869 -30.953 -16.953 1 47.5 94 ASN B C 1
ATOM 4610 O O . ASN B 1 94 ? 1.927 -31.297 -17.5 1 47.5 94 ASN B O 1
ATOM 4614 N N . ALA B 1 95 ? 0.389 -29.719 -17.078 1 58.19 95 ALA B N 1
ATOM 4615 C CA . ALA B 1 95 ? 1.391 -28.672 -17.25 1 58.19 95 ALA B CA 1
ATOM 4616 C C . ALA B 1 95 ? 2.471 -28.766 -16.172 1 58.19 95 ALA B C 1
ATOM 4618 O O . ALA B 1 95 ? 2.193 -29.156 -15.039 1 58.19 95 ALA B O 1
ATOM 4619 N N . SER B 1 96 ? 3.717 -28.859 -16.516 1 72.38 96 SER B N 1
ATOM 4620 C CA . SER B 1 96 ? 4.836 -28.781 -15.586 1 72.38 96 SER B CA 1
ATOM 4621 C C . SER B 1 96 ? 4.68 -27.609 -14.625 1 72.38 96 SER B C 1
ATOM 4623 O O . SER B 1 96 ? 3.908 -26.672 -14.898 1 72.38 96 SER B O 1
ATOM 4625 N N . CYS B 1 97 ? 5.023 -27.672 -13.438 1 79.75 97 CYS B N 1
ATOM 4626 C CA . CYS B 1 97 ? 5.047 -26.578 -12.461 1 79.75 97 CYS B CA 1
ATOM 4627 C C . CYS B 1 97 ? 5.559 -25.297 -13.094 1 79.75 97 CYS B C 1
ATOM 4629 O O . CYS B 1 97 ? 4.988 -24.219 -12.883 1 79.75 97 CYS B O 1
ATOM 4631 N N . ALA B 1 98 ? 6.527 -25.469 -13.961 1 82 98 ALA B N 1
ATOM 4632 C CA . ALA B 1 98 ? 7.113 -24.312 -14.633 1 82 98 ALA B CA 1
ATOM 4633 C C . ALA B 1 98 ? 6.113 -23.672 -15.594 1 82 98 ALA B C 1
ATOM 4635 O O . ALA B 1 98 ? 6.047 -22.453 -15.695 1 82 98 ALA B O 1
ATOM 4636 N N . ALA B 1 99 ? 5.363 -24.484 -16.234 1 83.25 99 ALA B N 1
ATOM 4637 C CA . ALA B 1 99 ? 4.371 -23.969 -17.172 1 83.25 99 ALA B CA 1
ATOM 4638 C C . ALA B 1 99 ? 3.295 -23.172 -16.453 1 83.25 99 ALA B C 1
ATOM 4640 O O . ALA B 1 99 ? 2.889 -22.109 -16.922 1 83.25 99 ALA B O 1
ATOM 4641 N N . VAL B 1 100 ? 2.814 -23.672 -15.344 1 84.44 100 VAL B N 1
ATOM 4642 C CA . VAL B 1 100 ? 1.791 -22.984 -14.562 1 84.44 100 VAL B CA 1
ATOM 4643 C C . VAL B 1 100 ? 2.35 -21.688 -14.008 1 84.44 100 VAL B C 1
ATOM 4645 O O . VAL B 1 100 ? 1.677 -20.641 -14.047 1 84.44 100 VAL B O 1
ATOM 4648 N N . CYS B 1 101 ? 3.541 -21.703 -13.469 1 89.06 101 CYS B N 1
ATOM 4649 C CA . CYS B 1 101 ? 4.18 -20.516 -12.93 1 89.06 101 CYS B CA 1
ATOM 4650 C C . CYS B 1 101 ? 4.348 -19.453 -14.008 1 89.06 101 CYS B C 1
ATOM 4652 O O . CYS B 1 101 ? 4.191 -18.25 -13.742 1 89.06 101 CYS B O 1
ATOM 4654 N N . LYS B 1 102 ? 4.668 -19.906 -15.156 1 87.12 102 LYS B N 1
ATOM 4655 C CA . LYS B 1 102 ? 4.781 -18.984 -16.281 1 87.12 102 LYS B CA 1
ATOM 4656 C C . LYS B 1 102 ? 3.461 -18.266 -16.547 1 87.12 102 LYS B C 1
ATOM 4658 O O . LYS B 1 102 ? 3.445 -17.062 -16.797 1 87.12 102 LYS B O 1
ATOM 4663 N N . LEU B 1 103 ? 2.422 -19 -16.531 1 85 103 LEU B N 1
ATOM 4664 C CA . LEU B 1 103 ? 1.104 -18.422 -16.75 1 85 103 LEU B CA 1
ATOM 4665 C C . LEU B 1 103 ? 0.769 -17.406 -15.648 1 85 103 LEU B C 1
ATOM 4667 O O . LEU B 1 103 ? 0.134 -16.391 -15.914 1 85 103 LEU B O 1
ATOM 4671 N N . LEU B 1 104 ? 1.167 -17.734 -14.453 1 87 104 LEU B N 1
ATOM 4672 C CA . LEU B 1 104 ? 0.953 -16.828 -13.328 1 87 104 LEU B CA 1
ATOM 4673 C C . LEU B 1 104 ? 1.694 -15.516 -13.539 1 87 104 LEU B C 1
ATOM 4675 O O . LEU B 1 104 ? 1.142 -14.438 -13.305 1 87 104 LEU B O 1
ATOM 4679 N N . ILE B 1 105 ? 2.893 -15.547 -13.984 1 90.81 105 ILE B N 1
ATOM 4680 C CA . ILE B 1 105 ? 3.711 -14.367 -14.227 1 90.81 105 ILE B CA 1
ATOM 4681 C C . ILE B 1 105 ? 3.109 -13.547 -15.359 1 90.81 105 ILE B C 1
ATOM 4683 O O . ILE B 1 105 ? 3.016 -12.32 -15.266 1 90.81 105 ILE B O 1
ATOM 4687 N N . ASP B 1 106 ? 2.689 -14.25 -16.359 1 84.38 106 ASP B N 1
ATOM 4688 C CA . ASP B 1 106 ? 2.066 -13.57 -17.5 1 84.38 106 ASP B CA 1
ATOM 4689 C C . ASP B 1 106 ? 0.827 -12.789 -17.062 1 84.38 106 ASP B C 1
ATOM 4691 O O . ASP B 1 106 ? 0.608 -11.664 -17.5 1 84.38 106 ASP B O 1
ATOM 4695 N N . SER B 1 107 ? 0.09 -13.438 -16.281 1 83.06 107 SER B N 1
ATOM 4696 C CA . SER B 1 107 ? -1.116 -12.789 -15.781 1 83.06 107 SER B CA 1
ATOM 4697 C C . SER B 1 107 ? -0.777 -11.555 -14.945 1 83.06 107 SER B C 1
ATOM 4699 O O . SER B 1 107 ? -1.438 -10.523 -15.062 1 83.06 107 SER B O 1
ATOM 4701 N N . ALA B 1 108 ? 0.202 -11.656 -14.117 1 88.06 108 ALA B N 1
ATOM 4702 C CA . ALA B 1 108 ? 0.625 -10.531 -13.273 1 88.06 108 ALA B CA 1
ATOM 4703 C C . ALA B 1 108 ? 1.153 -9.383 -14.125 1 88.06 108 ALA B C 1
ATOM 4705 O O . ALA B 1 108 ? 0.87 -8.211 -13.844 1 88.06 108 ALA B O 1
ATOM 4706 N N . MET B 1 109 ? 1.904 -9.648 -15.164 1 87.19 109 MET B N 1
ATOM 4707 C CA . MET B 1 109 ? 2.49 -8.625 -16.031 1 87.19 109 MET B CA 1
ATOM 4708 C C . MET B 1 109 ? 1.415 -7.934 -16.859 1 87.19 109 MET B C 1
ATOM 4710 O O . MET B 1 109 ? 1.512 -6.738 -17.125 1 87.19 109 MET B O 1
ATOM 4714 N N . GLU B 1 110 ? 0.453 -8.648 -17.219 1 80.56 110 GLU B N 1
ATOM 4715 C CA . GLU B 1 110 ? -0.666 -8.062 -17.953 1 80.56 110 GLU B CA 1
ATOM 4716 C C . GLU B 1 110 ? -1.442 -7.082 -17.078 1 80.56 110 GLU B C 1
ATOM 4718 O O . GLU B 1 110 ? -1.896 -6.039 -17.562 1 80.56 110 GLU B O 1
ATOM 4723 N N . ALA B 1 111 ? -1.554 -7.387 -15.812 1 80.5 111 ALA B N 1
ATOM 4724 C CA . ALA B 1 111 ? -2.279 -6.535 -14.867 1 80.5 111 ALA B CA 1
ATOM 4725 C C . ALA B 1 111 ? -1.489 -5.27 -14.555 1 80.5 111 ALA B C 1
ATOM 4727 O O . ALA B 1 111 ? -2.074 -4.215 -14.289 1 80.5 111 ALA B O 1
ATOM 4728 N N . LEU B 1 112 ? -0.156 -5.215 -14.328 1 83.5 112 LEU B N 1
ATOM 4729 C CA . LEU B 1 112 ? 0.718 -4.098 -13.977 1 83.5 112 LEU B CA 1
ATOM 4730 C C . LEU B 1 112 ? 0.615 -2.984 -15.016 1 83.5 112 LEU B C 1
ATOM 4732 O O . LEU B 1 112 ? 0.702 -1.802 -14.672 1 83.5 112 LEU B O 1
ATOM 4736 N N . GLY B 1 113 ? 0.21 -3.129 -16.234 1 65.94 113 GLY B N 1
ATOM 4737 C CA . GLY B 1 113 ? 0.139 -2.115 -17.281 1 65.94 113 GLY B CA 1
ATOM 4738 C C . GLY B 1 113 ? -1.259 -1.559 -17.469 1 65.94 113 GLY B C 1
ATOM 4739 O O . GLY B 1 113 ? -1.439 -0.543 -18.156 1 65.94 113 GLY B O 1
ATOM 4740 N N . LYS B 1 114 ? -2.137 -2.123 -16.922 1 67.19 114 LYS B N 1
ATOM 4741 C CA . LYS B 1 114 ? -3.502 -1.688 -17.203 1 67.19 114 LYS B CA 1
ATOM 4742 C C . LYS B 1 114 ? -3.953 -0.628 -16.203 1 67.19 114 LYS B C 1
ATOM 4744 O O . LYS B 1 114 ? -3.707 -0.757 -15 1 67.19 114 LYS B O 1
ATOM 4749 N N . GLU B 1 115 ? -3.838 0.762 -16.594 1 57.19 115 GLU B N 1
ATOM 4750 C CA . GLU B 1 115 ? -4.125 2.029 -15.93 1 57.19 115 GLU B CA 1
ATOM 4751 C C . GLU B 1 115 ? -5.285 1.887 -14.945 1 57.19 115 GLU B C 1
ATOM 4753 O O . GLU B 1 115 ? -5.402 2.668 -14 1 57.19 115 GLU B O 1
ATOM 4758 N N . GLU B 1 116 ? -6.133 1.039 -15.281 1 52.91 116 GLU B N 1
ATOM 4759 C CA . GLU B 1 116 ? -7.426 1.165 -14.617 1 52.91 116 GLU B CA 1
ATOM 4760 C C . GLU B 1 116 ? -7.277 1.104 -13.102 1 52.91 116 GLU B C 1
ATOM 4762 O O . GLU B 1 116 ? -8.141 1.577 -12.367 1 52.91 116 GLU B O 1
ATOM 4767 N N . GLU B 1 117 ? -6.223 0.447 -12.609 1 51.88 117 GLU B N 1
ATOM 4768 C CA . GLU B 1 117 ? -6.426 -0.05 -11.25 1 51.88 117 GLU B CA 1
ATOM 4769 C C . GLU B 1 117 ? -5.789 0.881 -10.219 1 51.88 117 GLU B C 1
ATOM 4771 O O . GLU B 1 117 ? -5.523 0.473 -9.086 1 51.88 117 GLU B O 1
ATOM 4776 N N . SER B 1 118 ? -5.281 1.978 -10.656 1 51.62 118 SER B N 1
ATOM 4777 C CA . SER B 1 118 ? -4.668 2.85 -9.664 1 51.62 118 SER B CA 1
ATOM 4778 C C . SER B 1 118 ? -5.527 2.949 -8.406 1 51.62 118 SER B C 1
ATOM 4780 O O . SER B 1 118 ? -5.504 3.969 -7.711 1 51.62 118 SER B O 1
ATOM 4782 N N . GLY B 1 119 ? -6.527 2.137 -8.258 1 59.25 119 GLY B N 1
ATOM 4783 C CA . GLY B 1 119 ? -7.512 2.414 -7.227 1 59.25 119 GLY B CA 1
ATOM 4784 C C . GLY B 1 119 ? -6.98 2.197 -5.82 1 59.25 119 GLY B C 1
ATOM 4785 O O . GLY B 1 119 ? -5.836 1.776 -5.645 1 59.25 119 GLY B O 1
ATOM 4786 N N . SER B 1 120 ? -7.609 2.623 -4.871 1 73.69 120 SER B N 1
ATOM 4787 C CA . SER B 1 120 ? -7.512 2.461 -3.424 1 73.69 120 SER B CA 1
ATOM 4788 C C . SER B 1 120 ? -7.238 1.009 -3.049 1 73.69 120 SER B C 1
ATOM 4790 O O . SER B 1 120 ? -7.609 0.091 -3.783 1 73.69 120 SER B O 1
ATOM 4792 N N . LEU B 1 121 ? -6.207 0.768 -2.217 1 82.81 121 LEU B N 1
ATOM 4793 C CA . LEU B 1 121 ? -5.895 -0.542 -1.655 1 82.81 121 LEU B CA 1
ATOM 4794 C C . LEU B 1 121 ? -7.168 -1.33 -1.371 1 82.81 121 LEU B C 1
ATOM 4796 O O . LEU B 1 121 ? -7.246 -2.523 -1.673 1 82.81 121 LEU B O 1
ATOM 4800 N N . LEU B 1 122 ? -8.211 -0.699 -0.951 1 86.5 122 LEU B N 1
ATOM 4801 C CA . LEU B 1 122 ? -9.453 -1.365 -0.578 1 86.5 122 LEU B CA 1
ATOM 4802 C C . LEU B 1 122 ? -10.234 -1.8 -1.816 1 86.5 122 LEU B C 1
ATOM 4804 O O . LEU B 1 122 ? -10.805 -2.893 -1.843 1 86.5 122 LEU B O 1
ATOM 4808 N N . LEU B 1 123 ? -10.234 -0.913 -2.799 1 86.31 123 LEU B N 1
ATOM 4809 C CA . LEU B 1 123 ? -10.898 -1.288 -4.047 1 86.31 123 LEU B CA 1
ATOM 4810 C C . LEU B 1 123 ? -10.219 -2.502 -4.676 1 86.31 123 LEU B C 1
ATOM 4812 O O . LEU B 1 123 ? -10.898 -3.393 -5.195 1 86.31 123 LEU B O 1
ATOM 4816 N N . LYS B 1 124 ? -8.93 -2.479 -4.676 1 86.88 124 LYS B N 1
ATOM 4817 C CA . LYS B 1 124 ? -8.195 -3.621 -5.211 1 86.88 124 LYS B CA 1
ATOM 4818 C C . LYS B 1 124 ? -8.578 -4.906 -4.484 1 86.88 124 LYS B C 1
ATOM 4820 O O . LYS B 1 124 ? -8.766 -5.949 -5.117 1 86.88 124 LYS B O 1
ATOM 4825 N N . MET B 1 125 ? -8.672 -4.887 -3.209 1 92.12 125 MET B N 1
ATOM 4826 C CA . MET B 1 125 ? -9.039 -6.066 -2.426 1 92.12 125 MET B CA 1
ATOM 4827 C C . MET B 1 125 ? -10.453 -6.531 -2.773 1 92.12 125 MET B C 1
ATOM 4829 O O . MET B 1 125 ? -10.711 -7.734 -2.859 1 92.12 125 MET B O 1
ATOM 4833 N N . LEU B 1 126 ? -11.328 -5.57 -3 1 92.81 126 LEU B N 1
ATOM 4834 C CA . LEU B 1 126 ? -12.695 -5.922 -3.369 1 92.81 126 LEU B CA 1
ATOM 4835 C C . LEU B 1 126 ? -12.734 -6.59 -4.738 1 92.81 126 LEU B C 1
ATOM 4837 O O . LEU B 1 126 ? -13.492 -7.535 -4.953 1 92.81 126 LEU B O 1
ATOM 4841 N N . LEU B 1 127 ? -11.945 -6.09 -5.609 1 91.06 127 LEU B N 1
ATOM 4842 C CA . LEU B 1 127 ? -11.875 -6.688 -6.938 1 91.06 127 LEU B CA 1
ATOM 4843 C C . LEU B 1 127 ? -11.273 -8.086 -6.871 1 91.06 127 LEU B C 1
ATOM 4845 O O . LEU B 1 127 ? -11.664 -8.969 -7.637 1 91.06 127 LEU B O 1
ATOM 4849 N N . ASP B 1 128 ? -10.297 -8.25 -6.031 1 93.81 128 ASP B N 1
ATOM 4850 C CA . ASP B 1 128 ? -9.742 -9.586 -5.82 1 93.81 128 ASP B CA 1
ATOM 4851 C C . ASP B 1 128 ? -10.812 -10.539 -5.293 1 93.81 128 ASP B C 1
ATOM 4853 O O . ASP B 1 128 ? -10.859 -11.711 -5.691 1 93.81 128 ASP B O 1
ATOM 4857 N N . LEU B 1 129 ? -11.633 -10.07 -4.367 1 97.06 129 LEU B N 1
ATOM 4858 C CA . LEU B 1 129 ? -12.711 -10.898 -3.852 1 97.06 129 LEU B CA 1
ATOM 4859 C C . LEU B 1 129 ? -13.664 -11.305 -4.973 1 97.06 129 LEU B C 1
ATOM 4861 O O . LEU B 1 129 ? -14.125 -12.453 -5.02 1 97.06 129 LEU B O 1
ATOM 4865 N N . LYS B 1 130 ? -13.953 -10.367 -5.805 1 96.31 130 LYS B N 1
ATOM 4866 C CA . LYS B 1 130 ? -14.797 -10.68 -6.953 1 96.31 130 LYS B CA 1
ATOM 4867 C C . LYS B 1 130 ? -14.164 -11.766 -7.82 1 96.31 130 LYS B C 1
ATOM 4869 O O . LYS B 1 130 ? -14.859 -12.672 -8.281 1 96.31 130 LYS B O 1
ATOM 4874 N N . ALA B 1 131 ? -12.891 -11.602 -8.078 1 95.25 131 ALA B N 1
ATOM 4875 C CA . ALA B 1 131 ? -12.18 -12.594 -8.883 1 95.25 131 ALA B CA 1
ATOM 4876 C C . ALA B 1 131 ? -12.25 -13.977 -8.242 1 95.25 131 ALA B C 1
ATOM 4878 O O . ALA B 1 131 ? -12.391 -14.984 -8.938 1 95.25 131 ALA B O 1
ATOM 4879 N N . VAL B 1 132 ? -12.117 -14.062 -6.938 1 97.81 132 VAL B N 1
ATOM 4880 C CA . VAL B 1 132 ? -12.203 -15.328 -6.215 1 97.81 132 VAL B CA 1
ATOM 4881 C C . VAL B 1 132 ? -13.586 -15.938 -6.406 1 97.81 132 VAL B C 1
ATOM 4883 O O . VAL B 1 132 ? -13.711 -17.125 -6.703 1 97.81 132 VAL B O 1
ATOM 4886 N N . LEU B 1 133 ? -14.594 -15.125 -6.277 1 97.75 133 LEU B N 1
ATOM 4887 C CA . LEU B 1 133 ? -15.969 -15.594 -6.434 1 97.75 133 LEU B CA 1
ATOM 4888 C C . LEU B 1 133 ? -16.219 -16.094 -7.852 1 97.75 133 LEU B C 1
ATOM 4890 O O . LEU B 1 133 ? -16.734 -17.203 -8.047 1 97.75 133 LEU B O 1
ATOM 4894 N N . ASP B 1 134 ? -15.82 -15.289 -8.812 1 96.5 134 ASP B N 1
ATOM 4895 C CA . ASP B 1 134 ? -16.031 -15.633 -10.211 1 96.5 134 ASP B CA 1
ATOM 4896 C C . ASP B 1 134 ? -15.312 -16.922 -10.578 1 96.5 134 ASP B C 1
ATOM 4898 O O . ASP B 1 134 ? -15.883 -17.797 -11.234 1 96.5 134 ASP B O 1
ATOM 4902 N N . SER B 1 135 ? -14.094 -17.016 -10.203 1 96.81 135 SER B N 1
ATOM 4903 C CA . SER B 1 135 ? -13.281 -18.172 -10.562 1 96.81 135 SER B CA 1
ATOM 4904 C C . SER B 1 135 ? -13.766 -19.438 -9.859 1 96.81 135 SER B C 1
ATOM 4906 O O . SER B 1 135 ? -13.805 -20.516 -10.461 1 96.81 135 SER B O 1
ATOM 4908 N N . SER B 1 136 ? -14.094 -19.375 -8.57 1 96.44 136 SER B N 1
ATOM 4909 C CA . SER B 1 136 ? -14.609 -20.547 -7.855 1 96.44 136 SER B CA 1
ATOM 4910 C C . SER B 1 136 ? -15.93 -21.016 -8.438 1 96.44 136 SER B C 1
ATOM 4912 O O . SER B 1 136 ? -16.188 -22.219 -8.516 1 96.44 136 SER B O 1
ATOM 4914 N N . ALA B 1 137 ? -16.75 -20.062 -8.844 1 95.62 137 ALA B N 1
ATOM 4915 C CA . ALA B 1 137 ? -18.016 -20.406 -9.484 1 95.62 137 ALA B CA 1
ATOM 4916 C C . ALA B 1 137 ? -17.781 -21.094 -10.82 1 95.62 137 ALA B C 1
ATOM 4918 O O . ALA B 1 137 ? -18.469 -22.062 -11.164 1 95.62 137 ALA B O 1
ATOM 4919 N N . ALA B 1 138 ? -16.859 -20.562 -11.586 1 94.69 138 ALA B N 1
ATOM 4920 C CA . ALA B 1 138 ? -16.547 -21.141 -12.891 1 94.69 138 ALA B CA 1
ATOM 4921 C C . ALA B 1 138 ? -16 -22.562 -12.742 1 94.69 138 ALA B C 1
ATOM 4923 O O . ALA B 1 138 ? -16.344 -23.453 -13.523 1 94.69 138 ALA B O 1
ATOM 4924 N N . ILE B 1 139 ? -15.148 -22.812 -11.758 1 92.81 139 ILE B N 1
ATOM 4925 C CA . ILE B 1 139 ? -14.594 -24.125 -11.492 1 92.81 139 ILE B CA 1
ATOM 4926 C C . ILE B 1 139 ? -15.711 -25.094 -11.117 1 92.81 139 ILE B C 1
ATOM 4928 O O . ILE B 1 139 ? -15.781 -26.219 -11.633 1 92.81 139 ILE B O 1
ATOM 4932 N N . ALA B 1 140 ? -16.562 -24.672 -10.219 1 91.69 140 ALA B N 1
ATOM 4933 C CA . ALA B 1 140 ? -17.688 -25.516 -9.789 1 91.69 140 ALA B CA 1
ATOM 4934 C C . ALA B 1 140 ? -18.609 -25.859 -10.953 1 91.69 140 ALA B C 1
ATOM 4936 O O . ALA B 1 140 ? -19.062 -27 -11.086 1 91.69 140 ALA B O 1
ATOM 4937 N N . GLN B 1 141 ? -18.859 -24.891 -11.789 1 89.94 141 GLN B N 1
ATOM 4938 C CA . GLN B 1 141 ? -19.719 -25.109 -12.953 1 89.94 141 GLN B CA 1
ATOM 4939 C C . GLN B 1 141 ? -19.094 -26.109 -13.922 1 89.94 141 GLN B C 1
ATOM 4941 O O . GLN B 1 141 ? -19.781 -26.953 -14.484 1 89.94 141 GLN B O 1
ATOM 4946 N N . ALA B 1 142 ? -17.812 -25.938 -14.203 1 85.81 142 ALA B N 1
ATOM 4947 C CA . ALA B 1 142 ? -17.109 -26.859 -15.086 1 85.81 142 ALA B CA 1
ATOM 4948 C C . ALA B 1 142 ? -17.141 -28.281 -14.555 1 85.81 142 ALA B C 1
ATOM 4950 O O . ALA B 1 142 ? -17.25 -29.25 -15.32 1 85.81 142 ALA B O 1
ATOM 4951 N N . CYS B 1 143 ? -17.078 -28.484 -13.273 1 79.44 143 CYS B N 1
ATOM 4952 C CA . CYS B 1 143 ? -17.078 -29.797 -12.641 1 79.44 143 CYS B CA 1
ATOM 4953 C C . CYS B 1 143 ? -18.469 -30.422 -12.719 1 79.44 143 CYS B C 1
ATOM 4955 O O . CYS B 1 143 ? -18.609 -31.641 -12.883 1 79.44 143 CYS B O 1
ATOM 4957 N N . GLU B 1 144 ? -19.484 -29.625 -12.578 1 78.38 144 GLU B N 1
ATOM 4958 C CA . GLU B 1 144 ? -20.859 -30.125 -12.68 1 78.38 144 GLU B CA 1
ATOM 4959 C C . GLU B 1 144 ? -21.156 -30.609 -14.094 1 78.38 144 GLU B C 1
ATOM 4961 O O . GLU B 1 144 ? -21.875 -31.594 -14.281 1 78.38 144 GLU B O 1
ATOM 4966 N N . GLN B 1 145 ? -20.578 -29.984 -15.055 1 75.38 145 GLN B N 1
ATOM 4967 C CA . GLN B 1 145 ? -20.797 -30.375 -16.438 1 75.38 145 GLN B CA 1
ATOM 4968 C C . GLN B 1 145 ? -20.031 -31.656 -16.781 1 75.38 145 GLN B C 1
ATOM 4970 O O . GLN B 1 145 ? -20.438 -32.406 -17.656 1 75.38 145 GLN B O 1
ATOM 4975 N N . CYS B 1 146 ? -18.875 -31.828 -16.156 1 64.19 146 CYS B N 1
ATOM 4976 C CA . CYS B 1 146 ? -18.047 -33 -16.406 1 64.19 146 CYS B CA 1
ATOM 4977 C C . CYS B 1 146 ? -18.703 -34.25 -15.844 1 64.19 146 CYS B C 1
ATOM 4979 O O . CYS B 1 146 ? -18.484 -35.344 -16.359 1 64.19 146 CYS B O 1
ATOM 4981 N N . VAL B 1 147 ? -19.312 -34.125 -14.727 1 58.34 147 VAL B N 1
ATOM 4982 C CA . VAL B 1 147 ? -19.984 -35.281 -14.141 1 58.34 147 VAL B CA 1
ATOM 4983 C C . VAL B 1 147 ? -20.938 -35.906 -15.172 1 58.34 147 VAL B C 1
ATOM 4985 O O . VAL B 1 147 ? -21.062 -37.125 -15.25 1 58.34 147 VAL B O 1
ATOM 4988 N N . TYR B 1 148 ? -21.438 -35.094 -15.938 1 55.97 148 TYR B N 1
ATOM 4989 C CA . TYR B 1 148 ? -22.375 -35.594 -16.938 1 55.97 148 TYR B CA 1
ATOM 4990 C C . TYR B 1 148 ? -21.641 -36.031 -18.203 1 55.97 148 TYR B C 1
ATOM 4992 O O . TYR B 1 148 ? -22.172 -36.781 -19 1 55.97 148 TYR B O 1
ATOM 5000 N N . SER B 1 149 ? -20.5 -35.344 -18.344 1 52.56 149 SER B N 1
ATOM 5001 C CA . SER B 1 149 ? -19.734 -35.719 -19.547 1 52.56 149 SER B CA 1
ATOM 5002 C C . SER B 1 149 ? -18.531 -36.562 -19.188 1 52.56 149 SER B C 1
ATOM 5004 O O . SER B 1 149 ? -18.078 -36.594 -18.047 1 52.56 149 SER B O 1
ATOM 5006 N N . THR B 1 150 ? -18.281 -37.812 -19.75 1 46.09 150 THR B N 1
ATOM 5007 C CA . THR B 1 150 ? -17.141 -38.719 -19.578 1 46.09 150 THR B CA 1
ATOM 5008 C C . THR B 1 150 ? -15.836 -37.938 -19.5 1 46.09 150 THR B C 1
ATOM 5010 O O . THR B 1 150 ? -14.75 -38.5 -19.422 1 46.09 150 THR B O 1
ATOM 5013 N N . ALA B 1 151 ? -15.93 -36.625 -19.625 1 47.12 151 ALA B N 1
ATOM 5014 C CA . ALA B 1 151 ? -14.672 -35.906 -19.672 1 47.12 151 ALA B CA 1
ATOM 5015 C C . ALA B 1 151 ? -14.141 -35.625 -18.266 1 47.12 151 ALA B C 1
ATOM 5017 O O . ALA B 1 151 ? -14.914 -35.469 -17.328 1 47.12 151 ALA B O 1
ATOM 5018 N N . MET B 1 152 ? -13.078 -36.188 -17.906 1 48.25 152 MET B N 1
ATOM 5019 C CA . MET B 1 152 ? -12.445 -36.031 -16.594 1 48.25 152 MET B CA 1
ATOM 5020 C C . MET B 1 152 ? -12.211 -34.531 -16.312 1 48.25 152 MET B C 1
ATOM 5022 O O . MET B 1 152 ? -11.875 -33.781 -17.219 1 48.25 152 MET B O 1
ATOM 5026 N N . VAL B 1 153 ? -12.852 -33.969 -15.273 1 51.09 153 VAL B N 1
ATOM 5027 C CA . VAL B 1 153 ? -12.711 -32.625 -14.789 1 51.09 153 VAL B CA 1
ATOM 5028 C C . VAL B 1 153 ? -11.273 -32.125 -14.969 1 51.09 153 VAL B C 1
ATOM 5030 O O . VAL B 1 153 ? -11.031 -30.953 -15.227 1 51.09 153 VAL B O 1
ATOM 5033 N N . SER B 1 154 ? -10.469 -33.188 -14.844 1 48.03 154 SER B N 1
ATOM 5034 C CA . SER B 1 154 ? -9.055 -32.844 -14.883 1 48.03 154 SER B CA 1
ATOM 5035 C C . SER B 1 154 ? -8.641 -32.375 -16.281 1 48.03 154 SER B C 1
ATOM 5037 O O . SER B 1 154 ? -7.484 -32 -16.5 1 48.03 154 SER B O 1
ATOM 5039 N N . ASP B 1 155 ? -9.711 -32.75 -17.312 1 49.88 155 ASP B N 1
ATOM 5040 C CA . ASP B 1 155 ? -9.297 -32.281 -18.625 1 49.88 155 ASP B CA 1
ATOM 5041 C C . ASP B 1 155 ? -9.031 -30.766 -18.594 1 49.88 155 ASP B C 1
ATOM 5043 O O . ASP B 1 155 ? -9.961 -29.969 -18.484 1 49.88 155 ASP B O 1
ATOM 5047 N N . ASP B 1 156 ? -7.887 -30.406 -17.891 1 56.31 156 ASP B N 1
ATOM 5048 C CA . ASP B 1 156 ? -6.988 -29.422 -17.297 1 56.31 156 ASP B CA 1
ATOM 5049 C C . ASP B 1 156 ? -7.109 -28.078 -18 1 56.31 156 ASP B C 1
ATOM 5051 O O . ASP B 1 156 ? -7.027 -27.031 -17.359 1 56.31 156 ASP B O 1
ATOM 5055 N N . SER B 1 157 ? -7.781 -28.156 -19.297 1 64.31 157 SER B N 1
ATOM 5056 C CA . SER B 1 157 ? -7.52 -26.922 -20.047 1 64.31 157 SER B CA 1
ATOM 5057 C C . SER B 1 157 ? -8.57 -25.859 -19.75 1 64.31 157 SER B C 1
ATOM 5059 O O . SER B 1 157 ? -8.281 -24.672 -19.797 1 64.31 157 SER B O 1
ATOM 5061 N N . SER B 1 158 ? -9.82 -26.328 -19.344 1 74.94 158 SER B N 1
ATOM 5062 C CA . SER B 1 158 ? -10.867 -25.328 -19.156 1 74.94 158 SER B CA 1
ATOM 5063 C C . SER B 1 158 ? -10.812 -24.734 -17.75 1 74.94 158 SER B C 1
ATOM 5065 O O . SER B 1 158 ? -11.211 -23.578 -17.547 1 74.94 158 SER B O 1
ATOM 5067 N N . ILE B 1 159 ? -10.344 -25.531 -16.75 1 85.38 159 ILE B N 1
ATOM 5068 C CA . ILE B 1 159 ? -10.391 -25.078 -15.367 1 85.38 159 ILE B CA 1
ATOM 5069 C C . ILE B 1 159 ? -9.086 -24.359 -15.016 1 85.38 159 ILE B C 1
ATOM 5071 O O . ILE B 1 159 ? -9.031 -23.594 -14.047 1 85.38 159 ILE B O 1
ATOM 5075 N N . GLN B 1 160 ? -8.109 -24.594 -15.852 1 85 160 GLN B N 1
ATOM 5076 C CA . GLN B 1 160 ? -6.754 -24.141 -15.547 1 85 160 GLN B CA 1
ATOM 5077 C C . GLN B 1 160 ? -6.707 -22.625 -15.383 1 85 160 GLN B C 1
ATOM 5079 O O . GLN B 1 160 ? -6.156 -22.109 -14.406 1 85 160 GLN B O 1
ATOM 5084 N N . PRO B 1 161 ? -7.363 -21.828 -16.297 1 86.69 161 PRO B N 1
ATOM 5085 C CA . PRO B 1 161 ? -7.309 -20.359 -16.125 1 86.69 161 PRO B CA 1
ATOM 5086 C C . PRO B 1 161 ? -7.973 -19.891 -14.836 1 86.69 161 PRO B C 1
ATOM 5088 O O . PRO B 1 161 ? -7.531 -18.906 -14.234 1 86.69 161 PRO B O 1
ATOM 5091 N N . HIS B 1 162 ? -8.93 -20.609 -14.438 1 93 162 HIS B N 1
ATOM 5092 C CA . HIS B 1 162 ? -9.641 -20.219 -13.227 1 93 162 HIS B CA 1
ATOM 5093 C C . HIS B 1 162 ? -8.852 -20.578 -11.977 1 93 162 HIS B C 1
ATOM 5095 O O . HIS B 1 162 ? -8.914 -19.875 -10.961 1 93 162 HIS B O 1
ATOM 5101 N N . CYS B 1 163 ? -8.125 -21.719 -12.023 1 91.12 163 CYS B N 1
ATOM 5102 C CA . CYS B 1 163 ? -7.238 -22.094 -10.922 1 91.12 163 CYS B CA 1
ATOM 5103 C C . CYS B 1 163 ? -6.152 -21.031 -10.727 1 91.12 163 CYS B C 1
ATOM 5105 O O . CYS B 1 163 ? -5.844 -20.656 -9.602 1 91.12 163 CYS B O 1
ATOM 5107 N N . ILE B 1 164 ? -5.66 -20.578 -11.805 1 89.38 164 ILE B N 1
ATOM 5108 C CA . ILE B 1 164 ? -4.594 -19.594 -11.781 1 89.38 164 ILE B CA 1
ATOM 5109 C C . ILE B 1 164 ? -5.137 -18.266 -11.258 1 89.38 164 ILE B C 1
ATOM 5111 O O . ILE B 1 164 ? -4.531 -17.641 -10.383 1 89.38 164 ILE B O 1
ATOM 5115 N N . LYS B 1 165 ? -6.289 -17.859 -11.75 1 92.25 165 LYS B N 1
ATOM 5116 C CA . LYS B 1 165 ? -6.887 -16.578 -11.375 1 92.25 165 LYS B CA 1
ATOM 5117 C C . LYS B 1 165 ? -7.23 -16.547 -9.891 1 92.25 165 LYS B C 1
ATOM 5119 O O . LYS B 1 165 ? -6.988 -15.539 -9.219 1 92.25 165 LYS B O 1
ATOM 5124 N N . VAL B 1 166 ? -7.809 -17.594 -9.43 1 95.25 166 VAL B N 1
ATOM 5125 C CA . VAL B 1 166 ? -8.211 -17.609 -8.031 1 95.25 166 VAL B CA 1
ATOM 5126 C C . VAL B 1 166 ? -6.977 -17.594 -7.133 1 95.25 166 VAL B C 1
ATOM 5128 O O . VAL B 1 166 ? -6.969 -16.938 -6.086 1 95.25 166 VAL B O 1
ATOM 5131 N N . SER B 1 167 ? -5.969 -18.344 -7.48 1 92.38 167 SER B N 1
ATOM 5132 C CA . SER B 1 167 ? -4.734 -18.375 -6.707 1 92.38 167 SER B CA 1
ATOM 5133 C C . SER B 1 167 ? -4.055 -17 -6.699 1 92.38 167 SER B C 1
ATOM 5135 O O . SER B 1 167 ? -3.555 -16.562 -5.668 1 92.38 167 SER B O 1
ATOM 5137 N N . SER B 1 168 ? -4.027 -16.344 -7.879 1 90.69 168 SER B N 1
ATOM 5138 C CA . SER B 1 168 ? -3.447 -15.016 -7.992 1 90.69 168 SER B CA 1
ATOM 5139 C C . SER B 1 168 ? -4.199 -14.008 -7.129 1 90.69 168 SER B C 1
ATOM 5141 O O . SER B 1 168 ? -3.588 -13.164 -6.469 1 90.69 168 SER B O 1
ATOM 5143 N N . ALA B 1 169 ? -5.477 -14.062 -7.152 1 94.56 169 ALA B N 1
ATOM 5144 C CA . ALA B 1 169 ? -6.301 -13.148 -6.359 1 94.56 169 ALA B CA 1
ATOM 5145 C C . ALA B 1 169 ? -6.016 -13.305 -4.871 1 94.56 169 ALA B C 1
ATOM 5147 O O . ALA B 1 169 ? -5.934 -12.312 -4.141 1 94.56 169 ALA B O 1
ATOM 5148 N N . ILE B 1 170 ? -5.863 -14.531 -4.402 1 95.12 170 ILE B N 1
ATOM 5149 C CA . ILE B 1 170 ? -5.59 -14.797 -2.994 1 95.12 170 ILE B CA 1
ATOM 5150 C C . ILE B 1 170 ? -4.215 -14.242 -2.625 1 95.12 170 ILE B C 1
ATOM 5152 O O . ILE B 1 170 ? -4.039 -13.664 -1.552 1 95.12 170 ILE B O 1
ATOM 5156 N N . ASP B 1 171 ? -3.307 -14.508 -3.492 1 90.19 171 ASP B N 1
ATOM 5157 C CA . ASP B 1 171 ? -1.96 -14 -3.258 1 90.19 171 ASP B CA 1
ATOM 5158 C C . ASP B 1 171 ? -1.961 -12.477 -3.168 1 90.19 171 ASP B C 1
ATOM 5160 O O . ASP B 1 171 ? -1.307 -11.898 -2.295 1 90.19 171 ASP B O 1
ATOM 5164 N N . GLN B 1 172 ? -2.646 -11.852 -4.086 1 90.88 172 GLN B N 1
ATOM 5165 C CA . GLN B 1 172 ? -2.74 -10.398 -4.094 1 90.88 172 GLN B CA 1
ATOM 5166 C C . GLN B 1 172 ? -3.402 -9.883 -2.818 1 90.88 172 GLN B C 1
ATOM 5168 O O . GLN B 1 172 ? -2.959 -8.883 -2.244 1 90.88 172 GLN B O 1
ATOM 5173 N N . LEU B 1 173 ? -4.449 -10.531 -2.389 1 93.5 173 LEU B N 1
ATOM 5174 C CA . LEU B 1 173 ? -5.121 -10.164 -1.149 1 93.5 173 LEU B CA 1
ATOM 5175 C C . LEU B 1 173 ? -4.16 -10.227 0.033 1 93.5 173 LEU B C 1
ATOM 5177 O O . LEU B 1 173 ? -4.16 -9.344 0.889 1 93.5 173 LEU B O 1
ATOM 5181 N N . ALA B 1 174 ? -3.438 -11.289 0.054 1 91.62 174 ALA B N 1
ATOM 5182 C CA . ALA B 1 174 ? -2.482 -11.477 1.144 1 91.62 174 ALA B CA 1
ATOM 5183 C C . ALA B 1 174 ? -1.469 -10.336 1.185 1 91.62 174 ALA B C 1
ATOM 5185 O O . ALA B 1 174 ? -1.153 -9.812 2.258 1 91.62 174 ALA B O 1
ATOM 5186 N N . VAL B 1 175 ? -0.961 -9.93 0.072 1 87.62 175 VAL B N 1
ATOM 5187 C CA . VAL B 1 175 ? 0.009 -8.844 -0.003 1 87.62 175 VAL B CA 1
ATOM 5188 C C . VAL B 1 175 ? -0.643 -7.535 0.447 1 87.62 175 VAL B C 1
ATOM 5190 O O . VAL B 1 175 ? -0.036 -6.754 1.182 1 87.62 175 VAL B O 1
ATOM 5193 N N . CYS B 1 176 ? -1.854 -7.277 -0.03 1 89.12 176 CYS B N 1
ATOM 5194 C CA . CYS B 1 176 ? -2.562 -6.059 0.344 1 89.12 176 CYS B CA 1
ATOM 5195 C C . CYS B 1 176 ? -2.756 -5.98 1.854 1 89.12 176 CYS B C 1
ATOM 5197 O O . CYS B 1 176 ? -2.598 -4.914 2.449 1 89.12 176 CYS B O 1
ATOM 5199 N N . VAL B 1 177 ? -3.098 -7.105 2.457 1 91.25 177 VAL B N 1
ATOM 5200 C CA . VAL B 1 177 ? -3.307 -7.125 3.9 1 91.25 177 VAL B CA 1
ATOM 5201 C C . VAL B 1 177 ? -1.99 -6.828 4.617 1 91.25 177 VAL B C 1
ATOM 5203 O O . VAL B 1 177 ? -1.97 -6.105 5.617 1 91.25 177 VAL B O 1
ATOM 5206 N N . ARG B 1 178 ? -0.963 -7.348 4.109 1 85.5 178 ARG B N 1
ATOM 5207 C CA . ARG B 1 178 ? 0.349 -7.129 4.711 1 85.5 178 ARG B CA 1
ATOM 5208 C C . ARG B 1 178 ? 0.744 -5.656 4.637 1 85.5 178 ARG B C 1
ATOM 5210 O O . ARG B 1 178 ? 1.401 -5.141 5.547 1 85.5 178 ARG B O 1
ATOM 5217 N N . LEU B 1 179 ? 0.327 -4.965 3.602 1 82.62 179 LEU B N 1
ATOM 5218 C CA . LEU B 1 179 ? 0.725 -3.582 3.373 1 82.62 179 LEU B CA 1
ATOM 5219 C C . LEU B 1 179 ? -0.292 -2.617 3.975 1 82.62 179 LEU B C 1
ATOM 5221 O O . LEU B 1 179 ? -0.121 -1.398 3.895 1 82.62 179 LEU B O 1
ATOM 5225 N N . LEU B 1 180 ? -1.3 -3.16 4.578 1 85.94 180 LEU B N 1
ATOM 5226 C CA . LEU B 1 180 ? -2.428 -2.352 5.031 1 85.94 180 LEU B CA 1
ATOM 5227 C C . LEU B 1 180 ? -1.972 -1.293 6.031 1 85.94 180 LEU B C 1
ATOM 5229 O O . LEU B 1 180 ? -2.34 -0.122 5.91 1 85.94 180 LEU B O 1
ATOM 5233 N N . GLU B 1 181 ? -1.163 -1.586 6.969 1 80.62 181 GLU B N 1
ATOM 5234 C CA . GLU B 1 181 ? -0.757 -0.645 8.008 1 80.62 181 GLU B CA 1
ATOM 5235 C C . GLU B 1 181 ? 0.159 0.438 7.445 1 80.62 181 GLU B C 1
ATOM 5237 O O . GLU B 1 181 ? 0.161 1.57 7.934 1 80.62 181 GLU B O 1
ATOM 5242 N N . THR B 1 182 ? 0.941 0.026 6.473 1 76.69 182 THR B N 1
ATOM 5243 C CA . THR B 1 182 ? 1.811 1.001 5.824 1 76.69 182 THR B CA 1
ATOM 5244 C C . THR B 1 182 ? 0.989 2.018 5.035 1 76.69 182 THR B C 1
ATOM 5246 O O . THR B 1 182 ? 1.325 3.203 5.004 1 76.69 182 THR B O 1
ATOM 5249 N N . CYS B 1 183 ? -0.021 1.531 4.387 1 76.19 183 CYS B N 1
ATOM 5250 C CA . CYS B 1 183 ? -0.86 2.383 3.553 1 76.19 183 CYS B CA 1
ATOM 5251 C C . CYS B 1 183 ? -1.855 3.166 4.398 1 76.19 183 CYS B C 1
ATOM 5253 O O . CYS B 1 183 ? -2.252 4.273 4.035 1 76.19 183 CYS B O 1
ATOM 5255 N N . ALA B 1 184 ? -2.299 2.535 5.445 1 78.38 184 ALA B N 1
ATOM 5256 C CA . ALA B 1 184 ? -3.275 3.156 6.336 1 78.38 184 ALA B CA 1
ATOM 5257 C C . ALA B 1 184 ? -2.857 3.012 7.793 1 78.38 184 ALA B C 1
ATOM 5259 O O . ALA B 1 184 ? -3.318 2.104 8.492 1 78.38 184 ALA B O 1
ATOM 5260 N N . PRO B 1 185 ? -2.07 4.027 8.141 1 75.81 185 PRO B N 1
ATOM 5261 C CA . PRO B 1 185 ? -1.622 3.951 9.531 1 75.81 185 PRO B CA 1
ATOM 5262 C C . PRO B 1 185 ? -2.781 3.926 10.523 1 75.81 185 PRO B C 1
ATOM 5264 O O . PRO B 1 185 ? -3.787 4.613 10.32 1 75.81 185 PRO B O 1
ATOM 5267 N N . GLY B 1 186 ? -2.895 3.127 11.5 1 74.88 186 GLY B N 1
ATOM 5268 C CA . GLY B 1 186 ? -3.949 2.99 12.492 1 74.88 186 GLY B CA 1
ATOM 5269 C C . GLY B 1 186 ? -4.863 1.806 12.234 1 74.88 186 GLY B C 1
ATOM 5270 O O . GLY B 1 186 ? -5.766 1.528 13.023 1 74.88 186 GLY B O 1
ATOM 5271 N N . SER B 1 187 ? -4.66 1.196 11.133 1 80.38 187 SER B N 1
ATOM 5272 C CA . SER B 1 187 ? -5.508 0.064 10.781 1 80.38 187 SER B CA 1
ATOM 5273 C C . SER B 1 187 ? -5.055 -1.211 11.484 1 80.38 187 SER B C 1
ATOM 5275 O O . SER B 1 187 ? -5.52 -2.305 11.156 1 80.38 187 SER B O 1
ATOM 5277 N N . GLY B 1 188 ? -4.203 -1.139 12.477 1 80.38 188 GLY B N 1
ATOM 5278 C CA . GLY B 1 188 ? -3.578 -2.309 13.07 1 80.38 188 GLY B CA 1
ATOM 5279 C C . GLY B 1 188 ? -4.578 -3.291 13.648 1 80.38 188 GLY B C 1
ATOM 5280 O O . GLY B 1 188 ? -4.523 -4.488 13.352 1 80.38 188 GLY B O 1
ATOM 5281 N N . ALA B 1 189 ? -5.523 -2.793 14.414 1 82.25 189 ALA B N 1
ATOM 5282 C CA . ALA B 1 189 ? -6.488 -3.688 15.047 1 82.25 189 ALA B CA 1
ATOM 5283 C C . ALA B 1 189 ? -7.379 -4.363 14.008 1 82.25 189 ALA B C 1
ATOM 5285 O O . ALA B 1 189 ? -7.656 -5.559 14.102 1 82.25 189 ALA B O 1
ATOM 5286 N N . LEU B 1 190 ? -7.805 -3.68 13.117 1 88.88 190 LEU B N 1
ATOM 5287 C CA . LEU B 1 190 ? -8.68 -4.223 12.086 1 88.88 190 LEU B CA 1
ATOM 5288 C C . LEU B 1 190 ? -7.902 -5.133 11.141 1 88.88 190 LEU B C 1
ATOM 5290 O O . LEU B 1 190 ? -8.461 -6.09 10.602 1 88.88 190 LEU B O 1
ATOM 5294 N N . LYS B 1 191 ? -6.609 -4.879 10.953 1 90.06 191 LYS B N 1
ATOM 5295 C CA . LYS B 1 191 ? -5.746 -5.691 10.102 1 90.06 191 LYS B CA 1
ATOM 5296 C C . LYS B 1 191 ? -5.68 -7.133 10.609 1 90.06 191 LYS B C 1
ATOM 5298 O O . LYS B 1 191 ? -5.711 -8.07 9.812 1 90.06 191 LYS B O 1
ATOM 5303 N N . ASP B 1 192 ? -5.578 -7.32 11.93 1 88.5 192 ASP B N 1
ATOM 5304 C CA . ASP B 1 192 ? -5.488 -8.656 12.5 1 88.5 192 ASP B CA 1
ATOM 5305 C C . ASP B 1 192 ? -6.727 -9.484 12.164 1 88.5 192 ASP B C 1
ATOM 5307 O O . ASP B 1 192 ? -6.617 -10.656 11.805 1 88.5 192 ASP B O 1
ATOM 5311 N N . HIS B 1 193 ? -7.859 -8.891 12.297 1 90.69 193 HIS B N 1
ATOM 5312 C CA . HIS B 1 193 ? -9.102 -9.57 11.969 1 90.69 193 HIS B CA 1
ATOM 5313 C C . HIS B 1 193 ? -9.18 -9.883 10.477 1 90.69 193 HIS B C 1
ATOM 5315 O O . HIS B 1 193 ? -9.625 -10.969 10.086 1 90.69 193 HIS B O 1
ATOM 5321 N N . LEU B 1 194 ? -8.781 -8.938 9.703 1 94.06 194 LEU B N 1
ATOM 5322 C CA . LEU B 1 194 ? -8.789 -9.141 8.258 1 94.06 194 LEU B CA 1
ATOM 5323 C C . LEU B 1 194 ? -7.828 -10.25 7.855 1 94.06 194 LEU B C 1
ATOM 5325 O O . LEU B 1 194 ? -8.133 -11.047 6.969 1 94.06 194 LEU B O 1
ATOM 5329 N N . GLU B 1 195 ? -6.637 -10.25 8.508 1 92.62 195 GLU B N 1
ATOM 5330 C CA . GLU B 1 195 ? -5.645 -11.289 8.25 1 92.62 195 GLU B CA 1
ATOM 5331 C C . GLU B 1 195 ? -6.215 -12.68 8.539 1 92.62 195 GLU B C 1
ATOM 5333 O O . GLU B 1 195 ? -6.027 -13.602 7.746 1 92.62 195 GLU B O 1
ATOM 5338 N N . ALA B 1 196 ? -6.91 -12.812 9.633 1 91.12 196 ALA B N 1
ATOM 5339 C CA . ALA B 1 196 ? -7.508 -14.094 10.008 1 91.12 196 ALA B CA 1
ATOM 5340 C C . ALA B 1 196 ? -8.562 -14.523 8.984 1 91.12 196 ALA B C 1
ATOM 5342 O O . ALA B 1 196 ? -8.609 -15.695 8.602 1 91.12 196 ALA B O 1
ATOM 5343 N N . GLU B 1 197 ? -9.383 -13.625 8.578 1 94.94 197 GLU B N 1
ATOM 5344 C CA . GLU B 1 197 ? -10.445 -13.945 7.629 1 94.94 197 GLU B CA 1
ATOM 5345 C C . GLU B 1 197 ? -9.875 -14.297 6.258 1 94.94 197 GLU B C 1
ATOM 5347 O O . GLU B 1 197 ? -10.422 -15.141 5.547 1 94.94 197 GLU B O 1
ATOM 5352 N N . VAL B 1 198 ? -8.82 -13.609 5.832 1 96.25 198 VAL B N 1
ATOM 5353 C CA . VAL B 1 198 ? -8.195 -13.891 4.547 1 96.25 198 VAL B CA 1
ATOM 5354 C C . VAL B 1 198 ? -7.523 -15.258 4.586 1 96.25 198 VAL B C 1
ATOM 5356 O O . VAL B 1 198 ? -7.523 -15.992 3.594 1 96.25 198 VAL B O 1
ATOM 5359 N N . LYS B 1 199 ? -6.914 -15.594 5.738 1 90.88 199 LYS B N 1
ATOM 5360 C CA . LYS B 1 199 ? -6.34 -16.922 5.895 1 90.88 199 LYS B CA 1
ATOM 5361 C C . LYS B 1 199 ? -7.406 -18.016 5.75 1 90.88 199 LYS B C 1
ATOM 5363 O O . LYS B 1 199 ? -7.176 -19.031 5.109 1 90.88 199 LYS B O 1
ATOM 5368 N N . LYS B 1 200 ? -8.531 -17.75 6.363 1 91.5 200 LYS B N 1
ATOM 5369 C CA . LYS B 1 200 ? -9.656 -18.672 6.23 1 91.5 200 LYS B CA 1
ATOM 5370 C C . LYS B 1 200 ? -10.086 -18.797 4.773 1 91.5 200 LYS B C 1
ATOM 5372 O O . LYS B 1 200 ? -10.344 -19.906 4.297 1 91.5 200 LYS B O 1
ATOM 5377 N N . LEU B 1 201 ? -10.195 -17.703 4.102 1 96.88 201 LEU B N 1
ATOM 5378 C CA . LEU B 1 201 ? -10.539 -17.703 2.686 1 96.88 201 LEU B CA 1
ATOM 5379 C C . LEU B 1 201 ? -9.516 -18.5 1.874 1 96.88 201 LEU B C 1
ATOM 5381 O O . LEU B 1 201 ? -9.883 -19.297 1.017 1 96.88 201 LEU B O 1
ATOM 5385 N N . GLY B 1 202 ? -8.211 -18.203 2.129 1 94.94 202 GLY B N 1
ATOM 5386 C CA . GLY B 1 202 ? -7.16 -18.953 1.471 1 94.94 202 GLY B CA 1
ATOM 5387 C C . GLY B 1 202 ? -7.262 -20.453 1.699 1 94.94 202 GLY B C 1
ATOM 5388 O O . GLY B 1 202 ? -7.066 -21.25 0.773 1 94.94 202 GLY B O 1
ATOM 5389 N N . GLY B 1 203 ? -7.582 -20.828 2.906 1 89.62 203 GLY B N 1
ATOM 5390 C CA . GLY B 1 203 ? -7.781 -22.234 3.217 1 89.62 203 GLY B CA 1
ATOM 5391 C C . GLY B 1 203 ? -8.922 -22.859 2.439 1 89.62 203 GLY B C 1
ATOM 5392 O O . GLY B 1 203 ? -8.805 -23.984 1.939 1 89.62 203 GLY B O 1
ATOM 5393 N N . ASN B 1 204 ? -10.008 -22.156 2.359 1 92.31 204 ASN B N 1
ATOM 5394 C CA . ASN B 1 204 ? -11.156 -22.656 1.606 1 92.31 204 ASN B CA 1
ATOM 5395 C C . ASN B 1 204 ? -10.828 -22.797 0.121 1 92.31 204 ASN B C 1
ATOM 5397 O O . ASN B 1 204 ? -11.305 -23.719 -0.536 1 92.31 204 ASN B O 1
ATOM 5401 N N . VAL B 1 205 ? -10.07 -21.859 -0.429 1 95.62 205 VAL B N 1
ATOM 5402 C CA . VAL B 1 205 ? -9.68 -21.938 -1.832 1 95.62 205 VAL B CA 1
ATOM 5403 C C . VAL B 1 205 ? -8.727 -23.125 -2.037 1 95.62 205 VAL B C 1
ATOM 5405 O O . VAL B 1 205 ? -8.82 -23.828 -3.039 1 95.62 205 VAL B O 1
ATOM 5408 N N . ALA B 1 206 ? -7.789 -23.297 -1.09 1 90 206 ALA B N 1
ATOM 5409 C CA . ALA B 1 206 ? -6.906 -24.453 -1.154 1 90 206 ALA B CA 1
ATOM 5410 C C . ALA B 1 206 ? -7.707 -25.75 -1.154 1 90 206 ALA B C 1
ATOM 5412 O O . ALA B 1 206 ? -7.367 -26.703 -1.863 1 90 206 ALA B O 1
ATOM 5413 N N . PHE B 1 207 ? -8.766 -25.766 -0.363 1 86.88 207 PHE B N 1
ATOM 5414 C CA . PHE B 1 207 ? -9.656 -26.922 -0.3 1 86.88 207 PHE B CA 1
ATOM 5415 C C . PHE B 1 207 ? -10.344 -27.156 -1.641 1 86.88 207 PHE B C 1
ATOM 5417 O O . PHE B 1 207 ? -10.508 -28.297 -2.072 1 86.88 207 PHE B O 1
ATOM 5424 N N . LEU B 1 208 ? -10.766 -26.156 -2.297 1 91.44 208 LEU B N 1
ATOM 5425 C CA . LEU B 1 208 ? -11.352 -26.219 -3.631 1 91.44 208 LEU B CA 1
ATOM 5426 C C . LEU B 1 208 ? -10.367 -26.828 -4.629 1 91.44 208 LEU B C 1
ATOM 5428 O O . LEU B 1 208 ? -10.727 -27.703 -5.402 1 91.44 208 LEU B O 1
ATOM 5432 N N . LEU B 1 209 ? -9.148 -26.359 -4.594 1 89.12 209 LEU B N 1
ATOM 5433 C CA . LEU B 1 209 ? -8.125 -26.828 -5.523 1 89.12 209 LEU B CA 1
ATOM 5434 C C . LEU B 1 209 ? -7.766 -28.281 -5.25 1 89.12 209 LEU B C 1
ATOM 5436 O O . LEU B 1 209 ? -7.449 -29.031 -6.176 1 89.12 209 LEU B O 1
ATOM 5440 N N . ASN B 1 210 ? -7.852 -28.672 -3.957 1 83 210 ASN B N 1
ATOM 5441 C CA . ASN B 1 210 ? -7.676 -30.078 -3.617 1 83 210 ASN B CA 1
ATOM 5442 C C . ASN B 1 210 ? -8.742 -30.938 -4.27 1 83 210 ASN B C 1
ATOM 5444 O O . ASN B 1 210 ? -8.453 -32.031 -4.746 1 83 210 ASN B O 1
ATOM 5448 N N . GLY B 1 211 ? -9.922 -30.484 -4.203 1 82.5 211 GLY B N 1
ATOM 5449 C CA . GLY B 1 211 ? -10.992 -31.188 -4.879 1 82.5 211 GLY B CA 1
ATOM 5450 C C . GLY B 1 211 ? -10.758 -31.344 -6.371 1 82.5 211 GLY B C 1
ATOM 5451 O O . GLY B 1 211 ? -11.055 -32.375 -6.945 1 82.5 211 GLY B O 1
ATOM 5452 N N . CYS B 1 212 ? -10.266 -30.281 -7.02 1 82.19 212 CYS B N 1
ATOM 5453 C CA . CYS B 1 212 ? -9.945 -30.328 -8.438 1 82.19 212 CYS B CA 1
ATOM 5454 C C . CYS B 1 212 ? -8.82 -31.328 -8.711 1 82.19 212 CYS B C 1
ATOM 5456 O O . CYS B 1 212 ? -8.891 -32.094 -9.664 1 82.19 212 CYS B O 1
ATOM 5458 N N . GLU B 1 213 ? -7.758 -31.219 -7.879 1 76.06 213 GLU B N 1
ATOM 5459 C CA . GLU B 1 213 ? -6.598 -32.094 -8.031 1 76.06 213 GLU B CA 1
ATOM 5460 C C . GLU B 1 213 ? -6.992 -33.562 -7.906 1 76.06 213 GLU B C 1
ATOM 5462 O O . GLU B 1 213 ? -6.516 -34.406 -8.664 1 76.06 213 GLU B O 1
ATOM 5467 N N . CYS B 1 214 ? -7.953 -33.844 -6.988 1 71.81 214 CYS B N 1
ATOM 5468 C CA . CYS B 1 214 ? -8.336 -35.219 -6.691 1 71.81 214 CYS B CA 1
ATOM 5469 C C . CYS B 1 214 ? -9.633 -35.594 -7.41 1 71.81 214 CYS B C 1
ATOM 5471 O O . CYS B 1 214 ? -10.141 -36.719 -7.246 1 71.81 214 CYS B O 1
ATOM 5473 N N . GLU B 1 215 ? -10.172 -34.688 -8.148 1 74.94 215 GLU B N 1
ATOM 5474 C CA . GLU B 1 215 ? -11.391 -34.875 -8.93 1 74.94 215 GLU B CA 1
ATOM 5475 C C . GLU B 1 215 ? -12.555 -35.281 -8.039 1 74.94 215 GLU B C 1
ATOM 5477 O O . GLU B 1 215 ? -13.234 -36.281 -8.312 1 74.94 215 GLU B O 1
ATOM 5482 N N . ILE B 1 216 ? -12.711 -34.688 -6.938 1 74.75 216 ILE B N 1
ATOM 5483 C CA . ILE B 1 216 ? -13.797 -34.906 -5.992 1 74.75 216 ILE B CA 1
ATOM 5484 C C . ILE B 1 216 ? -14.82 -33.781 -6.109 1 74.75 216 ILE B C 1
ATOM 5486 O O . ILE B 1 216 ? -14.602 -32.688 -5.594 1 74.75 216 ILE B O 1
ATOM 5490 N N . THR B 1 217 ? -15.914 -34.031 -6.734 1 78.06 217 THR B N 1
ATOM 5491 C CA . THR B 1 217 ? -16.922 -33.031 -7.035 1 78.06 217 THR B CA 1
ATOM 5492 C C . THR B 1 217 ? -17.578 -32.5 -5.754 1 78.06 217 THR B C 1
ATOM 5494 O O . THR B 1 217 ? -17.891 -31.312 -5.641 1 78.06 217 THR B O 1
ATOM 5497 N N . SER B 1 218 ? -17.891 -33.406 -4.773 1 78.5 218 SER B N 1
ATOM 5498 C CA . SER B 1 218 ? -18.516 -33 -3.523 1 78.5 218 SER B CA 1
ATOM 5499 C C . SER B 1 218 ? -17.656 -31.969 -2.781 1 78.5 218 SER B C 1
ATOM 5501 O O . SER B 1 218 ? -18.172 -31.031 -2.186 1 78.5 218 SER B O 1
ATOM 5503 N N . MET B 1 219 ? -16.344 -32.188 -2.773 1 80.88 219 MET B N 1
ATOM 5504 C CA . MET B 1 219 ? -15.406 -31.266 -2.145 1 80.88 219 MET B CA 1
ATOM 5505 C C . MET B 1 219 ? -15.43 -29.906 -2.842 1 80.88 219 MET B C 1
ATOM 5507 O O . MET B 1 219 ? -15.352 -28.859 -2.188 1 80.88 219 MET B O 1
ATOM 5511 N N . ILE B 1 220 ? -15.5 -29.891 -4.176 1 88.06 220 ILE B N 1
ATOM 5512 C CA . ILE B 1 220 ? -15.516 -28.672 -4.977 1 88.06 220 ILE B CA 1
ATOM 5513 C C . ILE B 1 220 ? -16.766 -27.859 -4.66 1 88.06 220 ILE B C 1
ATOM 5515 O O . ILE B 1 220 ? -16.688 -26.656 -4.391 1 88.06 220 ILE B O 1
ATOM 5519 N N . LEU B 1 221 ? -17.891 -28.5 -4.586 1 87.75 221 LEU B N 1
ATOM 5520 C CA . LEU B 1 221 ? -19.156 -27.812 -4.355 1 87.75 221 LEU B CA 1
ATOM 5521 C C . LEU B 1 221 ? -19.234 -27.281 -2.93 1 87.75 221 LEU B C 1
ATOM 5523 O O . LEU B 1 221 ? -19.703 -26.156 -2.707 1 87.75 221 LEU B O 1
ATOM 5527 N N . GLU B 1 222 ? -18.797 -28.031 -1.929 1 86.44 222 GLU B N 1
ATOM 5528 C CA . GLU B 1 222 ? -18.766 -27.562 -0.543 1 86.44 222 GLU B CA 1
ATOM 5529 C C . GLU B 1 222 ? -17.828 -26.375 -0.38 1 86.44 222 GLU B C 1
ATOM 5531 O O . GLU B 1 222 ? -18.156 -25.422 0.319 1 86.44 222 GLU B O 1
ATOM 5536 N N . SER B 1 223 ? -16.672 -26.5 -0.96 1 91.69 223 SER B N 1
ATOM 5537 C CA . SER B 1 223 ? -15.703 -25.422 -0.874 1 91.69 223 SER B CA 1
ATOM 5538 C C . SER B 1 223 ? -16.25 -24.141 -1.479 1 91.69 223 SER B C 1
ATOM 5540 O O . SER B 1 223 ? -15.977 -23.047 -0.983 1 91.69 223 SER B O 1
ATOM 5542 N N . LYS B 1 224 ? -16.953 -24.25 -2.596 1 94.88 224 LYS B N 1
ATOM 5543 C CA . LYS B 1 224 ? -17.547 -23.094 -3.252 1 94.88 224 LYS B CA 1
ATOM 5544 C C . LYS B 1 224 ? -18.453 -22.328 -2.295 1 94.88 224 LYS B C 1
ATOM 5546 O O . LYS B 1 224 ? -18.391 -21.094 -2.225 1 94.88 224 LYS B O 1
ATOM 5551 N N . GLU B 1 225 ? -19.219 -23 -1.545 1 92.81 225 GLU B N 1
ATOM 5552 C CA . GLU B 1 225 ? -20.109 -22.375 -0.574 1 92.81 225 GLU B CA 1
ATOM 5553 C C . GLU B 1 225 ? -19.312 -21.719 0.555 1 92.81 225 GLU B C 1
ATOM 5555 O O . GLU B 1 225 ? -19.641 -20.609 0.982 1 92.81 225 GLU B O 1
ATOM 5560 N N . GLN B 1 226 ? -18.344 -22.438 1.023 1 91.81 226 GLN B N 1
ATOM 5561 C CA . GLN B 1 226 ? -17.5 -21.891 2.084 1 91.81 226 GLN B CA 1
ATOM 5562 C C . GLN B 1 226 ? -16.75 -20.641 1.617 1 91.81 226 GLN B C 1
ATOM 5564 O O . GLN B 1 226 ? -16.562 -19.703 2.395 1 91.81 226 GLN B O 1
ATOM 5569 N N . ILE B 1 227 ? -16.312 -20.641 0.402 1 97.38 227 ILE B N 1
ATOM 5570 C CA . ILE B 1 227 ? -15.617 -19.5 -0.181 1 97.38 227 ILE B CA 1
ATOM 5571 C C . ILE B 1 227 ? -16.562 -18.297 -0.228 1 97.38 227 ILE B C 1
ATOM 5573 O O . ILE B 1 227 ? -16.156 -17.188 0.119 1 97.38 227 ILE B O 1
ATOM 5577 N N . GLU B 1 228 ? -17.75 -18.484 -0.621 1 97.19 228 GLU B N 1
ATOM 5578 C CA . GLU B 1 228 ? -18.719 -17.391 -0.675 1 97.19 228 GLU B CA 1
ATOM 5579 C C . GLU B 1 228 ? -18.922 -16.766 0.702 1 97.19 228 GLU B C 1
ATOM 5581 O O . GLU B 1 228 ? -18.969 -15.547 0.835 1 97.19 228 GLU B O 1
ATOM 5586 N N . GLN B 1 229 ? -19.031 -17.625 1.707 1 95.31 229 GLN B N 1
ATOM 5587 C CA . GLN B 1 229 ? -19.219 -17.141 3.07 1 95.31 229 GLN B CA 1
ATOM 5588 C C . GLN B 1 229 ? -17.984 -16.375 3.541 1 95.31 229 GLN B C 1
ATOM 5590 O O . GLN B 1 229 ? -18.094 -15.32 4.172 1 95.31 229 GLN B O 1
ATOM 5595 N N . SER B 1 230 ? -16.844 -16.953 3.264 1 96.56 230 SER B N 1
ATOM 5596 C CA . SER B 1 230 ? -15.609 -16.312 3.672 1 96.56 230 SER B CA 1
ATOM 5597 C C . SER B 1 230 ? -15.422 -14.969 2.963 1 96.56 230 SER B C 1
ATOM 5599 O O . SER B 1 230 ? -14.883 -14.023 3.541 1 96.56 230 SER B O 1
ATOM 5601 N N . VAL B 1 231 ? -15.781 -14.891 1.665 1 98.38 231 VAL B N 1
ATOM 5602 C CA . VAL B 1 231 ? -15.688 -13.648 0.908 1 98.38 231 VAL B CA 1
ATOM 5603 C C . VAL B 1 231 ? -16.547 -12.57 1.569 1 98.38 231 VAL B C 1
ATOM 5605 O O . VAL B 1 231 ? -16.125 -11.422 1.691 1 98.38 231 VAL B O 1
ATOM 5608 N N . ILE B 1 232 ? -17.734 -12.938 2.043 1 97.62 232 ILE B N 1
ATOM 5609 C CA . ILE B 1 232 ? -18.641 -12.008 2.695 1 97.62 232 ILE B CA 1
ATOM 5610 C C . ILE B 1 232 ? -18.031 -11.5 3.996 1 97.62 232 ILE B C 1
ATOM 5612 O O . ILE B 1 232 ? -18.125 -10.32 4.316 1 97.62 232 ILE B O 1
ATOM 5616 N N . ALA B 1 233 ? -17.422 -12.406 4.723 1 96.94 233 ALA B N 1
ATOM 5617 C CA . ALA B 1 233 ? -16.781 -12.031 5.973 1 96.94 233 ALA B CA 1
ATOM 5618 C C . ALA B 1 233 ? -15.641 -11.039 5.727 1 96.94 233 ALA B C 1
ATOM 5620 O O . ALA B 1 233 ? -15.516 -10.031 6.43 1 96.94 233 ALA B O 1
ATOM 5621 N N . VAL B 1 234 ? -14.805 -11.32 4.723 1 98.19 234 VAL B N 1
ATOM 5622 C CA . VAL B 1 234 ? -13.703 -10.43 4.387 1 98.19 234 VAL B CA 1
ATOM 5623 C C . VAL B 1 234 ? -14.25 -9.078 3.932 1 98.19 234 VAL B C 1
ATOM 5625 O O . VAL B 1 234 ? -13.742 -8.023 4.328 1 98.19 234 VAL B O 1
ATOM 5628 N N . ALA B 1 235 ? -15.281 -9.109 3.104 1 97.5 235 ALA B N 1
ATOM 5629 C CA . ALA B 1 235 ? -15.898 -7.883 2.611 1 97.5 235 ALA B CA 1
ATOM 5630 C C . ALA B 1 235 ? -16.438 -7.043 3.766 1 97.5 235 ALA B C 1
ATOM 5632 O O . ALA B 1 235 ? -16.328 -5.816 3.754 1 97.5 235 ALA B O 1
ATOM 5633 N N . SER B 1 236 ? -17.031 -7.688 4.742 1 96.88 236 SER B N 1
ATOM 5634 C CA . SER B 1 236 ? -17.547 -6.984 5.914 1 96.88 236 SER B CA 1
ATOM 5635 C C . SER B 1 236 ? -16.438 -6.262 6.664 1 96.88 236 SER B C 1
ATOM 5637 O O . SER B 1 236 ? -16.594 -5.113 7.07 1 96.88 236 SER B O 1
ATOM 5639 N N . TRP B 1 237 ? -15.391 -6.941 6.84 1 95.5 237 TRP B N 1
ATOM 5640 C CA . TRP B 1 237 ? -14.258 -6.328 7.523 1 95.5 237 TRP B CA 1
ATOM 5641 C C . TRP B 1 237 ? -13.664 -5.188 6.695 1 95.5 237 TRP B C 1
ATOM 5643 O O . TRP B 1 237 ? -13.188 -4.195 7.25 1 95.5 237 TRP B O 1
ATOM 5653 N N . LEU B 1 238 ? -13.656 -5.32 5.363 1 93.94 238 LEU B N 1
ATOM 5654 C CA . LEU B 1 238 ? -13.211 -4.234 4.5 1 93.94 238 LEU B CA 1
ATOM 5655 C C . LEU B 1 238 ? -14.109 -3.016 4.648 1 93.94 238 LEU B C 1
ATOM 5657 O O . LEU B 1 238 ? -13.641 -1.878 4.586 1 93.94 238 LEU B O 1
ATOM 5661 N N . GLY B 1 239 ? -15.398 -3.266 4.863 1 94 239 GLY B N 1
ATOM 5662 C CA . GLY B 1 239 ? -16.312 -2.168 5.141 1 94 239 GLY B CA 1
ATOM 5663 C C . GLY B 1 239 ? -15.961 -1.407 6.406 1 94 239 GLY B C 1
ATOM 5664 O O . GLY B 1 239 ? -15.977 -0.175 6.422 1 94 239 GLY B O 1
ATOM 5665 N N . GLN B 1 240 ? -15.641 -2.139 7.445 1 93.88 240 GLN B N 1
ATOM 5666 C CA . GLN B 1 240 ? -15.211 -1.509 8.688 1 93.88 240 GLN B CA 1
ATOM 5667 C C . GLN B 1 240 ? -13.953 -0.671 8.477 1 93.88 240 GLN B C 1
ATOM 5669 O O . GLN B 1 240 ? -13.859 0.457 8.961 1 93.88 240 GLN B O 1
ATOM 5674 N N . LEU B 1 241 ? -13.102 -1.233 7.699 1 91.19 241 LEU B N 1
ATOM 5675 C CA . LEU B 1 241 ? -11.828 -0.566 7.441 1 91.19 241 LEU B CA 1
ATOM 5676 C C . LEU B 1 241 ? -12.039 0.71 6.633 1 91.19 241 LEU B C 1
ATOM 5678 O O . LEU B 1 241 ? -11.359 1.712 6.859 1 91.19 241 LEU B O 1
ATOM 5682 N N . MET B 1 242 ? -12.875 0.631 5.703 1 89.25 242 MET B N 1
ATOM 5683 C CA . MET B 1 242 ? -13.133 1.77 4.828 1 89.25 242 MET B CA 1
ATOM 5684 C C . MET B 1 242 ? -13.594 2.982 5.629 1 89.25 242 MET B C 1
ATOM 5686 O O . MET B 1 242 ? -13.234 4.117 5.309 1 89.25 242 MET B O 1
ATOM 5690 N N . VAL B 1 243 ? -14.312 2.742 6.629 1 89.94 243 VAL B N 1
ATOM 5691 C CA . VAL B 1 243 ? -14.859 3.848 7.41 1 89.94 243 VAL B CA 1
ATOM 5692 C C . VAL B 1 243 ? -13.867 4.246 8.5 1 89.94 243 VAL B C 1
ATOM 5694 O O . VAL B 1 243 ? -13.844 5.398 8.938 1 89.94 243 VAL B O 1
ATOM 5697 N N . ALA B 1 244 ? -13.133 3.264 8.867 1 87.12 244 ALA B N 1
ATOM 5698 C CA . ALA B 1 244 ? -12.164 3.533 9.93 1 87.12 244 ALA B CA 1
ATOM 5699 C C . ALA B 1 244 ? -10.992 4.367 9.406 1 87.12 244 ALA B C 1
ATOM 5701 O O . ALA B 1 244 ? -10.406 5.152 10.148 1 87.12 244 ALA B O 1
ATOM 5702 N N . VAL B 1 245 ? -10.648 3.975 8.109 1 77.44 245 VAL B N 1
ATOM 5703 C CA . VAL B 1 245 ? -9.438 4.594 7.574 1 77.44 245 VAL B CA 1
ATOM 5704 C C . VAL B 1 245 ? -9.805 5.832 6.762 1 77.44 245 VAL B C 1
ATOM 5706 O O . VAL B 1 245 ? -10.852 5.863 6.105 1 77.44 245 VAL B O 1
ATOM 5709 N N . GLY B 1 246 ? -9.453 6.926 7.109 1 58.94 246 GLY B N 1
ATOM 5710 C CA . GLY B 1 246 ? -9.711 8.25 6.562 1 58.94 246 GLY B CA 1
ATOM 5711 C C . GLY B 1 246 ? -9.844 8.25 5.051 1 58.94 246 GLY B C 1
ATOM 5712 O O . GLY B 1 246 ? -9.852 7.191 4.422 1 58.94 246 GLY B O 1
ATOM 5713 N N . PRO B 1 247 ? -10.094 9.312 4.293 1 52.94 247 PRO B N 1
ATOM 5714 C CA . PRO B 1 247 ? -10.641 9.695 2.988 1 52.94 247 PRO B CA 1
ATOM 5715 C C . PRO B 1 247 ? -9.961 8.969 1.831 1 52.94 247 PRO B C 1
ATOM 5717 O O . PRO B 1 247 ? -10.438 9.039 0.693 1 52.94 247 PRO B O 1
ATOM 5720 N N . GLU B 1 248 ? -8.977 8.211 1.843 1 58.38 248 GLU B N 1
ATOM 5721 C CA . GLU B 1 248 ? -8.258 7.906 0.61 1 58.38 248 GLU B CA 1
ATOM 5722 C C . GLU B 1 248 ? -8.93 6.766 -0.151 1 58.38 248 GLU B C 1
ATOM 5724 O O . GLU B 1 248 ? -8.469 6.375 -1.227 1 58.38 248 GLU B O 1
ATOM 5729 N N . ALA B 1 249 ? -10.328 6.465 0.172 1 58.81 249 ALA B N 1
ATOM 5730 C CA . ALA B 1 249 ? -10.773 5.285 -0.568 1 58.81 249 ALA B CA 1
ATOM 5731 C C . ALA B 1 249 ? -11.57 5.684 -1.811 1 58.81 249 ALA B C 1
ATOM 5733 O O . ALA B 1 249 ? -12.648 6.266 -1.704 1 58.81 249 ALA B O 1
ATOM 5734 N N . ASN B 1 250 ? -10.828 5.879 -2.945 1 63.66 250 ASN B N 1
ATOM 5735 C CA . ASN B 1 250 ? -11.555 6.094 -4.191 1 63.66 250 ASN B CA 1
ATOM 5736 C C . ASN B 1 250 ? -12.211 4.809 -4.684 1 63.66 250 ASN B C 1
ATOM 5738 O O . ASN B 1 250 ? -11.523 3.863 -5.078 1 63.66 250 ASN B O 1
ATOM 5742 N N . LEU B 1 251 ? -13.531 4.707 -4.395 1 69.94 251 LEU B N 1
ATOM 5743 C CA . LEU B 1 251 ? -14.289 3.529 -4.805 1 69.94 251 LEU B CA 1
ATOM 5744 C C . LEU B 1 251 ? -14.969 3.758 -6.152 1 69.94 251 LEU B C 1
ATOM 5746 O O . LEU B 1 251 ? -16.109 3.34 -6.359 1 69.94 251 LEU B O 1
ATOM 5750 N N . GLU B 1 252 ? -14.055 4.285 -6.98 1 66.12 252 GLU B N 1
ATOM 5751 C CA . GLU B 1 252 ? -14.602 4.453 -8.32 1 66.12 252 GLU B CA 1
ATOM 5752 C C . GLU B 1 252 ? -14.672 3.119 -9.062 1 66.12 252 GLU B C 1
ATOM 5754 O O . GLU B 1 252 ? -13.93 2.188 -8.75 1 66.12 252 GLU B O 1
ATOM 5759 N N . ARG B 1 253 ? -15.828 2.635 -9.672 1 64.12 253 ARG B N 1
ATOM 5760 C CA . ARG B 1 253 ? -16.031 1.472 -10.531 1 64.12 253 ARG B CA 1
ATOM 5761 C C . ARG B 1 253 ? -16.547 0.286 -9.734 1 64.12 253 ARG B C 1
ATOM 5763 O O . ARG B 1 253 ? -16.094 -0.844 -9.906 1 64.12 253 ARG B O 1
ATOM 5770 N N . THR B 1 254 ? -17.219 0.584 -8.82 1 76.56 254 THR B N 1
ATOM 5771 C CA . THR B 1 254 ? -17.734 -0.475 -7.965 1 76.56 254 THR B CA 1
ATOM 5772 C C . THR B 1 254 ? -19 -1.09 -8.578 1 76.56 254 THR B C 1
ATOM 5774 O O . THR B 1 254 ? -19.625 -1.962 -7.98 1 76.56 254 THR B O 1
ATOM 5777 N N . GLU B 1 255 ? -19.25 -0.676 -9.852 1 77.56 255 GLU B N 1
ATOM 5778 C CA . GLU B 1 255 ? -20.453 -1.171 -10.516 1 77.56 255 GLU B CA 1
ATOM 5779 C C . GLU B 1 255 ? -20.328 -2.654 -10.852 1 77.56 255 GLU B C 1
ATOM 5781 O O . GLU B 1 255 ? -21.328 -3.35 -11 1 77.56 255 GLU B O 1
ATOM 5786 N N . PHE B 1 256 ? -19.125 -3.1 -10.828 1 83.19 256 PHE B N 1
ATOM 5787 C CA . PHE B 1 256 ? -18.922 -4.48 -11.242 1 83.19 256 PHE B CA 1
ATOM 5788 C C . PHE B 1 256 ? -18.875 -5.41 -10.039 1 83.19 256 PHE B C 1
ATOM 5790 O O . PHE B 1 256 ? -18.828 -6.633 -10.188 1 83.19 256 PHE B O 1
ATOM 5797 N N . LEU B 1 257 ? -19.016 -4.918 -8.898 1 91.25 257 LEU B N 1
ATOM 5798 C CA . LEU B 1 257 ? -18.969 -5.758 -7.707 1 91.25 257 LEU B CA 1
ATOM 5799 C C . LEU B 1 257 ? -20.312 -6.449 -7.473 1 91.25 257 LEU B C 1
ATOM 5801 O O . LEU B 1 257 ? -21.375 -5.852 -7.691 1 91.25 257 LEU B O 1
ATOM 5805 N N . PRO B 1 258 ? -20.266 -7.652 -7.156 1 93.25 258 PRO B N 1
ATOM 5806 C CA . PRO B 1 258 ? -21.5 -8.359 -6.844 1 93.25 258 PRO B CA 1
ATOM 5807 C C . PRO B 1 258 ? -22.281 -7.723 -5.691 1 93.25 258 PRO B C 1
ATOM 5809 O O . PRO B 1 258 ? -21.672 -7.191 -4.758 1 93.25 258 PRO B O 1
ATOM 5812 N N . ASN B 1 259 ? -23.594 -7.863 -5.73 1 91 259 ASN B N 1
ATOM 5813 C CA . ASN B 1 259 ? -24.469 -7.25 -4.738 1 91 259 ASN B CA 1
ATOM 5814 C C . ASN B 1 259 ? -24.188 -7.777 -3.334 1 91 259 ASN B C 1
ATOM 5816 O O . ASN B 1 259 ? -24.25 -7.023 -2.359 1 91 259 ASN B O 1
ATOM 5820 N N . ASN B 1 260 ? -23.969 -9.055 -3.234 1 92.88 260 ASN B N 1
ATOM 5821 C CA . ASN B 1 260 ? -23.719 -9.648 -1.926 1 92.88 260 ASN B CA 1
ATOM 5822 C C . ASN B 1 260 ? -22.453 -9.062 -1.289 1 92.88 260 ASN B C 1
ATOM 5824 O O . ASN B 1 260 ? -22.391 -8.914 -0.068 1 92.88 260 ASN B O 1
ATOM 5828 N N . VAL B 1 261 ? -21.5 -8.758 -2.156 1 95.56 261 VAL B N 1
ATOM 5829 C CA . VAL B 1 261 ? -20.266 -8.18 -1.657 1 95.56 261 VAL B CA 1
ATOM 5830 C C . VAL B 1 261 ? -20.5 -6.738 -1.214 1 95.56 261 VAL B C 1
ATOM 5832 O O . VAL B 1 261 ? -20.078 -6.336 -0.128 1 95.56 261 VAL B O 1
ATOM 5835 N N . THR B 1 262 ? -21.188 -5.93 -2.018 1 93.38 262 THR B N 1
ATOM 5836 C CA . THR B 1 262 ? -21.453 -4.539 -1.678 1 93.38 262 THR B CA 1
ATOM 5837 C C . THR B 1 262 ? -22.312 -4.445 -0.413 1 93.38 262 THR B C 1
ATOM 5839 O O . THR B 1 262 ? -22.094 -3.557 0.418 1 93.38 262 THR B O 1
ATOM 5842 N N . LYS B 1 263 ? -23.234 -5.336 -0.263 1 92.62 263 LYS B N 1
ATOM 5843 C CA . LYS B 1 263 ? -24.062 -5.375 0.939 1 92.62 263 LYS B CA 1
ATOM 5844 C C . LYS B 1 263 ? -23.234 -5.711 2.17 1 92.62 263 LYS B C 1
ATOM 5846 O O . LYS B 1 263 ? -23.438 -5.141 3.244 1 92.62 263 LYS B O 1
ATOM 5851 N N . ALA B 1 264 ? -22.312 -6.652 2.031 1 96.06 264 ALA B N 1
ATOM 5852 C CA . ALA B 1 264 ? -21.453 -7.031 3.141 1 96.06 264 ALA B CA 1
ATOM 5853 C C . ALA B 1 264 ? -20.562 -5.867 3.564 1 96.06 264 ALA B C 1
ATOM 5855 O O . ALA B 1 264 ? -20.344 -5.645 4.758 1 96.06 264 ALA B O 1
ATOM 5856 N N . VAL B 1 265 ? -20.047 -5.137 2.576 1 95 265 VAL B N 1
ATOM 5857 C CA . VAL B 1 265 ? -19.203 -3.98 2.857 1 95 265 VAL B CA 1
ATOM 5858 C C . VAL B 1 265 ? -20 -2.932 3.627 1 95 265 VAL B C 1
ATOM 5860 O O . VAL B 1 265 ? -19.547 -2.412 4.645 1 95 265 VAL B O 1
ATOM 5863 N N . THR B 1 266 ? -21.188 -2.625 3.119 1 93.19 266 THR B N 1
ATOM 5864 C CA . THR B 1 266 ? -22.031 -1.634 3.768 1 93.19 266 THR B CA 1
ATOM 5865 C C . THR B 1 266 ? -22.406 -2.078 5.18 1 93.19 266 THR B C 1
ATOM 5867 O O . THR B 1 266 ? -22.422 -1.266 6.105 1 93.19 266 THR B O 1
ATOM 5870 N N . GLY B 1 267 ? -22.719 -3.312 5.285 1 94.19 267 GLY B N 1
ATOM 5871 C CA . GLY B 1 267 ? -23.016 -3.85 6.605 1 94.19 267 GLY B CA 1
ATOM 5872 C C . GLY B 1 267 ? -21.859 -3.734 7.574 1 94.19 267 GLY B C 1
ATOM 5873 O O . GLY B 1 267 ? -22.062 -3.426 8.75 1 94.19 267 GLY B O 1
ATOM 5874 N N . GLY B 1 268 ? -20.672 -4.039 7.113 1 95.56 268 GLY B N 1
ATOM 5875 C CA . GLY B 1 268 ? -19.5 -3.861 7.941 1 95.56 268 GLY B CA 1
ATOM 5876 C C . GLY B 1 268 ? -19.281 -2.426 8.375 1 95.56 268 GLY B C 1
ATOM 5877 O O . GLY B 1 268 ? -18.953 -2.166 9.539 1 95.56 268 GLY B O 1
ATOM 5878 N N . ALA B 1 269 ? -19.453 -1.537 7.441 1 94.56 269 ALA B N 1
ATOM 5879 C CA . ALA B 1 269 ? -19.328 -0.114 7.746 1 94.56 269 ALA B CA 1
ATOM 5880 C C . ALA B 1 269 ? -20.312 0.299 8.828 1 94.56 269 ALA B C 1
ATOM 5882 O O . ALA B 1 269 ? -19.969 1.032 9.758 1 94.56 269 ALA B O 1
ATOM 5883 N N . GLU B 1 270 ? -21.5 -0.158 8.695 1 95 270 GLU B N 1
ATOM 5884 C CA . GLU B 1 270 ? -22.547 0.154 9.656 1 95 270 GLU B CA 1
ATOM 5885 C C . GLU B 1 270 ? -22.219 -0.397 11.039 1 95 270 GLU B C 1
ATOM 5887 O O . GLU B 1 270 ? -22.422 0.276 12.047 1 95 270 GLU B O 1
ATOM 5892 N N . SER B 1 271 ? -21.734 -1.576 11.031 1 94.56 271 SER B N 1
ATOM 5893 C CA . SER B 1 271 ? -21.344 -2.186 12.297 1 94.56 271 SER B CA 1
ATOM 5894 C C . SER B 1 271 ? -20.25 -1.376 12.984 1 94.56 271 SER B C 1
ATOM 5896 O O . SER B 1 271 ? -20.234 -1.263 14.211 1 94.56 271 SER B O 1
ATOM 5898 N N . TYR B 1 272 ? -19.391 -0.869 12.219 1 95.12 272 TYR B N 1
ATOM 5899 C CA . TYR B 1 272 ? -18.312 -0.068 12.789 1 95.12 272 TYR B CA 1
ATOM 5900 C C . TYR B 1 272 ? -18.859 1.213 13.414 1 95.12 272 TYR B C 1
ATOM 5902 O O . TYR B 1 272 ? -18.422 1.624 14.484 1 95.12 272 TYR B O 1
ATOM 5910 N N . ILE B 1 273 ? -19.734 1.84 12.711 1 95.31 273 ILE B N 1
ATOM 5911 C CA . ILE B 1 273 ? -20.328 3.074 13.211 1 95.31 273 ILE B CA 1
ATOM 5912 C C . ILE B 1 273 ? -21.078 2.793 14.508 1 95.31 273 ILE B C 1
ATOM 5914 O O . ILE B 1 273 ? -21.016 3.58 15.461 1 95.31 273 ILE B O 1
ATOM 5918 N N . ASP B 1 274 ? -21.75 1.73 14.523 1 95.12 274 ASP B N 1
ATOM 5919 C CA . ASP B 1 274 ? -22.469 1.318 15.727 1 95.12 274 ASP B CA 1
ATOM 5920 C C . ASP B 1 274 ? -21.516 1.184 16.922 1 95.12 274 ASP B C 1
ATOM 5922 O O . ASP B 1 274 ? -21.781 1.704 18 1 95.12 274 ASP B O 1
ATOM 5926 N N . MET B 1 275 ? -20.469 0.533 16.688 1 93.44 275 MET B N 1
ATOM 5927 C CA . MET B 1 275 ? -19.453 0.34 17.703 1 93.44 275 MET B CA 1
ATOM 5928 C C . MET B 1 275 ? -18.859 1.676 18.141 1 93.44 275 MET B C 1
ATOM 5930 O O . MET B 1 275 ? -18.641 1.898 19.328 1 93.44 275 MET B O 1
ATOM 5934 N N . GLN B 1 276 ? -18.609 2.533 17.188 1 93.06 276 GLN B N 1
ATOM 5935 C CA . GLN B 1 276 ? -18.031 3.846 17.469 1 93.06 276 GLN B CA 1
ATOM 5936 C C . GLN B 1 276 ? -18.969 4.672 18.359 1 93.06 276 GLN B C 1
ATOM 5938 O O . GLN B 1 276 ? -18.516 5.336 19.281 1 93.06 276 GLN B O 1
ATOM 5943 N N . ILE B 1 277 ? -20.219 4.652 18.031 1 94.62 277 ILE B N 1
ATOM 5944 C CA . ILE B 1 277 ? -21.219 5.395 18.797 1 94.62 277 ILE B CA 1
ATOM 5945 C C . ILE B 1 277 ? -21.266 4.863 20.234 1 94.62 277 ILE B C 1
ATOM 5947 O O . ILE B 1 277 ? -21.266 5.645 21.188 1 94.62 277 ILE B O 1
ATOM 5951 N N . ASP B 1 278 ? -21.266 3.586 20.391 1 92.81 278 ASP B N 1
ATOM 5952 C CA . ASP B 1 278 ? -21.266 2.971 21.719 1 92.81 278 ASP B CA 1
ATOM 5953 C C . ASP B 1 278 ? -20.016 3.344 22.5 1 92.81 278 ASP B C 1
ATOM 5955 O O . ASP B 1 278 ? -20.109 3.695 23.688 1 92.81 278 ASP B O 1
ATOM 5959 N N . LYS B 1 279 ? -18.938 3.305 21.875 1 89.56 279 LYS B N 1
ATOM 5960 C CA . LYS B 1 279 ? -17.672 3.625 22.516 1 89.56 279 LYS B CA 1
ATOM 5961 C C . LYS B 1 279 ? -17.625 5.086 22.953 1 89.56 279 LYS B C 1
ATOM 5963 O O . LYS B 1 279 ? -17.203 5.395 24.062 1 89.56 279 LYS B O 1
ATOM 5968 N N . ASN B 1 280 ? -18.031 5.961 22.047 1 90.19 280 ASN B N 1
ATOM 5969 C CA . ASN B 1 280 ? -18.062 7.387 22.359 1 90.19 280 ASN B CA 1
ATOM 5970 C C . ASN B 1 280 ? -18.984 7.68 23.531 1 90.19 280 ASN B C 1
ATOM 5972 O O . ASN B 1 280 ? -18.672 8.523 24.375 1 90.19 280 ASN B O 1
ATOM 5976 N N . THR B 1 281 ? -20.078 6.988 23.578 1 88.25 281 THR B N 1
ATOM 5977 C CA . THR B 1 281 ? -21.062 7.184 24.656 1 88.25 281 THR B CA 1
ATOM 5978 C C . THR B 1 281 ? -20.5 6.703 25.984 1 88.25 281 THR B C 1
ATOM 5980 O O . THR B 1 281 ? -20.641 7.379 27.016 1 88.25 281 THR B O 1
ATOM 5983 N N . GLU B 1 282 ? -19.781 5.664 26 1 85.94 282 GLU B N 1
ATOM 5984 C CA . GLU B 1 282 ? -19.188 5.102 27.203 1 85.94 282 GLU B CA 1
ATOM 5985 C C . GLU B 1 282 ? -18.062 5.98 27.734 1 85.94 282 GLU B C 1
ATOM 5987 O O . GLU B 1 282 ? -17.938 6.195 28.938 1 85.94 282 GLU B O 1
ATOM 5992 N N . GLU B 1 283 ? -17.266 6.512 26.859 1 81.38 283 GLU B N 1
ATOM 5993 C CA . GLU B 1 283 ? -16.125 7.332 27.25 1 81.38 283 GLU B CA 1
ATOM 5994 C C . GLU B 1 283 ? -16.578 8.672 27.828 1 81.38 283 GLU B C 1
ATOM 5996 O O . GLU B 1 283 ? -15.93 9.219 28.734 1 81.38 283 GLU B O 1
ATOM 6001 N N . LEU B 1 284 ? -17.625 9.219 27.312 1 77.56 284 LEU B N 1
ATOM 6002 C CA . LEU B 1 284 ? -18.156 10.484 27.812 1 77.56 284 LEU B CA 1
ATOM 6003 C C . LEU B 1 284 ? -18.719 10.328 29.219 1 77.56 284 LEU B C 1
ATOM 6005 O O . LEU B 1 284 ? -18.531 11.203 30.062 1 77.56 284 LEU B O 1
ATOM 6009 N N . LEU B 1 285 ? -19.312 9.273 29.531 1 66.88 285 LEU B N 1
ATOM 6010 C CA . LEU B 1 285 ? -19.844 9.016 30.859 1 66.88 285 LEU B CA 1
ATOM 6011 C C . LEU B 1 285 ? -18.734 8.945 31.891 1 66.88 285 LEU B C 1
ATOM 6013 O O . LEU B 1 285 ? -18.891 9.438 33.031 1 66.88 285 LEU B O 1
ATOM 6017 N N . ASP B 1 286 ? -17.594 8.562 31.531 1 67.31 286 ASP B N 1
ATOM 6018 C CA . ASP B 1 286 ? -16.469 8.414 32.438 1 67.31 286 ASP B CA 1
ATOM 6019 C C . ASP B 1 286 ? -15.875 9.781 32.812 1 67.31 286 ASP B C 1
ATOM 6021 O O . ASP B 1 286 ? -15.531 10.023 33.969 1 67.31 286 ASP B O 1
ATOM 6025 N N . LEU B 1 287 ? -15.859 10.672 31.906 1 63.97 287 LEU B N 1
ATOM 6026 C CA . LEU B 1 287 ? -15.289 12 32.125 1 63.97 287 LEU B CA 1
ATOM 6027 C C . LEU B 1 287 ? -16.172 12.812 33.062 1 63.97 287 LEU B C 1
ATOM 6029 O O . LEU B 1 287 ? -15.68 13.562 33.906 1 63.97 287 LEU B O 1
ATOM 6033 N N . GLN B 1 288 ? -17.5 12.633 32.938 1 62.44 288 GLN B N 1
ATOM 6034 C CA . GLN B 1 288 ? -18.438 13.391 33.75 1 62.44 288 GLN B CA 1
ATOM 6035 C C . GLN B 1 288 ? -18.359 12.953 35.219 1 62.44 288 GLN B C 1
ATOM 6037 O O . GLN B 1 288 ? -18.641 13.75 36.125 1 62.44 288 GLN B O 1
ATOM 6042 N N . ARG B 1 289 ? -17.859 11.734 35.375 1 59.75 289 ARG B N 1
ATOM 6043 C CA . ARG B 1 289 ? -17.781 11.211 36.719 1 59.75 289 ARG B CA 1
ATOM 6044 C C . ARG B 1 289 ? -16.531 11.734 37.438 1 59.75 289 ARG B C 1
ATOM 6046 O O . ARG B 1 289 ? -16.438 11.664 38.656 1 59.75 289 ARG B O 1
ATOM 6053 N N . GLN B 1 290 ? -15.602 12.219 36.656 1 58.19 290 GLN B N 1
ATOM 6054 C CA . GLN B 1 290 ? -14.375 12.688 37.281 1 58.19 290 GLN B CA 1
ATOM 6055 C C . GLN B 1 290 ? -14.633 13.914 38.156 1 58.19 290 GLN B C 1
ATOM 6057 O O . GLN B 1 290 ? -15.414 14.789 37.781 1 58.19 290 GLN B O 1
ATOM 6062 N N . ASN B 1 291 ? -14.734 13.719 39.5 1 50.5 291 ASN B N 1
ATOM 6063 C CA . ASN B 1 291 ? -14.922 14.648 40.594 1 50.5 291 ASN B CA 1
ATOM 6064 C C . ASN B 1 291 ? -14.102 15.922 40.406 1 50.5 291 ASN B C 1
ATOM 6066 O O . ASN B 1 291 ? -12.883 15.906 40.562 1 50.5 291 ASN B O 1
ATOM 6070 N N . LEU B 1 292 ? -14.594 16.781 39.656 1 54.25 292 LEU B N 1
ATOM 6071 C CA . LEU B 1 292 ? -14 18.094 39.406 1 54.25 292 LEU B CA 1
ATOM 6072 C C . LEU B 1 292 ? -14.125 19 40.625 1 54.25 292 LEU B C 1
ATOM 6074 O O . LEU B 1 292 ? -14.891 19.969 40.594 1 54.25 292 LEU B O 1
ATOM 6078 N N . SER B 1 293 ? -14.312 18.547 41.844 1 49.69 293 SER B N 1
ATOM 6079 C CA . SER B 1 293 ? -14.508 19.422 42.969 1 49.69 293 SER B CA 1
ATOM 6080 C C . SER B 1 293 ? -13.25 20.234 43.281 1 49.69 293 SER B C 1
ATOM 6082 O O . SER B 1 293 ? -12.211 19.672 43.625 1 49.69 293 SER B O 1
ATOM 6084 N N . SER B 1 294 ? -12.922 21.125 42.406 1 52.19 294 SER B N 1
ATOM 6085 C CA . SER B 1 294 ? -11.891 21.953 43.031 1 52.19 294 SER B CA 1
ATOM 6086 C C . SER B 1 294 ? -12.508 23.125 43.812 1 52.19 294 SER B C 1
ATOM 6088 O O . SER B 1 294 ? -13.602 23.578 43.469 1 52.19 294 SER B O 1
ATOM 6090 N N . GLY B 1 295 ? -12.578 23.141 45.188 1 52.25 295 GLY B N 1
ATOM 6091 C CA . GLY B 1 295 ? -12.93 24.172 46.156 1 52.25 295 GLY B CA 1
ATOM 6092 C C . GLY B 1 295 ? -12.711 25.578 45.656 1 52.25 295 GLY B C 1
ATOM 6093 O O . GLY B 1 295 ? -13.078 26.547 46.312 1 52.25 295 GLY B O 1
ATOM 6094 N N . LYS B 1 296 ? -12.094 25.844 44.625 1 57.81 296 LYS B N 1
ATOM 6095 C CA . LYS B 1 296 ? -11.797 27.234 44.281 1 57.81 296 LYS B CA 1
ATOM 6096 C C . LYS B 1 296 ? -12.859 27.828 43.375 1 57.81 296 LYS B C 1
ATOM 6098 O O . LYS B 1 296 ? -13.453 27.109 42.562 1 57.81 296 LYS B O 1
ATOM 6103 N N . GLN B 1 297 ? -13.297 29.047 43.5 1 58.25 297 GLN B N 1
ATOM 6104 C CA . GLN B 1 297 ? -14.344 29.781 42.812 1 58.25 297 GLN B CA 1
ATOM 6105 C C . GLN B 1 297 ? -14.172 29.719 41.312 1 58.25 297 GLN B C 1
ATOM 6107 O O . GLN B 1 297 ? -15.133 29.5 40.562 1 58.25 297 GLN B O 1
ATOM 6112 N N . LEU B 1 298 ? -12.914 29.984 40.75 1 59.62 298 LEU B N 1
ATOM 6113 C CA . LEU B 1 298 ? -12.633 29.969 39.344 1 59.62 298 LEU B CA 1
ATOM 6114 C C . LEU B 1 298 ? -12.891 28.578 38.75 1 59.62 298 LEU B C 1
ATOM 6116 O O . LEU B 1 298 ? -13.398 28.453 37.625 1 59.62 298 LEU B O 1
ATOM 6120 N N . ALA B 1 299 ? -12.656 27.656 39.562 1 63.28 299 ALA B N 1
ATOM 6121 C CA . ALA B 1 299 ? -12.859 26.281 39.156 1 63.28 299 ALA B CA 1
ATOM 6122 C C . ALA B 1 299 ? -14.336 25.969 38.969 1 63.28 299 ALA B C 1
ATOM 6124 O O . ALA B 1 299 ? -14.711 25.266 38.031 1 63.28 299 ALA B O 1
ATOM 6125 N N . GLU B 1 300 ? -15.062 26.641 39.875 1 67.94 300 GLU B N 1
ATOM 6126 C CA . GLU B 1 300 ? -16.5 26.391 39.75 1 67.94 300 GLU B CA 1
ATOM 6127 C C . GLU B 1 300 ? -17.094 27.078 38.531 1 67.94 300 GLU B C 1
ATOM 6129 O O . GLU B 1 300 ? -18.047 26.562 37.938 1 67.94 300 GLU B O 1
ATOM 6134 N N . GLU B 1 301 ? -16.578 28.25 38.156 1 72.38 301 GLU B N 1
ATOM 6135 C CA . GLU B 1 301 ? -17.062 29.016 37 1 72.38 301 GLU B CA 1
ATOM 6136 C C . GLU B 1 301 ? -16.797 28.266 35.688 1 72.38 301 GLU B C 1
ATOM 6138 O O . GLU B 1 301 ? -17.547 28.406 34.75 1 72.38 301 GLU B O 1
ATOM 6143 N N . VAL B 1 302 ? -15.797 27.5 35.688 1 73.44 302 VAL B N 1
ATOM 6144 C CA . VAL B 1 302 ? -15.453 26.734 34.469 1 73.44 302 VAL B CA 1
ATOM 6145 C C . VAL B 1 302 ? -16.156 25.391 34.5 1 73.44 302 VAL B C 1
ATOM 6147 O O . VAL B 1 302 ? -16.562 24.875 33.469 1 73.44 302 VAL B O 1
ATOM 6150 N N . ARG B 1 303 ? -16.359 24.969 35.656 1 73.88 303 ARG B N 1
ATOM 6151 C CA . ARG B 1 303 ? -16.922 23.641 35.844 1 73.88 303 ARG B CA 1
ATOM 6152 C C . ARG B 1 303 ? -18.375 23.594 35.375 1 73.88 303 ARG B C 1
ATOM 6154 O O . ARG B 1 303 ? -18.781 22.625 34.75 1 73.88 303 ARG B O 1
ATOM 6161 N N . ARG B 1 304 ? -19.156 24.609 35.688 1 78.75 304 ARG B N 1
ATOM 6162 C CA . ARG B 1 304 ? -20.594 24.609 35.375 1 78.75 304 ARG B CA 1
ATOM 6163 C C . ARG B 1 304 ? -20.828 24.531 33.875 1 78.75 304 ARG B C 1
ATOM 6165 O O . ARG B 1 304 ? -21.562 23.656 33.406 1 78.75 304 ARG B O 1
ATOM 6172 N N . PRO B 1 305 ? -20.172 25.453 33.125 1 80.94 305 PRO B N 1
ATOM 6173 C CA . PRO B 1 305 ? -20.375 25.344 31.672 1 80.94 305 PRO B CA 1
ATOM 6174 C C . PRO B 1 305 ? -19.844 24.031 31.109 1 80.94 305 PRO B C 1
ATOM 6176 O O . PRO B 1 305 ? -20.422 23.484 30.172 1 80.94 305 PRO B O 1
ATOM 6179 N N . LEU B 1 306 ? -18.797 23.578 31.688 1 81.44 306 LEU B N 1
ATOM 6180 C CA . LEU B 1 306 ? -18.219 22.328 31.219 1 81.44 306 LEU B CA 1
ATOM 6181 C C . LEU B 1 306 ? -19.172 21.156 31.453 1 81.44 306 LEU B C 1
ATOM 6183 O O . LEU B 1 306 ? -19.344 20.297 30.594 1 81.44 306 LEU B O 1
ATOM 6187 N N . LEU B 1 307 ? -19.766 21.125 32.594 1 81.12 307 LEU B N 1
ATOM 6188 C CA . LEU B 1 307 ? -20.719 20.078 32.938 1 81.12 307 LEU B CA 1
ATOM 6189 C C . LEU B 1 307 ? -21.969 20.172 32.062 1 81.12 307 LEU B C 1
ATOM 6191 O O . LEU B 1 307 ? -22.547 19.156 31.703 1 81.12 307 LEU B O 1
ATOM 6195 N N . SER B 1 308 ? -22.359 21.422 31.781 1 85.06 308 SER B N 1
ATOM 6196 C CA . SER B 1 308 ? -23.516 21.609 30.922 1 85.06 308 SER B CA 1
ATOM 6197 C C . SER B 1 308 ? -23.25 21.062 29.516 1 85.06 308 SER B C 1
ATOM 6199 O O . SER B 1 308 ? -24.094 20.344 28.969 1 85.06 308 SER B O 1
ATOM 6201 N N . VAL B 1 309 ? -22.094 21.359 29 1 87.62 309 VAL B N 1
ATOM 6202 C CA . VAL B 1 309 ? -21.734 20.844 27.672 1 87.62 309 VAL B CA 1
ATOM 6203 C C . VAL B 1 309 ? -21.672 19.328 27.703 1 87.62 309 VAL B C 1
ATOM 6205 O O . VAL B 1 309 ? -22.125 18.656 26.766 1 87.62 309 VAL B O 1
ATOM 6208 N N . GLY B 1 310 ? -21.109 18.828 28.703 1 85.88 310 GLY B N 1
ATOM 6209 C CA . GLY B 1 310 ? -21.016 17.375 28.859 1 85.88 310 GLY B CA 1
ATOM 6210 C C . GLY B 1 310 ? -22.375 16.688 28.891 1 85.88 310 GLY B C 1
ATOM 6211 O O . GLY B 1 310 ? -22.547 15.625 28.281 1 85.88 310 GLY B O 1
ATOM 6212 N N . SER B 1 311 ? -23.281 17.25 29.547 1 86.94 311 SER B N 1
ATOM 6213 C CA . SER B 1 311 ? -24.625 16.688 29.641 1 86.94 311 SER B CA 1
ATOM 6214 C C . SER B 1 311 ? -25.344 16.719 28.297 1 86.94 311 SER B C 1
ATOM 6216 O O . SER B 1 311 ? -26.031 15.758 27.938 1 86.94 311 SER B O 1
ATOM 6218 N N . TYR B 1 312 ? -25.203 17.844 27.641 1 89.69 312 TYR B N 1
ATOM 6219 C CA . TYR B 1 312 ? -25.812 17.953 26.328 1 89.69 312 TYR B CA 1
ATOM 6220 C C . TYR B 1 312 ? -25.156 16.969 25.344 1 89.69 312 TYR B C 1
ATOM 6222 O O . TYR B 1 312 ? -25.828 16.438 24.453 1 89.69 312 TYR B O 1
ATOM 6230 N N . LEU B 1 313 ? -23.844 16.828 25.5 1 91.62 313 LEU B N 1
ATOM 6231 C CA . LEU B 1 313 ? -23.141 15.859 24.672 1 91.62 313 LEU B CA 1
ATOM 6232 C C . LEU B 1 313 ? -23.656 14.445 24.922 1 91.62 313 LEU B C 1
ATOM 6234 O O . LEU B 1 313 ? -23.812 13.664 23.969 1 91.62 313 LEU B O 1
ATOM 6238 N N . GLN B 1 314 ? -23.875 14.109 26.156 1 89.38 314 GLN B N 1
ATOM 6239 C CA . GLN B 1 314 ? -24.422 12.797 26.5 1 89.38 314 GLN B CA 1
ATOM 6240 C C . GLN B 1 314 ? -25.797 12.594 25.859 1 89.38 314 GLN B C 1
ATOM 6242 O O . GLN B 1 314 ? -26.078 11.516 25.328 1 89.38 314 GLN B O 1
ATOM 6247 N N . CYS B 1 315 ? -26.547 13.625 25.938 1 90.5 315 CYS B N 1
ATOM 6248 C CA . CYS B 1 315 ? -27.875 13.578 25.328 1 90.5 315 CYS B CA 1
ATOM 6249 C C . CYS B 1 315 ? -27.766 13.406 23.812 1 90.5 315 CYS B C 1
ATOM 6251 O O . CYS B 1 315 ? -28.5 12.602 23.219 1 90.5 315 CYS B O 1
ATOM 6253 N N . PHE B 1 316 ? -26.906 14.086 23.281 1 94.38 316 PHE B N 1
ATOM 6254 C CA . PHE B 1 316 ? -26.703 14.023 21.828 1 94.38 316 PHE B CA 1
ATOM 6255 C C . PHE B 1 316 ? -26.281 12.617 21.406 1 94.38 316 PHE B C 1
ATOM 6257 O O . PHE B 1 316 ? -26.812 12.07 20.453 1 94.38 316 PHE B O 1
ATOM 6264 N N . MET B 1 317 ? -25.344 12.055 22.125 1 93.88 317 MET B N 1
ATOM 6265 C CA . MET B 1 317 ? -24.828 10.727 21.781 1 93.88 317 MET B CA 1
ATOM 6266 C C . MET B 1 317 ? -25.922 9.672 21.953 1 93.88 317 MET B C 1
ATOM 6268 O O . MET B 1 317 ? -25.984 8.711 21.188 1 93.88 317 MET B O 1
ATOM 6272 N N . GLU B 1 318 ? -26.703 9.812 22.891 1 92.44 318 GLU B N 1
ATOM 6273 C CA . GLU B 1 318 ? -27.828 8.898 23.094 1 92.44 318 GLU B CA 1
ATOM 6274 C C . GLU B 1 318 ? -28.797 8.953 21.922 1 92.44 318 GLU B C 1
ATOM 6276 O O . GLU B 1 318 ? -29.297 7.922 21.469 1 92.44 318 GLU B O 1
ATOM 6281 N N . LYS B 1 319 ? -29.094 10.18 21.531 1 93.75 319 LYS B N 1
ATOM 6282 C CA . LYS B 1 319 ? -29.984 10.336 20.375 1 93.75 319 LYS B CA 1
ATOM 6283 C C . LYS B 1 319 ? -29.359 9.727 19.125 1 93.75 319 LYS B C 1
ATOM 6285 O O . LYS B 1 319 ? -30.062 9.141 18.297 1 93.75 319 LYS B O 1
ATOM 6290 N N . CYS B 1 320 ? -28.062 9.898 18.984 1 94.38 320 CYS B N 1
ATOM 6291 C CA . CYS B 1 320 ? -27.375 9.281 17.859 1 94.38 320 CYS B CA 1
ATOM 6292 C C . CYS B 1 320 ? -27.5 7.766 17.906 1 94.38 320 CYS B C 1
ATOM 6294 O O . CYS B 1 320 ? -27.688 7.125 16.875 1 94.38 320 CYS B O 1
ATOM 6296 N N . LYS B 1 321 ? -27.391 7.238 19.062 1 94.5 321 LYS B N 1
ATOM 6297 C CA . LYS B 1 321 ? -27.516 5.797 19.25 1 94.5 321 LYS B CA 1
ATOM 6298 C C . LYS B 1 321 ? -28.891 5.293 18.859 1 94.5 321 LYS B C 1
ATOM 6300 O O . LYS B 1 321 ? -29.016 4.281 18.156 1 94.5 321 LYS B O 1
ATOM 6305 N N . ILE B 1 322 ? -29.875 5.973 19.266 1 94.38 322 ILE B N 1
ATOM 6306 C CA . ILE B 1 322 ? -31.25 5.605 18.938 1 94.38 322 ILE B CA 1
ATOM 6307 C C . ILE B 1 322 ? -31.484 5.734 17.438 1 94.38 322 ILE B C 1
ATOM 6309 O O . ILE B 1 322 ? -32.094 4.859 16.812 1 94.38 322 ILE B O 1
ATOM 6313 N N . PHE B 1 323 ? -31.031 6.781 16.922 1 94 323 PHE B N 1
ATOM 6314 C CA . PHE B 1 323 ? -31.141 6.988 15.484 1 94 323 PHE B CA 1
ATOM 6315 C C . PHE B 1 323 ? -30.547 5.812 14.719 1 94 323 PHE B C 1
ATOM 6317 O O . PHE B 1 323 ? -31.188 5.273 13.812 1 94 323 PHE B O 1
ATOM 6324 N N . TRP B 1 324 ? -29.359 5.477 15.102 1 94.88 324 TRP B N 1
ATOM 6325 C CA . TRP B 1 324 ? -28.625 4.465 14.352 1 94.88 324 TRP B CA 1
ATOM 6326 C C . TRP B 1 324 ? -29.312 3.105 14.453 1 94.88 324 TRP B C 1
ATOM 6328 O O . TRP B 1 324 ? -29.391 2.375 13.461 1 94.88 324 TRP B O 1
ATOM 6338 N N . ARG B 1 325 ? -29.797 2.807 15.578 1 91.56 325 ARG B N 1
ATOM 6339 C CA . ARG B 1 325 ? -30.516 1.555 15.773 1 91.56 325 ARG B CA 1
ATOM 6340 C C . ARG B 1 325 ? -31.781 1.506 14.906 1 91.56 325 ARG B C 1
ATOM 6342 O O . ARG B 1 325 ? -32.062 0.481 14.289 1 91.56 325 ARG B O 1
ATOM 6349 N N . GLU B 1 326 ? -32.469 2.619 14.875 1 89.75 326 GLU B N 1
ATOM 6350 C CA . GLU B 1 326 ? -33.656 2.705 14.062 1 89.75 326 GLU B CA 1
ATOM 6351 C C . GLU B 1 326 ? -33.344 2.625 12.57 1 89.75 326 GLU B C 1
ATOM 6353 O O . GLU B 1 326 ? -34.062 2.02 11.797 1 89.75 326 GLU B O 1
ATOM 6358 N N . PHE B 1 327 ? -32.344 3.223 12.258 1 90.44 327 PHE B N 1
ATOM 6359 C CA . PHE B 1 327 ? -31.891 3.25 10.867 1 90.44 327 PHE B CA 1
ATOM 6360 C C . PHE B 1 327 ? -31.516 1.851 10.391 1 90.44 327 PHE B C 1
ATOM 6362 O O . PHE B 1 327 ? -31.922 1.438 9.305 1 90.44 327 PHE B O 1
ATOM 6369 N N . GLU B 1 328 ? -30.766 1.106 11.164 1 88.56 328 GLU B N 1
ATOM 6370 C CA . GLU B 1 328 ? -30.359 -0.255 10.828 1 88.56 328 GLU B CA 1
ATOM 6371 C C . GLU B 1 328 ? -31.578 -1.184 10.734 1 88.56 328 GLU B C 1
ATOM 6373 O O . GLU B 1 328 ? -31.625 -2.062 9.875 1 88.56 328 GLU B O 1
ATOM 6378 N N . SER B 1 329 ? -32.5 -0.963 11.609 1 85.75 329 SER B N 1
ATOM 6379 C CA . SER B 1 329 ? -33.719 -1.781 11.625 1 85.75 329 SER B CA 1
ATOM 6380 C C . SER B 1 329 ? -34.531 -1.562 10.367 1 85.75 329 SER B C 1
ATOM 6382 O O . SER B 1 329 ? -35.125 -2.51 9.82 1 85.75 329 SER B O 1
ATOM 6384 N N . LEU B 1 330 ? -34.625 -0.354 9.93 1 83.12 330 LEU B N 1
ATOM 6385 C CA . LEU B 1 330 ? -35.375 -0.018 8.719 1 83.12 330 LEU B CA 1
ATOM 6386 C C . LEU B 1 330 ? -34.719 -0.662 7.492 1 83.12 330 LEU B C 1
ATOM 6388 O O . LEU B 1 330 ? -35.438 -1.11 6.586 1 83.12 330 LEU B O 1
ATOM 6392 N N . LYS B 1 331 ? -33.469 -0.729 7.41 1 80.62 331 LYS B N 1
ATOM 6393 C CA . LYS B 1 331 ? -32.75 -1.28 6.273 1 80.62 331 LYS B CA 1
ATOM 6394 C C . LYS B 1 331 ? -32.938 -2.789 6.172 1 80.62 331 LYS B C 1
ATOM 6396 O O . LYS B 1 331 ? -32.969 -3.346 5.07 1 80.62 331 LYS B O 1
ATOM 6401 N N . LYS B 1 332 ? -32.969 -3.344 7.285 1 78.69 332 LYS B N 1
ATOM 6402 C CA . LYS B 1 332 ? -33.156 -4.793 7.305 1 78.69 332 LYS B CA 1
ATOM 6403 C C . LYS B 1 332 ? -34.562 -5.168 6.828 1 78.69 332 LYS B C 1
ATOM 6405 O O . LYS B 1 332 ? -34.781 -6.277 6.344 1 78.69 332 LYS B O 1
ATOM 6410 N N . GLN B 1 333 ? -35.344 -4.207 6.996 1 74.25 333 GLN B N 1
ATOM 6411 C CA . GLN B 1 333 ? -36.719 -4.473 6.543 1 74.25 333 GLN B CA 1
ATOM 6412 C C . GLN B 1 333 ? -36.812 -4.359 5.023 1 74.25 333 GLN B C 1
ATOM 6414 O O . GLN B 1 333 ? -36.156 -3.521 4.41 1 74.25 333 GLN B O 1
ATOM 6419 N N . LYS B 1 334 ? -36.844 -5.543 4.324 1 60.06 334 LYS B N 1
ATOM 6420 C CA . LYS B 1 334 ? -36.875 -5.812 2.889 1 60.06 334 LYS B CA 1
ATOM 6421 C C . LYS B 1 334 ? -37.531 -4.672 2.115 1 60.06 334 LYS B C 1
ATOM 6423 O O . LYS B 1 334 ? -38.688 -4.363 2.336 1 60.06 334 LYS B O 1
ATOM 6428 N N . SER B 1 335 ? -36.562 -3.758 1.728 1 58.25 335 SER B N 1
ATOM 6429 C CA . SER B 1 335 ? -37.156 -2.773 0.828 1 58.25 335 SER B CA 1
ATOM 6430 C C . SER B 1 335 ? -37.094 -3.246 -0.621 1 58.25 335 SER B C 1
ATOM 6432 O O . SER B 1 335 ? -36.125 -3.859 -1.044 1 58.25 335 SER B O 1
ATOM 6434 N N . GLU B 1 336 ? -38.219 -3.375 -1.229 1 58.34 336 GLU B N 1
ATOM 6435 C CA . GLU B 1 336 ? -38.375 -3.715 -2.639 1 58.34 336 GLU B CA 1
ATOM 6436 C C . GLU B 1 336 ? -37.719 -2.672 -3.537 1 58.34 336 GLU B C 1
ATOM 6438 O O . GLU B 1 336 ? -37.438 -2.945 -4.703 1 58.34 336 GLU B O 1
ATOM 6443 N N . LYS B 1 337 ? -37.594 -1.545 -3.053 1 58.97 337 LYS B N 1
ATOM 6444 C CA . LYS B 1 337 ? -37.156 -0.49 -3.959 1 58.97 337 LYS B CA 1
ATOM 6445 C C . LYS B 1 337 ? -35.625 -0.392 -3.984 1 58.97 337 LYS B C 1
ATOM 6447 O O . LYS B 1 337 ? -34.969 -0.69 -2.988 1 58.97 337 LYS B O 1
ATOM 6452 N N . PRO B 1 338 ? -35.188 -0.065 -5.043 1 61.38 338 PRO B N 1
ATOM 6453 C CA . PRO B 1 338 ? -33.719 0.152 -5.141 1 61.38 338 PRO B CA 1
ATOM 6454 C C . PRO B 1 338 ? -33.219 1.236 -4.191 1 61.38 338 PRO B C 1
ATOM 6456 O O . PRO B 1 338 ? -33.938 2.203 -3.92 1 61.38 338 PRO B O 1
ATOM 6459 N N . PRO B 1 339 ? -32.156 0.997 -3.645 1 63.72 339 PRO B N 1
ATOM 6460 C CA . PRO B 1 339 ? -31.609 1.99 -2.715 1 63.72 339 PRO B CA 1
ATOM 6461 C C . PRO B 1 339 ? -31.453 3.369 -3.352 1 63.72 339 PRO B C 1
ATOM 6463 O O . PRO B 1 339 ? -31.078 3.475 -4.52 1 63.72 339 PRO B O 1
ATOM 6466 N N . SER B 1 340 ? -31.953 4.305 -2.73 1 71.12 340 SER B N 1
ATOM 6467 C CA . SER B 1 340 ? -31.875 5.688 -3.186 1 71.12 340 SER B CA 1
ATOM 6468 C C . SER B 1 340 ? -30.422 6.141 -3.34 1 71.12 340 SER B C 1
ATOM 6470 O O . SER B 1 340 ? -30.094 6.855 -4.285 1 71.12 340 SER B O 1
ATOM 6472 N N . LEU B 1 341 ? -29.625 5.578 -2.453 1 78.75 341 LEU B N 1
ATOM 6473 C CA . LEU B 1 341 ? -28.219 5.941 -2.52 1 78.75 341 LEU B CA 1
ATOM 6474 C C . LEU B 1 341 ? -27.406 4.84 -3.191 1 78.75 341 LEU B C 1
ATOM 6476 O O . LEU B 1 341 ? -27.641 3.652 -2.947 1 78.75 341 LEU B O 1
ATOM 6480 N N . SER B 1 342 ? -26.578 5.34 -4.117 1 82.88 342 SER B N 1
ATOM 6481 C CA . SER B 1 342 ? -25.656 4.391 -4.719 1 82.88 342 SER B CA 1
ATOM 6482 C C . SER B 1 342 ? -24.703 3.818 -3.674 1 82.88 342 SER B C 1
ATOM 6484 O O . SER B 1 342 ? -24.625 4.316 -2.549 1 82.88 342 SER B O 1
ATOM 6486 N N . PHE B 1 343 ? -24.047 2.873 -3.973 1 88.31 343 PHE B N 1
ATOM 6487 C CA . PHE B 1 343 ? -23.094 2.238 -3.068 1 88.31 343 PHE B CA 1
ATOM 6488 C C . PHE B 1 343 ? -22.016 3.225 -2.637 1 88.31 343 PHE B C 1
ATOM 6490 O O . PHE B 1 343 ? -21.719 3.338 -1.447 1 88.31 343 PHE B O 1
ATOM 6497 N N . GLN B 1 344 ? -21.469 3.889 -3.609 1 82.56 344 GLN B N 1
ATOM 6498 C CA . GLN B 1 344 ? -20.406 4.848 -3.352 1 82.56 344 GLN B CA 1
ATOM 6499 C C . GLN B 1 344 ? -20.875 5.973 -2.436 1 82.56 344 GLN B C 1
ATOM 6501 O O . GLN B 1 344 ? -20.141 6.41 -1.549 1 82.56 344 GLN B O 1
ATOM 6506 N N . GLU B 1 345 ? -22.094 6.398 -2.596 1 83.38 345 GLU B N 1
ATOM 6507 C CA . GLU B 1 345 ? -22.656 7.477 -1.79 1 83.38 345 GLU B CA 1
ATOM 6508 C C . GLU B 1 345 ? -22.859 7.035 -0.347 1 83.38 345 GLU B C 1
ATOM 6510 O O . GLU B 1 345 ? -22.625 7.801 0.588 1 83.38 345 GLU B O 1
ATOM 6515 N N . ARG B 1 346 ? -23.344 5.863 -0.224 1 86.12 346 ARG B N 1
ATOM 6516 C CA . ARG B 1 346 ? -23.578 5.328 1.112 1 86.12 346 ARG B CA 1
ATOM 6517 C C . ARG B 1 346 ? -22.281 5.203 1.896 1 86.12 346 ARG B C 1
ATOM 6519 O O . ARG B 1 346 ? -22.203 5.625 3.053 1 86.12 346 ARG B O 1
ATOM 6526 N N . VAL B 1 347 ? -21.297 4.688 1.232 1 87.19 347 VAL B N 1
ATOM 6527 C CA . VAL B 1 347 ? -20.016 4.492 1.89 1 87.19 347 VAL B CA 1
ATOM 6528 C C . VAL B 1 347 ? -19.406 5.848 2.232 1 87.19 347 VAL B C 1
ATOM 6530 O O . VAL B 1 347 ? -18.797 6.012 3.297 1 87.19 347 VAL B O 1
ATOM 6533 N N . SER B 1 348 ? -19.562 6.766 1.315 1 84.12 348 SER B N 1
ATOM 6534 C CA . SER B 1 348 ? -19.047 8.109 1.566 1 84.12 348 SER B CA 1
ATOM 6535 C C . SER B 1 348 ? -19.734 8.75 2.768 1 84.12 348 SER B C 1
ATOM 6537 O O . SER B 1 348 ? -19.078 9.43 3.564 1 84.12 348 SER B O 1
ATOM 6539 N N . CYS B 1 349 ? -21.016 8.539 2.895 1 87.19 349 CYS B N 1
ATOM 6540 C CA . CYS B 1 349 ? -21.766 9.07 4.027 1 87.19 349 CYS B CA 1
ATOM 6541 C C . CYS B 1 349 ? -21.297 8.438 5.336 1 87.19 349 CYS B C 1
ATOM 6543 O O . CYS B 1 349 ? -21.125 9.133 6.336 1 87.19 349 CYS B O 1
ATOM 6545 N N . TYR B 1 350 ? -21.141 7.152 5.305 1 91.44 350 TYR B N 1
ATOM 6546 C CA . TYR B 1 350 ? -20.688 6.449 6.5 1 91.44 350 TYR B CA 1
ATOM 6547 C C . TYR B 1 350 ? -19.281 6.879 6.887 1 91.44 350 TYR B C 1
ATOM 6549 O O . TYR B 1 350 ? -18.953 6.988 8.07 1 91.44 350 TYR B O 1
ATOM 6557 N N . LYS B 1 351 ? -18.516 7.094 5.895 1 89.19 351 LYS B N 1
ATOM 6558 C CA . LYS B 1 351 ? -17.156 7.574 6.16 1 89.19 351 LYS B CA 1
ATOM 6559 C C . LYS B 1 351 ? -17.172 8.945 6.828 1 89.19 351 LYS B C 1
ATOM 6561 O O . LYS B 1 351 ? -16.422 9.188 7.773 1 89.19 351 LYS B O 1
ATOM 6566 N N . THR B 1 352 ? -17.953 9.828 6.32 1 87.81 352 THR B N 1
ATOM 6567 C CA . THR B 1 352 ? -18.094 11.156 6.902 1 87.81 352 THR B CA 1
ATOM 6568 C C . THR B 1 352 ? -18.578 11.062 8.344 1 87.81 352 THR B C 1
ATOM 6570 O O . THR B 1 352 ? -18.078 11.766 9.227 1 87.81 352 THR B O 1
ATOM 6573 N N . LEU B 1 353 ? -19.547 10.211 8.516 1 92.44 353 LEU B N 1
ATOM 6574 C CA . LEU B 1 353 ? -20.094 10 9.852 1 92.44 353 LEU B CA 1
ATOM 6575 C C . LEU B 1 353 ? -19.016 9.516 10.812 1 92.44 353 LEU B C 1
ATOM 6577 O O . LEU B 1 353 ? -18.906 10.016 11.93 1 92.44 353 LEU B O 1
ATOM 6581 N N . SER B 1 354 ? -18.266 8.562 10.391 1 93 354 SER B N 1
ATOM 6582 C CA . SER B 1 354 ? -17.203 8.008 11.219 1 93 354 SER B CA 1
ATOM 6583 C C . SER B 1 354 ? -16.156 9.062 11.547 1 93 354 SER B C 1
ATOM 6585 O O . SER B 1 354 ? -15.703 9.164 12.695 1 93 354 SER B O 1
ATOM 6587 N N . CYS B 1 355 ? -15.797 9.852 10.562 1 89.56 355 CYS B N 1
ATOM 6588 C CA . CYS B 1 355 ? -14.812 10.906 10.75 1 89.56 355 CYS B CA 1
ATOM 6589 C C . CYS B 1 355 ? -15.297 11.938 11.758 1 89.56 355 CYS B C 1
ATOM 6591 O O . CYS B 1 355 ? -14.555 12.344 12.648 1 89.56 355 CYS B O 1
ATOM 6593 N N . ASP B 1 356 ? -16.516 12.32 11.609 1 91.88 356 ASP B N 1
ATOM 6594 C CA . ASP B 1 356 ? -17.078 13.336 12.5 1 91.88 356 ASP B CA 1
ATOM 6595 C C . ASP B 1 356 ? -17.25 12.789 13.914 1 91.88 356 ASP B C 1
ATOM 6597 O O . ASP B 1 356 ? -17.094 13.523 14.891 1 91.88 356 ASP B O 1
ATOM 6601 N N . LEU B 1 357 ? -17.656 11.555 14.039 1 93.44 357 LEU B N 1
ATOM 6602 C CA . LEU B 1 357 ? -17.781 10.93 15.352 1 93.44 357 LEU B CA 1
ATOM 6603 C C . LEU B 1 357 ? -16.422 10.898 16.062 1 93.44 357 LEU B C 1
ATOM 6605 O O . LEU B 1 357 ? -16.344 11.172 17.266 1 93.44 357 LEU B O 1
ATOM 6609 N N . ASN B 1 358 ? -15.43 10.594 15.359 1 90.94 358 ASN B N 1
ATOM 6610 C CA . ASN B 1 358 ? -14.086 10.594 15.922 1 90.94 358 ASN B CA 1
ATOM 6611 C C . ASN B 1 358 ? -13.625 12 16.297 1 90.94 358 ASN B C 1
ATOM 6613 O O . ASN B 1 358 ? -13.031 12.203 17.344 1 90.94 358 ASN B O 1
ATOM 6617 N N . ALA B 1 359 ? -13.875 12.898 15.367 1 90.62 359 ALA B N 1
ATOM 6618 C CA . ALA B 1 359 ? -13.5 14.289 15.617 1 90.62 359 ALA B CA 1
ATOM 6619 C C . ALA B 1 359 ? -14.195 14.828 16.859 1 90.62 359 ALA B C 1
ATOM 6621 O O . ALA B 1 359 ? -13.594 15.562 17.641 1 90.62 359 ALA B O 1
ATOM 6622 N N . LEU B 1 360 ? -15.453 14.508 17 1 92.44 360 LEU B N 1
ATOM 6623 C CA . LEU B 1 360 ? -16.234 14.938 18.156 1 92.44 360 LEU B CA 1
ATOM 6624 C C . LEU B 1 360 ? -15.602 14.445 19.453 1 92.44 360 LEU B C 1
ATOM 6626 O O . LEU B 1 360 ? -15.461 15.211 20.406 1 92.44 360 LEU B O 1
ATOM 6630 N N . GLN B 1 361 ? -15.25 13.273 19.469 1 90.31 361 GLN B N 1
ATOM 6631 C CA . GLN B 1 361 ? -14.664 12.656 20.641 1 90.31 361 GLN B CA 1
ATOM 6632 C C . GLN B 1 361 ? -13.305 13.273 20.969 1 90.31 361 GLN B C 1
ATOM 6634 O O . GLN B 1 361 ? -13.023 13.602 22.125 1 90.31 361 GLN B O 1
ATOM 6639 N N . VAL B 1 362 ? -12.484 13.453 20 1 89.56 362 VAL B N 1
ATOM 6640 C CA . VAL B 1 362 ? -11.133 13.953 20.188 1 89.56 362 VAL B CA 1
ATOM 6641 C C . VAL B 1 362 ? -11.18 15.406 20.672 1 89.56 362 VAL B C 1
ATOM 6643 O O . VAL B 1 362 ? -10.461 15.789 21.594 1 89.56 362 VAL B O 1
ATOM 6646 N N . THR B 1 363 ? -11.977 16.172 20.031 1 89.12 363 THR B N 1
ATOM 6647 C CA . THR B 1 363 ? -12.039 17.578 20.359 1 89.12 363 THR B CA 1
ATOM 6648 C C . THR B 1 363 ? -12.672 17.781 21.734 1 89.12 363 THR B C 1
ATOM 6650 O O . THR B 1 363 ? -12.281 18.688 22.484 1 89.12 363 THR B O 1
ATOM 6653 N N . TRP B 1 364 ? -13.625 16.984 22.094 1 89.56 364 TRP B N 1
ATOM 6654 C CA . TRP B 1 364 ? -14.211 17.062 23.422 1 89.56 364 TRP B CA 1
ATOM 6655 C C . TRP B 1 364 ? -13.188 16.703 24.484 1 89.56 364 TRP B C 1
ATOM 6657 O O . TRP B 1 364 ? -13.086 17.375 25.516 1 89.56 364 TRP B O 1
ATOM 6667 N N . LYS B 1 365 ? -12.492 15.672 24.297 1 87.75 365 LYS B N 1
ATOM 6668 C CA . LYS B 1 365 ? -11.453 15.273 25.234 1 87.75 365 LYS B CA 1
ATOM 6669 C C . LYS B 1 365 ? -10.414 16.375 25.406 1 87.75 365 LYS B C 1
ATOM 6671 O O . LYS B 1 365 ? -9.945 16.641 26.516 1 87.75 365 LYS B O 1
ATOM 6676 N N . GLN B 1 366 ? -10.109 16.984 24.297 1 86.38 366 GLN B N 1
ATOM 6677 C CA . GLN B 1 366 ? -9.141 18.078 24.344 1 86.38 366 GLN B CA 1
ATOM 6678 C C . GLN B 1 366 ? -9.703 19.266 25.125 1 86.38 366 GLN B C 1
ATOM 6680 O O . GLN B 1 366 ? -9.023 19.812 26 1 86.38 366 GLN B O 1
ATOM 6685 N N . ALA B 1 367 ? -10.906 19.625 24.797 1 83.94 367 ALA B N 1
ATOM 6686 C CA . ALA B 1 367 ? -11.539 20.766 25.453 1 83.94 367 ALA B CA 1
ATOM 6687 C C . ALA B 1 367 ? -11.711 20.516 26.953 1 83.94 367 ALA B C 1
ATOM 6689 O O . ALA B 1 367 ? -11.438 21.391 27.766 1 83.94 367 ALA B O 1
ATOM 6690 N N . SER B 1 368 ? -12.141 19.359 27.312 1 83.44 368 SER B N 1
ATOM 6691 C CA . SER B 1 368 ? -12.383 19.016 28.719 1 83.44 368 SER B CA 1
ATOM 6692 C C . SER B 1 368 ? -11.078 18.953 29.5 1 83.44 368 SER B C 1
ATOM 6694 O O . SER B 1 368 ? -11.016 19.375 30.656 1 83.44 368 SER B O 1
ATOM 6696 N N . THR B 1 369 ? -10.055 18.422 28.844 1 82.62 369 THR B N 1
ATOM 6697 C CA . THR B 1 369 ? -8.758 18.328 29.516 1 82.62 369 THR B CA 1
ATOM 6698 C C . THR B 1 369 ? -8.172 19.703 29.781 1 82.62 369 THR B C 1
ATOM 6700 O O . THR B 1 369 ? -7.648 19.969 30.859 1 82.62 369 THR B O 1
ATOM 6703 N N . ILE B 1 370 ? -8.273 20.578 28.797 1 80.12 370 ILE B N 1
ATOM 6704 C CA . ILE B 1 370 ? -7.746 21.922 28.953 1 80.12 370 ILE B CA 1
ATOM 6705 C C . ILE B 1 370 ? -8.57 22.672 29.984 1 80.12 370 ILE B C 1
ATOM 6707 O O . ILE B 1 370 ? -8.023 23.406 30.812 1 80.12 370 ILE B O 1
ATOM 6711 N N . ALA B 1 371 ? -9.898 22.531 29.938 1 76.69 371 ALA B N 1
ATOM 6712 C CA . ALA B 1 371 ? -10.781 23.188 30.891 1 76.69 371 ALA B CA 1
ATOM 6713 C C . ALA B 1 371 ? -10.492 22.719 32.312 1 76.69 371 ALA B C 1
ATOM 6715 O O . ALA B 1 371 ? -10.531 23.531 33.25 1 76.69 371 ALA B O 1
ATOM 6716 N N . LEU B 1 372 ? -10.156 21.516 32.469 1 76.12 372 LEU B N 1
ATOM 6717 C CA . LEU B 1 372 ? -9.852 20.969 33.781 1 76.12 372 LEU B CA 1
ATOM 6718 C C . LEU B 1 372 ? -8.492 21.453 34.281 1 76.12 372 LEU B C 1
ATOM 6720 O O . LEU B 1 372 ? -8.289 21.625 35.5 1 76.12 372 LEU B O 1
ATOM 6724 N N . GLN B 1 373 ? -7.621 21.625 33.344 1 74.44 373 GLN B N 1
ATOM 6725 C CA . GLN B 1 373 ? -6.32 22.172 33.719 1 74.44 373 GLN B CA 1
ATOM 6726 C C . GLN B 1 373 ? -6.453 23.625 34.219 1 74.44 373 GLN B C 1
ATOM 6728 O O . GLN B 1 373 ? -5.672 24.062 35.062 1 74.44 373 GLN B O 1
ATOM 6733 N N . CYS B 1 374 ? -7.332 24.344 33.625 1 65.94 374 CYS B N 1
ATOM 6734 C CA . CYS B 1 374 ? -7.59 25.703 34.094 1 65.94 374 CYS B CA 1
ATOM 6735 C C . CYS B 1 374 ? -8.078 25.703 35.531 1 65.94 374 CYS B C 1
ATOM 6737 O O . CYS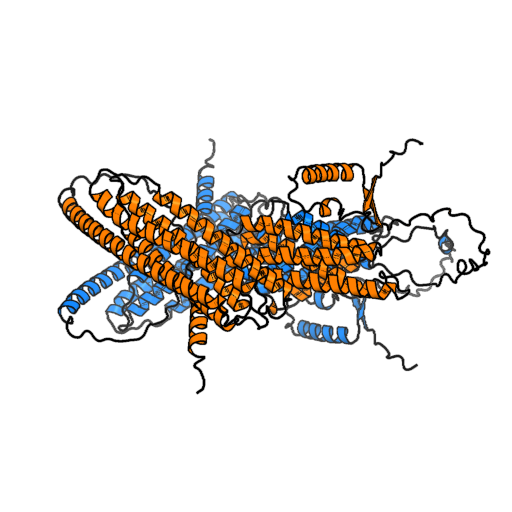 B 1 374 ? -7.879 26.688 36.25 1 65.94 374 CYS B O 1
ATOM 6739 N N . LEU B 1 375 ? -8.672 24.625 35.844 1 64.06 375 LEU B N 1
ATOM 6740 C CA . LEU B 1 375 ? -9.188 24.5 37.219 1 64.06 375 LEU B CA 1
ATOM 6741 C C . LEU B 1 375 ? -8.055 24.234 38.188 1 64.06 375 LEU B C 1
ATOM 6743 O O . LEU B 1 375 ? -8.125 24.641 39.375 1 64.06 375 LEU B O 1
ATOM 6747 N N . LYS B 1 376 ? -7.125 23.625 37.5 1 61.91 376 LYS B N 1
ATOM 6748 C CA . LYS B 1 376 ? -6.02 23.297 38.406 1 61.91 376 LYS B CA 1
ATOM 6749 C C . LYS B 1 376 ? -4.977 24.406 38.438 1 61.91 376 LYS B C 1
ATOM 6751 O O . LYS B 1 376 ? -4.758 25.078 37.438 1 61.91 376 LYS B O 1
ATOM 6756 N N . ALA B 1 377 ? -4.941 25.328 39.469 1 53.72 377 ALA B N 1
ATOM 6757 C CA . ALA B 1 377 ? -4.188 26.531 39.781 1 53.72 377 ALA B CA 1
ATOM 6758 C C . ALA B 1 377 ? -2.793 26.484 39.156 1 53.72 377 ALA B C 1
ATOM 6760 O O . ALA B 1 377 ? -2.164 27.531 38.969 1 53.72 377 ALA B O 1
ATOM 6761 N N . ASP B 1 378 ? -2.271 25.375 38.906 1 52.66 378 ASP B N 1
ATOM 6762 C CA . ASP B 1 378 ? -0.821 25.375 38.75 1 52.66 378 ASP B CA 1
ATOM 6763 C C . ASP B 1 378 ? -0.427 25.531 37.281 1 52.66 378 ASP B C 1
ATOM 6765 O O . ASP B 1 378 ? 0.757 25.641 36.938 1 52.66 378 ASP B O 1
ATOM 6769 N N . GLN B 1 379 ? -1.396 25.516 36.406 1 57 379 GLN B N 1
ATOM 6770 C CA . GLN B 1 379 ? -0.886 25.484 35.031 1 57 379 GLN B CA 1
ATOM 6771 C C . GLN B 1 379 ? -1.581 26.531 34.188 1 57 379 GLN B C 1
ATOM 6773 O O . GLN B 1 379 ? -2.738 26.891 34.406 1 57 379 GLN B O 1
ATOM 6778 N N . ASP B 1 380 ? -0.839 27.453 33.531 1 61.59 380 ASP B N 1
ATOM 6779 C CA . ASP B 1 380 ? -1.36 28.406 32.562 1 61.59 380 ASP B CA 1
ATOM 6780 C C . ASP B 1 380 ? -2.074 27.688 31.422 1 61.59 380 ASP B C 1
ATOM 6782 O O . ASP B 1 380 ? -1.431 27.078 30.578 1 61.59 380 ASP B O 1
ATOM 6786 N N . PRO B 1 381 ? -3.387 27.594 31.625 1 68 381 PRO B N 1
ATOM 6787 C CA . PRO B 1 381 ? -4.102 26.859 30.578 1 68 381 PRO B CA 1
ATOM 6788 C C . PRO B 1 381 ? -3.988 27.531 29.203 1 68 381 PRO B C 1
ATOM 6790 O O . PRO B 1 381 ? -3.902 28.75 29.125 1 68 381 PRO B O 1
ATOM 6793 N N . ASP B 1 382 ? -3.762 26.781 28.172 1 76.44 382 ASP B N 1
ATOM 6794 C CA . ASP B 1 382 ? -3.732 27.281 26.797 1 76.44 382 ASP B CA 1
ATOM 6795 C C . ASP B 1 382 ? -5.137 27.625 26.312 1 76.44 382 ASP B C 1
ATOM 6797 O O . ASP B 1 382 ? -5.812 26.797 25.688 1 76.44 382 ASP B O 1
ATOM 6801 N N . LEU B 1 383 ? -5.5 28.828 26.594 1 76.31 383 LEU B N 1
ATOM 6802 C CA . LEU B 1 383 ? -6.863 29.281 26.312 1 76.31 383 LEU B CA 1
ATOM 6803 C C . LEU B 1 383 ? -7.141 29.312 24.812 1 76.31 383 LEU B C 1
ATOM 6805 O O . LEU B 1 383 ? -8.289 29.141 24.391 1 76.31 383 LEU B O 1
ATOM 6809 N N . ALA B 1 384 ? -6.117 29.531 24.078 1 79.5 384 ALA B N 1
ATOM 6810 C CA . ALA B 1 384 ? -6.277 29.516 22.641 1 79.5 384 ALA B CA 1
ATOM 6811 C C . ALA B 1 384 ? -6.648 28.125 22.141 1 79.5 384 ALA B C 1
ATOM 6813 O O . ALA B 1 384 ? -7.516 27.969 21.281 1 79.5 384 ALA B O 1
ATOM 6814 N N . LYS B 1 385 ? -6.043 27.172 22.781 1 83.62 385 LYS B N 1
ATOM 6815 C CA . LYS B 1 385 ? -6.332 25.781 22.422 1 83.62 385 LYS B CA 1
ATOM 6816 C C . LYS B 1 385 ? -7.727 25.375 22.875 1 83.62 385 LYS B C 1
ATOM 6818 O O . LYS B 1 385 ? -8.398 24.594 22.203 1 83.62 385 LYS B O 1
ATOM 6823 N N . LEU B 1 386 ? -8.109 25.875 24 1 83.31 386 LEU B N 1
ATOM 6824 C CA . LEU B 1 386 ? -9.453 25.609 24.5 1 83.31 386 LEU B CA 1
ATOM 6825 C C . LEU B 1 386 ? -10.508 26.188 23.562 1 83.31 386 LEU B C 1
ATOM 6827 O O . LEU B 1 386 ? -11.516 25.531 23.281 1 83.31 386 LEU B O 1
ATOM 6831 N N . LYS B 1 387 ? -10.219 27.391 23.141 1 84.12 387 LYS B N 1
ATOM 6832 C CA . LYS B 1 387 ? -11.141 28.047 22.219 1 84.12 387 LYS B CA 1
ATOM 6833 C C . LYS B 1 387 ? -11.25 27.266 20.906 1 84.12 387 LYS B C 1
ATOM 6835 O O . LYS B 1 387 ? -12.359 27.031 20.422 1 84.12 387 LYS B O 1
ATOM 6840 N N . GLN B 1 388 ? -10.172 26.875 20.391 1 87.62 388 GLN B N 1
ATOM 6841 C CA . GLN B 1 388 ? -10.141 26.141 19.125 1 87.62 388 GLN B CA 1
ATOM 6842 C C . GLN B 1 388 ? -10.844 24.797 19.266 1 87.62 388 GLN B C 1
ATOM 6844 O O . GLN B 1 388 ? -11.641 24.422 18.391 1 87.62 388 GLN B O 1
ATOM 6849 N N . ALA B 1 389 ? -10.562 24.094 20.312 1 88.38 389 ALA B N 1
ATOM 6850 C CA . ALA B 1 389 ? -11.148 22.781 20.531 1 88.38 389 ALA B CA 1
ATOM 6851 C C . ALA B 1 389 ? -12.656 22.875 20.719 1 88.38 389 ALA B C 1
ATOM 6853 O O . ALA B 1 389 ? -13.406 22.031 20.203 1 88.38 389 ALA B O 1
ATOM 6854 N N . THR B 1 390 ? -13.039 23.859 21.422 1 88.38 390 THR B N 1
ATOM 6855 C CA . THR B 1 390 ? -14.461 24.031 21.703 1 88.38 390 THR B CA 1
ATOM 6856 C C . THR B 1 390 ? -15.219 24.422 20.438 1 88.38 390 THR B C 1
ATOM 6858 O O . THR B 1 390 ? -16.344 23.969 20.219 1 88.38 390 THR B O 1
ATOM 6861 N N . GLU B 1 391 ? -14.633 25.234 19.656 1 89.06 391 GLU B N 1
ATOM 6862 C CA . GLU B 1 391 ? -15.258 25.641 18.406 1 89.06 391 GLU B CA 1
ATOM 6863 C C . GLU B 1 391 ? -15.406 24.453 17.453 1 89.06 391 GLU B C 1
ATOM 6865 O O . GLU B 1 391 ? -16.469 24.25 16.859 1 89.06 391 GLU B O 1
ATOM 6870 N N . THR B 1 392 ? -14.336 23.703 17.312 1 89.88 392 THR B N 1
ATOM 6871 C CA . THR B 1 392 ? -14.352 22.547 16.438 1 89.88 392 THR B CA 1
ATOM 6872 C C . THR B 1 392 ? -15.367 21.516 16.922 1 89.88 392 THR B C 1
ATOM 6874 O O . THR B 1 392 ? -16.078 20.906 16.125 1 89.88 392 THR B O 1
ATOM 6877 N N . PHE B 1 393 ? -15.367 21.375 18.219 1 90 393 PHE B N 1
ATOM 6878 C CA . PHE B 1 393 ? -16.297 20.453 18.859 1 90 393 PHE B CA 1
ATOM 6879 C C . PHE B 1 393 ? -17.75 20.844 18.531 1 90 393 PHE B C 1
ATOM 6881 O O . PHE B 1 393 ? -18.531 20 18.109 1 90 393 PHE B O 1
ATOM 6888 N N . SER B 1 394 ? -18.031 22.062 18.781 1 90.94 394 SER B N 1
ATOM 6889 C CA . SER B 1 394 ? -19.391 22.562 18.547 1 90.94 394 SER B CA 1
ATOM 6890 C C . SER B 1 394 ? -19.781 22.438 17.078 1 90.94 394 SER B C 1
ATOM 6892 O O . SER B 1 394 ? -20.906 22.016 16.766 1 90.94 394 SER B O 1
ATOM 6894 N N . LYS B 1 395 ? -18.922 22.75 16.188 1 91.44 395 LYS B N 1
ATOM 6895 C CA . LYS B 1 395 ? -19.188 22.656 14.75 1 91.44 395 LYS B CA 1
ATOM 6896 C C . LYS B 1 395 ? -19.391 21.203 14.328 1 91.44 395 LYS B C 1
ATOM 6898 O O . LYS B 1 395 ? -20.25 20.906 13.492 1 91.44 395 LYS B O 1
ATOM 6903 N N . THR B 1 396 ? -18.625 20.297 14.836 1 93.44 396 THR B N 1
ATOM 6904 C CA . THR B 1 396 ? -18.688 18.875 14.492 1 93.44 396 THR B CA 1
ATOM 6905 C C . THR B 1 396 ? -20.031 18.281 14.891 1 93.44 396 THR B C 1
ATOM 6907 O O . THR B 1 396 ? -20.578 17.453 14.172 1 93.44 396 THR B O 1
ATOM 6910 N N . ALA B 1 397 ? -20.531 18.703 16.016 1 93.06 397 ALA B N 1
ATOM 6911 C CA . ALA B 1 397 ? -21.844 18.219 16.453 1 93.06 397 ALA B CA 1
ATOM 6912 C C . ALA B 1 397 ? -22.938 18.609 15.469 1 93.06 397 ALA B C 1
ATOM 6914 O O . ALA B 1 397 ? -23.812 17.797 15.156 1 93.06 397 ALA B O 1
ATOM 6915 N N . VAL B 1 398 ? -22.812 19.812 14.984 1 92.94 398 VAL B N 1
ATOM 6916 C CA . VAL B 1 398 ? -23.797 20.297 14.023 1 92.94 398 VAL B CA 1
ATOM 6917 C C . VAL B 1 398 ? -23.672 19.531 12.711 1 92.94 398 VAL B C 1
ATOM 6919 O O . VAL B 1 398 ? -24.672 19.172 12.094 1 92.94 398 VAL B O 1
ATOM 6922 N N . LEU B 1 399 ? -22.5 19.297 12.305 1 92.25 399 LEU B N 1
ATOM 6923 C CA . LEU B 1 399 ? -22.25 18.547 11.07 1 92.25 399 LEU B CA 1
ATOM 6924 C C . LEU B 1 399 ? -22.766 17.125 11.18 1 92.25 399 LEU B C 1
ATOM 6926 O O . LEU B 1 399 ? -23.328 16.594 10.219 1 92.25 399 LEU B O 1
ATOM 6930 N N . LEU B 1 400 ? -22.562 16.531 12.305 1 93.75 400 LEU B N 1
ATOM 6931 C CA . LEU B 1 400 ? -23.062 15.18 12.531 1 93.75 400 LEU B CA 1
ATOM 6932 C C . LEU B 1 400 ? -24.594 15.133 12.398 1 93.75 400 LEU B C 1
ATOM 6934 O O . LEU B 1 400 ? -25.125 14.211 11.781 1 93.75 400 LEU B O 1
ATOM 6938 N N . ALA B 1 401 ? -25.203 16.109 12.969 1 93.19 401 ALA B N 1
ATOM 6939 C CA . ALA B 1 401 ? -26.656 16.188 12.898 1 93.19 401 ALA B CA 1
ATOM 6940 C C . ALA B 1 401 ? -27.125 16.312 11.445 1 93.19 401 ALA B C 1
ATOM 6942 O O . ALA B 1 401 ? -28.125 15.719 11.062 1 93.19 401 ALA B O 1
ATOM 6943 N N . LYS B 1 402 ? -26.422 17 10.68 1 90.38 402 LYS B N 1
ATOM 6944 C CA . LYS B 1 402 ? -26.766 17.156 9.273 1 90.38 402 LYS B CA 1
ATOM 6945 C C . LYS B 1 402 ? -26.609 15.844 8.516 1 90.38 402 LYS B C 1
ATOM 6947 O O . LYS B 1 402 ? -27.375 15.547 7.605 1 90.38 402 LYS B O 1
ATOM 6952 N N . THR B 1 403 ? -25.594 15.164 8.812 1 91.06 403 THR B N 1
ATOM 6953 C CA . THR B 1 403 ? -25.375 13.875 8.164 1 91.06 403 THR B CA 1
ATOM 6954 C C . THR B 1 403 ? -26.5 12.898 8.5 1 91.06 403 THR B C 1
ATOM 6956 O O . THR B 1 403 ? -26.953 12.141 7.637 1 91.06 403 THR B O 1
ATOM 6959 N N . PHE B 1 404 ? -26.906 12.875 9.727 1 92.06 404 PHE B N 1
ATOM 6960 C CA . PHE B 1 404 ? -28.031 12.031 10.109 1 92.06 404 PHE B CA 1
ATOM 6961 C C . PHE B 1 404 ? -29.297 12.445 9.359 1 92.06 404 PHE B C 1
ATOM 6963 O O . PHE B 1 404 ? -30.094 11.586 8.977 1 92.06 404 PHE B O 1
ATOM 6970 N N . ASP B 1 405 ? -29.406 13.695 9.203 1 90.75 405 ASP B N 1
ATOM 6971 C CA . ASP B 1 405 ? -30.562 14.195 8.453 1 90.75 405 ASP B CA 1
ATOM 6972 C C . ASP B 1 405 ? -30.516 13.711 7.004 1 90.75 405 ASP B C 1
ATOM 6974 O O . ASP B 1 405 ? -31.547 13.344 6.438 1 90.75 405 ASP B O 1
ATOM 6978 N N . ALA B 1 406 ? -29.422 13.711 6.426 1 87.31 406 ALA B N 1
ATOM 6979 C CA . ALA B 1 406 ? -29.25 13.234 5.059 1 87.31 406 ALA B CA 1
ATOM 6980 C C . ALA B 1 406 ? -29.594 11.75 4.953 1 87.31 406 ALA B C 1
ATOM 6982 O O . ALA B 1 406 ? -30.219 11.32 3.986 1 87.31 406 ALA B O 1
ATOM 6983 N N . LEU B 1 407 ? -29.141 11 5.898 1 88.06 407 LEU B N 1
ATOM 6984 C CA . LEU B 1 407 ? -29.438 9.57 5.918 1 88.06 407 LEU B CA 1
ATOM 6985 C C . LEU B 1 407 ? -30.922 9.312 6.082 1 88.06 407 LEU B C 1
ATOM 6987 O O . LEU B 1 407 ? -31.484 8.414 5.453 1 88.06 407 LEU B O 1
ATOM 6991 N N . CYS B 1 408 ? -31.531 10.117 6.883 1 87.88 408 CYS B N 1
ATOM 6992 C CA . CYS B 1 408 ? -32.969 10.008 7.09 1 87.88 408 CYS B CA 1
ATOM 6993 C C . CYS B 1 408 ? -33.719 10.312 5.805 1 87.88 408 CYS B C 1
ATOM 6995 O O . CYS B 1 408 ? -34.656 9.602 5.449 1 87.88 408 CYS B O 1
ATOM 6997 N N . SER B 1 409 ? -33.281 11.328 5.133 1 85.19 409 SER B N 1
ATOM 6998 C CA . SER B 1 409 ? -33.938 11.695 3.875 1 85.19 409 SER B CA 1
ATOM 6999 C C . SER B 1 409 ? -33.781 10.594 2.834 1 85.19 409 SER B C 1
ATOM 7001 O O . SER B 1 409 ? -34.719 10.328 2.068 1 85.19 409 SER B O 1
ATOM 7003 N N . ALA B 1 410 ? -32.688 10.023 2.826 1 82.69 410 ALA B N 1
ATOM 7004 C CA . ALA B 1 410 ? -32.438 8.922 1.895 1 82.69 410 ALA B CA 1
ATOM 7005 C C . ALA B 1 410 ? -33.312 7.719 2.234 1 82.69 410 ALA B C 1
ATOM 7007 O O . ALA B 1 410 ? -33.812 7.027 1.338 1 82.69 410 ALA B O 1
ATOM 7008 N N . ALA B 1 411 ? -33.469 7.43 3.48 1 82.06 411 ALA B N 1
ATOM 7009 C CA . ALA B 1 411 ? -34.312 6.32 3.924 1 82.06 411 ALA B CA 1
ATOM 7010 C C . ALA B 1 411 ? -35.781 6.578 3.592 1 82.06 411 ALA B C 1
ATOM 7012 O O . ALA B 1 411 ? -36.5 5.648 3.254 1 82.06 411 ALA B O 1
ATOM 7013 N N . HIS B 1 412 ? -36.188 7.797 3.691 1 78.81 412 HIS B N 1
ATOM 7014 C CA . HIS B 1 412 ? -37.562 8.188 3.377 1 78.81 412 HIS B CA 1
ATOM 7015 C C . HIS B 1 412 ? -37.875 7.965 1.899 1 78.81 412 HIS B C 1
ATOM 7017 O O . HIS B 1 412 ? -39 7.602 1.546 1 78.81 412 HIS B O 1
ATOM 7023 N N . ALA B 1 413 ? -36.875 8.195 1.151 1 74.56 413 ALA B N 1
ATOM 7024 C CA . ALA B 1 413 ? -37.062 8.016 -0.287 1 74.56 413 ALA B CA 1
ATOM 7025 C C . ALA B 1 413 ? -37.219 6.543 -0.635 1 74.56 413 ALA B C 1
ATOM 7027 O O . ALA B 1 413 ? -37.906 6.207 -1.603 1 74.56 413 ALA B O 1
ATOM 7028 N N . GLU B 1 414 ? -36.75 5.727 0.225 1 72.75 414 GLU B N 1
ATOM 7029 C CA . GLU B 1 414 ? -36.781 4.293 -0.041 1 72.75 414 GLU B CA 1
ATOM 7030 C C . GLU B 1 414 ? -38.062 3.668 0.489 1 72.75 414 GLU B C 1
ATOM 7032 O O . GLU B 1 414 ? -38.562 2.666 -0.049 1 72.75 414 GLU B O 1
ATOM 7037 N N . SER B 1 415 ? -38.531 4.066 1.698 1 70.31 415 SER B N 1
ATOM 7038 C CA . SER B 1 415 ? -39.781 3.494 2.248 1 70.31 415 SER B CA 1
ATOM 7039 C C . SER B 1 415 ? -40.625 4.562 2.922 1 70.31 415 SER B C 1
ATOM 7041 O O . SER B 1 415 ? -40.25 5.078 3.979 1 70.31 415 SER B O 1
ATOM 7043 N N . PRO B 1 416 ? -41.688 4.984 2.195 1 64.69 416 PRO B N 1
ATOM 7044 C CA . PRO B 1 416 ? -42.5 6.02 2.834 1 64.69 416 PRO B CA 1
ATOM 7045 C C . PRO B 1 416 ? -43.344 5.477 3.998 1 64.69 416 PRO B C 1
ATOM 7047 O O . PRO B 1 416 ? -44.219 6.184 4.527 1 64.69 416 PRO B O 1
ATOM 7050 N N . HIS B 1 417 ? -43 4.324 4.547 1 65.19 417 HIS B N 1
ATOM 7051 C CA . HIS B 1 417 ? -43.875 3.721 5.551 1 65.19 417 HIS B CA 1
ATOM 7052 C C . HIS B 1 417 ? -43.688 4.391 6.91 1 65.19 417 HIS B C 1
ATOM 7054 O O . HIS B 1 417 ? -42.781 5.203 7.09 1 65.19 417 HIS B O 1
ATOM 7060 N N . HIS B 1 418 ? -44.562 4.055 7.828 1 63.62 418 HIS B N 1
ATOM 7061 C CA . HIS B 1 418 ? -44.688 4.52 9.203 1 63.62 418 HIS B CA 1
ATOM 7062 C C . HIS B 1 418 ? -43.344 4.477 9.914 1 63.62 418 HIS B C 1
ATOM 7064 O O . HIS B 1 418 ? -43.031 5.352 10.727 1 63.62 418 HIS B O 1
ATOM 7070 N N . SER B 1 419 ? -42.5 3.568 9.547 1 69.69 419 SER B N 1
ATOM 7071 C CA . SER B 1 419 ? -41.219 3.375 10.219 1 69.69 419 SER B CA 1
ATOM 7072 C C . SER B 1 419 ? -40.25 4.516 9.914 1 69.69 419 SER B C 1
ATOM 7074 O O . SER B 1 419 ? -39.438 4.875 10.75 1 69.69 419 SER B O 1
ATOM 7076 N N . VAL B 1 420 ? -40.531 5.266 8.898 1 77.5 420 VAL B N 1
ATOM 7077 C CA . VAL B 1 420 ? -39.656 6.375 8.508 1 77.5 420 VAL B CA 1
ATOM 7078 C C . VAL B 1 420 ? -40 7.609 9.336 1 77.5 420 VAL B C 1
ATOM 7080 O O . VAL B 1 420 ? -39.156 8.484 9.547 1 77.5 420 VAL B O 1
ATOM 7083 N N . TYR B 1 421 ? -41.25 7.508 9.875 1 81.62 421 TYR B N 1
ATOM 7084 C CA . TYR B 1 421 ? -41.688 8.625 10.711 1 81.62 421 TYR B CA 1
ATOM 7085 C C . TYR B 1 421 ? -40.906 8.672 12.016 1 81.62 421 TYR B C 1
ATOM 7087 O O . TYR B 1 421 ? -40.5 9.742 12.469 1 81.62 421 TYR B O 1
ATOM 7095 N N . GLN B 1 422 ? -40.688 7.539 12.633 1 84.19 422 GLN B N 1
ATOM 7096 C CA . GLN B 1 422 ? -39.906 7.477 13.859 1 84.19 422 GLN B CA 1
ATOM 7097 C C . GLN B 1 422 ? -38.5 7.973 13.641 1 84.19 422 GLN B C 1
ATOM 7099 O O . GLN B 1 422 ? -37.906 8.648 14.5 1 84.19 422 GLN B O 1
ATOM 7104 N N . LEU B 1 423 ? -37.938 7.672 12.469 1 88.31 423 LEU B N 1
ATOM 7105 C CA . LEU B 1 423 ? -36.594 8.102 12.141 1 88.31 423 LEU B CA 1
ATOM 7106 C C . LEU B 1 423 ? -36.531 9.617 11.977 1 88.31 423 LEU B C 1
ATOM 7108 O O . LEU B 1 423 ? -35.562 10.25 12.391 1 88.31 423 LEU B O 1
ATOM 7112 N N . ALA B 1 424 ? -37.594 10.125 11.438 1 89.56 424 ALA B N 1
ATOM 7113 C CA . ALA B 1 424 ? -37.656 11.57 11.242 1 89.56 424 ALA B CA 1
ATOM 7114 C C . ALA B 1 424 ? -37.719 12.305 12.586 1 89.56 424 ALA B C 1
ATOM 7116 O O . ALA B 1 424 ? -37.125 13.367 12.75 1 89.56 424 ALA B O 1
ATOM 7117 N N . VAL B 1 425 ? -38.406 11.719 13.516 1 90.5 425 VAL B N 1
ATOM 7118 C CA . VAL B 1 425 ? -38.531 12.312 14.844 1 90.5 425 VAL B CA 1
ATOM 7119 C C . VAL B 1 425 ? -37.188 12.32 15.555 1 90.5 425 VAL B C 1
ATOM 7121 O O . VAL B 1 425 ? -36.781 13.336 16.125 1 90.5 425 VAL B O 1
ATOM 7124 N N . VAL B 1 426 ? -36.531 11.219 15.5 1 91.31 426 VAL B N 1
ATOM 7125 C CA . VAL B 1 426 ? -35.25 11.109 16.172 1 91.31 426 VAL B CA 1
ATOM 7126 C C . VAL B 1 426 ? -34.25 12.055 15.523 1 91.31 426 VAL B C 1
ATOM 7128 O O . VAL B 1 426 ? -33.375 12.609 16.203 1 91.31 426 VAL B O 1
ATOM 7131 N N . THR B 1 427 ? -34.375 12.234 14.211 1 92.5 427 THR B N 1
ATOM 7132 C CA . THR B 1 427 ? -33.5 13.148 13.492 1 92.5 427 THR B CA 1
ATOM 7133 C C . THR B 1 427 ? -33.656 14.578 14.008 1 92.5 427 THR B C 1
ATOM 7135 O O . THR B 1 427 ? -32.688 15.289 14.203 1 92.5 427 THR B O 1
ATOM 7138 N N . LYS B 1 428 ? -34.875 14.977 14.25 1 93 428 LYS B N 1
ATOM 7139 C CA . LYS B 1 428 ? -35.156 16.312 14.789 1 93 428 LYS B CA 1
ATOM 7140 C C . LYS B 1 428 ? -34.594 16.438 16.203 1 93 428 LYS B C 1
ATOM 7142 O O . LYS B 1 428 ? -34.125 17.516 16.594 1 93 428 LYS B O 1
ATOM 7147 N N . GLN B 1 429 ? -34.719 15.367 16.906 1 91.88 429 GLN B N 1
ATOM 7148 C CA . GLN B 1 429 ? -34.188 15.375 18.266 1 91.88 429 GLN B CA 1
ATOM 7149 C C . GLN B 1 429 ? -32.656 15.5 18.25 1 91.88 429 GLN B C 1
ATOM 7151 O O . GLN B 1 429 ? -32.094 16.172 19.109 1 91.88 429 GLN B O 1
ATOM 7156 N N . THR B 1 430 ? -32 14.797 17.328 1 92.38 430 THR B N 1
ATOM 7157 C CA . THR B 1 430 ? -30.562 14.891 17.203 1 92.38 430 THR B CA 1
ATOM 7158 C C . THR B 1 430 ? -30.141 16.312 16.844 1 92.38 430 THR B C 1
ATOM 7160 O O . THR B 1 430 ? -29.141 16.828 17.344 1 92.38 430 THR B O 1
ATOM 7163 N N . GLU B 1 431 ? -30.906 16.953 15.992 1 93.19 431 GLU B N 1
ATOM 7164 C CA . GLU B 1 431 ? -30.641 18.328 15.586 1 93.19 431 GLU B CA 1
ATOM 7165 C C . GLU B 1 431 ? -30.781 19.297 16.766 1 93.19 431 GLU B C 1
ATOM 7167 O O . GLU B 1 431 ? -29.969 20.203 16.938 1 93.19 431 GLU B O 1
ATOM 7172 N N . ALA B 1 432 ? -31.781 19.047 17.5 1 93.19 432 ALA B N 1
ATOM 7173 C CA . ALA B 1 432 ? -32.031 19.891 18.672 1 93.19 432 ALA B CA 1
ATOM 7174 C C . ALA B 1 432 ? -30.891 19.734 19.688 1 93.19 432 ALA B C 1
ATOM 7176 O O . ALA B 1 432 ? -30.453 20.719 20.281 1 93.19 432 ALA B O 1
ATOM 7177 N N . ALA B 1 433 ? -30.531 18.516 19.891 1 92.56 433 ALA B N 1
ATOM 7178 C CA . ALA B 1 433 ? -29.453 18.25 20.844 1 92.56 433 ALA B CA 1
ATOM 7179 C C . ALA B 1 433 ? -28.141 18.891 20.375 1 92.56 433 ALA B C 1
ATOM 7181 O O . ALA B 1 433 ? -27.375 19.422 21.203 1 92.56 433 ALA B O 1
ATOM 7182 N N . ALA B 1 434 ? -27.875 18.828 19.078 1 94.25 434 ALA B N 1
ATOM 7183 C CA . ALA B 1 434 ? -26.688 19.453 18.531 1 94.25 434 ALA B CA 1
ATOM 7184 C C . ALA B 1 434 ? -26.703 20.969 18.734 1 94.25 434 ALA B C 1
ATOM 7186 O O . ALA B 1 434 ? -25.672 21.578 19.016 1 94.25 434 ALA B O 1
ATOM 7187 N N . SER B 1 435 ? -27.875 21.562 18.609 1 93.12 435 SER B N 1
ATOM 7188 C CA . SER B 1 435 ? -28.031 23 18.828 1 93.12 435 SER B CA 1
ATOM 7189 C C . SER B 1 435 ? -27.781 23.391 20.281 1 93.12 435 SER B C 1
ATOM 7191 O O . SER B 1 435 ? -27.234 24.453 20.562 1 93.12 435 SER B O 1
ATOM 7193 N N . GLN B 1 436 ? -28.188 22.484 21.188 1 91.31 436 GLN B N 1
ATOM 7194 C CA . GLN B 1 436 ? -27.938 22.719 22.609 1 91.31 436 GLN B CA 1
ATOM 7195 C C . GLN B 1 436 ? -26.438 22.688 22.906 1 91.31 436 GLN B C 1
ATOM 7197 O O . GLN B 1 436 ? -25.953 23.484 23.719 1 91.31 436 GLN B O 1
ATOM 7202 N N . ILE B 1 437 ? -25.734 21.781 22.328 1 92.31 437 ILE B N 1
ATOM 7203 C CA . ILE B 1 437 ? -24.281 21.719 22.484 1 92.31 437 ILE B CA 1
ATOM 7204 C C . ILE B 1 437 ? -23.656 23.016 21.969 1 92.31 437 ILE B C 1
ATOM 7206 O O . ILE B 1 437 ? -22.766 23.578 22.609 1 92.31 437 ILE B O 1
ATOM 7210 N N . HIS B 1 438 ? -24.156 23.453 20.781 1 91.31 438 HIS B N 1
ATOM 7211 C CA . HIS B 1 438 ? -23.625 24.656 20.172 1 91.31 438 HIS B CA 1
ATOM 7212 C C . HIS B 1 438 ? -23.812 25.875 21.078 1 91.31 438 HIS B C 1
ATOM 7214 O O . HIS B 1 438 ? -22.891 26.672 21.25 1 91.31 438 HIS B O 1
ATOM 7220 N N . SER B 1 439 ? -24.938 25.953 21.75 1 89.19 439 SER B N 1
ATOM 7221 C CA . SER B 1 439 ? -25.25 27.062 22.656 1 89.19 439 SER B CA 1
ATOM 7222 C C . SER B 1 439 ? -24.406 26.984 23.922 1 89.19 439 SER B C 1
ATOM 7224 O O . SER B 1 439 ? -23.859 28 24.375 1 89.19 439 SER B O 1
ATOM 7226 N N . SER B 1 440 ? -24.344 25.797 24.438 1 89.06 440 SER B N 1
ATOM 7227 C CA . SER B 1 440 ? -23.578 25.625 25.672 1 89.06 440 SER B CA 1
ATOM 7228 C C . SER B 1 440 ? -22.078 25.812 25.422 1 89.06 440 SER B C 1
ATOM 7230 O O . SER B 1 440 ? -21.359 26.281 26.297 1 89.06 440 SER B O 1
ATOM 7232 N N . ALA B 1 441 ? -21.609 25.375 24.281 1 89.75 441 ALA B N 1
ATOM 7233 C CA . ALA B 1 441 ? -20.203 25.562 23.938 1 89.75 441 ALA B CA 1
ATOM 7234 C C . ALA B 1 441 ? -19.875 27.047 23.812 1 89.75 441 ALA B C 1
ATOM 7236 O O . ALA B 1 441 ? -18.766 27.469 24.125 1 89.75 441 ALA B O 1
ATOM 7237 N N . ARG B 1 442 ? -20.844 27.828 23.312 1 86.62 442 ARG B N 1
ATOM 7238 C CA . ARG B 1 442 ? -20.656 29.281 23.219 1 86.62 442 ARG B CA 1
ATOM 7239 C C . ARG B 1 442 ? -20.469 29.891 24.609 1 86.62 442 ARG B C 1
ATOM 7241 O O . ARG B 1 442 ? -19.672 30.812 24.781 1 86.62 442 ARG B O 1
ATOM 7248 N N . ASP B 1 443 ? -21.156 29.344 25.594 1 84.88 443 ASP B N 1
ATOM 7249 C CA . ASP B 1 443 ? -21.016 29.812 26.969 1 84.88 443 ASP B CA 1
ATOM 7250 C C . ASP B 1 443 ? -19.609 29.516 27.5 1 84.88 443 ASP B C 1
ATOM 7252 O O . ASP B 1 443 ? -19.016 30.344 28.203 1 84.88 443 ASP B O 1
ATOM 7256 N N . LEU B 1 444 ? -19.156 28.391 27.203 1 82.69 444 LEU B N 1
ATOM 7257 C CA . LEU B 1 444 ? -17.812 28 27.625 1 82.69 444 LEU B CA 1
ATOM 7258 C C . LEU B 1 444 ? -16.766 28.859 26.938 1 82.69 444 LEU B C 1
ATOM 7260 O O . LEU B 1 444 ? -15.758 29.234 27.562 1 82.69 444 LEU B O 1
ATOM 7264 N N . LEU B 1 445 ? -17.016 29.219 25.703 1 84.5 445 LEU B N 1
ATOM 7265 C CA . LEU B 1 445 ? -16.109 30.062 24.938 1 84.5 445 LEU B CA 1
ATOM 7266 C C . LEU B 1 445 ? -16.078 31.484 25.5 1 84.5 445 LEU B C 1
ATOM 7268 O O . LEU B 1 445 ? -15.008 32.094 25.594 1 84.5 445 LEU B O 1
ATOM 7272 N N . GLN B 1 446 ? -17.172 31.969 25.891 1 82.88 446 GLN B N 1
ATOM 7273 C CA . GLN B 1 446 ? -17.25 33.312 26.484 1 82.88 446 GLN B CA 1
ATOM 7274 C C . GLN B 1 446 ? -16.531 33.344 27.828 1 82.88 446 GLN B C 1
ATOM 7276 O O . GLN B 1 446 ? -15.867 34.344 28.141 1 82.88 446 GLN B O 1
ATOM 7281 N N . LEU B 1 447 ? -16.672 32.281 28.5 1 75.88 447 LEU B N 1
ATOM 7282 C CA . LEU B 1 447 ? -15.984 32.188 29.781 1 75.88 447 LEU B CA 1
ATOM 7283 C C . LEU B 1 447 ? -14.469 32.156 29.578 1 75.88 447 LEU B C 1
ATOM 7285 O O . LEU B 1 447 ? -13.719 32.781 30.312 1 75.88 447 LEU B O 1
ATOM 7289 N N . ALA B 1 448 ? -14.023 31.391 28.625 1 73.94 448 ALA B N 1
ATOM 7290 C CA . ALA B 1 448 ? -12.602 31.297 28.328 1 73.94 448 ALA B CA 1
ATOM 7291 C C . ALA B 1 448 ? -12.039 32.656 27.906 1 73.94 448 ALA B C 1
ATOM 7293 O O . ALA B 1 448 ? -10.914 33 28.266 1 73.94 448 ALA B O 1
ATOM 7294 N N . GLN B 1 449 ? -12.828 33.375 27.156 1 75 449 GLN B N 1
ATOM 7295 C CA . GLN B 1 449 ? -12.414 34.719 26.719 1 75 449 GLN B CA 1
ATOM 7296 C C . GLN B 1 449 ? -12.328 35.688 27.906 1 75 449 GLN B C 1
ATOM 7298 O O . GLN B 1 449 ? -11.414 36.5 27.984 1 75 449 GLN B O 1
ATOM 7303 N N . ARG B 1 450 ? -13.281 35.5 28.828 1 73.62 450 ARG B N 1
ATOM 7304 C CA . ARG B 1 450 ? -13.281 36.344 30.016 1 73.62 450 ARG B CA 1
ATOM 7305 C C . ARG B 1 450 ? -12.086 36.062 30.906 1 73.62 450 ARG B C 1
ATOM 7307 O O . ARG B 1 450 ? -11.453 36.969 31.438 1 73.62 450 ARG B O 1
ATOM 7314 N N . LEU B 1 451 ? -11.766 34.812 30.844 1 68.38 451 LEU B N 1
ATOM 7315 C CA . LEU B 1 451 ? -10.641 34.406 31.688 1 68.38 451 LEU B CA 1
ATOM 7316 C C . LEU B 1 451 ? -9.312 34.781 31.047 1 68.38 451 LEU B C 1
ATOM 7318 O O . LEU B 1 451 ? -8.344 35.094 31.75 1 68.38 451 LEU B O 1
ATOM 7322 N N . GLY B 1 452 ? -9.172 34.594 29.688 1 61.47 452 GLY B N 1
ATOM 7323 C CA . GLY B 1 452 ? -7.977 35.031 28.984 1 61.47 452 GLY B CA 1
ATOM 7324 C C . GLY B 1 452 ? -7.734 36.531 29.078 1 61.47 452 GLY B C 1
ATOM 7325 O O . GLY B 1 452 ? -6.59 36.969 29.172 1 61.47 452 GLY B O 1
ATOM 7326 N N . CYS B 1 453 ? -8.781 37.344 28.984 1 52.44 453 CYS B N 1
ATOM 7327 C CA . CYS B 1 453 ? -8.664 38.781 29.141 1 52.44 453 CYS B CA 1
ATOM 7328 C C . CYS B 1 453 ? -8.273 39.156 30.562 1 52.44 453 CYS B C 1
ATOM 7330 O O . CYS B 1 453 ? -7.492 40.094 30.766 1 52.44 453 CYS B O 1
ATOM 7332 N N . ASP B 1 454 ? -8.695 38.406 31.406 1 52.69 454 ASP B N 1
ATOM 7333 C CA . ASP B 1 454 ? -8.352 38.719 32.781 1 52.69 454 ASP B CA 1
ATOM 7334 C C . ASP B 1 454 ? -6.902 38.344 33.094 1 52.69 454 ASP B C 1
ATOM 7336 O O . ASP B 1 454 ? -6.215 39.031 33.812 1 52.69 454 ASP B O 1
ATOM 7340 N N . ASN B 1 455 ? -6.43 37.25 32.375 1 49.72 455 ASN B N 1
ATOM 7341 C CA . ASN B 1 455 ? -5.02 36.906 32.531 1 49.72 455 ASN B CA 1
ATOM 7342 C C . ASN B 1 455 ? -4.117 37.906 31.797 1 49.72 455 ASN B C 1
ATOM 7344 O O . ASN B 1 455 ? -3.018 38.219 32.25 1 49.72 455 ASN B O 1
ATOM 7348 N N . CYS B 1 456 ? -4.48 38.312 30.547 1 45.09 456 CYS B N 1
ATOM 7349 C CA . CYS B 1 456 ? -3.742 39.406 29.906 1 45.09 456 CYS B CA 1
ATOM 7350 C C . CYS B 1 456 ? -3.762 40.656 30.781 1 45.09 456 CYS B C 1
ATOM 7352 O O . CYS B 1 456 ? -2.773 41.375 30.844 1 45.09 456 CYS B O 1
ATOM 7354 N N . LEU B 1 457 ? -4.812 40.906 31.484 1 42.47 457 LEU B N 1
ATOM 7355 C CA . LEU B 1 457 ? -4.867 42.031 32.375 1 42.47 457 LEU B CA 1
ATOM 7356 C C . LEU B 1 457 ? -4.023 41.812 33.625 1 42.47 457 LEU B C 1
ATOM 7358 O O . LEU B 1 457 ? -3.379 42.719 34.156 1 42.47 457 LEU B O 1
ATOM 7362 N N . ARG B 1 458 ? -3.912 40.625 33.969 1 43.97 458 ARG B N 1
ATOM 7363 C CA . ARG B 1 458 ? -3.047 40.344 35.125 1 43.97 458 ARG B CA 1
ATOM 7364 C C . ARG B 1 458 ? -1.581 40.281 34.688 1 43.97 458 ARG B C 1
ATOM 7366 O O . ARG B 1 458 ? -0.708 40.781 35.406 1 43.97 458 ARG B O 1
ATOM 7373 N N . SER B 1 459 ? -1.321 39.656 33.5 1 42.5 459 SER B N 1
ATOM 7374 C CA . SER B 1 459 ? 0.055 39.688 33.031 1 42.5 459 SER B CA 1
ATOM 7375 C C . SER B 1 459 ? 0.503 41.094 32.688 1 42.5 459 SER B C 1
ATOM 7377 O O . SER B 1 459 ? 1.661 41.469 32.906 1 42.5 459 SER B O 1
ATOM 7379 N N . GLY B 1 460 ? -0.304 41.875 32.125 1 38.75 460 GLY B N 1
ATOM 7380 C CA . GLY B 1 460 ? 0.03 43.281 31.938 1 38.75 460 GLY B CA 1
ATOM 7381 C C . GLY B 1 460 ? 0.241 44.031 33.219 1 38.75 460 GLY B C 1
ATOM 7382 O O . GLY B 1 460 ? 1.076 44.938 33.312 1 38.75 460 GLY B O 1
ATOM 7383 N N . MET B 1 461 ? -0.451 43.594 34.188 1 38.34 461 MET B N 1
ATOM 7384 C CA . MET B 1 461 ? -0.224 44.25 35.469 1 38.34 461 MET B CA 1
ATOM 7385 C C . MET B 1 461 ? 1.014 43.688 36.156 1 38.34 461 MET B C 1
ATOM 7387 O O . MET B 1 461 ? 1.758 44.406 36.812 1 38.34 461 MET B O 1
ATOM 7391 N N . GLU B 1 462 ? 1.219 42.312 35.969 1 40.56 462 GLU B N 1
ATOM 7392 C CA . GLU B 1 462 ? 2.402 41.75 36.594 1 40.56 462 GLU B CA 1
ATOM 7393 C C . GLU B 1 462 ? 3.67 42.125 35.812 1 40.56 462 GLU B C 1
ATOM 7395 O O . GLU B 1 462 ? 4.734 42.281 36.406 1 40.56 462 GLU B O 1
ATOM 7400 N N . THR B 1 463 ? 3.666 42.156 34.469 1 38.53 463 THR B N 1
ATOM 7401 C CA . THR B 1 463 ? 4.863 42.625 33.781 1 38.53 463 THR B CA 1
ATOM 7402 C C . THR B 1 463 ? 5.25 44.031 34.25 1 38.53 463 THR B C 1
ATOM 7404 O O . THR B 1 463 ? 6.367 44.5 34 1 38.53 463 THR B O 1
ATOM 7407 N N . LEU B 1 464 ? 4.305 44.812 34.75 1 33.78 464 LEU B N 1
ATOM 7408 C CA . LEU B 1 464 ? 4.789 46.062 35.312 1 33.78 464 LEU B CA 1
ATOM 7409 C C . LEU B 1 464 ? 5.594 45.812 36.594 1 33.78 464 LEU B C 1
ATOM 7411 O O . LEU B 1 464 ? 6.465 46.625 36.938 1 33.78 464 LEU B O 1
ATOM 7415 N N . LYS B 1 465 ? 5.188 44.875 37.375 1 36.03 465 LYS B N 1
ATOM 7416 C CA . LYS B 1 465 ? 6.016 44.781 38.562 1 36.03 465 LYS B CA 1
ATOM 7417 C C . LYS B 1 465 ? 7.324 44.031 38.281 1 36.03 465 LYS B C 1
ATOM 7419 O O . LYS B 1 465 ? 8.383 44.438 38.781 1 36.03 465 LYS B O 1
ATOM 7424 N N . ASN B 1 466 ? 7.273 42.688 37.75 1 31.03 466 ASN B N 1
ATOM 7425 C CA . ASN B 1 466 ? 8.445 41.844 37.844 1 31.03 466 ASN B CA 1
ATOM 7426 C C . ASN B 1 466 ? 9.43 42.094 36.719 1 31.03 466 ASN B C 1
ATOM 7428 O O . ASN B 1 466 ? 10.219 41.219 36.344 1 31.03 466 ASN B O 1
ATOM 7432 N N . LYS B 1 467 ? 9.508 43.219 36.031 1 33.12 467 LYS B N 1
ATOM 7433 C CA . LYS B 1 467 ? 10.664 43.531 35.156 1 33.12 467 LYS B CA 1
ATOM 7434 C C . LYS B 1 467 ? 11.969 43.25 35.906 1 33.12 467 LYS B C 1
ATOM 7436 O O . LYS B 1 467 ? 13.047 43.594 35.406 1 33.12 467 LYS B O 1
ATOM 7441 N N . ARG B 1 468 ? 11.852 43.031 37.25 1 29.58 468 ARG B N 1
ATOM 7442 C CA . ARG B 1 468 ? 13.234 42.969 37.719 1 29.58 468 ARG B CA 1
ATOM 7443 C C . ARG B 1 468 ? 13.938 41.719 37.219 1 29.58 468 ARG B C 1
ATOM 7445 O O . ARG B 1 468 ? 15.062 41.781 36.719 1 29.58 468 ARG B O 1
ATOM 7452 N N . GLN B 1 469 ? 13.852 40.469 37.906 1 25.16 469 GLN B N 1
ATOM 7453 C CA . GLN B 1 469 ? 14.953 39.531 38 1 25.16 469 GLN B CA 1
ATOM 7454 C C . GLN B 1 469 ? 14.875 38.5 36.875 1 25.16 469 GLN B C 1
ATOM 7456 O O . GLN B 1 469 ? 13.867 37.781 36.75 1 25.16 469 GLN B O 1
ATOM 7461 N N . LEU B 1 470 ? 15.508 38.656 35.719 1 23 470 LEU B N 1
ATOM 7462 C CA . LEU B 1 470 ? 15.609 37.938 34.469 1 23 470 LEU B CA 1
ATOM 7463 C C . LEU B 1 470 ? 16.109 36.5 34.719 1 23 470 LEU B C 1
ATOM 7465 O O . LEU B 1 470 ? 17.312 36.281 34.938 1 23 470 LEU B O 1
ATOM 7469 N N . PRO B 1 471 ? 15.477 35.625 35.688 1 21.91 471 PRO B N 1
ATOM 7470 C CA . PRO B 1 471 ? 16.25 34.406 35.812 1 21.91 471 PRO B CA 1
ATOM 7471 C C . PRO B 1 471 ? 16.266 33.562 34.531 1 21.91 471 PRO B C 1
ATOM 7473 O O . PRO B 1 471 ? 15.359 33.688 33.688 1 21.91 471 PRO B O 1
ATOM 7476 N N . MET B 1 472 ? 17.422 32.906 34.125 1 20.38 472 MET B N 1
ATOM 7477 C CA . MET B 1 472 ? 18.062 32.219 33.031 1 20.38 472 MET B CA 1
ATOM 7478 C C . MET B 1 472 ? 17.438 30.828 32.844 1 20.38 472 MET B C 1
ATOM 7480 O O . MET B 1 472 ? 17.922 30.016 32.031 1 20.38 472 MET B O 1
ATOM 7484 N N . ASN B 1 473 ? 16.25 30.484 33.406 1 19.33 473 ASN B N 1
ATOM 7485 C CA . ASN B 1 473 ? 16.141 29.047 33.5 1 19.33 473 ASN B CA 1
ATOM 7486 C C . ASN B 1 473 ? 15.992 28.375 32.156 1 19.33 473 ASN B C 1
ATOM 7488 O O . ASN B 1 473 ? 15.484 29 31.203 1 19.33 473 ASN B O 1
ATOM 7492 N N . PRO B 1 474 ? 16.328 27 32.094 1 19.84 474 PRO B N 1
ATOM 7493 C CA . PRO B 1 474 ? 16.875 26.047 31.125 1 19.84 474 PRO B CA 1
ATOM 7494 C C . PRO B 1 474 ? 15.828 25.578 30.125 1 19.84 474 PRO B C 1
ATOM 7496 O O . PRO B 1 474 ? 16.031 25.688 28.906 1 19.84 474 PRO B O 1
ATOM 7499 N N . GLY B 1 475 ? 15.125 24.422 30.359 1 20.22 475 GLY B N 1
ATOM 7500 C CA . GLY B 1 475 ? 15.156 23.188 29.609 1 20.22 475 GLY B CA 1
ATOM 7501 C C . GLY B 1 475 ? 14.008 23.047 28.625 1 20.22 475 GLY B C 1
ATOM 7502 O O . GLY B 1 475 ? 12.891 23.5 28.906 1 20.22 475 GLY B O 1
ATOM 7503 N N . PRO B 1 476 ? 14.242 23.047 27.266 1 19.94 476 PRO B N 1
ATOM 7504 C CA . PRO B 1 476 ? 13.375 23.156 26.094 1 19.94 476 PRO B CA 1
ATOM 7505 C C . PRO B 1 476 ? 12.43 21.969 25.938 1 19.94 476 PRO B C 1
ATOM 7507 O O . PRO B 1 476 ? 12.875 20.828 25.875 1 19.94 476 PRO B O 1
ATOM 7510 N N . ASP B 1 477 ? 11.32 21.891 26.719 1 18.58 477 ASP B N 1
ATOM 7511 C CA . ASP B 1 477 ? 10.383 20.781 26.625 1 18.58 477 ASP B CA 1
ATOM 7512 C C . ASP B 1 477 ? 9.797 20.672 25.203 1 18.58 477 ASP B C 1
ATOM 7514 O O . ASP B 1 477 ? 9.258 21.641 24.672 1 18.58 477 ASP B O 1
ATOM 7518 N N . SER B 1 478 ? 10.328 19.703 24.375 1 19.36 478 SER B N 1
ATOM 7519 C CA . SER B 1 478 ? 10.094 19.297 22.984 1 19.36 478 SER B CA 1
ATOM 7520 C C . SER B 1 478 ? 8.68 18.75 22.812 1 19.36 478 SER B C 1
ATOM 7522 O O . SER B 1 478 ? 8.406 17.594 23.156 1 19.36 478 SER B O 1
ATOM 7524 N N . SER B 1 479 ? 7.645 19.453 23.141 1 17.95 479 SER B N 1
ATOM 7525 C CA . SER B 1 479 ? 6.293 18.922 23.047 1 17.95 479 SER B CA 1
ATOM 7526 C C . SER B 1 479 ? 5.934 18.594 21.594 1 17.95 479 SER B C 1
ATOM 7528 O O . SER B 1 479 ? 6.242 19.375 20.688 1 17.95 479 SER B O 1
ATOM 7530 N N . ILE B 1 480 ? 5.68 17.281 21.281 1 20.3 480 ILE B N 1
ATOM 7531 C CA . ILE B 1 480 ? 5.301 16.484 20.125 1 20.3 480 ILE B CA 1
ATOM 7532 C C . ILE B 1 480 ? 3.938 16.938 19.594 1 20.3 480 ILE B C 1
ATOM 7534 O O . ILE B 1 480 ? 2.93 16.812 20.297 1 20.3 480 ILE B O 1
ATOM 7538 N N . ARG B 1 481 ? 3.879 17.922 18.781 1 20.94 481 ARG B N 1
ATOM 7539 C CA . ARG B 1 481 ? 2.621 18.438 18.25 1 20.94 481 ARG B CA 1
ATOM 7540 C C . ARG B 1 481 ? 2.018 17.453 17.25 1 20.94 481 ARG B C 1
ATOM 7542 O O . ARG B 1 481 ? 2.674 17.047 16.281 1 20.94 481 ARG B O 1
ATOM 7549 N N . LEU B 1 482 ? 1.058 16.656 17.625 1 18.64 482 LEU B N 1
ATOM 7550 C CA . LEU B 1 482 ? 0.146 15.766 16.906 1 18.64 482 LEU B CA 1
ATOM 7551 C C . LEU B 1 482 ? -0.6 16.516 15.812 1 18.64 482 LEU B C 1
ATOM 7553 O O . LEU B 1 482 ? -1.337 17.453 16.094 1 18.64 482 LEU B O 1
ATOM 7557 N N . ARG B 1 483 ? 0.036 16.703 14.695 1 19.89 483 ARG B N 1
ATOM 7558 C CA . ARG B 1 483 ? -0.546 17.375 13.539 1 19.89 483 ARG B CA 1
ATOM 7559 C C . ARG B 1 483 ? -1.772 16.625 13.031 1 19.89 483 ARG B C 1
ATOM 7561 O O . ARG B 1 483 ? -1.687 15.438 12.68 1 19.89 483 ARG B O 1
ATOM 7568 N N . GLY B 1 484 ? -3.039 16.984 13.328 1 19.56 484 GLY B N 1
ATOM 7569 C CA . GLY B 1 484 ? -4.395 16.562 13.008 1 19.56 484 GLY B CA 1
ATOM 7570 C C . GLY B 1 484 ? -4.727 16.703 11.531 1 19.56 484 GLY B C 1
ATOM 7571 O O . GLY B 1 484 ? -4.363 17.688 10.898 1 19.56 484 GLY B O 1
ATOM 7572 N N . ARG B 1 485 ? -4.711 15.609 10.766 1 23.36 485 ARG B N 1
ATOM 7573 C CA . ARG B 1 485 ? -5.156 15.328 9.406 1 23.36 485 ARG B CA 1
ATOM 7574 C C . ARG B 1 485 ? -6.566 15.859 9.164 1 23.36 485 ARG B C 1
ATOM 7576 O O . ARG B 1 485 ? -7.504 15.484 9.875 1 23.36 485 ARG B O 1
ATOM 7583 N N . SER B 1 486 ? -6.797 17.047 8.609 1 22.72 486 SER B N 1
ATOM 7584 C CA . SER B 1 486 ? -8.039 17.766 8.344 1 22.72 486 SER B CA 1
ATOM 7585 C C . SER B 1 486 ? -8.922 17.016 7.359 1 22.72 486 SER B C 1
ATOM 7587 O O . SER B 1 486 ? -8.414 16.344 6.453 1 22.72 486 SER B O 1
ATOM 7589 N N . GLY B 1 487 ? -10.211 16.766 7.641 1 24.34 487 GLY B N 1
ATOM 7590 C CA . GLY B 1 487 ? -11.523 16.266 7.246 1 24.34 487 GLY B CA 1
ATOM 7591 C C . GLY B 1 487 ? -12.07 16.938 6.004 1 24.34 487 GLY B C 1
ATOM 7592 O O . GLY B 1 487 ? -13.25 16.781 5.676 1 24.34 487 GLY B O 1
ATOM 7593 N N . ASN B 1 488 ? -11.445 17.703 5.281 1 26.38 488 ASN B N 1
ATOM 7594 C CA . ASN B 1 488 ? -12.227 18.578 4.41 1 26.38 488 ASN B CA 1
ATOM 7595 C C . ASN B 1 488 ? -12.766 17.812 3.201 1 26.38 488 ASN B C 1
ATOM 7597 O O . ASN B 1 488 ? -13.773 18.219 2.605 1 26.38 488 ASN B O 1
ATOM 7601 N N . TYR B 1 489 ? -12.102 16.797 2.75 1 27.23 489 TYR B N 1
ATOM 7602 C CA . TYR B 1 489 ? -12.562 16.281 1.463 1 27.23 489 TYR B CA 1
ATOM 7603 C C . TYR B 1 489 ? -13.922 15.609 1.601 1 27.23 489 TYR B C 1
ATOM 7605 O O . TYR B 1 489 ? -14.75 15.672 0.686 1 27.23 489 TYR B O 1
ATOM 7613 N N . VAL B 1 490 ? -14.18 15 2.693 1 32.19 490 VAL B N 1
ATOM 7614 C CA . VAL B 1 490 ? -15.445 14.289 2.873 1 32.19 490 VAL B CA 1
ATOM 7615 C C . VAL B 1 490 ? -16.594 15.297 2.939 1 32.19 490 VAL B C 1
ATOM 7617 O O . VAL B 1 490 ? -17.734 14.977 2.582 1 32.19 490 VAL B O 1
ATOM 7620 N N . ARG B 1 491 ? -16.297 16.5 3.234 1 30.44 491 ARG B N 1
ATOM 7621 C CA . ARG B 1 491 ? -17.359 17.484 3.391 1 30.44 491 ARG B CA 1
ATOM 7622 C C . ARG B 1 491 ? -17.938 17.891 2.037 1 30.44 491 ARG B C 1
ATOM 7624 O O . ARG B 1 491 ? -19.141 18.094 1.902 1 30.44 491 ARG B O 1
ATOM 7631 N N . VAL B 1 492 ? -17.109 17.844 1.075 1 34.72 492 VAL B N 1
ATOM 7632 C CA . VAL B 1 492 ? -17.594 18.297 -0.226 1 34.72 492 VAL B CA 1
ATOM 7633 C C . VAL B 1 492 ? -18.562 17.25 -0.799 1 34.72 492 VAL B C 1
ATOM 7635 O O . VAL B 1 492 ? -19.609 17.609 -1.346 1 34.72 492 VAL B O 1
ATOM 7638 N N . ALA B 1 493 ? -18.344 16.047 -0.524 1 33.09 493 ALA B N 1
ATOM 7639 C CA . ALA B 1 493 ? -19.219 15.039 -1.091 1 33.09 493 ALA B CA 1
ATOM 7640 C C . ALA B 1 493 ? -20.594 15.062 -0.412 1 33.09 493 ALA B C 1
ATOM 7642 O O . ALA B 1 493 ? -21.625 14.938 -1.074 1 33.09 493 ALA B O 1
ATOM 7643 N N . VAL B 1 494 ? -20.594 15.266 0.845 1 37.5 494 VAL B N 1
ATOM 7644 C CA . VAL B 1 494 ? -21.875 15.383 1.553 1 37.5 494 VAL B CA 1
ATOM 7645 C C . VAL B 1 494 ? -22.594 16.656 1.118 1 37.5 494 VAL B C 1
ATOM 7647 O O . VAL B 1 494 ? -23.812 16.656 0.939 1 37.5 494 VAL B O 1
ATOM 7650 N N . ALA B 1 495 ? -21.844 17.688 0.792 1 37.09 495 ALA B N 1
ATOM 7651 C CA . ALA B 1 495 ? -22.469 18.922 0.315 1 37.09 495 ALA B CA 1
ATOM 7652 C C . ALA B 1 495 ? -23.109 18.703 -1.059 1 37.09 495 ALA B C 1
ATOM 7654 O O . ALA B 1 495 ? -24.219 19.172 -1.314 1 37.09 495 ALA B O 1
ATOM 7655 N N . LYS B 1 496 ? -22.484 18.016 -1.858 1 38.75 496 LYS B N 1
ATOM 7656 C CA . LYS B 1 496 ? -23.062 17.734 -3.17 1 38.75 496 LYS B CA 1
ATOM 7657 C C . LYS B 1 496 ? -24.312 16.875 -3.045 1 38.75 496 LYS B C 1
ATOM 7659 O O . LYS B 1 496 ? -25.297 17.094 -3.756 1 38.75 496 LYS B O 1
ATOM 7664 N N . LEU B 1 497 ? -24.219 15.977 -2.115 1 35.44 497 LEU B N 1
ATOM 7665 C CA . LEU B 1 497 ? -25.406 15.164 -1.869 1 35.44 497 LEU B CA 1
ATOM 7666 C C . LEU B 1 497 ? -26.562 16.031 -1.364 1 35.44 497 LEU B C 1
ATOM 7668 O O . LEU B 1 497 ? -27.703 15.875 -1.803 1 35.44 497 LEU B O 1
ATOM 7672 N N . ASN B 1 498 ? -26.219 16.922 -0.605 1 37.06 498 ASN B N 1
ATOM 7673 C CA . ASN B 1 498 ? -27.266 17.812 -0.123 1 37.06 498 ASN B CA 1
ATOM 7674 C C . ASN B 1 498 ? -27.812 18.703 -1.243 1 37.06 498 ASN B C 1
ATOM 7676 O O . ASN B 1 498 ? -29.016 18.938 -1.329 1 37.06 498 ASN B O 1
ATOM 7680 N N . ARG B 1 499 ? -26.938 19.188 -2.088 1 37.38 499 ARG B N 1
ATOM 7681 C CA . ARG B 1 499 ? -27.391 20.031 -3.184 1 37.38 499 ARG B CA 1
ATOM 7682 C C . ARG B 1 499 ? -28.219 19.234 -4.184 1 37.38 499 ARG B C 1
ATOM 7684 O O . ARG B 1 499 ? -29.219 19.734 -4.707 1 37.38 499 ARG B O 1
ATOM 7691 N N . ALA B 1 500 ? -27.797 18.047 -4.488 1 37.53 500 ALA B N 1
ATOM 7692 C CA . ALA B 1 500 ? -28.562 17.25 -5.445 1 37.53 500 ALA B CA 1
ATOM 7693 C C . ALA B 1 500 ? -29.953 16.906 -4.902 1 37.53 500 ALA B C 1
ATOM 7695 O O . ALA B 1 500 ? -30.922 16.828 -5.66 1 37.53 500 ALA B O 1
ATOM 7696 N N . LEU B 1 501 ? -30.016 16.703 -3.666 1 32 501 LEU B N 1
ATOM 7697 C CA . LEU B 1 501 ? -31.328 16.438 -3.066 1 32 501 LEU B CA 1
ATOM 7698 C C . LEU B 1 501 ? -32.188 17.688 -3.107 1 32 501 LEU B C 1
ATOM 7700 O O . LEU B 1 501 ? -33.438 17.578 -3.227 1 32 501 LEU B O 1
ATOM 7704 N N . ILE B 1 502 ? -31.609 18.859 -3.029 1 34 502 ILE B N 1
ATOM 7705 C CA . ILE B 1 502 ? -32.406 20.078 -3.096 1 34 502 ILE B CA 1
ATOM 7706 C C . ILE B 1 502 ? -32.906 20.281 -4.523 1 34 502 ILE B C 1
ATOM 7708 O O . ILE B 1 502 ? -34.031 20.766 -4.734 1 34 502 ILE B O 1
ATOM 7712 N N . LYS B 1 503 ? -32.094 20.031 -5.539 1 37 503 LYS B N 1
ATOM 7713 C CA . LYS B 1 503 ? -32.594 20.375 -6.875 1 37 503 LYS B CA 1
ATOM 7714 C C . LYS B 1 503 ? -33.719 19.453 -7.301 1 37 503 LYS B C 1
ATOM 7716 O O . LYS B 1 503 ? -34.25 19.594 -8.406 1 37 503 LYS B O 1
ATOM 7721 N N . ARG B 1 504 ? -33.875 18.281 -6.809 1 35 504 ARG B N 1
ATOM 7722 C CA . ARG B 1 504 ? -35.031 17.5 -7.297 1 35 504 ARG B CA 1
ATOM 7723 C C . ARG B 1 504 ? -36.344 18.125 -6.832 1 35 504 ARG B C 1
ATOM 7725 O O . ARG B 1 504 ? -36.812 17.844 -5.727 1 35 504 ARG B O 1
ATOM 7732 N N . GLU B 1 505 ? -36.438 19.484 -7.051 1 30.38 505 GLU B N 1
ATOM 7733 C CA . GLU B 1 505 ? -37.781 20.062 -6.969 1 30.38 505 GLU B CA 1
ATOM 7734 C C . GLU B 1 505 ? -38.781 19.25 -7.777 1 30.38 505 GLU B C 1
ATOM 7736 O O . GLU B 1 505 ? -38.469 18.734 -8.852 1 30.38 505 GLU B O 1
ATOM 7741 N N . PRO B 1 506 ? -39.969 18.984 -7.281 1 29.86 506 PRO B N 1
ATOM 7742 C CA . PRO B 1 506 ? -41.156 18.422 -7.906 1 29.86 506 PRO B CA 1
ATOM 7743 C C . PRO B 1 506 ? -41.562 19.156 -9.18 1 29.86 506 PRO B C 1
ATOM 7745 O O . PRO B 1 506 ? -41.375 20.375 -9.289 1 29.86 506 PRO B O 1
ATOM 7748 N N . LEU B 1 507 ? -41.5 18.672 -10.414 1 27.77 507 LEU B N 1
ATOM 7749 C CA . LEU B 1 507 ? -42.438 19.109 -11.461 1 27.77 507 LEU B CA 1
ATOM 7750 C C . LEU B 1 507 ? -43.812 19.344 -10.891 1 27.77 507 LEU B C 1
ATOM 7752 O O . LEU B 1 507 ? -44.281 18.578 -10.031 1 27.77 507 LEU B O 1
ATOM 7756 N N . PRO B 1 508 ? -44.5 20.531 -11.25 1 25.75 508 PRO B N 1
ATOM 7757 C CA . PRO B 1 508 ? -45.938 20.547 -11.062 1 25.75 508 PRO B CA 1
ATOM 7758 C C . PRO B 1 508 ? -46.656 19.375 -11.758 1 25.75 508 PRO B C 1
ATOM 7760 O O . PRO B 1 508 ? -46.156 18.859 -12.758 1 25.75 508 PRO B O 1
#

Nearest PDB structures (foldseek):
  6z0c-assembly4_D  TM=5.905E-01  e=3.500E-01  Escherichia coli
  2d1l-assembly1_B  TM=3.050E-01  e=3.569E+00  Mus musculus
  6z0c-assembly4_D  TM=5.906E-01  e=4.909E-01  Escherichia coli

Secondary structure (DSSP, 8-state):
-TTS----EEEEEETTTTEEEEEEHHHHHHHHHHHHHHHTT---S-GGGGS--TTSPEEE--PPPP-------------GGGSS------------HHHHHHHHHHHHHHHHT-GGG---HHHHHHHHHHHHHHHHHHHHHHHHHHHHSSS-TT-TTTTHHHHHHHHHHHHHHHHHHHTHHHHSTT-HHHHHHHHHHHHHHHHHHHHHHHHHHHT-HHHHHHHHHHHHHHHHHHHHHHHHHHHHS-S----TTGGGS-HHHHHHHHHHHHHHHHHHHHHHHHHHHHHHHS-----SHHHHHHHHHHHHHHHHHHHHHHHHHHHHHHHHHHHHS---SPPSS-HHHHHHHHHHHHHHHHHHHHHHHHHHHHHHHHHSTTS---HHHHHHHHHHHHHHHHHHHHHHHHHHHHHHHH--STHHHHHHHHHHHHHHHHHHHHHHHHHHHHHHHHHHHHHHHHHHHHHHH--S-------------------HHHHHHHHHHHHHHHH-----/--SS----EEEEEETTTTEEEEEEHHHHHHHHHHHHHHHTT---S-GGGGS--TTSPEEE--PPPP-------------GGGS-------------HHHHHHHHHHHHHHHHT-GGG---HHHHHHHHHHHHHHHHHHHHHHHHHHHHSSS-TT-TTTTHHHHHHHHHHHHHHHHHHHTHHHHSTT-HHHHHHHHHHHHHHHHHHHHHHHHHHHT-HHHHHHHHHHHHHHHHHHHHHHHHHHHHS-S----TTGGGS-HHHHHHHHHHHHHHHHHHHHHHHHHHHHHHHS-----SHHHHHHHHHHHHHHHHHHHHHHHHHHHHHHHHHHHHS---SPPSS-HHHHHHHHHHHHHHHHHHHHHHHHHHHHHHHHHSTTS---HHHHHHHHHHHHHHHHHHHHHHHHHHHHHHHH--STHHHHHHHHHHHHHHHHHHHHHHHHHHHHHHHHHHHHHHHHHHHHHHH--S-------------------HHHHHHHHHHHHHHHH-----